Protein 5WB8 (pdb70)

Foldseek 3Di:
DAAAFAADDQAADADDDLVVRVVLLCVGLQLHAEHLAEAEAASAEDADDQVSLCNHAEYQAAYAHEHAQHQDHCVQRPAEQARPYADPPAARYEYEHAHPQQGGPQAHLNQRQFEYNDGEYADYHRQNHAQQVQADCPRHYDPVRVVVYHYDDDHDVPPFDFDDPPAPSSRFSHHDPSRRHDRFAVQDDPCAPGTFDHHDPLGHDDPQAGSGFDHRAQQTHPDGSAAAEPRGHDNDFAAQWDQDPVVRDTDGDPRGFAAESRYTHNAADPCWAAEPRRYTDNFDADQFGWDQDPNGTYTHGQDDQFDGEEEEQCDDPNNPPAAQALVNLVVLALGAEYAEEHEAEVCRQPPDVVVPTHHHDQVSLLSLLNHAYYAAAYAHAEHPLVEAEPNSQLRHAEQNRSDADSRAARYHAAQYQHQFHNNLRYQAYEDHEYEAANNQNHEFPVQAQCVRRYNDPPHYYHHDHHHDNVVCVVVVFADEPQADSNTFRGNDQSGHPPSRD/DPPPPDCQAPACVVHDHDQQFDDPRRDHGDDD/DQQPAFDWDADVVVRDIAGDHDDAFDDRSRPHGHDD/DADAAEFAEDDCAADQDPDLVVSVVLLCVGLARHAEHLAEAEAESNEEPDDQCSLCNYAEYQAAYEAEHAQYAENCNQRHAEQAHPYADPVAARYEHYQQADPVRGGHAAYLPQRQFEYNGGEYYYYNDQRYDLQVQDDCPRYYDPVRPVVYHDDPPHDPFDFQDPPAVSSRFRHDDPSGHHDHFAPQDEPCAPGTFPGHDVQGHDDPQAGRGAPHNAQQRHPDGSAAAEGRGHDPAFAAQWDADPVVRDIDGDPRHFAGERRYTHNDEQLCFEAEPSRYTHLAEDQQWDWDDDPSGTYTDGDPPGDDDAAAEACDDPNNPDQADAQVCLVVLAQHAEYNAEHEAAVCQQPPDVVVPTDHHDLVSLLRLLNYAYYAAAYYHAEHPLVDQEPNSQLRHAEQSNSHADSSAARYEAAQYQHQFYSNLNHQAYADHEEEYANHQRHAFPVQAQCVRHYNDPPYYYHYDHYHDNVRCVPPSAADDPQADSNTFRHRDPSRHNHGDDDD

Nearest PDB structures (foldseek):
  5wb8-assembly1_A  TM=1.002E+00  e=1.231E-99  Homo sapiens
  5wb7-assembly1_A  TM=9.042E-01  e=2.909E-80  Homo sapiens
  3njp-assembly1_A  TM=9.030E-01  e=6.899E-80  Homo sapiens
  6aru-assembly1_A  TM=6.070E-01  e=9.667E-82  Homo sapiens
  1yy9-assembly1_A  TM=6.111E-01  e=1.380E-81  Homo sapiens

Structure (mmCIF, N/CA/C/O backbone):
data_5WB8
#
_entry.id   5WB8
#
_cell.length_a   104.050
_cell.length_b   104.050
_cell.length_c   285.940
_cell.angle_alpha   90.000
_cell.angle_beta   90.000
_cell.angle_gamma   90.000
#
_symmetry.space_group_name_H-M   'P 43 2 2'
#
loop_
_entity.id
_entity.type
_entity.pdbx_description
1 polymer 'Epidermal growth factor receptor'
2 polymer Epigen
3 branched 2-acetamido-2-deoxy-beta-D-glucopyranose-(1-4)-2-acetamido-2-deoxy-beta-D-glucopyranose
4 branched beta-D-mannopyranose-(1-4)-2-acetamido-2-deoxy-beta-D-glucopyranose-(1-4)-2-acetamido-2-deoxy-beta-D-glucopyranose
5 branched alpha-D-mannopyranose-(1-3)-beta-D-mannopyranose-(1-4)-2-acetamido-2-deoxy-beta-D-glucopyranose-(1-4)-2-acetamido-2-deoxy-beta-D-glucopyranose
6 water water
#
loop_
_atom_site.group_PDB
_atom_site.id
_atom_site.type_symbol
_atom_site.label_atom_id
_atom_site.label_alt_id
_atom_site.label_comp_id
_atom_site.label_asym_id
_atom_site.label_entity_id
_atom_site.label_seq_id
_atom_site.pdbx_PDB_ins_code
_atom_site.Cartn_x
_atom_site.Cartn_y
_atom_site.Cartn_z
_atom_site.occupancy
_atom_site.B_iso_or_equiv
_atom_site.auth_seq_id
_atom_site.auth_comp_id
_atom_site.auth_asym_id
_atom_site.auth_atom_id
_atom_site.pdbx_PDB_model_num
ATOM 1 N N . GLU A 1 3 ? -39.732 42.752 13.510 1.00 69.78 3 GLU A N 1
ATOM 2 C CA . GLU A 1 3 ? -38.529 41.950 13.694 1.00 69.30 3 GLU A CA 1
ATOM 3 C C . GLU A 1 3 ? -38.187 41.172 12.427 1.00 63.56 3 GLU A C 1
ATOM 4 O O . GLU A 1 3 ? -39.023 41.016 11.537 1.00 44.70 3 GLU A O 1
ATOM 10 N N . LYS A 1 4 ? -36.952 40.687 12.353 1.00 72.37 4 LYS A N 1
ATOM 11 C CA . LYS A 1 4 ? -36.470 39.962 11.189 1.00 60.91 4 LYS A CA 1
ATOM 12 C C . LYS A 1 4 ? -36.655 38.458 11.374 1.00 65.48 4 LYS A C 1
ATOM 13 O O . LYS A 1 4 ? -36.813 37.957 12.490 1.00 74.96 4 LYS A O 1
ATOM 19 N N . LYS A 1 5 ? -36.635 37.739 10.254 1.00 61.60 5 LYS A N 1
ATOM 20 C CA . LYS A 1 5 ? -36.671 36.283 10.285 1.00 63.28 5 LYS A CA 1
ATOM 21 C C . LYS A 1 5 ? -35.305 35.752 10.697 1.00 57.13 5 LYS A C 1
ATOM 22 O O . LYS A 1 5 ? -34.283 36.121 10.109 1.00 66.38 5 LYS A O 1
ATOM 24 N N . VAL A 1 6 ? -35.284 34.887 11.708 1.00 22.81 6 VAL A N 1
ATOM 25 C CA . VAL A 1 6 ? -34.036 34.435 12.307 1.00 27.96 6 VAL A CA 1
ATOM 26 C C . VAL A 1 6 ? -33.902 32.926 12.157 1.00 42.33 6 VAL A C 1
ATOM 27 O O . VAL A 1 6 ? -34.891 32.193 12.053 1.00 27.66 6 VAL A O 1
ATOM 31 N N . CYS A 1 7 ? -32.651 32.472 12.128 1.00 51.21 7 CYS A N 1
ATOM 32 C CA . CYS A 1 7 ? -32.292 31.064 12.219 1.00 52.67 7 CYS A CA 1
ATOM 33 C C . CYS A 1 7 ? -31.146 30.933 13.216 1.00 57.18 7 CYS A C 1
ATOM 34 O O . CYS A 1 7 ? -30.619 31.930 13.720 1.00 91.00 7 CYS A O 1
ATOM 37 N N . GLN A 1 8 ? -30.756 29.694 13.509 1.00 24.87 8 GLN A N 1
ATOM 38 C CA . GLN A 1 8 ? -29.720 29.460 14.508 1.00 32.91 8 GLN A CA 1
ATOM 39 C C . GLN A 1 8 ? -28.326 29.339 13.911 1.00 33.14 8 GLN A C 1
ATOM 40 O O . GLN A 1 8 ? -27.341 29.619 14.604 1.00 24.72 8 GLN A O 1
ATOM 46 N N . GLY A 1 9 ? -28.215 28.931 12.655 1.00 24.75 9 GLY A N 1
ATOM 47 C CA . GLY A 1 9 ? -26.918 28.675 12.067 1.00 24.76 9 GLY A CA 1
ATOM 48 C C . GLY A 1 9 ? -26.447 27.259 12.342 1.00 29.74 9 GLY A C 1
ATOM 49 O O . GLY A 1 9 ? -27.224 26.365 12.691 1.00 26.85 9 GLY A O 1
ATOM 50 N N . THR A 1 10 ? -25.140 27.059 12.183 1.00 40.76 10 THR A N 1
ATOM 51 C CA . THR A 1 10 ? -24.540 25.744 12.354 1.00 58.03 10 THR A CA 1
ATOM 52 C C . THR A 1 10 ? -23.210 25.873 13.084 1.00 46.32 10 THR A C 1
ATOM 53 O O . THR A 1 10 ? -22.630 26.957 13.181 1.00 54.58 10 THR A O 1
ATOM 57 N N . SER A 1 11 ? -22.735 24.742 13.597 1.00 43.83 11 SER A N 1
ATOM 58 C CA . SER A 1 11 ? -21.427 24.643 14.239 1.00 39.74 11 SER A CA 1
ATOM 59 C C . SER A 1 11 ? -20.749 23.347 13.807 1.00 54.38 11 SER A C 1
ATOM 60 O O . SER A 1 11 ? -20.325 22.531 14.627 1.00 51.19 11 SER A O 1
ATOM 63 N N . ASN A 1 12 ? -20.645 23.148 12.493 1.00 65.13 12 ASN A N 1
ATOM 64 C CA . ASN A 1 12 ? -20.088 21.923 11.936 1.00 62.15 12 ASN A CA 1
ATOM 65 C C . ASN A 1 12 ? -18.662 22.081 11.428 1.00 50.30 12 ASN A C 1
ATOM 66 O O . ASN A 1 12 ? -17.973 21.069 11.252 1.00 50.89 12 ASN A O 1
ATOM 71 N N . LYS A 1 13 ? -18.213 23.311 11.187 1.00 36.53 13 LYS A N 1
ATOM 72 C CA . LYS A 1 13 ? -16.858 23.608 10.697 1.00 51.04 13 LYS A CA 1
ATOM 73 C C . LYS A 1 13 ? -16.696 22.918 9.343 1.00 54.55 13 LYS A C 1
ATOM 74 O O . LYS A 1 13 ? -17.588 23.046 8.488 1.00 54.97 13 LYS A O 1
ATOM 76 N N . LEU A 1 14 ? -15.606 22.189 9.100 1.00 45.85 14 LEU A N 1
ATOM 77 C CA . LEU A 1 14 ? -15.340 21.574 7.805 1.00 35.91 14 LEU A CA 1
ATOM 78 C C . LEU A 1 14 ? -15.771 20.111 7.751 1.00 53.00 14 LEU A C 1
ATOM 79 O O . LEU A 1 14 ? -15.173 19.314 7.020 1.00 38.66 14 LEU A O 1
ATOM 84 N N . THR A 1 15 ? -16.798 19.743 8.511 1.00 50.48 15 THR A N 1
ATOM 85 C CA . THR A 1 15 ? -17.361 18.402 8.457 1.00 51.97 15 THR A CA 1
ATOM 86 C C . THR A 1 15 ? -18.481 18.359 7.425 1.00 50.76 15 THR A C 1
ATOM 87 O O . THR A 1 15 ? -19.265 19.303 7.304 1.00 49.48 15 THR A O 1
ATOM 91 N N . GLN A 1 16 ? -18.541 17.264 6.672 1.00 51.39 16 GLN A N 1
ATOM 92 C CA . GLN A 1 16 ? -19.577 17.064 5.671 1.00 57.05 16 GLN A CA 1
ATOM 93 C C . GLN A 1 16 ? -20.667 16.150 6.217 1.00 56.80 16 GLN A C 1
ATOM 94 O O . GLN A 1 16 ? -20.407 15.264 7.036 1.00 62.48 16 GLN A O 1
ATOM 100 N N . LEU A 1 17 ? -21.894 16.377 5.758 1.00 54.72 17 LEU A N 1
ATOM 101 C CA . LEU A 1 17 ? -23.046 15.568 6.136 1.00 58.06 17 LEU A CA 1
ATOM 102 C C . LEU A 1 17 ? -23.527 14.779 4.925 1.00 79.67 17 LEU A C 1
ATOM 103 O O . LEU A 1 17 ? -23.928 15.369 3.916 1.00 83.34 17 LEU A O 1
ATOM 108 N N . GLY A 1 18 ? -23.489 13.453 5.035 1.00 84.09 18 GLY A N 1
ATOM 109 C CA . GLY A 1 18 ? -24.026 12.602 3.984 1.00 82.02 18 GLY A CA 1
ATOM 110 C C . GLY A 1 18 ? -23.318 12.820 2.663 1.00 65.17 18 GLY A C 1
ATOM 111 O O . GLY A 1 18 ? -22.085 12.791 2.576 1.00 60.89 18 GLY A O 1
ATOM 112 N N . THR A 1 19 ? -24.107 13.039 1.615 1.00 58.44 19 THR A N 1
ATOM 113 C CA . THR A 1 19 ? -23.594 13.313 0.285 1.00 47.17 19 THR A CA 1
ATOM 114 C C . THR A 1 19 ? -23.595 14.818 0.032 1.00 43.35 19 THR A C 1
ATOM 115 O O . THR A 1 19 ? -23.927 15.624 0.904 1.00 54.76 19 THR A O 1
ATOM 119 N N . PHE A 1 20 ? -23.210 15.199 -1.188 1.00 44.20 20 PHE A N 1
ATOM 120 C CA . PHE A 1 20 ? -23.290 16.603 -1.577 1.00 48.79 20 PHE A CA 1
ATOM 121 C C . PHE A 1 20 ? -24.736 17.081 -1.579 1.00 39.65 20 PHE A C 1
ATOM 122 O O . PHE A 1 20 ? -25.038 18.185 -1.107 1.00 37.96 20 PHE A O 1
ATOM 130 N N . GLU A 1 21 ? -25.647 16.250 -2.093 1.00 43.47 21 GLU A N 1
ATOM 131 C CA . GLU A 1 21 ? -27.062 16.603 -2.100 1.00 54.96 21 GLU A CA 1
ATOM 132 C C . GLU A 1 21 ? -27.618 16.696 -0.685 1.00 54.99 21 GLU A C 1
ATOM 133 O O . GLU A 1 21 ? -28.421 17.586 -0.388 1.00 56.02 21 GLU A O 1
ATOM 139 N N . ASP A 1 22 ? -27.205 15.787 0.202 1.00 48.67 22 ASP A N 1
ATOM 140 C CA . ASP A 1 22 ? -27.674 15.833 1.584 1.00 48.04 22 ASP A CA 1
ATOM 141 C C . ASP A 1 22 ? -27.184 17.093 2.287 1.00 44.09 22 ASP A C 1
ATOM 142 O O . ASP A 1 22 ? -27.963 17.796 2.946 1.00 39.25 22 ASP A O 1
ATOM 147 N N . HIS A 1 23 ? -25.889 17.392 2.155 1.00 53.67 23 HIS A N 1
ATOM 148 C CA . HIS A 1 23 ? -25.326 18.602 2.743 1.00 45.57 23 HIS A CA 1
ATOM 149 C C . HIS A 1 23 ? -26.045 19.845 2.231 1.00 44.91 23 HIS A C 1
ATOM 150 O O . HIS A 1 23 ? -26.414 20.733 3.010 1.00 48.14 23 HIS A O 1
ATOM 157 N N . PHE A 1 24 ? -26.260 19.917 0.914 1.00 34.66 24 PHE A N 1
ATOM 158 C CA . PHE A 1 24 ? -26.954 21.065 0.341 1.00 41.08 24 PHE A CA 1
ATOM 159 C C . PHE A 1 24 ? -28.388 21.157 0.849 1.00 45.99 24 PHE A C 1
ATOM 160 O O . PHE A 1 24 ? -28.906 22.258 1.068 1.00 50.99 24 PHE A O 1
ATOM 168 N N . LEU A 1 25 ? -29.047 20.010 1.037 1.00 42.23 25 LEU A N 1
ATOM 169 C CA . LEU A 1 25 ? -30.398 20.017 1.589 1.00 39.84 25 LEU A CA 1
ATOM 170 C C . LEU A 1 25 ? -30.407 20.562 3.011 1.00 33.19 25 LEU A C 1
ATOM 171 O O . LEU A 1 25 ? -31.322 21.301 3.394 1.00 47.00 25 LEU A O 1
ATOM 176 N N . SER A 1 26 ? -29.396 20.209 3.808 1.00 38.97 26 SER A N 1
ATOM 177 C CA . SER A 1 26 ? -29.320 20.728 5.171 1.00 42.77 26 SER A CA 1
ATOM 178 C C . SER A 1 26 ? -29.086 22.235 5.174 1.00 50.02 26 SER A C 1
ATOM 179 O O . SER A 1 26 ? -29.766 22.977 5.895 1.00 35.25 26 SER A O 1
ATOM 182 N N . LEU A 1 27 ? -28.127 22.705 4.371 1.00 57.91 27 LEU A N 1
ATOM 183 C CA . LEU A 1 27 ? -27.851 24.138 4.300 1.00 50.19 27 LEU A CA 1
ATOM 184 C C . LEU A 1 27 ? -29.087 24.915 3.856 1.00 58.25 27 LEU A C 1
ATOM 185 O O . LEU A 1 27 ? -29.495 25.888 4.507 1.00 59.24 27 LEU A O 1
ATOM 190 N N . GLN A 1 28 ? -29.697 24.490 2.746 1.00 56.28 28 GLN A N 1
ATOM 191 C CA . GLN A 1 28 ? -30.881 25.169 2.230 1.00 58.96 28 GLN A CA 1
ATOM 192 C C . GLN A 1 28 ? -32.019 25.151 3.243 1.00 58.40 28 GLN A C 1
ATOM 193 O O . GLN A 1 28 ? -32.695 26.166 3.445 1.00 64.22 28 GLN A O 1
ATOM 199 N N . ARG A 1 29 ? -32.243 24.007 3.891 1.00 46.57 29 ARG A N 1
ATOM 200 C CA . ARG A 1 29 ? -33.307 23.903 4.881 1.00 40.72 29 ARG A CA 1
ATOM 201 C C . ARG A 1 29 ? -33.000 24.665 6.162 1.00 48.38 29 ARG A C 1
ATOM 202 O O . ARG A 1 29 ? -33.916 24.892 6.960 1.00 48.50 29 ARG A O 1
ATOM 204 N N . MET A 1 30 ? -31.746 25.062 6.381 1.00 47.15 30 MET A N 1
ATOM 205 C CA . MET A 1 30 ? -31.402 25.813 7.582 1.00 50.46 30 MET A CA 1
ATOM 206 C C . MET A 1 30 ? -31.453 27.321 7.360 1.00 44.96 30 MET A C 1
ATOM 207 O O . MET A 1 30 ? -31.981 28.049 8.208 1.00 40.01 30 MET A O 1
ATOM 212 N N . PHE A 1 31 ? -30.927 27.812 6.237 1.00 45.61 31 PHE A N 1
ATOM 213 C CA . PHE A 1 31 ? -30.865 29.248 6.000 1.00 41.09 31 PHE A CA 1
ATOM 214 C C . PHE A 1 31 ? -31.941 29.734 5.029 1.00 42.53 31 PHE A C 1
ATOM 215 O O . PHE A 1 31 ? -31.827 30.843 4.495 1.00 46.96 31 PHE A O 1
ATOM 223 N N . ASN A 1 32 ? -32.986 28.928 4.799 1.00 43.69 32 ASN A N 1
ATOM 224 C CA . ASN A 1 32 ? -34.121 29.334 3.972 1.00 47.80 32 ASN A CA 1
ATOM 225 C C . ASN A 1 32 ? -34.765 30.590 4.557 1.00 50.26 32 ASN A C 1
ATOM 226 O O . ASN A 1 32 ? -35.287 30.564 5.676 1.00 57.33 32 ASN A O 1
ATOM 231 N N . ASN A 1 33 ? -34.699 31.696 3.808 1.00 45.20 33 ASN A N 1
ATOM 232 C CA . ASN A 1 33 ? -35.302 32.978 4.198 1.00 36.11 33 ASN A CA 1
ATOM 233 C C . ASN A 1 33 ? -34.767 33.501 5.529 1.00 27.30 33 ASN A C 1
ATOM 234 O O . ASN A 1 33 ? -35.451 34.250 6.232 1.00 22.84 33 ASN A O 1
ATOM 239 N N . CYS A 1 34 ? -33.539 33.134 5.887 1.00 44.30 34 CYS A N 1
ATOM 240 C CA . CYS A 1 34 ? -32.949 33.607 7.133 1.00 56.08 34 CYS A CA 1
ATOM 241 C C . CYS A 1 34 ? -32.307 34.972 6.912 1.00 56.10 34 CYS A C 1
ATOM 242 O O . CYS A 1 34 ? -31.448 35.127 6.037 1.00 21.06 34 CYS A O 1
ATOM 245 N N . GLU A 1 35 ? -32.725 35.959 7.702 1.00 58.33 35 GLU A N 1
ATOM 246 C CA . GLU A 1 35 ? -32.145 37.296 7.647 1.00 40.04 35 GLU A CA 1
ATOM 247 C C . GLU A 1 35 ? -31.182 37.573 8.790 1.00 23.58 35 GLU A C 1
ATOM 248 O O . GLU A 1 35 ? -30.239 38.352 8.617 1.00 54.42 35 GLU A O 1
ATOM 254 N N . VAL A 1 36 ? -31.395 36.954 9.948 1.00 20.05 36 VAL A N 1
ATOM 255 C CA . VAL A 1 36 ? -30.528 37.105 11.109 1.00 19.92 36 VAL A CA 1
ATOM 256 C C . VAL A 1 36 ? -30.063 35.717 11.523 1.00 55.79 36 VAL A C 1
ATOM 257 O O . VAL A 1 36 ? -30.881 34.875 11.914 1.00 25.24 36 VAL A O 1
ATOM 261 N N . VAL A 1 37 ? -28.760 35.476 11.430 1.00 41.26 37 VAL A N 1
ATOM 262 C CA . VAL A 1 37 ? -28.166 34.201 11.814 1.00 32.22 37 VAL A CA 1
ATOM 263 C C . VAL A 1 37 ? -27.672 34.359 13.247 1.00 33.44 37 VAL A C 1
ATOM 264 O O . VAL A 1 37 ? -26.647 35.000 13.498 1.00 45.79 37 VAL A O 1
ATOM 268 N N . LEU A 1 38 ? -28.408 33.774 14.196 1.00 21.91 38 LEU A N 1
ATOM 269 C CA . LEU A 1 38 ? -28.055 33.902 15.605 1.00 22.29 38 LEU A CA 1
ATOM 270 C C . LEU A 1 38 ? -26.714 33.258 15.929 1.00 29.60 38 LEU A C 1
ATOM 271 O O . LEU A 1 38 ? -26.071 33.653 16.908 1.00 26.75 38 LEU A O 1
ATOM 276 N N . GLY A 1 39 ? -26.279 32.282 15.136 1.00 63.33 39 GLY A N 1
ATOM 277 C CA . GLY A 1 39 ? -25.006 31.631 15.369 1.00 73.48 39 GLY A CA 1
ATOM 278 C C . GLY A 1 39 ? -24.008 31.857 14.253 1.00 57.48 39 GLY A C 1
ATOM 279 O O . GLY A 1 39 ? -23.659 33.000 13.945 1.00 31.84 39 GLY A O 1
ATOM 280 N N . ASN A 1 40 ? -23.549 30.774 13.633 1.00 37.33 40 ASN A N 1
ATOM 281 C CA . ASN A 1 40 ? -22.534 30.830 12.592 1.00 45.58 40 ASN A CA 1
ATOM 282 C C . ASN A 1 40 ? -23.146 30.488 11.240 1.00 44.80 40 ASN A C 1
ATOM 283 O O . ASN A 1 40 ? -24.032 29.633 11.147 1.00 33.99 40 ASN A O 1
ATOM 288 N N . LEU A 1 41 ? -22.667 31.160 10.196 1.00 37.59 41 LEU A N 1
ATOM 289 C CA . LEU A 1 41 ? -23.048 30.863 8.819 1.00 40.13 41 LEU A CA 1
ATOM 290 C C . LEU A 1 41 ? -21.921 30.057 8.183 1.00 41.61 41 LEU A C 1
ATOM 291 O O . LEU A 1 41 ? -20.827 30.583 7.948 1.00 24.98 41 LEU A O 1
ATOM 296 N N . GLU A 1 42 ? -22.187 28.782 7.911 1.00 46.56 42 GLU A N 1
ATOM 297 C CA . GLU A 1 42 ? -21.188 27.868 7.374 1.00 45.81 42 GLU A CA 1
ATOM 298 C C . GLU A 1 42 ? -21.647 27.368 6.012 1.00 33.21 42 GLU A C 1
ATOM 299 O O . GLU A 1 42 ? -22.660 26.668 5.911 1.00 27.29 42 GLU A O 1
ATOM 305 N N . ILE A 1 43 ? -20.901 27.732 4.975 1.00 27.58 43 ILE A N 1
ATOM 306 C CA . ILE A 1 43 ? -21.165 27.319 3.603 1.00 28.15 43 ILE A CA 1
ATOM 307 C C . ILE A 1 43 ? -19.985 26.456 3.169 1.00 29.64 43 ILE A C 1
ATOM 308 O O . ILE A 1 43 ? -18.893 26.967 2.875 1.00 30.05 43 ILE A O 1
ATOM 313 N N . THR A 1 44 ? -20.197 25.140 3.146 1.00 50.04 44 THR A N 1
ATOM 314 C CA . THR A 1 44 ? -19.173 24.180 2.764 1.00 46.05 44 THR A CA 1
ATOM 315 C C . THR A 1 44 ? -19.742 23.183 1.764 1.00 50.08 44 THR A C 1
ATOM 316 O O . THR A 1 44 ? -20.925 22.835 1.814 1.00 38.91 44 THR A O 1
ATOM 320 N N . TYR A 1 45 ? -18.885 22.746 0.840 1.00 48.65 45 TYR A N 1
ATOM 321 C CA . TYR A 1 45 ? -19.188 21.657 -0.093 1.00 43.79 45 TYR A CA 1
ATOM 322 C C . TYR A 1 45 ? -20.367 21.964 -1.010 1.00 45.49 45 TYR A C 1
ATOM 323 O O . TYR A 1 45 ? -21.127 21.063 -1.375 1.00 51.02 45 TYR A O 1
ATOM 332 N N . VAL A 1 46 ? -20.531 23.219 -1.410 1.00 34.72 46 VAL A N 1
ATOM 333 C CA . VAL A 1 46 ? -21.500 23.560 -2.445 1.00 34.61 46 VAL A CA 1
ATOM 334 C C . VAL A 1 46 ? -20.831 23.399 -3.800 1.00 48.45 46 VAL A C 1
ATOM 335 O O . VAL A 1 46 ? -19.760 23.966 -4.050 1.00 45.71 46 VAL A O 1
ATOM 339 N N . GLN A 1 47 ? -21.462 22.627 -4.675 1.00 54.56 47 GLN A N 1
ATOM 340 C CA . GLN A 1 47 ? -20.826 22.123 -5.881 1.00 46.05 47 GLN A CA 1
ATOM 341 C C . GLN A 1 47 ? -21.431 22.727 -7.142 1.00 49.43 47 GLN A C 1
ATOM 342 O O . GLN A 1 47 ? -22.541 23.265 -7.134 1.00 40.41 47 GLN A O 1
ATOM 348 N N . ARG A 1 48 ? -20.644 22.644 -8.218 1.00 45.26 48 ARG A N 1
ATOM 349 C CA . ARG A 1 48 ? -21.078 22.723 -9.620 1.00 42.55 48 ARG A CA 1
ATOM 350 C C . ARG A 1 48 ? -22.100 23.848 -9.790 1.00 41.13 48 ARG A C 1
ATOM 351 O O . ARG A 1 48 ? -21.798 24.998 -9.440 1.00 45.32 48 ARG A O 1
ATOM 353 N N . ASN A 1 49 ? -23.294 23.570 -10.317 1.00 41.34 49 ASN A N 1
ATOM 354 C CA . ASN A 1 49 ? -24.301 24.581 -10.613 1.00 55.39 49 ASN A CA 1
ATOM 355 C C . ASN A 1 49 ? -25.397 24.641 -9.554 1.00 52.11 49 ASN A C 1
ATOM 356 O O . ASN A 1 49 ? -26.529 25.037 -9.855 1.00 62.08 49 ASN A O 1
ATOM 358 N N . TYR A 1 50 ? -25.088 24.247 -8.321 1.00 37.69 50 TYR A N 1
ATOM 359 C CA . TYR A 1 50 ? -26.060 24.356 -7.242 1.00 53.38 50 TYR A CA 1
ATOM 360 C C . TYR A 1 50 ? -26.428 25.817 -7.016 1.00 65.05 50 TYR A C 1
ATOM 361 O O . TYR A 1 50 ? -25.567 26.700 -7.008 1.00 48.55 50 TYR A O 1
ATOM 370 N N . ASP A 1 51 ? -27.722 26.068 -6.838 1.00 67.01 51 ASP A N 1
ATOM 371 C CA . ASP A 1 51 ? -28.235 27.424 -6.707 1.00 62.71 51 ASP A CA 1
ATOM 372 C C . ASP A 1 51 ? -28.219 27.827 -5.239 1.00 61.37 51 ASP A C 1
ATOM 373 O O . ASP A 1 51 ? -28.735 27.102 -4.385 1.00 81.42 51 ASP A O 1
ATOM 378 N N . LEU A 1 52 ? -27.629 28.989 -4.954 1.00 45.80 52 LEU A N 1
ATOM 379 C CA . LEU A 1 52 ? -27.523 29.503 -3.593 1.00 59.01 52 LEU A CA 1
ATOM 380 C C . LEU A 1 52 ? -28.203 30.858 -3.436 1.00 76.81 52 LEU A C 1
ATOM 381 O O . LEU A 1 52 ? -27.892 31.597 -2.495 1.00 83.67 52 LEU A O 1
ATOM 386 N N . SER A 1 53 ? -29.126 31.201 -4.337 1.00 60.97 53 SER A N 1
ATOM 387 C CA . SER A 1 53 ? -29.754 32.518 -4.307 1.00 43.92 53 SER A CA 1
ATOM 388 C C . SER A 1 53 ? -30.680 32.711 -3.114 1.00 56.80 53 SER A C 1
ATOM 389 O O . SER A 1 53 ? -31.192 33.821 -2.928 1.00 77.91 53 SER A O 1
ATOM 392 N N . PHE A 1 54 ? -30.916 31.674 -2.310 1.00 52.69 54 PHE A N 1
ATOM 393 C CA . PHE A 1 54 ? -31.652 31.861 -1.067 1.00 38.20 54 PHE A CA 1
ATOM 394 C C . PHE A 1 54 ? -30.823 32.574 -0.008 1.00 38.92 54 PHE A C 1
ATOM 395 O O . PHE A 1 54 ? -31.388 33.041 0.987 1.00 23.68 54 PHE A O 1
ATOM 403 N N . LEU A 1 55 ? -29.505 32.668 -0.200 1.00 24.36 55 LEU A N 1
ATOM 404 C CA . LEU A 1 55 ? -28.620 33.356 0.731 1.00 23.52 55 LEU A CA 1
ATOM 405 C C . LEU A 1 55 ? -28.696 34.872 0.616 1.00 42.71 55 LEU A C 1
ATOM 406 O O . LEU A 1 55 ? -28.101 35.571 1.444 1.00 40.32 55 LEU A O 1
ATOM 411 N N . LYS A 1 56 ? -29.404 35.396 -0.387 1.00 40.93 56 LYS A N 1
ATOM 412 C CA . LYS A 1 56 ? -29.515 36.839 -0.565 1.00 46.17 56 LYS A CA 1
ATOM 413 C C . LYS A 1 56 ? -30.338 37.508 0.528 1.00 44.61 56 LYS A C 1
ATOM 414 O O . LYS A 1 56 ? -30.334 38.741 0.613 1.00 60.97 56 LYS A O 1
ATOM 420 N N . THR A 1 57 ? -31.037 36.735 1.359 1.00 21.77 57 THR A N 1
ATOM 421 C CA . THR A 1 57 ? -31.829 37.292 2.446 1.00 23.03 57 THR A CA 1
ATOM 422 C C . THR A 1 57 ? -31.014 37.550 3.707 1.00 35.19 57 THR A C 1
ATOM 423 O O . THR A 1 57 ? -31.492 38.263 4.596 1.00 28.35 57 THR A O 1
ATOM 427 N N . ILE A 1 58 ? -29.807 36.997 3.803 1.00 20.61 58 ILE A N 1
ATOM 428 C CA . ILE A 1 58 ? -29.014 37.109 5.023 1.00 40.55 58 ILE A CA 1
ATOM 429 C C . ILE A 1 58 ? -28.494 38.535 5.154 1.00 37.50 58 ILE A C 1
ATOM 430 O O . ILE A 1 58 ? -27.802 39.043 4.265 1.00 35.55 58 ILE A O 1
ATOM 435 N N . GLN A 1 59 ? -28.826 39.185 6.268 1.00 52.37 59 GLN A N 1
ATOM 436 C CA . GLN A 1 59 ? -28.400 40.552 6.532 1.00 41.04 59 GLN A CA 1
ATOM 437 C C . GLN A 1 59 ? -27.313 40.663 7.589 1.00 18.68 59 GLN A C 1
ATOM 438 O O . GLN A 1 59 ? -26.491 41.577 7.512 1.00 18.62 59 GLN A O 1
ATOM 444 N N . GLU A 1 60 ? -27.286 39.762 8.568 1.00 23.19 60 GLU A N 1
ATOM 445 C CA . GLU A 1 60 ? -26.299 39.832 9.634 1.00 28.81 60 GLU A CA 1
ATOM 446 C C . GLU A 1 60 ? -26.064 38.444 10.212 1.00 31.96 60 GLU A C 1
ATOM 447 O O . GLU A 1 60 ? -26.985 37.626 10.297 1.00 19.42 60 GLU A O 1
ATOM 453 N N . VAL A 1 61 ? -24.819 38.194 10.608 1.00 38.28 61 VAL A N 1
ATOM 454 C CA . VAL A 1 61 ? -24.421 36.961 11.276 1.00 39.41 61 VAL A CA 1
ATOM 455 C C . VAL A 1 61 ? -23.753 37.333 12.591 1.00 47.05 61 VAL A C 1
ATOM 456 O O . VAL A 1 61 ? -22.850 38.178 12.615 1.00 23.79 61 VAL A O 1
ATOM 460 N N . ALA A 1 62 ? -24.201 36.709 13.681 1.00 47.15 62 ALA A N 1
ATOM 461 C CA . ALA A 1 62 ? -23.643 37.012 14.994 1.00 20.85 62 ALA A CA 1
ATOM 462 C C . ALA A 1 62 ? -22.286 36.347 15.190 1.00 46.79 62 ALA A C 1
ATOM 463 O O . ALA A 1 62 ? -21.327 36.993 15.624 1.00 27.73 62 ALA A O 1
ATOM 465 N N . GLY A 1 63 ? -22.189 35.056 14.881 1.00 37.24 63 GLY A N 1
ATOM 466 C CA . GLY A 1 63 ? -20.934 34.342 15.015 1.00 22.92 63 GLY A CA 1
ATOM 467 C C . GLY A 1 63 ? -19.984 34.606 13.867 1.00 44.19 63 GLY A C 1
ATOM 468 O O . GLY A 1 63 ? -19.752 35.763 13.502 1.00 48.00 63 GLY A O 1
ATOM 469 N N . TYR A 1 64 ? -19.428 33.549 13.286 1.00 39.09 64 TYR A N 1
ATOM 470 C CA . TYR A 1 64 ? -18.504 33.673 12.169 1.00 46.11 64 TYR A CA 1
ATOM 471 C C . TYR A 1 64 ? -19.141 33.138 10.892 1.00 43.94 64 TYR A C 1
ATOM 472 O O . TYR A 1 64 ? -20.210 32.522 10.906 1.00 32.31 64 TYR A O 1
ATOM 481 N N . VAL A 1 65 ? -18.463 33.390 9.775 1.00 42.69 65 VAL A N 1
ATOM 482 C CA . VAL A 1 65 ? -18.907 32.957 8.453 1.00 36.41 65 VAL A CA 1
ATOM 483 C C . VAL A 1 65 ? -17.760 32.181 7.820 1.00 35.73 65 VAL A C 1
ATOM 484 O O . VAL A 1 65 ? -16.715 32.761 7.500 1.00 54.70 65 VAL A O 1
ATOM 488 N N . LEU A 1 66 ? -17.951 30.876 7.639 1.00 33.66 66 LEU A N 1
ATOM 489 C CA . LEU A 1 66 ? -16.929 29.990 7.086 1.00 40.57 66 LEU A CA 1
ATOM 490 C C . LEU A 1 66 ? -17.383 29.510 5.714 1.00 41.12 66 LEU A C 1
ATOM 491 O O . LEU A 1 66 ? -18.276 28.664 5.612 1.00 28.12 66 LEU A O 1
ATOM 496 N N . ILE A 1 67 ? -16.758 30.032 4.666 1.00 44.31 67 ILE A N 1
ATOM 497 C CA . ILE A 1 67 ? -17.088 29.692 3.288 1.00 43.41 67 ILE A CA 1
ATOM 498 C C . ILE A 1 67 ? -15.900 28.924 2.725 1.00 59.18 67 ILE A C 1
ATOM 499 O O . ILE A 1 67 ? -14.892 29.524 2.335 1.00 31.75 67 ILE A O 1
ATOM 504 N N . ALA A 1 68 ? -16.002 27.597 2.666 1.00 70.97 68 ALA A N 1
ATOM 505 C CA . ALA A 1 68 ? -14.835 26.809 2.289 1.00 66.30 68 ALA A CA 1
ATOM 506 C C . ALA A 1 68 ? -15.256 25.519 1.603 1.00 65.13 68 ALA A C 1
ATOM 507 O O . ALA A 1 68 ? -16.396 25.067 1.725 1.00 70.03 68 ALA A O 1
ATOM 509 N N . LEU A 1 69 ? -14.304 24.934 0.873 1.00 55.57 69 LEU A N 1
ATOM 510 C CA . LEU A 1 69 ? -14.450 23.638 0.209 1.00 53.04 69 LEU A CA 1
ATOM 511 C C . LEU A 1 69 ? -15.629 23.597 -0.758 1.00 64.09 69 LEU A C 1
ATOM 512 O O . LEU A 1 69 ? -16.166 22.522 -1.041 1.00 73.02 69 LEU A O 1
ATOM 517 N N . ASN A 1 70 ? -16.038 24.750 -1.276 1.00 56.95 70 ASN A N 1
ATOM 518 C CA . ASN A 1 70 ? -17.084 24.819 -2.284 1.00 46.67 70 ASN A CA 1
ATOM 519 C C . ASN A 1 70 ? -16.475 24.807 -3.681 1.00 60.77 70 ASN A C 1
ATOM 520 O O . ASN A 1 70 ? -15.298 25.117 -3.876 1.00 69.26 70 ASN A O 1
ATOM 525 N N . THR A 1 71 ? -17.297 24.431 -4.663 1.00 38.63 71 THR A N 1
ATOM 526 C CA . THR A 1 71 ? -16.904 24.507 -6.065 1.00 40.30 71 THR A CA 1
ATOM 527 C C . THR A 1 71 ? -17.969 25.200 -6.909 1.00 49.20 71 THR A C 1
ATOM 528 O O . THR A 1 71 ? -17.944 25.094 -8.139 1.00 46.41 71 THR A O 1
ATOM 532 N N . VAL A 1 72 ? -18.901 25.903 -6.272 1.00 51.95 72 VAL A N 1
ATOM 533 C CA . VAL A 1 72 ? -19.911 26.671 -6.991 1.00 65.25 72 VAL A CA 1
ATOM 534 C C . VAL A 1 72 ? -19.311 28.005 -7.410 1.00 57.05 72 VAL A C 1
ATOM 535 O O . VAL A 1 72 ? -18.531 28.615 -6.669 1.00 48.80 72 VAL A O 1
ATOM 539 N N . GLU A 1 73 ? -19.663 28.461 -8.615 1.00 61.77 73 GLU A N 1
ATOM 540 C CA . GLU A 1 73 ? -19.065 29.676 -9.155 1.00 66.17 73 GLU A CA 1
ATOM 541 C C . GLU A 1 73 ? -19.554 30.939 -8.457 1.00 59.08 73 GLU A C 1
ATOM 542 O O . GLU A 1 73 ? -18.855 31.957 -8.491 1.00 55.74 73 GLU A O 1
ATOM 544 N N . ARG A 1 74 ? -20.726 30.902 -7.825 1.00 51.62 74 ARG A N 1
ATOM 545 C CA . ARG A 1 74 ? -21.307 32.090 -7.218 1.00 35.80 74 ARG A CA 1
ATOM 546 C C . ARG A 1 74 ? -21.854 31.764 -5.837 1.00 37.47 74 ARG A C 1
ATOM 547 O O . ARG A 1 74 ? -22.450 30.704 -5.629 1.00 49.06 74 ARG A O 1
ATOM 555 N N . ILE A 1 75 ? -21.642 32.683 -4.900 1.00 42.11 75 ILE A N 1
ATOM 556 C CA . ILE A 1 75 ? -22.248 32.615 -3.573 1.00 28.74 75 ILE A CA 1
ATOM 557 C C . ILE 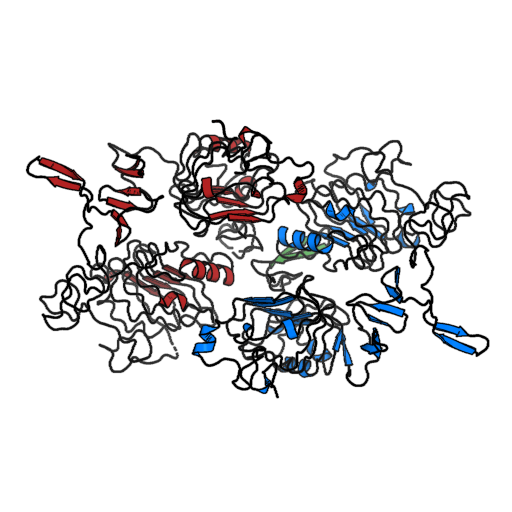A 1 75 ? -22.818 33.996 -3.272 1.00 34.02 75 ILE A C 1
ATOM 558 O O . ILE A 1 75 ? -22.065 34.918 -2.923 1.00 36.07 75 ILE A O 1
ATOM 563 N N . PRO A 1 76 ? -24.131 34.189 -3.403 1.00 46.12 76 PRO A N 1
ATOM 564 C CA . PRO A 1 76 ? -24.717 35.546 -3.383 1.00 38.54 76 PRO A CA 1
ATOM 565 C C . PRO A 1 76 ? -25.096 36.032 -1.987 1.00 29.16 76 PRO A C 1
ATOM 566 O O . PRO A 1 76 ? -26.274 36.171 -1.628 1.00 24.10 76 PRO A O 1
ATOM 570 N N . LEU A 1 77 ? -24.079 36.311 -1.171 1.00 42.25 77 LEU A N 1
ATOM 571 C CA . LEU A 1 77 ? -24.278 36.993 0.107 1.00 71.83 77 LEU A CA 1
ATOM 572 C C . LEU A 1 77 ? -24.303 38.507 -0.123 1.00 71.95 77 LEU A C 1
ATOM 573 O O . LEU A 1 77 ? -23.521 39.275 0.436 1.00 84.57 77 LEU A O 1
ATOM 578 N N . GLU A 1 78 ? -25.242 38.924 -0.974 1.00 64.40 78 GLU A N 1
ATOM 579 C CA . GLU A 1 78 ? -25.257 40.291 -1.481 1.00 46.58 78 GLU A CA 1
ATOM 580 C C . GLU A 1 78 ? -25.705 41.309 -0.441 1.00 52.96 78 GLU A C 1
ATOM 581 O O . GLU A 1 78 ? -25.392 42.495 -0.583 1.00 60.92 78 GLU A O 1
ATOM 587 N N . ASN A 1 79 ? -26.427 40.882 0.597 1.00 40.12 79 ASN A N 1
ATOM 588 C CA . ASN A 1 79 ? -26.987 41.806 1.576 1.00 31.56 79 ASN A CA 1
ATOM 589 C C . ASN A 1 79 ? -26.504 41.516 2.993 1.00 27.46 79 ASN A C 1
ATOM 590 O O . ASN A 1 79 ? -27.122 41.974 3.959 1.00 34.95 79 ASN A O 1
ATOM 595 N N . LEU A 1 80 ? -25.413 40.769 3.138 1.00 25.54 80 LEU A N 1
ATOM 596 C CA . LEU A 1 80 ? -24.834 40.476 4.448 1.00 20.02 80 LEU A CA 1
ATOM 597 C C . LEU A 1 80 ? -24.122 41.731 4.939 1.00 43.21 80 LEU A C 1
ATOM 598 O O . LEU A 1 80 ? -22.992 42.015 4.537 1.00 54.92 80 LEU A O 1
ATOM 603 N N . GLN A 1 81 ? -24.783 42.487 5.818 1.00 62.34 81 GLN A N 1
ATOM 604 C CA . GLN A 1 81 ? -24.284 43.810 6.183 1.00 40.52 81 GLN A CA 1
ATOM 605 C C . GLN A 1 81 ? -23.161 43.747 7.212 1.00 30.33 81 GLN A C 1
ATOM 606 O O . GLN A 1 81 ? -22.160 44.458 7.079 1.00 22.61 81 GLN A O 1
ATOM 612 N N . ILE A 1 82 ? -23.304 42.917 8.242 1.00 19.13 82 ILE A N 1
ATOM 613 C CA . ILE A 1 82 ? -22.382 42.923 9.372 1.00 21.64 82 ILE A CA 1
ATOM 614 C C . ILE A 1 82 ? -22.128 41.493 9.828 1.00 19.57 82 ILE A C 1
ATOM 615 O O . ILE A 1 82 ? -23.024 40.642 9.781 1.00 19.38 82 ILE A O 1
ATOM 620 N N . ILE A 1 83 ? -20.896 41.228 10.254 1.00 25.76 83 ILE A N 1
ATOM 621 C CA . ILE A 1 83 ? -20.507 39.962 10.866 1.00 28.67 83 ILE A CA 1
ATOM 622 C C . ILE A 1 83 ? -20.033 40.302 12.273 1.00 20.73 83 ILE A C 1
ATOM 623 O O . ILE A 1 83 ? -18.918 40.805 12.457 1.00 21.25 83 ILE A O 1
ATOM 628 N N . ARG A 1 84 ? -20.877 40.033 13.272 1.00 39.21 84 ARG A N 1
ATOM 629 C CA . ARG A 1 84 ? -20.583 40.479 14.631 1.00 45.41 84 ARG A CA 1
ATOM 630 C C . ARG A 1 84 ? -19.379 39.757 15.224 1.00 42.51 84 ARG A C 1
ATOM 631 O O . ARG A 1 84 ? -18.694 40.313 16.090 1.00 72.71 84 ARG A O 1
ATOM 639 N N . GLY A 1 85 ? -19.106 38.535 14.779 1.00 24.62 85 GLY A N 1
ATOM 640 C CA . GLY A 1 85 ? -17.925 37.824 15.244 1.00 45.67 85 GLY A CA 1
ATOM 641 C C . GLY A 1 85 ? -17.927 37.508 16.723 1.00 52.27 85 GLY A C 1
ATOM 642 O O . GLY A 1 85 ? -16.871 37.555 17.367 1.00 24.35 85 GLY A O 1
ATOM 643 N N . ASN A 1 86 ? -19.095 37.188 17.284 1.00 58.35 86 ASN A N 1
ATOM 644 C CA . ASN A 1 86 ? -19.169 36.788 18.683 1.00 52.29 86 ASN A CA 1
ATOM 645 C C . ASN A 1 86 ? -18.552 35.418 18.931 1.00 66.90 86 ASN A C 1
ATOM 646 O O . ASN A 1 86 ? -18.399 35.026 20.093 1.00 83.12 86 ASN A O 1
ATOM 651 N N . MET A 1 87 ? -18.199 34.690 17.874 1.00 48.13 87 MET A N 1
ATOM 652 C CA . MET A 1 87 ? -17.524 33.404 17.983 1.00 41.44 87 MET A CA 1
ATOM 653 C C . MET A 1 87 ? -16.564 33.283 16.811 1.00 26.33 87 MET A C 1
ATOM 654 O O . MET A 1 87 ? -16.951 33.537 15.667 1.00 29.76 87 MET A O 1
ATOM 659 N N . TYR A 1 88 ? -15.322 32.907 17.093 1.00 42.03 88 TYR A N 1
ATOM 660 C CA . TYR A 1 88 ? -14.282 32.863 16.077 1.00 51.50 88 TYR A CA 1
ATOM 661 C C . TYR A 1 88 ? -14.116 31.457 15.513 1.00 68.06 88 TYR A C 1
ATOM 662 O O . TYR A 1 88 ? -14.583 30.467 16.083 1.00 67.17 88 TYR A O 1
ATOM 671 N N . TYR A 1 89 ? -13.435 31.390 14.372 1.00 76.69 89 TYR A N 1
ATOM 672 C CA . TYR A 1 89 ? -13.069 30.137 13.725 1.00 67.27 89 TYR A CA 1
ATOM 673 C C . TYR A 1 89 ? -11.563 29.951 13.855 1.00 71.89 89 TYR A C 1
ATOM 674 O O . TYR A 1 89 ? -10.788 30.814 13.425 1.00 77.80 89 TYR A O 1
ATOM 683 N N . GLU A 1 90 ? -11.157 28.830 14.452 1.00 76.07 90 GLU A N 1
ATOM 684 C CA . GLU A 1 90 ? -9.750 28.528 14.718 1.00 77.59 90 GLU A CA 1
ATOM 685 C C . GLU A 1 90 ? -9.093 29.614 15.567 1.00 74.21 90 GLU A C 1
ATOM 686 O O . GLU A 1 90 ? -7.910 29.924 15.394 1.00 75.37 90 GLU A O 1
ATOM 692 N N . ASN A 1 91 ? -9.873 30.204 16.476 1.00 71.62 91 ASN A N 1
ATOM 693 C CA . ASN A 1 91 ? -9.435 31.154 17.497 1.00 62.84 91 ASN A CA 1
ATOM 694 C C . ASN A 1 91 ? -8.975 32.496 16.944 1.00 62.72 91 ASN A C 1
ATOM 695 O O . ASN A 1 91 ? -8.340 33.267 17.674 1.00 72.16 91 ASN A O 1
ATOM 697 N N . SER A 1 92 ? -9.278 32.812 15.687 1.00 58.43 92 SER A N 1
ATOM 698 C CA . SER A 1 92 ? -8.774 34.058 15.123 1.00 68.52 92 SER A CA 1
ATOM 699 C C . SER A 1 92 ? -9.799 34.779 14.254 1.00 70.41 92 SER A C 1
ATOM 700 O O . SER A 1 92 ? -10.085 35.960 14.473 1.00 73.23 92 SER A O 1
ATOM 703 N N . TYR A 1 93 ? -10.355 34.085 13.268 1.00 67.67 93 TYR A N 1
ATOM 704 C CA . TYR A 1 93 ? -11.066 34.738 12.179 1.00 55.21 93 TYR A CA 1
ATOM 705 C C . TYR A 1 93 ? -12.573 34.704 12.394 1.00 36.96 93 TYR A C 1
ATOM 706 O O . TYR A 1 93 ? -13.126 33.694 12.841 1.00 29.07 93 TYR A O 1
ATOM 715 N N . ALA A 1 94 ? -13.230 35.823 12.075 1.00 27.16 94 ALA A N 1
ATOM 716 C CA . ALA A 1 94 ? -14.684 35.886 12.016 1.00 25.81 94 ALA A CA 1
ATOM 717 C C . ALA A 1 94 ? -15.224 35.637 10.615 1.00 50.53 94 ALA A C 1
ATOM 718 O O . ALA A 1 94 ? -16.392 35.265 10.469 1.00 24.74 94 ALA A O 1
ATOM 720 N N . LEU A 1 95 ? -14.410 35.860 9.585 1.00 53.59 95 LEU A N 1
ATOM 721 C CA . LEU A 1 95 ? -14.752 35.509 8.212 1.00 34.27 95 LEU A CA 1
ATOM 722 C C . LEU A 1 95 ? -13.597 34.698 7.650 1.00 27.98 95 LEU A C 1
ATOM 723 O O . LEU A 1 95 ? -12.461 35.180 7.616 1.00 28.96 95 LEU A O 1
ATOM 728 N N . ALA A 1 96 ? -13.880 33.471 7.220 1.00 28.38 96 ALA A N 1
ATOM 729 C CA . ALA A 1 96 ? -12.846 32.550 6.754 1.00 30.03 96 ALA A CA 1
ATOM 730 C C . ALA A 1 96 ? -13.263 31.985 5.401 1.00 35.24 96 ALA A C 1
ATOM 731 O O . ALA A 1 96 ? -14.112 31.091 5.328 1.00 30.08 96 ALA A O 1
ATOM 733 N N . VAL A 1 97 ? -12.670 32.510 4.335 1.00 43.05 97 VAL A N 1
ATOM 734 C CA . VAL A 1 97 ? -12.875 31.991 2.986 1.00 58.62 97 VAL A CA 1
ATOM 735 C C . VAL A 1 97 ? -11.638 31.157 2.671 1.00 70.72 97 VAL A C 1
ATOM 736 O O . VAL A 1 97 ? -10.644 31.648 2.132 1.00 72.80 97 VAL A O 1
ATOM 740 N N . LEU A 1 98 ? -11.697 29.877 3.026 1.00 65.03 98 LEU A N 1
ATOM 741 C CA . LEU A 1 98 ? -10.578 28.967 2.837 1.00 56.00 98 LEU A CA 1
ATOM 742 C C . LEU A 1 98 ? -10.649 28.362 1.434 1.00 62.92 98 LEU A C 1
ATOM 743 O O . LEU A 1 98 ? -11.240 28.950 0.524 1.00 73.02 98 LEU A O 1
ATOM 748 N N . SER A 1 99 ? -10.053 27.183 1.251 1.00 52.00 99 SER A N 1
ATOM 749 C CA . SER A 1 99 ? -9.974 26.551 -0.061 1.00 51.93 99 SER A CA 1
ATOM 750 C C . SER A 1 99 ? -11.356 26.399 -0.682 1.00 53.89 99 SER A C 1
ATOM 751 O O . SER A 1 99 ? -12.307 25.977 -0.019 1.00 63.61 99 SER A O 1
ATOM 754 N N . ASN A 1 100 ? -11.462 26.758 -1.968 1.00 41.31 100 ASN A N 1
ATOM 755 C CA . ASN A 1 100 ? -12.735 26.666 -2.675 1.00 50.45 100 ASN A CA 1
ATOM 756 C C . ASN A 1 100 ? -12.544 26.337 -4.151 1.00 61.32 100 ASN A C 1
ATOM 757 O O . ASN A 1 100 ? -13.341 26.774 -4.989 1.00 69.85 100 ASN A O 1
ATOM 762 N N . TYR A 1 101 ? -11.503 25.584 -4.487 1.00 69.11 101 TYR A N 1
ATOM 763 C CA . TYR A 1 101 ? -11.249 25.159 -5.854 1.00 73.41 101 TYR A CA 1
ATOM 764 C C . TYR A 1 101 ? -11.465 23.657 -5.975 1.00 80.46 101 TYR A C 1
ATOM 765 O O . TYR A 1 101 ? -11.271 22.906 -5.015 1.00 70.46 101 TYR A O 1
ATOM 774 N N . ASP A 1 102 ? -11.871 23.227 -7.164 1.00 87.34 102 ASP A N 1
ATOM 775 C CA . ASP A 1 102 ? -12.128 21.814 -7.412 1.00 73.58 102 ASP A CA 1
ATOM 776 C C . ASP A 1 102 ? -10.819 21.038 -7.518 1.00 69.24 102 ASP A C 1
ATOM 777 O O . ASP A 1 102 ? -9.797 21.581 -7.938 1.00 53.11 102 ASP A O 1
ATOM 782 N N . ASN A 1 104 ? -9.146 21.942 -11.017 1.00 87.48 104 ASN A N 1
ATOM 783 C CA . ASN A 1 104 ? -8.456 22.998 -11.750 1.00 91.52 104 ASN A CA 1
ATOM 784 C C . ASN A 1 104 ? -8.726 24.363 -11.126 1.00 98.14 104 ASN A C 1
ATOM 785 O O . ASN A 1 104 ? -8.656 24.525 -9.908 1.00 98.46 104 ASN A O 1
ATOM 787 N N . LYS A 1 105 ? -9.037 25.345 -11.970 1.00 100.97 105 LYS A N 1
ATOM 788 C CA . LYS A 1 105 ? -9.299 26.719 -11.542 1.00 85.76 105 LYS A CA 1
ATOM 789 C C . LYS A 1 105 ? -10.719 27.087 -11.962 1.00 91.24 105 LYS A C 1
ATOM 790 O O . LYS A 1 105 ? -10.928 27.785 -12.956 1.00 107.30 105 LYS A O 1
ATOM 792 N N . THR A 1 106 ? -11.696 26.611 -11.193 1.00 71.10 106 THR A N 1
ATOM 793 C CA . THR A 1 106 ? -13.102 26.907 -11.460 1.00 80.21 106 THR A CA 1
ATOM 794 C C . THR A 1 106 ? -13.886 26.665 -10.181 1.00 82.42 106 THR A C 1
ATOM 795 O O . THR A 1 106 ? -13.873 25.549 -9.652 1.00 97.74 106 THR A O 1
ATOM 797 N N . GLY A 1 107 ? -14.563 27.698 -9.686 1.00 57.71 107 GLY A N 1
ATOM 798 C CA . GLY A 1 107 ? -15.312 27.582 -8.450 1.00 54.55 107 GLY A CA 1
ATOM 799 C C . GLY A 1 107 ? -15.049 28.726 -7.494 1.00 64.61 107 GLY A C 1
ATOM 800 O O . GLY A 1 107 ? -13.891 29.078 -7.246 1.00 69.24 107 GLY A O 1
ATOM 801 N N . LEU A 1 108 ? -16.115 29.298 -6.941 1.00 68.14 108 LEU A N 1
ATOM 802 C CA . LEU A 1 108 ? -16.055 30.503 -6.113 1.00 60.38 108 LEU A CA 1
ATOM 803 C C . LEU A 1 108 ? -15.312 31.617 -6.857 1.00 56.17 108 LEU A C 1
ATOM 804 O O . LEU A 1 108 ? -14.179 31.983 -6.548 1.00 72.07 108 LEU A O 1
ATOM 809 N N . LYS A 1 109 ? -15.988 32.126 -7.884 1.00 38.68 109 LYS A N 1
ATOM 810 C CA . LYS A 1 109 ? -15.486 33.251 -8.659 1.00 42.06 109 LYS A CA 1
ATOM 811 C C . LYS A 1 109 ? -16.113 34.571 -8.242 1.00 56.53 109 LYS A C 1
ATOM 812 O O . LYS A 1 109 ? -15.415 35.583 -8.144 1.00 63.06 109 LYS A O 1
ATOM 814 N N . GLU A 1 110 ? -17.415 34.578 -7.979 1.00 60.10 110 GLU A N 1
ATOM 815 C CA . GLU A 1 110 ? -18.146 35.785 -7.619 1.00 59.78 110 GLU A CA 1
ATOM 816 C C . GLU A 1 110 ? -18.584 35.670 -6.164 1.00 55.88 110 GLU A C 1
ATOM 817 O O . GLU A 1 110 ? -19.390 34.800 -5.818 1.00 51.13 110 GLU A O 1
ATOM 823 N N . LEU A 1 111 ? -18.047 36.547 -5.315 1.00 45.51 111 LEU A N 1
ATOM 824 C CA . LEU A 1 111 ? -18.445 36.665 -3.914 1.00 30.06 111 LEU A CA 1
ATOM 825 C C . LEU A 1 111 ? -18.950 38.087 -3.691 1.00 45.01 111 LEU A C 1
ATOM 826 O O . LEU A 1 111 ? -18.318 38.882 -2.982 1.00 67.77 111 LEU A O 1
ATOM 831 N N . PRO A 1 112 ? -20.096 38.443 -4.287 1.00 32.71 112 PRO A N 1
ATOM 832 C CA . PRO A 1 112 ? -20.529 39.856 -4.306 1.00 28.15 112 PRO A CA 1
ATOM 833 C C . PRO A 1 112 ? -21.191 40.291 -3.004 1.00 41.72 112 PRO A C 1
ATOM 834 O O . PRO A 1 112 ? -22.386 40.593 -2.930 1.00 30.05 112 PRO A O 1
ATOM 838 N N . MET A 1 113 ? -20.397 40.333 -1.933 1.00 30.47 113 MET A N 1
ATOM 839 C CA . MET A 1 113 ? -20.862 40.852 -0.647 1.00 24.66 113 MET A CA 1
ATOM 840 C C . MET A 1 113 ? -20.811 42.381 -0.693 1.00 39.80 113 MET A C 1
ATOM 841 O O . MET A 1 113 ? -19.944 43.036 -0.110 1.00 59.86 113 MET A O 1
ATOM 846 N N . ARG A 1 114 ? -21.784 42.944 -1.415 1.00 41.67 114 ARG A N 1
ATOM 847 C CA . ARG A 1 114 ? -21.774 44.374 -1.707 1.00 47.04 114 ARG A CA 1
ATOM 848 C C . ARG A 1 114 ? -21.901 45.210 -0.440 1.00 43.46 114 ARG A C 1
ATOM 849 O O . ARG A 1 114 ? -21.305 46.288 -0.338 1.00 24.13 114 ARG A O 1
ATOM 857 N N . ASN A 1 115 ? -22.670 44.730 0.536 1.00 52.32 115 ASN A N 1
ATOM 858 C CA . ASN A 1 115 ? -23.014 45.520 1.710 1.00 52.25 115 ASN A CA 1
ATOM 859 C C . ASN A 1 115 ? -22.265 45.088 2.965 1.00 41.64 115 ASN A C 1
ATOM 860 O O . ASN A 1 115 ? -22.601 45.550 4.060 1.00 46.51 115 ASN A O 1
ATOM 865 N N . LEU A 1 116 ? -21.262 44.221 2.840 1.00 21.98 116 LEU A N 1
ATOM 866 C CA . LEU A 1 116 ? -20.468 43.815 3.997 1.00 41.23 116 LEU A CA 1
ATOM 867 C C . LEU A 1 116 ? -19.545 44.959 4.392 1.00 42.64 116 LEU A C 1
ATOM 868 O O . LEU A 1 116 ? -18.548 45.226 3.712 1.00 32.85 116 LEU A O 1
ATOM 873 N N . GLN A 1 117 ? -19.871 45.639 5.493 1.00 47.22 117 GLN A N 1
ATOM 874 C CA . GLN A 1 117 ? -19.151 46.837 5.892 1.00 43.28 117 GLN A CA 1
ATOM 875 C C . GLN A 1 117 ? -18.679 46.833 7.339 1.00 35.91 117 GLN A C 1
ATOM 876 O O . GLN A 1 117 ? -18.013 47.788 7.752 1.00 38.95 117 GLN A O 1
ATOM 882 N N . GLU A 1 118 ? -18.997 45.803 8.122 1.00 21.34 118 GLU A N 1
ATOM 883 C CA . GLU A 1 118 ? -18.627 45.803 9.531 1.00 33.85 118 GLU A CA 1
ATOM 884 C C . GLU A 1 118 ? -18.289 44.395 9.989 1.00 35.67 118 GLU A C 1
ATOM 885 O O . GLU A 1 118 ? -19.064 43.460 9.767 1.00 20.97 118 GLU A O 1
ATOM 891 N N . ILE A 1 119 ? -17.130 44.256 10.629 1.00 40.76 119 ILE A N 1
ATOM 892 C CA . ILE A 1 119 ? -16.733 43.023 11.308 1.00 41.10 119 ILE A CA 1
ATOM 893 C C . ILE A 1 119 ? -16.379 43.435 12.734 1.00 42.13 119 ILE A C 1
ATOM 894 O O . ILE A 1 119 ? -15.242 43.826 13.020 1.00 43.98 119 ILE A O 1
ATOM 899 N N . LEU A 1 120 ? -17.362 43.357 13.637 1.00 32.61 120 LEU A N 1
ATOM 900 C CA . LEU A 1 120 ? -17.196 43.892 14.987 1.00 35.93 120 LEU A CA 1
ATOM 901 C C . LEU A 1 120 ? -15.992 43.283 15.693 1.00 45.45 120 LEU A C 1
ATOM 902 O O . LEU A 1 120 ? -15.232 43.992 16.362 1.00 27.81 120 LEU A O 1
ATOM 907 N N . HIS A 1 121 ? -15.802 41.974 15.558 1.00 46.02 121 HIS A N 1
ATOM 908 C CA . HIS A 1 121 ? -14.721 41.282 16.240 1.00 49.15 121 HIS A CA 1
ATOM 909 C C . HIS A 1 121 ? -14.088 40.279 15.289 1.00 55.21 121 HIS A C 1
ATOM 910 O O . HIS A 1 121 ? -14.692 39.862 14.298 1.00 71.63 121 HIS A O 1
ATOM 917 N N . GLY A 1 122 ? -12.852 39.897 15.603 1.00 51.55 122 GLY A N 1
ATOM 918 C CA . GLY A 1 122 ? -12.149 38.900 14.825 1.00 27.33 122 GLY A CA 1
ATOM 919 C C . GLY A 1 122 ? -11.500 39.467 13.578 1.00 27.79 122 GLY A C 1
ATOM 920 O O . GLY A 1 122 ? -11.636 40.641 13.228 1.00 39.75 122 GLY A O 1
ATOM 921 N N . ALA A 1 123 ? -10.772 38.593 12.893 1.00 42.70 123 ALA A N 1
ATOM 922 C CA . ALA A 1 123 ? -10.063 38.927 11.671 1.00 54.16 123 ALA A CA 1
ATOM 923 C C . ALA A 1 123 ? -10.674 38.168 10.496 1.00 51.48 123 ALA A C 1
ATOM 924 O O . ALA A 1 123 ? -11.726 37.528 10.616 1.00 41.05 123 ALA A O 1
ATOM 926 N N . VAL A 1 124 ? -10.010 38.247 9.346 1.00 45.05 124 VAL A N 1
ATOM 927 C CA . VAL A 1 124 ? -10.459 37.589 8.127 1.00 43.97 124 VAL A CA 1
ATOM 928 C C . VAL A 1 124 ? -9.317 36.735 7.598 1.00 48.25 124 VAL A C 1
ATOM 929 O O . VAL A 1 124 ? -8.140 37.060 7.783 1.00 44.29 124 VAL A O 1
ATOM 933 N N . ARG A 1 125 ? -9.667 35.630 6.940 1.00 49.68 125 ARG A N 1
ATOM 934 C CA . ARG A 1 125 ? -8.676 34.788 6.276 1.00 51.89 125 ARG A CA 1
ATOM 935 C C . ARG A 1 125 ? -9.196 34.371 4.911 1.00 55.05 125 ARG A C 1
ATOM 936 O O . ARG A 1 125 ? -10.200 33.658 4.815 1.00 50.09 125 ARG A O 1
ATOM 944 N N . PHE A 1 126 ? -8.511 34.816 3.864 1.00 56.58 126 PHE A N 1
ATOM 945 C CA . PHE A 1 126 ? -8.683 34.292 2.516 1.00 55.81 126 PHE A CA 1
ATOM 946 C C . PHE A 1 126 ? -7.447 33.471 2.181 1.00 55.81 126 PHE A C 1
ATOM 947 O O . PHE A 1 126 ? -6.328 33.995 2.201 1.00 64.94 126 PHE A O 1
ATOM 955 N N . SER A 1 127 ? -7.644 32.188 1.886 1.00 57.18 127 SER A N 1
ATOM 956 C CA . SER A 1 127 ? -6.530 31.267 1.675 1.00 60.52 127 SER A CA 1
ATOM 957 C C . SER A 1 127 ? -6.840 30.373 0.483 1.00 57.38 127 SER A C 1
ATOM 958 O O . SER A 1 127 ? -7.769 29.561 0.539 1.00 51.65 127 SER A O 1
ATOM 961 N N . ASN A 1 128 ? -6.062 30.530 -0.589 1.00 63.72 128 ASN A N 1
ATOM 962 C CA . ASN A 1 128 ? -6.097 29.641 -1.745 1.00 60.47 128 ASN A CA 1
ATOM 963 C C . ASN A 1 128 ? -7.476 29.585 -2.392 1.00 51.78 128 ASN A C 1
ATOM 964 O O . ASN A 1 128 ? -8.216 28.613 -2.214 1.00 43.78 128 ASN A O 1
ATOM 969 N N . ASN A 1 129 ? -7.823 30.626 -3.147 1.00 44.13 129 ASN A N 1
ATOM 970 C CA . ASN A 1 129 ? -9.044 30.662 -3.950 1.00 46.47 129 ASN A CA 1
ATOM 971 C C . ASN A 1 129 ? -8.644 31.054 -5.365 1.00 54.77 129 ASN A C 1
ATOM 972 O O . ASN A 1 129 ? -8.665 32.240 -5.723 1.00 60.53 129 ASN A O 1
ATOM 977 N N . PRO A 1 130 ? -8.260 30.080 -6.194 1.00 58.23 130 PRO A N 1
ATOM 978 C CA . PRO A 1 130 ? -7.762 30.411 -7.540 1.00 49.35 130 PRO A CA 1
ATOM 979 C C . PRO A 1 130 ? -8.753 31.178 -8.395 1.00 61.56 130 PRO A C 1
ATOM 980 O O . PRO A 1 130 ? -8.337 32.027 -9.191 1.00 49.89 130 PRO A O 1
ATOM 984 N N . ALA A 1 131 ? -10.050 30.908 -8.261 1.00 66.53 131 ALA A N 1
ATOM 985 C CA . ALA A 1 131 ? -11.048 31.579 -9.082 1.00 60.72 131 ALA A CA 1
ATOM 986 C C . ALA A 1 131 ? -11.612 32.837 -8.437 1.00 49.18 131 ALA A C 1
ATOM 987 O O . ALA A 1 131 ? -12.369 33.558 -9.095 1.00 56.10 131 ALA A O 1
ATOM 989 N N . LEU A 1 132 ? -11.268 33.118 -7.179 1.00 42.58 132 LEU A N 1
ATOM 990 C CA . LEU A 1 132 ? -11.728 34.341 -6.534 1.00 40.74 132 LEU A CA 1
ATOM 991 C C . LEU A 1 132 ? -11.272 35.551 -7.335 1.00 51.41 132 LEU A C 1
ATOM 992 O O . LEU A 1 132 ? -10.102 35.655 -7.715 1.00 61.38 132 LEU A O 1
ATOM 997 N N . CYS A 1 133 ? -12.200 36.469 -7.588 1.00 46.89 133 CYS A N 1
ATOM 998 C CA . CYS A 1 133 ? -12.026 37.464 -8.635 1.00 68.71 133 CYS A CA 1
ATOM 999 C C . CYS A 1 133 ? -11.794 38.872 -8.102 1.00 80.04 133 CYS A C 1
ATOM 1000 O O . CYS A 1 133 ? -10.744 39.463 -8.366 1.00 100.86 133 CYS A O 1
ATOM 1003 N N . ASN A 1 134 ? -12.747 39.435 -7.361 1.00 64.38 134 ASN A N 1
ATOM 1004 C CA . ASN A 1 134 ? -12.700 40.853 -7.024 1.00 64.39 134 ASN A CA 1
ATOM 1005 C C . ASN A 1 134 ? -12.557 41.102 -5.526 1.00 73.08 134 ASN A C 1
ATOM 1006 O O . ASN A 1 134 ? -12.841 42.207 -5.059 1.00 80.98 134 ASN A O 1
ATOM 1011 N N . VAL A 1 135 ? -12.116 40.108 -4.756 1.00 62.65 135 VAL A N 1
ATOM 1012 C CA . VAL A 1 135 ? -11.910 40.331 -3.330 1.00 51.54 135 VAL A CA 1
ATOM 1013 C C . VAL A 1 135 ? -10.502 40.834 -3.022 1.00 55.29 135 VAL A C 1
ATOM 1014 O O . VAL A 1 135 ? -10.295 41.473 -1.980 1.00 52.60 135 VAL A O 1
ATOM 1018 N N . GLU A 1 136 ? -9.534 40.587 -3.906 1.00 55.93 136 GLU A N 1
ATOM 1019 C CA . GLU A 1 136 ? -8.191 41.123 -3.717 1.00 49.61 136 GLU A CA 1
ATOM 1020 C C . GLU A 1 136 ? -8.153 42.644 -3.778 1.00 51.86 136 GLU A C 1
ATOM 1021 O O . GLU A 1 136 ? -7.142 43.239 -3.389 1.00 42.56 136 GLU A O 1
ATOM 1023 N N . SER A 1 137 ? -9.224 43.283 -4.246 1.00 46.15 137 SER A N 1
ATOM 1024 C CA . SER A 1 137 ? -9.274 44.729 -4.399 1.00 56.05 137 SER A CA 1
ATOM 1025 C C . SER A 1 137 ? -9.882 45.445 -3.200 1.00 51.27 137 SER A C 1
ATOM 1026 O O . SER A 1 137 ? -9.843 46.679 -3.153 1.00 44.96 137 SER A O 1
ATOM 1029 N N . ILE A 1 138 ? -10.427 44.714 -2.234 1.00 61.75 138 ILE A N 1
ATOM 1030 C CA . ILE A 1 138 ? -11.189 45.321 -1.147 1.00 71.48 138 ILE A CA 1
ATOM 1031 C C . ILE A 1 138 ? -10.236 45.857 -0.087 1.00 72.64 138 ILE A C 1
ATOM 1032 O O . ILE A 1 138 ? -9.285 45.176 0.316 1.00 88.07 138 ILE A O 1
ATOM 1037 N N . GLN A 1 139 ? -10.490 47.084 0.367 1.00 43.03 139 GLN A N 1
ATOM 1038 C CA . GLN A 1 139 ? -9.768 47.660 1.497 1.00 43.70 139 GLN A CA 1
ATOM 1039 C C . GLN A 1 139 ? -10.431 47.184 2.783 1.00 51.86 139 GLN A C 1
ATOM 1040 O O . GLN A 1 139 ? -11.565 47.571 3.085 1.00 57.16 139 GLN A O 1
ATOM 1046 N N . TRP A 1 140 ? -9.730 46.350 3.545 1.00 39.94 140 TRP A N 1
ATOM 1047 C CA . TRP A 1 140 ? -10.282 45.785 4.769 1.00 39.42 140 TRP A CA 1
ATOM 1048 C C . TRP A 1 140 ? -10.095 46.685 5.983 1.00 43.64 140 TRP A C 1
ATOM 1049 O O . TRP A 1 140 ? -10.589 46.349 7.064 1.00 32.46 140 TRP A O 1
ATOM 1060 N N . ARG A 1 141 ? -9.397 47.815 5.837 1.00 61.80 141 ARG A N 1
ATOM 1061 C CA . ARG A 1 141 ? -9.297 48.763 6.942 1.00 60.44 141 ARG A CA 1
ATOM 1062 C C . ARG A 1 141 ? -10.650 49.379 7.272 1.00 50.30 141 ARG A C 1
ATOM 1063 O O . ARG A 1 141 ? -10.887 49.778 8.418 1.00 45.97 141 ARG A O 1
ATOM 1071 N N . ASP A 1 142 ? -11.545 49.462 6.285 1.00 54.26 142 ASP A N 1
ATOM 1072 C CA . ASP A 1 142 ? -12.861 50.049 6.502 1.00 43.96 142 ASP A CA 1
ATOM 1073 C C . ASP A 1 142 ? -13.824 49.076 7.167 1.00 26.60 142 ASP A C 1
ATOM 1074 O O . ASP A 1 142 ? -14.730 49.505 7.889 1.00 25.51 142 ASP A O 1
ATOM 1079 N N . ILE A 1 143 ? -13.643 47.777 6.949 1.00 32.11 143 ILE A N 1
ATOM 1080 C CA . ILE A 1 143 ? -14.599 46.781 7.423 1.00 25.29 143 ILE A CA 1
ATOM 1081 C C . ILE A 1 143 ? -14.198 46.223 8.782 1.00 26.57 143 ILE A C 1
ATOM 1082 O O . ILE A 1 143 ? -15.030 46.098 9.684 1.00 24.15 143 ILE A O 1
ATOM 1087 N N . VAL A 1 144 ? -12.927 45.883 8.952 1.00 31.56 144 VAL A N 1
ATOM 1088 C CA . VAL A 1 144 ? -12.449 45.213 10.156 1.00 35.22 144 VAL A CA 1
ATOM 1089 C C . VAL A 1 144 ? -11.933 46.250 11.143 1.00 40.18 144 VAL A C 1
ATOM 1090 O O . VAL A 1 144 ? -11.351 47.268 10.751 1.00 39.70 144 VAL A O 1
ATOM 1094 N N . SER A 1 145 ? -12.156 45.993 12.431 1.00 40.52 145 SER A N 1
ATOM 1095 C CA . SER A 1 145 ? -11.624 46.859 13.473 1.00 32.78 145 SER A CA 1
ATOM 1096 C C . SER A 1 145 ? -10.099 46.851 13.441 1.00 47.29 145 SER A C 1
ATOM 1097 O O . SER A 1 145 ? -9.469 45.871 13.034 1.00 54.88 145 SER A O 1
ATOM 1100 N N . SER A 1 146 ? -9.506 47.966 13.877 1.00 52.00 146 SER A N 1
ATOM 1101 C CA . SER A 1 146 ? -8.051 48.091 13.842 1.00 41.32 146 SER A CA 1
ATOM 1102 C C . SER A 1 146 ? -7.383 47.067 14.750 1.00 40.59 146 SER A C 1
ATOM 1103 O O . SER A 1 146 ? -6.315 46.538 14.419 1.00 42.38 146 SER A O 1
ATOM 1106 N N . ASP A 1 147 ? -8.008 46.763 15.892 1.00 39.95 147 ASP A N 1
ATOM 1107 C CA . ASP A 1 147 ? -7.423 45.845 16.865 1.00 48.89 147 ASP A CA 1
ATOM 1108 C C . ASP A 1 147 ? -7.087 44.487 16.264 1.00 40.87 147 ASP A C 1
ATOM 1109 O O . ASP A 1 147 ? -6.234 43.776 16.807 1.00 44.80 147 ASP A O 1
ATOM 1114 N N . PHE A 1 148 ? -7.729 44.113 15.159 1.00 33.80 148 PHE A N 1
ATOM 1115 C CA . PHE A 1 148 ? -7.508 42.822 14.528 1.00 32.86 148 PHE A CA 1
ATOM 1116 C C . PHE A 1 148 ? -6.730 42.921 13.224 1.00 46.97 148 PHE A C 1
ATOM 1117 O O . PHE A 1 148 ? -6.390 41.883 12.643 1.00 50.05 148 PHE A O 1
ATOM 1125 N N . LEU A 1 149 ? -6.420 44.135 12.758 1.00 64.01 149 LEU A N 1
ATOM 1126 C CA . LEU A 1 149 ? -5.711 44.296 11.493 1.00 65.80 149 LEU A CA 1
ATOM 1127 C C . LEU A 1 149 ? -4.334 43.645 11.495 1.00 59.74 149 LEU A C 1
ATOM 1128 O O . LEU A 1 149 ? -3.742 43.486 10.422 1.00 56.00 149 LEU A O 1
ATOM 1133 N N . SER A 1 150 ? -3.813 43.263 12.662 1.00 58.72 150 SER A N 1
ATOM 1134 C CA . SER A 1 150 ? -2.535 42.566 12.715 1.00 61.95 150 SER A CA 1
ATOM 1135 C C . SER A 1 150 ? -2.673 41.089 12.367 1.00 68.96 150 SER A C 1
ATOM 1136 O O . SER A 1 150 ? -1.735 40.497 11.822 1.00 65.63 150 SER A O 1
ATOM 1139 N N . ASN A 1 151 ? -3.822 40.483 12.663 1.00 61.77 151 ASN A N 1
ATOM 1140 C CA . ASN A 1 151 ? -4.030 39.059 12.432 1.00 61.31 151 ASN A CA 1
ATOM 1141 C C . ASN A 1 151 ? -4.585 38.757 11.046 1.00 48.34 151 ASN A C 1
ATOM 1142 O O . ASN A 1 151 ? -4.984 37.616 10.788 1.00 42.36 151 ASN A O 1
ATOM 1147 N N . MET A 1 152 ? -4.612 39.740 10.150 1.00 37.55 152 MET A N 1
ATOM 1148 C CA . MET A 1 152 ? -5.201 39.545 8.832 1.00 46.96 152 MET A CA 1
ATOM 1149 C C . MET A 1 152 ? -4.285 38.686 7.970 1.00 59.55 152 MET A C 1
ATOM 1150 O O . MET A 1 152 ? -3.146 39.070 7.686 1.00 85.50 152 MET A O 1
ATOM 1155 N N . SER A 1 153 ? -4.783 37.526 7.552 1.00 51.52 153 SER A N 1
ATOM 1156 C CA . SER A 1 153 ? -4.053 36.614 6.675 1.00 46.38 153 SER A CA 1
ATOM 1157 C C . SER A 1 153 ? -4.761 36.605 5.323 1.00 47.03 153 SER A C 1
ATOM 1158 O O . SER A 1 153 ? -5.602 35.750 5.038 1.00 54.47 153 SER A O 1
ATOM 1161 N N . MET A 1 154 ? -4.413 37.578 4.486 1.00 40.73 154 MET A N 1
ATOM 1162 C CA . MET A 1 154 ? -4.992 37.728 3.157 1.00 44.19 154 MET A CA 1
ATOM 1163 C C . MET A 1 154 ? -4.069 37.105 2.119 1.00 73.62 154 MET A C 1
ATOM 1164 O O . MET A 1 154 ? -2.886 37.454 2.044 1.00 96.88 154 MET A O 1
ATOM 1169 N N . ASP A 1 155 ? -4.611 36.188 1.322 1.00 56.82 155 ASP A N 1
ATOM 1170 C CA . ASP A 1 155 ? -3.859 35.518 0.269 1.00 65.88 155 ASP A CA 1
ATOM 1171 C C . ASP A 1 155 ? -4.677 35.552 -1.013 1.00 74.75 155 ASP A C 1
ATOM 1172 O O . ASP A 1 155 ? -5.855 35.181 -1.010 1.00 81.09 155 ASP A O 1
ATOM 1177 N N . PHE A 1 156 ? -4.051 36.001 -2.104 1.00 70.72 156 PHE A N 1
ATOM 1178 C CA . PHE A 1 156 ? -4.745 36.151 -3.386 1.00 61.58 156 PHE A CA 1
ATOM 1179 C C . PHE A 1 156 ? -3.727 35.912 -4.503 1.00 56.97 156 PHE A C 1
ATOM 1180 O O . PHE A 1 156 ? -3.111 36.853 -5.008 1.00 51.94 156 PHE A O 1
ATOM 1188 N N . GLN A 1 157 ? -3.564 34.646 -4.882 1.00 63.42 157 GLN A N 1
ATOM 1189 C CA . GLN A 1 157 ? -2.738 34.261 -6.023 1.00 71.55 157 GLN A CA 1
ATOM 1190 C C . GLN A 1 157 ? -3.635 33.522 -7.008 1.00 83.43 157 GLN A C 1
ATOM 1191 O O . GLN A 1 157 ? -3.993 32.361 -6.781 1.00 82.21 157 GLN A O 1
ATOM 1197 N N . ASN A 1 158 ? -3.990 34.195 -8.098 1.00 89.29 158 ASN A N 1
ATOM 1198 C CA . ASN A 1 158 ? -5.065 33.765 -8.984 1.00 80.69 158 ASN A CA 1
ATOM 1199 C C . ASN A 1 158 ? -4.486 32.977 -10.154 1.00 83.22 158 ASN A C 1
ATOM 1200 O O . ASN A 1 158 ? -3.671 33.502 -10.920 1.00 80.18 158 ASN A O 1
ATOM 1205 N N . HIS A 1 159 ? -4.921 31.724 -10.293 1.00 91.65 159 HIS A N 1
ATOM 1206 C CA . HIS A 1 159 ? -4.522 30.894 -11.423 1.00 100.05 159 HIS A CA 1
ATOM 1207 C C . HIS A 1 159 ? -5.497 30.979 -12.589 1.00 91.85 159 HIS A C 1
ATOM 1208 O O . HIS A 1 159 ? -5.074 30.892 -13.748 1.00 90.52 159 HIS A O 1
ATOM 1210 N N . LEU A 1 160 ? -6.792 31.150 -12.308 1.00 82.37 160 LEU A N 1
ATOM 1211 C CA . LEU A 1 160 ? -7.787 31.204 -13.375 1.00 80.06 160 LEU A CA 1
ATOM 1212 C C . LEU A 1 160 ? -7.592 32.439 -14.246 1.00 100.49 160 LEU A C 1
ATOM 1213 O O . LEU A 1 160 ? -7.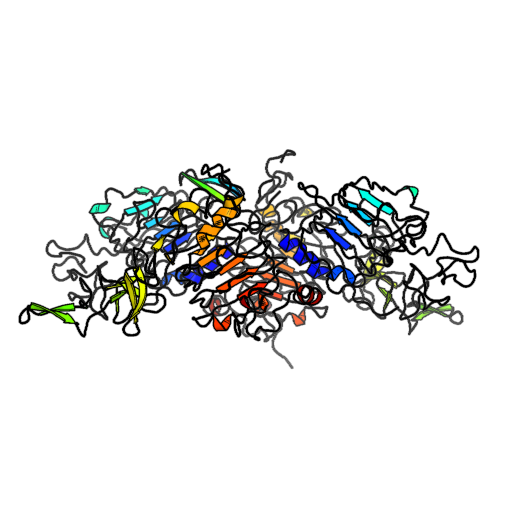593 32.346 -15.479 1.00 117.00 160 LEU A O 1
ATOM 1215 N N . GLY A 1 161 ? -7.432 33.602 -13.621 1.00 95.70 161 GLY A N 1
ATOM 1216 C CA . GLY A 1 161 ? -7.144 34.827 -14.354 1.00 92.72 161 GLY A CA 1
ATOM 1217 C C . GLY A 1 161 ? -8.184 35.206 -15.385 1.00 87.01 161 GLY A C 1
ATOM 1218 O O . GLY A 1 161 ? -7.832 35.672 -16.476 1.00 96.91 161 GLY A O 1
ATOM 1219 N N . SER A 1 162 ? -9.465 35.012 -15.068 1.00 73.15 162 SER A N 1
ATOM 1220 C CA . SER A 1 162 ? -10.558 35.361 -15.969 1.00 79.43 162 SER A CA 1
ATOM 1221 C C . SER A 1 162 ? -11.444 36.453 -15.384 1.00 82.05 162 SER A C 1
ATOM 1222 O O . SER A 1 162 ? -12.575 36.647 -15.843 1.00 86.70 162 SER A O 1
ATOM 1225 N N . CYS A 1 163 ? -10.947 37.177 -14.388 1.00 77.11 163 CYS A N 1
ATOM 1226 C CA . CYS A 1 163 ? -11.773 38.096 -13.624 1.00 67.28 163 CYS A CA 1
ATOM 1227 C C . CYS A 1 163 ? -11.905 39.442 -14.321 1.00 75.17 163 CYS A C 1
ATOM 1228 O O . CYS A 1 163 ? -10.945 39.960 -14.898 1.00 52.99 163 CYS A O 1
ATOM 1231 N N . GLN A 1 164 ? -13.109 40.004 -14.261 1.00 66.26 164 GLN A N 1
ATOM 1232 C CA . GLN A 1 164 ? -13.372 41.296 -14.869 1.00 61.79 164 GLN A CA 1
ATOM 1233 C C . GLN A 1 164 ? -12.762 42.412 -14.024 1.00 74.20 164 GLN A C 1
ATOM 1234 O O . GLN A 1 164 ? -12.342 42.211 -12.880 1.00 79.58 164 GLN A O 1
ATOM 1240 N N . LYS A 1 165 ? -12.717 43.604 -14.605 1.00 67.21 165 LYS A N 1
ATOM 1241 C CA . LYS A 1 165 ? -12.154 44.764 -13.933 1.00 57.83 165 LYS A CA 1
ATOM 1242 C C . LYS A 1 165 ? -13.246 45.543 -13.211 1.00 60.87 165 LYS A C 1
ATOM 1243 O O . LYS A 1 165 ? -14.411 45.547 -13.620 1.00 39.44 165 LYS A O 1
ATOM 1249 N N . CYS A 1 166 ? -12.855 46.201 -12.124 1.00 82.37 166 CYS A N 1
ATOM 1250 C CA . CYS A 1 166 ? -13.799 46.964 -11.323 1.00 85.20 166 CYS A CA 1
ATOM 1251 C C . CYS A 1 166 ? -14.333 48.160 -12.107 1.00 70.83 166 CYS A C 1
ATOM 1252 O O . CYS A 1 166 ? -13.713 48.646 -13.057 1.00 64.46 166 CYS A O 1
ATOM 1255 N N . ASP A 1 167 ? -15.505 48.628 -11.694 1.00 54.25 167 ASP A N 1
ATOM 1256 C CA . ASP A 1 167 ? -16.078 49.823 -12.292 1.00 57.73 167 ASP A CA 1
ATOM 1257 C C . ASP A 1 167 ? -15.210 51.035 -11.957 1.00 72.25 167 ASP A C 1
ATOM 1258 O O . ASP A 1 167 ? -14.689 51.136 -10.842 1.00 75.98 167 ASP A O 1
ATOM 1263 N N . PRO A 1 168 ? -15.024 51.962 -12.901 1.00 72.55 168 PRO A N 1
ATOM 1264 C CA . PRO A 1 168 ? -14.236 53.166 -12.593 1.00 65.91 168 PRO A CA 1
ATOM 1265 C C . PRO A 1 168 ? -14.858 54.037 -11.517 1.00 61.13 168 PRO A C 1
ATOM 1266 O O . PRO A 1 168 ? -14.143 54.831 -10.893 1.00 43.79 168 PRO A O 1
ATOM 1270 N N . SER A 1 169 ? -16.165 53.913 -11.275 1.00 61.28 169 SER A N 1
ATOM 1271 C CA . SER A 1 169 ? -16.820 54.679 -10.223 1.00 52.65 169 SER A CA 1
ATOM 1272 C C . SER A 1 169 ? -16.473 54.182 -8.826 1.00 58.35 169 SER A C 1
ATOM 1273 O O . SER A 1 169 ? -16.766 54.882 -7.851 1.00 49.49 169 SER A O 1
ATOM 1276 N N . CYS A 1 170 ? -15.869 53.007 -8.704 1.00 73.01 170 CYS A N 1
ATOM 1277 C CA . CYS A 1 170 ? -15.493 52.491 -7.393 1.00 71.85 170 CYS A CA 1
ATOM 1278 C C . CYS A 1 170 ? -14.253 53.220 -6.887 1.00 53.63 170 CYS A C 1
ATOM 1279 O O . CYS A 1 170 ? -13.255 53.306 -7.611 1.00 35.57 170 CYS A O 1
ATOM 1282 N N . PRO A 1 171 ? -14.278 53.758 -5.669 1.00 51.69 171 PRO A N 1
ATOM 1283 C CA . PRO A 1 171 ? -13.105 54.478 -5.155 1.00 40.11 171 PRO A CA 1
ATOM 1284 C C . PRO A 1 171 ? -11.907 53.551 -5.002 1.00 54.91 171 PRO A C 1
ATOM 1285 O O . PRO A 1 171 ? -12.010 52.463 -4.430 1.00 48.47 171 PRO A O 1
ATOM 1289 N N . ASN A 1 172 ? -10.762 53.997 -5.528 1.00 67.46 172 ASN A N 1
ATOM 1290 C CA . ASN A 1 172 ? -9.507 53.243 -5.480 1.00 71.39 172 ASN A CA 1
ATOM 1291 C C . ASN A 1 172 ? -9.639 51.877 -6.148 1.00 63.68 172 ASN A C 1
ATOM 1292 O O . ASN A 1 172 ? -8.949 50.923 -5.778 1.00 56.78 172 ASN A O 1
ATOM 1297 N N . GLY A 1 173 ? -10.522 51.774 -7.141 1.00 62.71 173 GLY A N 1
ATOM 1298 C CA . GLY A 1 173 ? -10.733 50.515 -7.830 1.00 56.15 173 GLY A CA 1
ATOM 1299 C C . GLY A 1 173 ? -11.180 49.379 -6.941 1.00 68.59 173 GLY A C 1
ATOM 1300 O O . GLY A 1 173 ? -10.963 48.214 -7.283 1.00 78.40 173 GLY A O 1
ATOM 1301 N N . SER A 1 174 ? -11.797 49.684 -5.802 1.00 66.77 174 SER A N 1
ATOM 1302 C CA . SER A 1 174 ? -12.213 48.671 -4.838 1.00 62.11 174 SER A CA 1
ATOM 1303 C C . SER A 1 174 ? -13.656 48.278 -5.127 1.00 63.08 174 SER A C 1
ATOM 1304 O O . SER A 1 174 ? -14.580 49.071 -4.915 1.00 73.35 174 SER A O 1
ATOM 1307 N N . CYS A 1 175 ? -13.849 47.055 -5.609 1.00 54.89 175 CYS A N 1
ATOM 1308 C CA . CYS A 1 175 ? -15.173 46.539 -5.915 1.00 48.34 175 CYS A CA 1
ATOM 1309 C C . CYS A 1 175 ? -15.263 45.097 -5.442 1.00 44.11 175 CYS A C 1
ATOM 1310 O O . CYS A 1 175 ? -14.282 44.354 -5.493 1.00 36.93 175 CYS A O 1
ATOM 1313 N N . TRP A 1 176 ? -16.449 44.708 -4.972 1.00 46.04 176 TRP A N 1
ATOM 1314 C CA . TRP A 1 176 ? -16.675 43.312 -4.615 1.00 46.75 176 TRP A CA 1
ATOM 1315 C C . TRP A 1 176 ? -16.874 42.445 -5.849 1.00 51.09 176 TRP A C 1
ATOM 1316 O O . TRP A 1 176 ? -16.539 41.255 -5.831 1.00 48.25 176 TRP A O 1
ATOM 1327 N N . GLY A 1 177 ? -17.421 43.022 -6.916 1.00 56.65 177 GLY A N 1
ATOM 1328 C CA . GLY A 1 177 ? -17.545 42.366 -8.199 1.00 57.06 177 GLY A CA 1
ATOM 1329 C C . GLY A 1 177 ? -17.599 43.424 -9.279 1.00 60.90 177 GLY A C 1
ATOM 1330 O O . GLY A 1 177 ? -17.492 44.620 -9.006 1.00 66.35 177 GLY A O 1
ATOM 1331 N N . ALA A 1 178 ? -17.767 42.978 -10.518 1.00 70.22 178 ALA A N 1
ATOM 1332 C CA . ALA A 1 178 ? -17.875 43.924 -11.619 1.00 85.03 178 ALA A CA 1
ATOM 1333 C C . ALA A 1 178 ? -19.217 44.643 -11.570 1.00 73.81 178 ALA A C 1
ATOM 1334 O O . ALA A 1 178 ? -20.242 44.060 -11.203 1.00 69.63 178 ALA A O 1
ATOM 1336 N N . GLY A 1 179 ? -19.205 45.917 -11.928 1.00 74.64 179 GLY A N 1
ATOM 1337 C CA . GLY A 1 179 ? -20.415 46.708 -11.978 1.00 89.57 179 GLY A CA 1
ATOM 1338 C C . GLY A 1 179 ? -20.418 47.815 -10.934 1.00 96.02 179 GLY A C 1
ATOM 1339 O O . GLY A 1 179 ? -19.713 47.767 -9.923 1.00 106.21 179 GLY A O 1
ATOM 1340 N N . GLU A 1 180 ? -21.245 48.831 -11.197 1.00 82.43 180 GLU A N 1
ATOM 1341 C CA . GLU A 1 180 ? -21.339 49.967 -10.284 1.00 75.96 180 GLU A CA 1
ATOM 1342 C C . GLU A 1 180 ? -21.970 49.565 -8.958 1.00 71.65 180 GLU A C 1
ATOM 1343 O O . GLU A 1 180 ? -21.583 50.075 -7.900 1.00 71.23 180 GLU A O 1
ATOM 1345 N N . GLU A 1 181 ? -22.945 48.654 -8.996 1.00 66.24 181 GLU A N 1
ATOM 1346 C CA . GLU A 1 181 ? -23.596 48.211 -7.767 1.00 54.45 181 GLU A CA 1
ATOM 1347 C C . GLU A 1 181 ? -22.625 47.481 -6.853 1.00 37.87 181 GLU A C 1
ATOM 1348 O O . GLU A 1 181 ? -22.825 47.448 -5.633 1.00 27.27 181 GLU A O 1
ATOM 1354 N N . ASN A 1 182 ? -21.570 46.901 -7.417 1.00 40.51 182 ASN A N 1
ATOM 1355 C CA . ASN A 1 182 ? -20.602 46.125 -6.660 1.00 28.89 182 ASN A CA 1
ATOM 1356 C C . ASN A 1 182 ? -19.416 46.952 -6.182 1.00 29.33 182 ASN A C 1
ATOM 1357 O O . ASN A 1 182 ? -18.415 46.376 -5.747 1.00 29.76 182 ASN A O 1
ATOM 1362 N N . CYS A 1 183 ? -19.500 48.279 -6.253 1.00 41.80 183 CYS A N 1
ATOM 1363 C CA . CYS A 1 183 ? -18.444 49.119 -5.704 1.00 54.24 183 CYS A CA 1
ATOM 1364 C C . CYS A 1 183 ? -18.410 48.992 -4.187 1.00 59.09 183 CYS A C 1
ATOM 1365 O O . CYS A 1 183 ? -19.451 48.888 -3.532 1.00 72.70 183 CYS A O 1
ATOM 1368 N N . GLN A 1 184 ? -17.204 48.996 -3.624 1.00 49.56 184 GLN A N 1
ATOM 1369 C CA . GLN A 1 184 ? -17.069 48.977 -2.175 1.00 41.25 184 GLN A CA 1
ATOM 1370 C C . GLN A 1 184 ? -17.520 50.312 -1.598 1.00 29.11 184 GLN A C 1
ATOM 1371 O O . GLN A 1 184 ? -17.087 51.375 -2.052 1.00 35.92 184 GLN A O 1
ATOM 1377 N N . LYS A 1 185 ? -18.395 50.256 -0.599 1.00 28.05 185 LYS A N 1
ATOM 1378 C CA . LYS A 1 185 ? -18.904 51.446 0.071 1.00 50.10 185 LYS A CA 1
ATOM 1379 C C . LYS A 1 185 ? -18.087 51.673 1.339 1.00 41.34 185 LYS A C 1
ATOM 1380 O O . LYS A 1 185 ? -18.177 50.893 2.292 1.00 49.26 185 LYS A O 1
ATOM 1386 N N . LEU A 1 186 ? -17.286 52.736 1.342 1.00 28.47 186 LEU A N 1
ATOM 1387 C CA . LEU A 1 186 ? -16.435 53.076 2.475 1.00 36.25 186 LEU A CA 1
ATOM 1388 C C . LEU A 1 186 ? -17.224 53.949 3.443 1.00 39.36 186 LEU A C 1
ATOM 1389 O O . LEU A 1 186 ? -17.663 55.046 3.081 1.00 46.98 186 LEU A O 1
ATOM 1394 N N . THR A 1 187 ? -17.403 53.461 4.673 1.00 27.79 187 THR A N 1
ATOM 1395 C CA . THR A 1 187 ? -18.185 54.163 5.683 1.00 45.39 187 THR A CA 1
ATOM 1396 C C . THR A 1 187 ? -17.401 54.385 6.973 1.00 48.19 187 THR A C 1
ATOM 1397 O O . THR A 1 187 ? -17.992 54.729 8.001 1.00 39.71 187 THR A O 1
ATOM 1401 N N . LYS A 1 188 ? -16.080 54.211 6.946 1.00 50.54 188 LYS A N 1
ATOM 1402 C CA . LYS A 1 188 ? -15.307 54.338 8.175 1.00 38.84 188 LYS A CA 1
ATOM 1403 C C . LYS A 1 188 ? -14.020 55.127 7.973 1.00 34.42 188 LYS A C 1
ATOM 1404 O O . LYS A 1 188 ? -13.752 56.078 8.713 1.00 44.52 188 LYS A O 1
ATOM 1410 N N . ILE A 1 189 ? -13.206 54.735 6.987 1.00 30.39 189 ILE A N 1
ATOM 1411 C CA . ILE A 1 189 ? -11.921 55.393 6.761 1.00 54.53 189 ILE A CA 1
ATOM 1412 C C . ILE A 1 189 ? -12.035 56.616 5.863 1.00 52.29 189 ILE A C 1
ATOM 1413 O O . ILE A 1 189 ? -11.012 57.238 5.546 1.00 54.32 189 ILE A O 1
ATOM 1418 N N . ILE A 1 190 ? -13.245 56.986 5.447 1.00 45.26 190 ILE A N 1
ATOM 1419 C CA . ILE A 1 190 ? -13.446 58.165 4.612 1.00 36.40 190 ILE A CA 1
ATOM 1420 C C . ILE A 1 190 ? -14.292 59.175 5.374 1.00 39.32 190 ILE A C 1
ATOM 1421 O O . ILE A 1 190 ? -15.042 59.953 4.775 1.00 47.29 190 ILE A O 1
ATOM 1423 N N . CYS A 1 191 ? -14.173 59.171 6.697 1.00 47.23 191 CYS A N 1
ATOM 1424 C CA . CYS A 1 191 ? -14.974 60.014 7.566 1.00 49.93 191 CYS A CA 1
ATOM 1425 C C . CYS A 1 191 ? -14.197 61.283 7.926 1.00 52.49 191 CYS A C 1
ATOM 1426 O O . CYS A 1 191 ? -13.239 61.660 7.241 1.00 74.45 191 CYS A O 1
ATOM 1429 N N . ALA A 1 192 ? -14.610 61.950 8.999 1.00 45.74 192 ALA A N 1
ATOM 1430 C CA . ALA A 1 192 ? -13.936 63.131 9.510 1.00 58.49 192 ALA A CA 1
ATOM 1431 C C . ALA A 1 192 ? -13.437 62.858 10.923 1.00 66.42 192 ALA A C 1
ATOM 1432 O O . ALA A 1 192 ? -13.880 61.918 11.590 1.00 72.68 192 ALA A O 1
ATOM 1434 N N . GLN A 1 193 ? -12.503 63.698 11.375 1.00 66.76 193 GLN A N 1
ATOM 1435 C CA . GLN A 1 193 ? -11.950 63.543 12.716 1.00 68.93 193 GLN A CA 1
ATOM 1436 C C . GLN A 1 193 ? -13.007 63.704 13.799 1.00 73.03 193 GLN A C 1
ATOM 1437 O O . GLN A 1 193 ? -12.816 63.209 14.915 1.00 68.27 193 GLN A O 1
ATOM 1439 N N . GLN A 1 194 ? -14.117 64.380 13.496 1.00 82.25 194 GLN A N 1
ATOM 1440 C CA . GLN A 1 194 ? -15.182 64.551 14.476 1.00 79.60 194 GLN A CA 1
ATOM 1441 C C . GLN A 1 194 ? -16.041 63.299 14.613 1.00 79.34 194 GLN A C 1
ATOM 1442 O O . GLN A 1 194 ? -16.615 63.064 15.682 1.00 88.30 194 GLN A O 1
ATOM 1448 N N . CYS A 1 195 ? -16.139 62.492 13.558 1.00 70.84 195 CYS A N 1
ATOM 1449 C CA . CYS A 1 195 ? -16.957 61.285 13.603 1.00 69.86 195 CYS A CA 1
ATOM 1450 C C . CYS A 1 195 ? -16.356 60.282 14.581 1.00 65.03 195 CYS A C 1
ATOM 1451 O O . CYS A 1 195 ? -15.231 59.809 14.386 1.00 59.73 195 CYS A O 1
ATOM 1454 N N . SER A 1 196 ? -17.105 59.957 15.635 1.00 60.82 196 SER A N 1
ATOM 1455 C CA . SER A 1 196 ? -16.671 58.953 16.596 1.00 56.91 196 SER A CA 1
ATOM 1456 C C . SER A 1 196 ? -16.885 57.530 16.099 1.00 52.52 196 SER A C 1
ATOM 1457 O O . SER A 1 196 ? -16.448 56.586 16.767 1.00 45.26 196 SER A O 1
ATOM 1460 N N . GLY A 1 197 ? -17.540 57.353 14.954 1.00 51.46 197 GLY A N 1
ATOM 1461 C CA . GLY A 1 197 ? -17.774 56.035 14.401 1.00 55.74 197 GLY A CA 1
ATOM 1462 C C . GLY A 1 197 ? -17.858 56.040 12.888 1.00 65.97 197 GLY A C 1
ATOM 1463 O O . GLY A 1 197 ? -16.940 56.509 12.210 1.00 75.43 197 GLY A O 1
ATOM 1464 N N . ARG A 1 198 ? -18.959 55.521 12.348 1.00 66.41 198 ARG A N 1
ATOM 1465 C CA . ARG A 1 198 ? -19.151 55.463 10.909 1.00 55.77 198 ARG A CA 1
ATOM 1466 C C . ARG A 1 198 ? -19.675 56.803 10.390 1.00 62.38 198 ARG A C 1
ATOM 1467 O O . ARG A 1 198 ? -19.957 57.729 11.155 1.00 80.51 198 ARG A O 1
ATOM 1475 N N . CYS A 1 199 ? -19.805 56.910 9.070 1.00 46.34 199 CYS A N 1
ATOM 1476 C CA . CYS A 1 199 ? -20.246 58.152 8.452 1.00 44.22 199 CYS A CA 1
ATOM 1477 C C . CYS A 1 199 ? -20.923 57.848 7.123 1.00 47.18 199 CYS A C 1
ATOM 1478 O O . CYS A 1 199 ? -20.812 56.747 6.577 1.00 57.63 199 CYS A O 1
ATOM 1481 N N . ARG A 1 200 ? -21.632 58.853 6.606 1.00 46.13 200 ARG A N 1
ATOM 1482 C CA . ARG A 1 200 ? -22.247 58.786 5.288 1.00 41.53 200 ARG A CA 1
ATOM 1483 C C . ARG A 1 200 ? -21.411 59.456 4.208 1.00 50.02 200 ARG A C 1
ATOM 1484 O O . ARG A 1 200 ? -21.543 59.102 3.031 1.00 48.64 200 ARG A O 1
ATOM 1492 N N . GLY A 1 201 ? -20.561 60.409 4.582 1.00 47.41 201 GLY A N 1
ATOM 1493 C CA . GLY A 1 201 ? -19.749 61.145 3.635 1.00 50.46 201 GLY A CA 1
ATOM 1494 C C . GLY A 1 201 ? -18.573 61.781 4.342 1.00 53.47 201 GLY A C 1
ATOM 1495 O O . GLY A 1 201 ? -18.391 61.633 5.553 1.00 66.86 201 GLY A O 1
ATOM 1496 N N . LYS A 1 202 ? -17.772 62.511 3.563 1.00 48.87 202 LYS A N 1
ATOM 1497 C CA . LYS A 1 202 ? -16.528 63.068 4.081 1.00 46.25 202 LYS A CA 1
ATOM 1498 C C . LYS A 1 202 ? -16.749 64.244 5.025 1.00 66.57 202 LYS A C 1
ATOM 1499 O O . LYS A 1 202 ? -15.862 64.546 5.830 1.00 66.60 202 LYS A O 1
ATOM 1501 N N . SER A 1 203 ? -17.898 64.911 4.950 1.00 69.61 203 SER A N 1
ATOM 1502 C CA . SER A 1 203 ? -18.116 66.090 5.772 1.00 66.44 203 SER A CA 1
ATOM 1503 C C . SER A 1 203 ? -18.509 65.698 7.197 1.00 51.31 203 SER A C 1
ATOM 1504 O O . SER A 1 203 ? -19.112 64.644 7.416 1.00 42.97 203 SER A O 1
ATOM 1507 N N . PRO A 1 204 ? -18.170 66.533 8.186 1.00 47.89 204 PRO A N 1
ATOM 1508 C CA . PRO A 1 204 ? -18.551 66.225 9.576 1.00 45.44 204 PRO A CA 1
ATOM 1509 C C . PRO A 1 204 ? -20.052 66.201 9.812 1.00 59.27 204 PRO A C 1
ATOM 1510 O O . PRO A 1 204 ? -20.484 65.699 10.858 1.00 70.56 204 PRO A O 1
ATOM 1514 N N . SER A 1 205 ? -20.856 66.731 8.890 1.00 56.72 205 SER A N 1
ATOM 1515 C CA . SER A 1 205 ? -22.304 66.640 9.012 1.00 51.64 205 SER A CA 1
ATOM 1516 C C . SER A 1 205 ? -22.831 65.248 8.698 1.00 52.98 205 SER A C 1
ATOM 1517 O O . SER A 1 205 ? -24.016 64.985 8.929 1.00 70.38 205 SER A O 1
ATOM 1520 N N . ASP A 1 206 ? -21.984 64.357 8.186 1.00 41.62 206 ASP A N 1
ATOM 1521 C CA . ASP A 1 206 ? -22.397 63.026 7.769 1.00 45.41 206 ASP A CA 1
ATOM 1522 C C . ASP A 1 206 ? -22.004 61.944 8.767 1.00 42.47 206 ASP A C 1
ATOM 1523 O O . ASP A 1 206 ? -22.072 60.758 8.431 1.00 52.67 206 ASP A O 1
ATOM 1528 N N . CYS A 1 207 ? -21.592 62.319 9.977 1.00 30.84 207 CYS A N 1
ATOM 1529 C CA . CYS A 1 207 ? -21.241 61.325 10.981 1.00 39.51 207 CYS A CA 1
ATOM 1530 C C . CYS A 1 207 ? -22.468 60.507 11.368 1.00 47.35 207 CYS A C 1
ATOM 1531 O O . CYS A 1 207 ? -23.587 61.024 11.425 1.00 58.78 207 CYS A O 1
ATOM 1534 N N . CYS A 1 208 ? -22.253 59.223 11.630 1.00 36.09 208 CYS A N 1
ATOM 1535 C CA . CYS A 1 208 ? -23.322 58.344 12.073 1.00 44.51 208 CYS A CA 1
ATOM 1536 C C . CYS A 1 208 ? -23.375 58.294 13.597 1.00 49.26 208 CYS A C 1
ATOM 1537 O O . CYS A 1 208 ? -22.421 58.655 14.290 1.00 52.96 208 CYS A O 1
ATOM 1540 N N . HIS A 1 209 ? -24.517 57.842 14.110 1.00 39.52 209 HIS A N 1
ATOM 1541 C CA . HIS A 1 209 ? -24.683 57.689 15.548 1.00 40.49 209 HIS A CA 1
ATOM 1542 C C . HIS A 1 209 ? -23.679 56.678 16.090 1.00 41.26 209 HIS A C 1
ATOM 1543 O O . HIS A 1 209 ? -23.210 55.789 15.374 1.00 26.96 209 HIS A O 1
ATOM 1550 N N . ASN A 1 210 ? -23.339 56.828 17.373 1.00 54.43 210 ASN A N 1
ATOM 1551 C CA . ASN A 1 210 ? -22.364 55.930 17.983 1.00 54.39 210 ASN A CA 1
ATOM 1552 C C . ASN A 1 210 ? -22.864 54.492 18.007 1.00 62.56 210 ASN A C 1
ATOM 1553 O O . ASN A 1 210 ? -22.063 53.554 17.920 1.00 67.04 210 ASN A O 1
ATOM 1558 N N . GLN A 1 211 ? -24.176 54.297 18.118 1.00 64.47 211 GLN A N 1
ATOM 1559 C CA . GLN A 1 211 ? -24.769 52.967 18.104 1.00 54.91 211 GLN A CA 1
ATOM 1560 C C . GLN A 1 211 ? -25.010 52.440 16.695 1.00 36.24 211 GLN A C 1
ATOM 1561 O O . GLN A 1 211 ? -25.660 51.401 16.542 1.00 23.00 211 GLN A O 1
ATOM 1567 N N . CYS A 1 212 ? -24.510 53.127 15.670 1.00 32.00 212 CYS A N 1
ATOM 1568 C CA . CYS A 1 212 ? -24.636 52.666 14.294 1.00 28.30 212 CYS A CA 1
ATOM 1569 C C . CYS A 1 212 ? -23.436 51.811 13.913 1.00 23.74 212 CYS A C 1
ATOM 1570 O O . CYS A 1 212 ? -22.290 52.157 14.213 1.00 24.26 212 CYS A O 1
ATOM 1573 N N . ALA A 1 213 ? -23.708 50.694 13.247 1.00 44.27 213 ALA A N 1
ATOM 1574 C CA . ALA A 1 213 ? -22.673 49.829 12.703 1.00 54.27 213 ALA A CA 1
ATOM 1575 C C . ALA A 1 213 ? -22.847 49.729 11.195 1.00 58.22 213 ALA A C 1
ATOM 1576 O O . ALA A 1 213 ? -23.973 49.627 10.697 1.00 76.68 213 ALA A O 1
ATOM 1578 N N . ALA A 1 214 ? -21.725 49.781 10.475 1.00 45.23 214 ALA A N 1
ATOM 1579 C CA . ALA A 1 214 ? -21.702 49.624 9.018 1.00 35.89 214 ALA A CA 1
ATOM 1580 C C . ALA A 1 214 ? -22.504 50.716 8.313 1.00 39.74 214 ALA A C 1
ATOM 1581 O O . ALA A 1 214 ? -23.167 50.469 7.305 1.00 58.04 214 ALA A O 1
ATOM 1583 N N . GLY A 1 215 ? -22.445 51.934 8.842 1.00 27.36 215 GLY A N 1
ATOM 1584 C CA . GLY A 1 215 ? -23.041 53.083 8.186 1.00 41.80 215 GLY A CA 1
ATOM 1585 C C . GLY A 1 215 ? -24.430 53.404 8.706 1.00 47.38 215 GLY A C 1
ATOM 1586 O O . GLY A 1 215 ? -24.948 52.790 9.644 1.00 63.75 215 GLY A O 1
ATOM 1587 N N . CYS A 1 216 ? -25.037 54.397 8.060 1.00 23.71 216 CYS A N 1
ATOM 1588 C CA . CYS A 1 216 ? -26.345 54.897 8.459 1.00 42.72 216 CYS A CA 1
ATOM 1589 C C . CYS A 1 216 ? -26.941 55.687 7.301 1.00 47.09 216 CYS A C 1
ATOM 1590 O O . CYS A 1 216 ? -26.291 55.919 6.280 1.00 64.66 216 CYS A O 1
ATOM 1593 N N . THR A 1 217 ? -28.200 56.095 7.477 1.00 42.96 217 THR A N 1
ATOM 1594 C CA . THR A 1 217 ? -28.880 56.959 6.523 1.00 30.66 217 THR A CA 1
ATOM 1595 C C . THR A 1 217 ? -29.186 58.343 7.074 1.00 38.63 217 THR A C 1
ATOM 1596 O O . THR A 1 217 ? -29.479 59.252 6.291 1.00 50.34 217 THR A O 1
ATOM 1600 N N . GLY A 1 218 ? -29.126 58.521 8.391 1.00 46.64 218 GLY A N 1
ATOM 1601 C CA . GLY A 1 218 ? -29.324 59.807 9.014 1.00 47.33 218 GLY A CA 1
ATOM 1602 C C . GLY A 1 218 ? -28.464 59.945 10.254 1.00 54.19 218 GLY A C 1
ATOM 1603 O O . GLY A 1 218 ? -27.703 59.040 10.609 1.00 55.19 218 GLY A O 1
ATOM 1604 N N . PRO A 1 219 ? -28.569 61.084 10.945 1.00 51.73 219 PRO A N 1
ATOM 1605 C CA . PRO A 1 219 ? -27.722 61.323 12.118 1.00 52.02 219 PRO A CA 1
ATOM 1606 C C . PRO A 1 219 ? -28.258 60.775 13.432 1.00 45.99 219 PRO A C 1
ATOM 1607 O O . PRO A 1 219 ? -27.502 60.740 14.413 1.00 30.54 219 PRO A O 1
ATOM 1611 N N . ARG A 1 220 ? -29.515 60.348 13.486 1.00 37.85 220 ARG A N 1
ATOM 1612 C CA . ARG A 1 220 ? -30.119 59.898 14.730 1.00 46.62 220 ARG A CA 1
ATOM 1613 C C . ARG A 1 220 ? -29.897 58.400 14.933 1.00 47.88 220 ARG A C 1
ATOM 1614 O O . ARG A 1 220 ? -29.485 57.673 14.026 1.00 55.13 220 ARG A O 1
ATOM 1622 N N . GLU A 1 221 ? -30.183 57.939 16.151 1.00 45.88 221 GLU A N 1
ATOM 1623 C CA . GLU A 1 221 ? -29.985 56.541 16.516 1.00 43.10 221 GLU A CA 1
ATOM 1624 C C . GLU A 1 221 ? -31.055 55.615 15.954 1.00 36.98 221 GLU A C 1
ATOM 1625 O O . GLU A 1 221 ? -30.989 54.404 16.194 1.00 39.59 221 GLU A O 1
ATOM 1631 N N . SER A 1 222 ? -32.038 56.144 15.224 1.00 22.46 222 SER A N 1
ATOM 1632 C CA . SER A 1 222 ? -33.026 55.329 14.529 1.00 27.32 222 SER A CA 1
ATOM 1633 C C . SER A 1 222 ? -32.780 55.300 13.025 1.00 30.34 222 SER A C 1
ATOM 1634 O O . SER A 1 222 ? -33.697 54.999 12.254 1.00 21.45 222 SER A O 1
ATOM 1637 N N . ASP A 1 223 ? -31.557 55.610 12.595 1.00 30.18 223 ASP A N 1
ATOM 1638 C CA . ASP A 1 223 ? -31.204 55.641 11.182 1.00 40.15 223 ASP A CA 1
ATOM 1639 C C . ASP A 1 223 ? -30.078 54.673 10.841 1.00 39.17 223 ASP A C 1
ATOM 1640 O O . ASP A 1 223 ? -29.589 54.686 9.704 1.00 29.86 223 ASP A O 1
ATOM 1645 N N . CYS A 1 224 ? -29.651 53.843 11.788 1.00 38.96 224 CYS A N 1
ATOM 1646 C CA . CYS A 1 224 ? -28.543 52.932 11.542 1.00 47.39 224 CYS A CA 1
ATOM 1647 C C . CYS A 1 224 ? -28.948 51.841 10.557 1.00 39.38 224 CYS A C 1
ATOM 1648 O O . CYS A 1 224 ? -30.108 51.424 10.498 1.00 26.26 224 CYS A O 1
ATOM 1651 N N . LEU A 1 225 ? -27.972 51.381 9.772 1.00 40.44 225 LEU A N 1
ATOM 1652 C CA . LEU A 1 225 ? -28.193 50.200 8.945 1.00 42.91 225 LEU A CA 1
ATOM 1653 C C . LEU A 1 225 ? -28.332 48.957 9.814 1.00 45.34 225 LEU A C 1
ATOM 1654 O O . LEU A 1 225 ? -29.236 48.138 9.610 1.00 43.57 225 LEU A O 1
ATOM 1659 N N . VAL A 1 226 ? -27.443 48.805 10.791 1.00 52.39 226 VAL A N 1
ATOM 1660 C CA . VAL A 1 226 ? -27.525 47.733 11.776 1.00 51.58 226 VAL A CA 1
ATOM 1661 C C . VAL A 1 226 ? -26.909 48.243 13.070 1.00 31.40 226 VAL A C 1
ATOM 1662 O O . VAL A 1 226 ? -25.892 48.943 13.055 1.00 34.65 226 VAL A O 1
ATOM 1666 N N . CYS A 1 227 ? -27.540 47.907 14.192 1.00 22.01 227 CYS A N 1
ATOM 1667 C CA . CYS A 1 227 ? -27.086 48.402 15.482 1.00 22.20 227 CYS A CA 1
ATOM 1668 C C . CYS A 1 227 ? -25.762 47.759 15.879 1.00 22.54 227 CYS A C 1
ATOM 1669 O O . CYS A 1 227 ? -25.492 46.594 15.574 1.00 45.71 227 CYS A O 1
ATOM 1672 N N . ARG A 1 228 ? -24.930 48.539 16.573 1.00 22.89 228 ARG A N 1
ATOM 1673 C CA . ARG A 1 228 ? -23.645 48.024 17.031 1.00 27.18 228 ARG A CA 1
ATOM 1674 C C . ARG A 1 228 ? -23.819 47.077 18.212 1.00 35.51 228 ARG A C 1
ATOM 1675 O O . ARG A 1 228 ? -23.110 46.069 18.316 1.00 28.75 228 ARG A O 1
ATOM 1683 N N . LYS A 1 229 ? -24.756 47.379 19.109 1.00 28.48 229 LYS A N 1
ATOM 1684 C CA . LYS A 1 229 ? -24.975 46.534 20.275 1.00 27.48 229 LYS A CA 1
ATOM 1685 C C . LYS A 1 229 ? -26.377 45.936 20.269 1.00 36.66 229 LYS A C 1
ATOM 1686 O O . LYS A 1 229 ? -26.568 44.800 19.824 1.00 46.41 229 LYS A O 1
ATOM 1692 N N . PHE A 1 230 ? -27.362 46.687 20.754 1.00 40.47 230 PHE A N 1
ATOM 1693 C CA . PHE A 1 230 ? -28.724 46.192 20.887 1.00 36.04 230 PHE A CA 1
ATOM 1694 C C . PHE A 1 230 ? -29.681 47.032 20.056 1.00 37.92 230 PHE A C 1
ATOM 1695 O O . PHE A 1 230 ? -29.509 48.247 19.925 1.00 22.04 230 PHE A O 1
ATOM 1703 N N . ARG A 1 231 ? -30.692 46.370 19.500 1.00 42.90 231 ARG A N 1
ATOM 1704 C CA . ARG A 1 231 ? -31.724 47.013 18.699 1.00 38.72 231 ARG A CA 1
ATOM 1705 C C . ARG A 1 231 ? -33.043 46.955 19.454 1.00 44.25 231 ARG A C 1
ATOM 1706 O O . ARG A 1 231 ? -33.520 45.867 19.794 1.00 36.70 231 ARG A O 1
ATOM 1714 N N . ASP A 1 232 ? -33.633 48.122 19.710 1.00 55.42 232 ASP A N 1
ATOM 1715 C CA . ASP A 1 232 ? -35.003 48.172 20.202 1.00 57.11 232 ASP A CA 1
ATOM 1716 C C . ASP A 1 232 ? -35.947 47.883 19.042 1.00 61.19 232 ASP A C 1
ATOM 1717 O O . ASP A 1 232 ? -35.560 47.215 18.077 1.00 81.89 232 ASP A O 1
ATOM 1722 N N . GLU A 1 233 ? -37.183 48.377 19.113 1.00 42.90 233 GLU A N 1
ATOM 1723 C CA . GLU A 1 233 ? -38.092 48.215 17.983 1.00 53.93 233 GLU A CA 1
ATOM 1724 C C . GLU A 1 233 ? -37.553 48.926 16.748 1.00 56.20 233 GLU A C 1
ATOM 1725 O O . GLU A 1 233 ? -37.441 48.330 15.671 1.00 71.83 233 GLU A O 1
ATOM 1731 N N . ALA A 1 234 ? -37.196 50.203 16.892 1.00 37.12 234 ALA A N 1
ATOM 1732 C CA . ALA A 1 234 ? -36.610 50.968 15.802 1.00 20.91 234 ALA A CA 1
ATOM 1733 C C . ALA A 1 234 ? -35.331 51.699 16.181 1.00 37.18 234 ALA A C 1
ATOM 1734 O O . ALA A 1 234 ? -34.665 52.233 15.287 1.00 33.88 234 ALA A O 1
ATOM 1736 N N . THR A 1 235 ? -34.961 51.731 17.457 1.00 39.92 235 THR A N 1
ATOM 1737 C CA . THR A 1 235 ? -33.843 52.529 17.943 1.00 45.83 235 THR A CA 1
ATOM 1738 C C . THR A 1 235 ? -32.696 51.622 18.368 1.00 35.74 235 THR A C 1
ATOM 1739 O O . THR A 1 235 ? -32.911 50.625 19.066 1.00 39.79 235 THR A O 1
ATOM 1743 N N . CYS A 1 236 ? -31.482 51.965 17.941 1.00 31.22 236 CYS A N 1
ATOM 1744 C CA . CYS A 1 236 ? -30.287 51.285 18.417 1.00 39.68 236 CYS A CA 1
ATOM 1745 C C . CYS A 1 236 ? -29.902 51.810 19.793 1.00 48.63 236 CYS A C 1
ATOM 1746 O O . CYS A 1 236 ? -29.955 53.017 20.049 1.00 81.54 236 CYS A O 1
ATOM 1749 N N . LYS A 1 237 ? -29.515 50.898 20.683 1.00 34.63 237 LYS A N 1
ATOM 1750 C CA . LYS A 1 237 ? -29.186 51.260 22.053 1.00 22.80 237 LYS A CA 1
ATOM 1751 C C . LYS A 1 237 ? -27.928 50.529 22.497 1.00 23.03 237 LYS A C 1
ATOM 1752 O O . LYS A 1 237 ? -27.563 49.483 21.952 1.00 31.87 237 LYS A O 1
ATOM 1758 N N . ASP A 1 238 ? -27.263 51.102 23.503 1.00 32.36 238 ASP A N 1
ATOM 1759 C CA . ASP A 1 238 ? -26.108 50.453 24.111 1.00 39.01 238 ASP A CA 1
ATOM 1760 C C . ASP A 1 238 ? -26.513 49.290 25.006 1.00 45.33 238 ASP A C 1
ATOM 1761 O O . ASP A 1 238 ? -25.691 48.407 25.268 1.00 39.31 238 ASP A O 1
ATOM 1766 N N . THR A 1 239 ? -27.758 49.273 25.475 1.00 57.20 239 THR A N 1
ATOM 1767 C CA . THR A 1 239 ? -28.256 48.199 26.321 1.00 45.15 239 THR A CA 1
ATOM 1768 C C . THR A 1 239 ? -29.775 48.206 26.262 1.00 37.91 239 THR A C 1
ATOM 1769 O O . THR A 1 239 ? -30.400 49.231 25.979 1.00 56.34 239 THR A O 1
ATOM 1773 N N . CYS A 1 240 ? -30.359 47.042 26.527 1.00 23.10 240 CYS A N 1
ATOM 1774 C CA . CYS A 1 240 ? -31.805 46.940 26.581 1.00 34.84 240 CYS A CA 1
ATOM 1775 C C . CYS A 1 240 ? -32.333 47.650 27.826 1.00 31.11 240 CYS A C 1
ATOM 1776 O O . CYS A 1 240 ? -31.611 47.800 28.815 1.00 33.10 240 CYS A O 1
ATOM 1779 N N . PRO A 1 241 ? -33.580 48.116 27.794 1.00 48.33 241 PRO A N 1
ATOM 1780 C CA . PRO A 1 241 ? -34.177 48.719 28.990 1.00 53.45 241 PRO A CA 1
ATOM 1781 C C . PRO A 1 241 ? -34.137 47.747 30.154 1.00 55.67 241 PRO A C 1
ATOM 1782 O O . PRO A 1 241 ? -34.703 46.646 30.074 1.00 72.26 241 PRO A O 1
ATOM 1786 N N . PRO A 1 242 ? -33.464 48.113 31.245 1.00 35.47 242 PRO A N 1
ATOM 1787 C CA . PRO A 1 242 ? -33.235 47.152 32.329 1.00 34.28 242 PRO A CA 1
ATOM 1788 C C . PRO A 1 242 ? -34.539 46.675 32.946 1.00 34.47 242 PRO A C 1
ATOM 1789 O O . PRO A 1 242 ? -35.529 47.405 33.010 1.00 25.10 242 PRO A O 1
ATOM 1793 N N . LEU A 1 243 ? -34.528 45.419 33.397 1.00 28.56 243 LEU A N 1
ATOM 1794 C CA . LEU A 1 243 ? -35.696 44.849 34.055 1.00 29.15 243 LEU A CA 1
ATOM 1795 C C . LEU A 1 243 ? -35.926 45.449 35.435 1.00 40.01 243 LEU A C 1
ATOM 1796 O O . LEU A 1 243 ? -37.055 45.413 35.934 1.00 26.33 243 LEU A O 1
ATOM 1801 N N . MET A 1 244 ? -34.883 45.994 36.057 1.00 38.58 244 MET A N 1
ATOM 1802 C CA . MET A 1 244 ? -34.976 46.626 37.363 1.00 32.34 244 MET A CA 1
ATOM 1803 C C . MET A 1 244 ? -34.302 47.988 37.302 1.00 33.57 244 MET A C 1
ATOM 1804 O O . MET A 1 244 ? -33.275 48.152 36.636 1.00 40.85 244 MET A O 1
ATOM 1809 N N . LEU A 1 245 ? -34.883 48.965 37.995 1.00 29.10 245 LEU A N 1
ATOM 1810 C CA . LEU A 1 245 ? -34.353 50.321 38.034 1.00 35.48 245 LEU A CA 1
ATOM 1811 C C . LEU A 1 245 ? -34.121 50.742 39.477 1.00 33.97 245 LEU A C 1
ATOM 1812 O O . LEU A 1 245 ? -34.925 50.431 40.359 1.00 33.70 245 LEU A O 1
ATOM 1817 N N . TYR A 1 246 ? -33.023 51.455 39.714 1.00 42.92 246 TYR A N 1
ATOM 1818 C CA . TYR A 1 246 ? -32.712 51.913 41.062 1.00 42.77 246 TYR A CA 1
ATOM 1819 C C . TYR A 1 246 ? -33.631 53.063 41.452 1.00 43.39 246 TYR A C 1
ATOM 1820 O O . TYR A 1 246 ? -33.671 54.096 40.775 1.00 45.76 246 TYR A O 1
ATOM 1829 N N . ASN A 1 247 ? -34.374 52.880 42.543 1.00 30.85 247 ASN A N 1
ATOM 1830 C CA . ASN A 1 247 ? -35.170 53.954 43.116 1.00 31.55 247 ASN A CA 1
ATOM 1831 C C . ASN A 1 247 ? -34.311 54.682 44.139 1.00 40.97 247 ASN A C 1
ATOM 1832 O O . ASN A 1 247 ? -33.971 54.092 45.180 1.00 44.18 247 ASN A O 1
ATOM 1837 N N . PRO A 1 248 ? -33.924 55.938 43.889 1.00 44.77 248 PRO A N 1
ATOM 1838 C CA . PRO A 1 248 ? -33.065 56.659 44.837 1.00 48.98 248 PRO A CA 1
ATOM 1839 C C . PRO A 1 248 ? -33.807 57.243 46.025 1.00 49.69 248 PRO A C 1
ATOM 1840 O O . PRO A 1 248 ? -33.154 57.684 46.983 1.00 59.13 248 PRO A O 1
ATOM 1844 N N . THR A 1 249 ? -35.140 57.276 45.992 1.00 45.86 249 THR A N 1
ATOM 1845 C CA . THR A 1 249 ? -35.895 57.766 47.139 1.00 56.17 249 THR A CA 1
ATOM 1846 C C . THR A 1 249 ? -36.105 56.664 48.169 1.00 58.01 249 THR A C 1
ATOM 1847 O O . THR A 1 249 ? -35.929 56.891 49.371 1.00 56.34 249 THR A O 1
ATOM 1851 N N . THR A 1 250 ? -36.479 55.471 47.717 1.00 60.58 250 THR A N 1
ATOM 1852 C CA . THR A 1 250 ? -36.607 54.313 48.590 1.00 43.80 250 THR A CA 1
ATOM 1853 C C . THR A 1 250 ? -35.327 53.494 48.665 1.00 35.80 250 THR A C 1
ATOM 1854 O O . THR A 1 250 ? -35.288 52.503 49.401 1.00 35.58 250 THR A O 1
ATOM 1858 N N . TYR A 1 251 ? -34.290 53.885 47.918 1.00 38.18 251 TYR A N 1
ATOM 1859 C CA . TYR A 1 251 ? -33.000 53.195 47.925 1.00 49.20 251 TYR A CA 1
ATOM 1860 C C . TYR A 1 251 ? -33.160 51.724 47.555 1.00 49.77 251 TYR A C 1
ATOM 1861 O O . TYR A 1 251 ? -32.559 50.843 48.173 1.00 49.62 251 TYR A O 1
ATOM 1870 N N . GLN A 1 252 ? -33.978 51.448 46.542 1.00 54.46 252 GLN A N 1
ATOM 1871 C CA . GLN A 1 252 ? -34.402 50.072 46.321 1.00 32.50 252 GLN A CA 1
ATOM 1872 C C . GLN A 1 252 ? -34.628 49.803 44.841 1.00 31.52 252 GLN A C 1
ATOM 1873 O O . GLN A 1 252 ? -35.208 50.629 44.133 1.00 46.74 252 GLN A O 1
ATOM 1879 N N . MET A 1 253 ? -34.177 48.634 44.389 1.00 30.96 253 MET A N 1
ATOM 1880 C CA . MET A 1 253 ? -34.393 48.214 43.010 1.00 45.80 253 MET A CA 1
ATOM 1881 C C . MET A 1 253 ? -35.863 47.872 42.796 1.00 64.89 253 MET A C 1
ATOM 1882 O O . MET A 1 253 ? -36.392 46.948 43.423 1.00 74.05 253 MET A O 1
ATOM 1887 N N . ASP A 1 254 ? -36.521 48.616 41.915 1.00 58.91 254 ASP A N 1
ATOM 1888 C CA . ASP A 1 254 ? -37.921 48.408 41.582 1.00 47.86 254 ASP A CA 1
ATOM 1889 C C . ASP A 1 254 ? -38.053 47.716 40.230 1.00 45.45 254 ASP A C 1
ATOM 1890 O O . ASP A 1 254 ? -37.156 47.769 39.384 1.00 34.19 254 ASP A O 1
ATOM 1895 N N . VAL A 1 255 ? -39.200 47.064 40.038 1.00 44.60 255 VAL A N 1
ATOM 1896 C CA . VAL A 1 255 ? -39.479 46.387 38.778 1.00 30.63 255 VAL A CA 1
ATOM 1897 C C . VAL A 1 255 ? -39.770 47.424 37.702 1.00 41.64 255 VAL A C 1
ATOM 1898 O O . VAL A 1 255 ? -40.577 48.341 37.900 1.00 55.78 255 VAL A O 1
ATOM 1902 N N . ASN A 1 256 ? -39.109 47.283 36.556 1.00 34.49 256 ASN A N 1
ATOM 1903 C CA . ASN A 1 256 ? -39.275 48.223 35.456 1.00 35.93 256 ASN A CA 1
ATOM 1904 C C . ASN A 1 256 ? -40.406 47.749 34.554 1.00 46.85 256 ASN A C 1
ATOM 1905 O O . ASN A 1 256 ? -40.319 46.645 34.002 1.00 54.79 256 ASN A O 1
ATOM 1910 N N . PRO A 1 257 ? -41.475 48.533 34.380 1.00 50.73 257 PRO A N 1
ATOM 1911 C CA . PRO A 1 257 ? -42.584 48.079 33.527 1.00 45.53 257 PRO A CA 1
ATOM 1912 C C . PRO A 1 257 ? -42.233 48.008 32.051 1.00 48.85 257 PRO A C 1
ATOM 1913 O O . PRO A 1 257 ? -42.922 47.301 31.305 1.00 54.14 257 PRO A O 1
ATOM 1917 N N . GLU A 1 258 ? -41.192 48.711 31.603 1.00 39.65 258 GLU A N 1
ATOM 1918 C CA . GLU A 1 258 ? -40.791 48.712 30.202 1.00 45.63 258 GLU A CA 1
ATOM 1919 C C . GLU A 1 258 ? -39.467 47.980 29.991 1.00 42.89 258 GLU A C 1
ATOM 1920 O O . GLU A 1 258 ? -38.724 48.280 29.055 1.00 49.25 258 GLU A O 1
ATOM 1926 N N . GLY A 1 259 ? -39.160 47.017 30.859 1.00 51.26 259 GLY A N 1
ATOM 1927 C CA . GLY A 1 259 ? -37.941 46.248 30.706 1.00 49.66 259 GLY A CA 1
ATOM 1928 C C . GLY A 1 259 ? -38.059 45.196 29.618 1.00 38.37 259 GLY A C 1
ATOM 1929 O O . GLY A 1 259 ? -39.140 44.694 29.315 1.00 29.04 259 GLY A O 1
ATOM 1930 N N . LYS A 1 260 ? -36.916 44.861 29.021 1.00 23.59 260 LYS A N 1
ATOM 1931 C CA . LYS A 1 260 ? -36.871 43.896 27.933 1.00 23.24 260 LYS A CA 1
ATOM 1932 C C . LYS A 1 260 ? -35.630 43.025 28.057 1.00 23.22 260 LYS A C 1
ATOM 1933 O O . LYS A 1 260 ? -34.561 43.500 28.451 1.00 27.04 260 LYS A O 1
ATOM 1939 N N . TYR A 1 261 ? -35.786 41.749 27.715 1.00 23.18 261 TYR A N 1
ATOM 1940 C CA . TYR A 1 261 ? -34.692 40.795 27.712 1.00 31.94 261 TYR A CA 1
ATOM 1941 C C . TYR A 1 261 ? -33.890 40.904 26.417 1.00 37.47 261 TYR A C 1
ATOM 1942 O O . TYR A 1 261 ? -34.328 41.496 25.423 1.00 40.88 261 TYR A O 1
ATOM 1951 N N . SER A 1 262 ? -32.700 40.305 26.436 1.00 34.10 262 SER A N 1
ATOM 1952 C CA . SER A 1 262 ? -31.770 40.343 25.312 1.00 36.48 262 SER A CA 1
ATOM 1953 C C . SER A 1 262 ? -31.924 39.062 24.500 1.00 51.05 262 SER A C 1
ATOM 1954 O O . SER A 1 262 ? -31.510 37.985 24.941 1.00 51.48 262 SER A O 1
ATOM 1957 N N . PHE A 1 263 ? -32.518 39.182 23.317 1.00 53.31 263 PHE A N 1
ATOM 1958 C CA . PHE A 1 263 ? -32.649 38.079 22.368 1.00 34.30 263 PHE A CA 1
ATOM 1959 C C . PHE A 1 263 ? -31.666 38.345 21.232 1.00 31.11 263 PHE A C 1
ATOM 1960 O O . PHE A 1 263 ? -31.947 39.139 20.328 1.00 37.76 263 PHE A O 1
ATOM 1968 N N . GLY A 1 264 ? -30.513 37.683 21.286 1.00 22.42 264 GLY A N 1
ATOM 1969 C CA . GLY A 1 264 ? -29.458 37.923 20.322 1.00 22.40 264 GLY A CA 1
ATOM 1970 C C . GLY A 1 264 ? -28.946 39.346 20.386 1.00 53.20 264 GLY A C 1
ATOM 1971 O O . GLY A 1 264 ? -28.228 39.716 21.321 1.00 71.55 264 GLY A O 1
ATOM 1972 N N . ALA A 1 265 ? -29.316 40.159 19.397 1.00 51.23 265 ALA A N 1
ATOM 1973 C CA . ALA A 1 265 ? -28.958 41.573 19.368 1.00 27.39 265 ALA A CA 1
ATOM 1974 C C . ALA A 1 265 ? -30.188 42.472 19.405 1.00 39.60 265 ALA A C 1
ATOM 1975 O O . ALA A 1 265 ? -30.106 43.647 19.031 1.00 32.55 265 ALA A O 1
ATOM 1977 N N . THR A 1 266 ? -31.329 41.944 19.843 1.00 46.66 266 THR A N 1
ATOM 1978 C CA . THR A 1 266 ? -32.571 42.699 19.913 1.00 48.51 266 THR A CA 1
ATOM 1979 C C . THR A 1 266 ? -33.102 42.702 21.340 1.00 36.38 266 THR A C 1
ATOM 1980 O O . THR A 1 266 ? -32.804 41.806 22.134 1.00 49.20 266 THR A O 1
ATOM 1984 N N . CYS A 1 267 ? -33.892 43.724 21.657 1.00 21.72 267 CYS A N 1
ATOM 1985 C CA . CYS A 1 267 ? -34.523 43.860 22.963 1.00 34.80 267 CYS A CA 1
ATOM 1986 C C . CYS A 1 267 ? -35.988 43.464 22.839 1.00 36.43 267 CYS A C 1
ATOM 1987 O O . CYS A 1 267 ? -36.754 44.128 22.132 1.00 40.50 267 CYS A O 1
ATOM 1990 N N . VAL A 1 268 ? -36.375 42.386 23.519 1.00 39.21 268 VAL A N 1
ATOM 1991 C CA . VAL A 1 268 ? -37.694 41.789 23.342 1.00 42.81 268 VAL A CA 1
ATOM 1992 C C . VAL A 1 268 ? -38.399 41.708 24.688 1.00 40.57 268 VAL A C 1
ATOM 1993 O O . VAL A 1 268 ? -37.789 41.344 25.699 1.00 38.70 268 VAL A O 1
ATOM 1997 N N . LYS A 1 269 ? -39.695 42.034 24.695 1.00 41.45 269 LYS A N 1
ATOM 1998 C CA . LYS A 1 269 ? -40.478 42.022 25.927 1.00 32.59 269 LYS A CA 1
ATOM 1999 C C . LYS A 1 269 ? -40.624 40.624 26.517 1.00 23.50 269 LYS A C 1
ATOM 2000 O O . LYS A 1 269 ? -40.892 40.497 27.717 1.00 23.91 269 LYS A O 1
ATOM 2006 N N . LYS A 1 270 ? -40.456 39.578 25.710 1.00 23.38 270 LYS A N 1
ATOM 2007 C CA . LYS A 1 270 ? -40.595 38.205 26.180 1.00 37.10 270 LYS A CA 1
ATOM 2008 C C . LYS A 1 270 ? -39.714 37.304 25.330 1.00 33.14 270 LYS A C 1
ATOM 2009 O O . LYS A 1 270 ? -39.716 37.422 24.102 1.00 38.96 270 LYS A O 1
ATOM 2015 N N . CYS A 1 271 ? -38.974 36.410 25.977 1.00 29.63 271 CYS A N 1
ATOM 2016 C CA . CYS A 1 271 ? -38.130 35.483 25.239 1.00 34.00 271 CYS A CA 1
ATOM 2017 C C . CYS A 1 271 ? -38.999 34.570 24.379 1.00 40.40 271 CYS A C 1
ATOM 2018 O O . CYS A 1 271 ? -40.015 34.052 24.865 1.00 52.79 271 CYS A O 1
ATOM 2021 N N . PRO A 1 272 ? -38.650 34.357 23.109 1.00 40.45 272 PRO A N 1
ATOM 2022 C CA . PRO A 1 272 ? -39.460 33.478 22.254 1.00 37.97 272 PRO A CA 1
ATOM 2023 C C . PRO A 1 272 ? -39.446 32.030 22.718 1.00 43.37 272 PRO A C 1
ATOM 2024 O O . PRO A 1 272 ? -38.761 31.686 23.687 1.00 44.14 272 PRO A O 1
ATOM 2028 N N . ARG A 1 273 ? -40.199 31.176 22.029 1.00 52.04 273 ARG A N 1
ATOM 2029 C CA . ARG A 1 273 ? -40.239 29.763 22.375 1.00 45.49 273 ARG A CA 1
ATOM 2030 C C . ARG A 1 273 ? -38.861 29.131 22.206 1.00 45.39 273 ARG A C 1
ATOM 2031 O O . ARG A 1 273 ? -38.006 29.624 21.465 1.00 59.19 273 ARG A O 1
ATOM 2039 N N . ASN A 1 274 ? -38.653 28.024 22.918 1.00 41.98 274 ASN A N 1
ATOM 2040 C CA . ASN A 1 274 ? -37.389 27.295 22.971 1.00 46.33 274 ASN A CA 1
ATOM 2041 C C . ASN A 1 274 ? -36.251 28.132 23.546 1.00 54.76 274 ASN A C 1
ATOM 2042 O O . ASN A 1 274 ? -35.082 27.745 23.429 1.00 58.36 274 ASN A O 1
ATOM 2047 N N . TYR A 1 275 ? -36.562 29.272 24.161 1.00 53.33 275 TYR A N 1
ATOM 2048 C CA . TYR A 1 275 ? -35.583 30.092 24.856 1.00 46.30 275 TYR A CA 1
ATOM 2049 C C . TYR A 1 275 ? -36.091 30.380 26.262 1.00 62.79 275 TYR A C 1
ATOM 2050 O O . TYR A 1 275 ? -37.278 30.222 26.561 1.00 77.20 275 TYR A O 1
ATOM 2059 N N . VAL A 1 276 ? -35.178 30.812 27.128 1.00 62.02 276 VAL A N 1
ATOM 2060 C CA . VAL A 1 276 ? -35.478 30.980 28.546 1.00 47.01 276 VAL A CA 1
ATOM 2061 C C . VAL A 1 276 ? -34.637 32.127 29.091 1.00 44.90 276 VAL A C 1
ATOM 2062 O O . VAL A 1 276 ? -33.453 32.253 28.766 1.00 39.65 276 VAL A O 1
ATOM 2066 N N . VAL A 1 277 ? -35.260 32.975 29.920 1.00 44.37 277 VAL A N 1
ATOM 2067 C CA . VAL A 1 277 ? -34.535 34.109 30.490 1.00 44.52 277 VAL A CA 1
ATOM 2068 C C . VAL A 1 277 ? -33.480 33.605 31.469 1.00 48.60 277 VAL A C 1
ATOM 2069 O O . VAL A 1 277 ? -33.515 32.465 31.947 1.00 25.47 277 VAL A O 1
ATOM 2073 N N . THR A 1 278 ? -32.526 34.476 31.774 1.00 24.98 278 THR A N 1
ATOM 2074 C CA . THR A 1 278 ? -31.479 34.198 32.746 1.00 29.62 278 THR A CA 1
ATOM 2075 C C . THR A 1 278 ? -31.595 35.181 33.909 1.00 38.14 278 THR A C 1
ATOM 2076 O O . THR A 1 278 ? -32.559 35.946 34.014 1.00 47.40 278 THR A O 1
ATOM 2080 N N . ASP A 1 279 ? -30.599 35.153 34.793 1.00 42.67 279 ASP A N 1
ATOM 2081 C CA . ASP A 1 279 ? -30.520 36.120 35.878 1.00 51.74 279 ASP A CA 1
ATOM 2082 C C . ASP A 1 279 ? -29.879 37.432 35.448 1.00 60.46 279 ASP A C 1
ATOM 2083 O O . ASP A 1 279 ? -29.871 38.386 36.233 1.00 63.14 279 ASP A O 1
ATOM 2088 N N . HIS A 1 280 ? -29.346 37.501 34.228 1.00 60.67 280 HIS A N 1
ATOM 2089 C CA . HIS A 1 280 ? -28.781 38.726 33.678 1.00 49.89 280 HIS A CA 1
ATOM 2090 C C . HIS A 1 280 ? -29.619 39.278 32.529 1.00 56.51 280 HIS A C 1
ATOM 2091 O O . HIS A 1 280 ? -29.118 40.067 31.721 1.00 53.67 280 HIS A O 1
ATOM 2098 N N . GLY A 1 281 ? -30.881 38.870 32.437 1.00 51.35 281 GLY A N 1
ATOM 2099 C CA . GLY A 1 281 ? -31.796 39.453 31.466 1.00 48.89 281 GLY A CA 1
ATOM 2100 C C . GLY A 1 281 ? -31.459 39.156 30.022 1.00 51.15 281 GLY A C 1
ATOM 2101 O O . GLY A 1 281 ? -31.516 40.057 29.176 1.00 49.55 281 GLY A O 1
ATOM 2102 N N . SER A 1 282 ? -31.115 37.907 29.714 1.00 53.11 282 SER A N 1
ATOM 2103 C CA . SER A 1 282 ? -30.753 37.524 28.356 1.00 51.68 282 SER A CA 1
ATOM 2104 C C . SER A 1 282 ? -31.379 36.181 28.016 1.00 42.65 282 SER A C 1
ATOM 2105 O O . SER A 1 282 ? -31.331 35.250 28.825 1.00 35.25 282 SER A O 1
ATOM 2108 N N . CYS A 1 283 ? -31.958 36.085 26.821 1.00 46.31 283 CYS A N 1
ATOM 2109 C CA . CYS A 1 283 ? -32.527 34.826 26.356 1.00 44.10 283 CYS A CA 1
ATOM 2110 C C . CYS A 1 283 ? -31.409 33.877 25.942 1.00 23.70 283 CYS A C 1
ATOM 2111 O O . CYS A 1 283 ? -30.578 34.218 25.093 1.00 23.52 283 CYS A O 1
ATOM 2114 N N . VAL A 1 284 ? -31.386 32.690 26.539 1.00 33.20 284 VAL A N 1
ATOM 2115 C CA . VAL A 1 284 ? -30.475 31.634 26.126 1.00 32.87 284 VAL A CA 1
ATOM 2116 C C . VAL A 1 284 ? -31.301 30.497 25.541 1.00 38.41 284 VAL A C 1
ATOM 2117 O O . VAL A 1 284 ? -32.504 30.376 25.788 1.00 33.78 284 VAL A O 1
ATOM 2121 N N . ARG A 1 285 ? -30.639 29.652 24.749 1.00 47.59 285 ARG A N 1
ATOM 2122 C CA . ARG A 1 285 ? -31.322 28.484 24.208 1.00 51.17 285 ARG A CA 1
ATOM 2123 C C . ARG A 1 285 ? -31.678 27.492 25.309 1.00 40.67 285 ARG A C 1
ATOM 2124 O O . ARG A 1 285 ? -32.725 26.838 25.240 1.00 34.29 285 ARG A O 1
ATOM 2132 N N . ALA A 1 286 ? -30.827 27.372 26.327 1.00 51.92 286 ALA A N 1
ATOM 2133 C CA . ALA A 1 286 ? -31.079 26.485 27.454 1.00 60.70 286 ALA A CA 1
ATOM 2134 C C . ALA A 1 286 ? -30.147 26.863 28.596 1.00 49.02 286 ALA A C 1
ATOM 2135 O O . ALA A 1 286 ? -28.989 27.217 28.362 1.00 25.92 286 ALA A O 1
ATOM 2137 N N . CYS A 1 287 ? -30.659 26.788 29.825 1.00 55.12 287 CYS A N 1
ATOM 2138 C CA . CYS A 1 287 ? -29.819 27.015 30.995 1.00 51.52 287 CYS A CA 1
ATOM 2139 C C . CYS A 1 287 ? -28.739 25.940 31.065 1.00 46.76 287 CYS A C 1
ATOM 2140 O O . CYS A 1 287 ? -29.003 24.761 30.817 1.00 44.62 287 CYS A O 1
ATOM 2143 N N . GLY A 1 288 ? -27.512 26.343 31.400 1.00 61.96 288 GLY A N 1
ATOM 2144 C CA . GLY A 1 288 ? -26.413 25.399 31.302 1.00 78.39 288 GLY A CA 1
ATOM 2145 C C . GLY A 1 288 ? -25.229 25.543 32.239 1.00 80.36 288 GLY A C 1
ATOM 2146 O O . GLY A 1 288 ? -24.283 24.756 32.151 1.00 89.22 288 GLY A O 1
ATOM 2147 N N . ALA A 1 289 ? -25.253 26.525 33.140 1.00 64.57 289 ALA A N 1
ATOM 2148 C CA . ALA A 1 289 ? -24.108 26.746 34.025 1.00 59.52 289 ALA A CA 1
ATOM 2149 C C . ALA A 1 289 ? -24.297 26.022 35.353 1.00 62.13 289 ALA A C 1
ATOM 2150 O O . ALA A 1 289 ? -23.727 24.950 35.573 1.00 61.78 289 ALA A O 1
ATOM 2152 N N . ASP A 1 290 ? -25.091 26.614 36.245 1.00 63.01 290 ASP A N 1
ATOM 2153 C CA . ASP A 1 290 ? -25.468 26.001 37.512 1.00 73.23 290 ASP A CA 1
ATOM 2154 C C . ASP A 1 290 ? -26.967 26.136 37.738 1.00 71.69 290 ASP A C 1
ATOM 2155 O O . ASP A 1 290 ? -27.432 26.167 38.882 1.00 72.30 290 ASP A O 1
ATOM 2157 N N . SER A 1 291 ? -27.731 26.214 36.653 1.00 68.16 291 SER A N 1
ATOM 2158 C CA . SER A 1 291 ? -29.149 26.529 36.689 1.00 72.02 291 SER A CA 1
ATOM 2159 C C . SER A 1 291 ? -29.919 25.509 35.858 1.00 68.78 291 SER A C 1
ATOM 2160 O O . SER A 1 291 ? -29.344 24.598 35.255 1.00 85.16 291 SER A O 1
ATOM 2163 N N . TYR A 1 292 ? -31.239 25.674 35.834 1.00 56.59 292 TYR A N 1
ATOM 2164 C CA . TYR A 1 292 ? -32.122 24.838 35.036 1.00 60.62 292 TYR A CA 1
ATOM 2165 C C . TYR A 1 292 ? -33.381 25.640 34.730 1.00 69.68 292 TYR A C 1
ATOM 2166 O O . TYR A 1 292 ? -33.561 26.762 35.215 1.00 70.98 292 TYR A O 1
ATOM 2175 N N . GLU A 1 293 ? -34.257 25.054 33.919 1.00 80.90 293 GLU A N 1
ATOM 2176 C CA . GLU A 1 293 ? -35.461 25.744 33.481 1.00 67.03 293 GLU A CA 1
ATOM 2177 C C . GLU A 1 293 ? -36.567 25.629 34.522 1.00 53.59 293 GLU A C 1
ATOM 2178 O O . GLU A 1 293 ? -36.775 24.570 35.120 1.00 41.63 293 GLU A O 1
ATOM 2184 N N . MET A 1 294 ? -37.283 26.733 34.724 1.00 53.05 294 MET A N 1
ATOM 2185 C CA . MET A 1 294 ? -38.371 26.815 35.684 1.00 42.52 294 MET A CA 1
ATOM 2186 C C . MET A 1 294 ? -39.509 27.615 35.067 1.00 36.73 294 MET A C 1
ATOM 2187 O O . MET A 1 294 ? -39.291 28.460 34.195 1.00 28.24 294 MET A O 1
ATOM 2192 N N . GLU A 1 295 ? -40.727 27.334 35.517 1.00 51.89 295 GLU A N 1
ATOM 2193 C CA . GLU A 1 295 ? -41.916 28.082 35.116 1.00 55.52 295 GLU A CA 1
ATOM 2194 C C . GLU A 1 295 ? -42.310 28.980 36.287 1.00 57.79 295 GLU A C 1
ATOM 2195 O O . GLU A 1 295 ? -43.051 28.570 37.181 1.00 52.38 295 GLU A O 1
ATOM 2201 N N . GLU A 1 296 ? -41.802 30.210 36.278 1.00 72.91 296 GLU A N 1
ATOM 2202 C CA . GLU A 1 296 ? -42.119 31.199 37.298 1.00 69.47 296 GLU A CA 1
ATOM 2203 C C . GLU A 1 296 ? -42.753 32.414 36.638 1.00 59.61 296 GLU A C 1
ATOM 2204 O O . GLU A 1 296 ? -42.302 32.860 35.578 1.00 55.83 296 GLU A O 1
ATOM 2210 N N . ASP A 1 297 ? -43.804 32.942 37.271 1.00 61.70 297 ASP A N 1
ATOM 2211 C CA . ASP A 1 297 ? -44.609 34.029 36.710 1.00 73.95 297 ASP A CA 1
ATOM 2212 C C . ASP A 1 297 ? -45.205 33.640 35.360 1.00 79.71 297 ASP A C 1
ATOM 2213 O O . ASP A 1 297 ? -45.455 34.496 34.508 1.00 72.69 297 ASP A O 1
ATOM 2218 N N . GLY A 1 298 ? -45.438 32.344 35.157 1.00 80.87 298 GLY A N 1
ATOM 2219 C CA . GLY A 1 298 ? -45.894 31.851 33.874 1.00 82.66 298 GLY A CA 1
ATOM 2220 C C . GLY A 1 298 ? -44.884 31.957 32.756 1.00 80.58 298 GLY A C 1
ATOM 2221 O O . GLY A 1 298 ? -45.253 31.794 31.589 1.00 83.51 298 GLY A O 1
ATOM 2222 N N . VAL A 1 299 ? -43.618 32.231 33.074 1.00 58.95 299 VAL A N 1
ATOM 2223 C CA . VAL A 1 299 ? -42.569 32.418 32.081 1.00 48.89 299 VAL A CA 1
ATOM 2224 C C . VAL A 1 299 ? -41.388 31.528 32.447 1.00 67.59 299 VAL A C 1
ATOM 2225 O O . VAL A 1 299 ? -41.156 31.223 33.621 1.00 73.79 299 VAL A O 1
ATOM 2229 N N . ARG A 1 300 ? -40.645 31.103 31.427 1.00 72.64 300 ARG A N 1
ATOM 2230 C CA . ARG A 1 300 ? -39.456 30.291 31.646 1.00 55.29 300 ARG A CA 1
ATOM 2231 C C . ARG A 1 300 ? -38.322 31.147 32.199 1.00 51.47 300 ARG A C 1
ATOM 2232 O O . ARG A 1 300 ? -38.042 32.233 31.683 1.00 61.48 300 ARG A O 1
ATOM 2240 N N . LYS A 1 301 ? -37.667 30.651 33.248 1.00 50.69 301 LYS A N 1
ATOM 2241 C CA . LYS A 1 301 ? -36.535 31.332 33.858 1.00 39.77 301 LYS A CA 1
ATOM 2242 C C . LYS A 1 301 ? -35.454 30.311 34.183 1.00 49.70 301 LYS A C 1
ATOM 2243 O O . LYS A 1 301 ? -35.727 29.120 34.339 1.00 48.74 301 LYS A O 1
ATOM 2245 N N . CYS A 1 302 ? -34.214 30.788 34.269 1.00 51.41 302 CYS A N 1
ATOM 2246 C CA . CYS A 1 302 ? -33.079 29.957 34.657 1.00 63.04 302 CYS A CA 1
ATOM 2247 C C . CYS A 1 302 ? -32.861 30.121 36.157 1.00 65.16 302 CYS A C 1
ATOM 2248 O O . CYS A 1 302 ? -32.360 31.156 36.608 1.00 50.59 302 CYS A O 1
ATOM 2251 N N . LYS A 1 303 ? -33.239 29.104 36.926 1.00 75.40 303 LYS A N 1
ATOM 2252 C CA . LYS A 1 303 ? -33.136 29.140 38.377 1.00 59.62 303 LYS A CA 1
ATOM 2253 C C . LYS A 1 303 ? -31.996 28.247 38.849 1.00 51.06 303 LYS A C 1
ATOM 2254 O O . LYS A 1 303 ? -31.676 27.235 38.219 1.00 38.07 303 LYS A O 1
ATOM 2256 N N . LYS A 1 304 ? -31.391 28.630 39.972 1.00 64.71 304 LYS A N 1
ATOM 2257 C CA . LYS A 1 304 ? -30.263 27.884 40.511 1.00 56.09 304 LYS A CA 1
ATOM 2258 C C . LYS A 1 304 ? -30.671 26.453 40.849 1.00 59.22 304 LYS A C 1
ATOM 2259 O O . LYS A 1 304 ? -31.823 26.174 41.191 1.00 64.97 304 LYS A O 1
ATOM 2261 N N . CYS A 1 305 ? -29.705 25.544 40.751 1.00 57.65 305 CYS A N 1
ATOM 2262 C CA . CYS A 1 305 ? -29.946 24.115 40.936 1.00 65.99 305 CYS A CA 1
ATOM 2263 C C . CYS A 1 305 ? -30.250 23.833 42.402 1.00 72.09 305 CYS A C 1
ATOM 2264 O O . CYS A 1 305 ? -29.342 23.700 43.226 1.00 76.32 305 CYS A O 1
ATOM 2267 N N . GLU A 1 306 ? -31.537 23.735 42.731 1.00 68.38 306 GLU A N 1
ATOM 2268 C CA . GLU A 1 306 ? -31.988 23.430 44.081 1.00 59.58 306 GLU A CA 1
ATOM 2269 C C . GLU A 1 306 ? -33.294 22.655 43.999 1.00 68.14 306 GLU A C 1
ATOM 2270 O O . GLU A 1 306 ? -34.125 22.925 43.128 1.00 74.59 306 GLU A O 1
ATOM 2276 N N . GLY A 1 307 ? -33.471 21.699 44.909 1.00 68.47 307 GLY A N 1
ATOM 2277 C CA . GLY A 1 307 ? -34.697 20.941 44.992 1.00 76.12 307 GLY A CA 1
ATOM 2278 C C . GLY A 1 307 ? -34.745 19.786 44.013 1.00 83.72 307 GLY A C 1
ATOM 2279 O O . GLY A 1 307 ? -34.057 18.773 44.178 1.00 84.63 307 GLY A O 1
ATOM 2280 N N . PRO A 1 308 ? -35.580 19.910 42.976 1.00 81.20 308 PRO A N 1
ATOM 2281 C CA . PRO A 1 308 ? -35.602 18.866 41.937 1.00 75.15 308 PRO A CA 1
ATOM 2282 C C . PRO A 1 308 ? -34.262 18.694 41.247 1.00 85.11 308 PRO A C 1
ATOM 2283 O O . PRO A 1 308 ? -33.847 17.562 40.971 1.00 81.26 308 PRO A O 1
ATOM 2287 N N . CYS A 1 309 ? -33.569 19.793 40.965 1.00 87.61 309 CYS A N 1
ATOM 2288 C CA . CYS A 1 309 ? -32.219 19.725 40.428 1.00 83.73 309 CYS A CA 1
ATOM 2289 C C . CYS A 1 309 ? -31.235 19.412 41.546 1.00 70.82 309 CYS A C 1
ATOM 2290 O O . CYS A 1 309 ? -31.303 20.003 42.629 1.00 82.58 309 CYS A O 1
ATOM 2293 N N . ARG A 1 310 ? -30.321 18.484 41.283 1.00 47.04 310 ARG A N 1
ATOM 2294 C CA . ARG A 1 310 ? -29.236 18.169 42.204 1.00 39.49 310 ARG A CA 1
ATOM 2295 C C . ARG A 1 310 ? -27.865 18.507 41.644 1.00 42.95 310 ARG A C 1
ATOM 2296 O O . ARG A 1 310 ? -26.984 18.928 42.396 1.00 55.36 310 ARG A O 1
ATOM 2298 N N . LYS A 1 311 ? -27.667 18.342 40.337 1.00 39.53 311 LYS A N 1
ATOM 2299 C CA . LYS A 1 311 ? -26.400 18.679 39.701 1.00 51.11 311 LYS A CA 1
ATOM 2300 C C . LYS A 1 311 ? -26.619 18.795 38.201 1.00 45.32 311 LYS A C 1
ATOM 2301 O O . LYS A 1 311 ? -27.253 17.925 37.597 1.00 46.48 311 LYS A O 1
ATOM 2307 N N . VAL A 1 312 ? -26.098 19.867 37.608 1.00 47.89 312 VAL A N 1
ATOM 2308 C CA . VAL A 1 312 ? -26.132 20.071 36.165 1.00 39.63 312 VAL A CA 1
ATOM 2309 C C . VAL A 1 312 ? -24.774 19.692 35.596 1.00 41.06 312 VAL A C 1
ATOM 2310 O O . VAL A 1 312 ? -23.732 19.993 36.192 1.00 30.96 312 VAL A O 1
ATOM 2314 N N . CYS A 1 313 ? -24.780 19.027 34.443 1.00 42.40 313 CYS A N 1
ATOM 2315 C CA . CYS A 1 313 ? -23.551 18.569 33.815 1.00 50.21 313 CYS A CA 1
ATOM 2316 C C . CYS A 1 313 ? -23.618 18.827 32.318 1.00 38.62 313 CYS A C 1
ATOM 2317 O O . CYS A 1 313 ? -24.686 18.752 31.705 1.00 26.77 313 CYS A O 1
ATOM 2320 N N . ASN A 1 314 ? -22.462 19.139 31.738 1.00 48.41 314 ASN A N 1
ATOM 2321 C CA . ASN A 1 314 ? -22.388 19.414 30.312 1.00 50.13 314 ASN A CA 1
ATOM 2322 C C . ASN A 1 314 ? -22.625 18.144 29.504 1.00 63.41 314 ASN A C 1
ATOM 2323 O O . ASN A 1 314 ? -22.368 17.028 29.963 1.00 80.72 314 ASN A O 1
ATOM 2328 N N . GLY A 1 315 ? -23.127 18.326 28.285 1.00 51.85 315 GLY A N 1
ATOM 2329 C CA . GLY A 1 315 ? -23.272 17.222 27.364 1.00 42.50 315 GLY A CA 1
ATOM 2330 C C . GLY A 1 315 ? -22.038 17.031 26.503 1.00 40.95 315 GLY A C 1
ATOM 2331 O O . GLY A 1 315 ? -21.100 17.827 26.529 1.00 47.20 315 GLY A O 1
ATOM 2332 N N . ILE A 1 316 ? -22.048 15.945 25.730 1.00 31.62 316 ILE A N 1
ATOM 2333 C CA . ILE A 1 316 ? -20.935 15.658 24.835 1.00 38.68 316 ILE A CA 1
ATOM 2334 C C . ILE A 1 316 ? -20.899 16.699 23.726 1.00 40.49 316 ILE A C 1
ATOM 2335 O O . ILE A 1 316 ? -21.906 16.948 23.051 1.00 50.44 316 ILE A O 1
ATOM 2340 N N . GLY A 1 317 ? -19.734 17.323 23.539 1.00 41.41 317 GLY A N 1
ATOM 2341 C CA . GLY A 1 317 ? -19.531 18.343 22.524 1.00 53.34 317 GLY A CA 1
ATOM 2342 C C . GLY A 1 317 ? -19.146 19.697 23.090 1.00 69.00 317 GLY A C 1
ATOM 2343 O O . GLY A 1 317 ? -18.462 20.472 22.414 1.00 66.88 317 GLY A O 1
ATOM 2344 N N . ILE A 1 318 ? -19.571 19.995 24.318 1.00 80.53 318 ILE A N 1
ATOM 2345 C CA . ILE A 1 318 ? -19.277 21.265 24.968 1.00 76.24 318 ILE A CA 1
ATOM 2346 C C . ILE A 1 318 ? -18.694 20.991 26.349 1.00 53.23 318 ILE A C 1
ATOM 2347 O O . ILE A 1 318 ? -18.706 19.862 26.844 1.00 44.01 318 ILE A O 1
ATOM 2352 N N . GLY A 1 319 ? -18.178 22.053 26.970 1.00 53.46 319 GLY A N 1
ATOM 2353 C CA . GLY A 1 319 ? -17.615 21.940 28.302 1.00 55.01 319 GLY A CA 1
ATOM 2354 C C . GLY A 1 319 ? -16.366 21.075 28.328 1.00 53.15 319 GLY A C 1
ATOM 2355 O O . GLY A 1 319 ? -15.571 21.045 27.384 1.00 65.76 319 GLY A O 1
ATOM 2356 N N . GLU A 1 320 ? -16.187 20.361 29.442 1.00 51.80 320 GLU A N 1
ATOM 2357 C CA . GLU A 1 320 ? -15.086 19.412 29.548 1.00 62.73 320 GLU A CA 1
ATOM 2358 C C . GLU A 1 320 ? -15.256 18.235 28.599 1.00 59.97 320 GLU A C 1
ATOM 2359 O O . GLU A 1 320 ? -14.282 17.520 28.335 1.00 40.31 320 GLU A O 1
ATOM 2365 N N . PHE A 1 321 ? -16.464 18.017 28.085 1.00 60.96 321 PHE A N 1
ATOM 2366 C CA . PHE A 1 321 ? -16.721 17.001 27.076 1.00 52.92 321 PHE A CA 1
ATOM 2367 C C . PHE A 1 321 ? -16.607 17.545 25.658 1.00 67.75 321 PHE A C 1
ATOM 2368 O O . PHE A 1 321 ? -16.994 16.854 24.710 1.00 71.18 321 PHE A O 1
ATOM 2376 N N . LYS A 1 322 ? -16.096 18.762 25.493 1.00 81.43 322 LYS A N 1
ATOM 2377 C CA . LYS A 1 322 ? -15.889 19.311 24.161 1.00 89.92 322 LYS A CA 1
ATOM 2378 C C . LYS A 1 322 ? -14.798 18.535 23.434 1.00 86.59 322 LYS A C 1
ATOM 2379 O O . LYS A 1 322 ? -13.868 18.004 24.047 1.00 88.40 322 LYS A O 1
ATOM 2381 N N . ASP A 1 323 ? -14.930 18.464 22.111 1.00 71.71 323 ASP A N 1
ATOM 2382 C CA . ASP A 1 323 ? -14.055 17.695 21.230 1.00 68.95 323 ASP A CA 1
ATOM 2383 C C . ASP A 1 323 ? -14.070 16.202 21.542 1.00 65.61 323 ASP A C 1
ATOM 2384 O O . ASP A 1 323 ? -13.206 15.462 21.054 1.00 68.68 323 ASP A O 1
ATOM 2386 N N . SER A 1 324 ? -15.024 15.740 22.345 1.00 49.19 324 SER A N 1
ATOM 2387 C CA . SER A 1 324 ? -15.222 14.323 22.606 1.00 47.55 324 SER A CA 1
ATOM 2388 C C . SER A 1 324 ? -16.373 13.807 21.752 1.00 43.54 324 SER A C 1
ATOM 2389 O O . SER A 1 324 ? -17.308 14.543 21.429 1.00 46.27 324 SER A O 1
ATOM 2392 N N . LEU A 1 325 ? -16.297 12.529 21.388 1.00 32.32 325 LEU A N 1
ATOM 2393 C CA . LEU A 1 325 ? -17.241 11.974 20.426 1.00 23.21 325 LEU A CA 1
ATOM 2394 C C . LEU A 1 325 ? -18.440 11.298 21.078 1.00 46.48 325 LEU A C 1
ATOM 2395 O O . LEU A 1 325 ? -19.533 11.314 20.501 1.00 54.37 325 LEU A O 1
ATOM 2400 N N . SER A 1 326 ? -18.272 10.710 22.260 1.00 50.72 326 SER A N 1
ATOM 2401 C CA . SER A 1 326 ? -19.364 10.010 22.928 1.00 55.74 326 SER A CA 1
ATOM 2402 C C . SER A 1 326 ? -19.009 9.837 24.402 1.00 58.73 326 SER A C 1
ATOM 2403 O O . SER A 1 326 ? -18.059 10.446 24.907 1.00 71.43 326 SER A O 1
ATOM 2406 N N . ILE A 1 327 ? -19.785 9.006 25.095 1.00 45.69 327 ILE A N 1
ATOM 2407 C CA . ILE A 1 327 ? -19.527 8.675 26.492 1.00 35.43 327 ILE A CA 1
ATOM 2408 C C . ILE A 1 327 ? -18.501 7.553 26.551 1.00 34.96 327 ILE A C 1
ATOM 2409 O O . ILE A 1 327 ? -18.587 6.577 25.799 1.00 31.85 327 ILE A O 1
ATOM 2414 N N . ASN A 1 328 ? -17.525 7.679 27.448 1.00 44.51 328 ASN A N 1
ATOM 2415 C CA . ASN A 1 328 ? -16.321 6.861 27.397 1.00 52.26 328 ASN A CA 1
ATOM 2416 C C . ASN A 1 328 ? -16.030 6.268 28.770 1.00 53.22 328 ASN A C 1
ATOM 2417 O O . ASN A 1 328 ? -16.719 6.548 29.753 1.00 61.07 328 ASN A O 1
ATOM 2422 N N . ALA A 1 329 ? -14.991 5.428 28.826 1.00 53.30 329 ALA A N 1
ATOM 2423 C CA . ALA A 1 329 ? -14.531 4.910 30.109 1.00 59.29 329 ALA A CA 1
ATOM 2424 C C . ALA A 1 329 ? -13.985 6.025 30.989 1.00 56.13 329 ALA A C 1
ATOM 2425 O O . ALA A 1 329 ? -13.975 5.900 32.219 1.00 60.32 329 ALA A O 1
ATOM 2427 N N . THR A 1 330 ? -13.532 7.119 30.379 1.00 50.26 330 THR A N 1
ATOM 2428 C CA . THR A 1 330 ? -13.104 8.303 31.111 1.00 56.26 330 THR A CA 1
ATOM 2429 C C . THR A 1 330 ? -14.168 9.390 31.158 1.00 56.40 330 THR A C 1
ATOM 2430 O O . THR A 1 330 ? -14.152 10.214 32.076 1.00 61.08 330 THR A O 1
ATOM 2434 N N . ASN A 1 331 ? -15.090 9.412 30.189 1.00 46.95 331 ASN A N 1
ATOM 2435 C CA . ASN A 1 331 ? -16.218 10.339 30.252 1.00 43.42 331 ASN A CA 1
ATOM 2436 C C . ASN A 1 331 ? -17.209 9.945 31.338 1.00 47.02 331 ASN A C 1
ATOM 2437 O O . ASN A 1 331 ? -17.711 10.809 32.067 1.00 52.63 331 ASN A O 1
ATOM 2442 N N . ILE A 1 332 ? -17.501 8.645 31.458 1.00 46.28 332 ILE A N 1
ATOM 2443 C CA . ILE A 1 332 ? -18.644 8.187 32.249 1.00 52.15 332 ILE A CA 1
ATOM 2444 C C . ILE A 1 332 ? -18.543 8.667 33.694 1.00 64.52 332 ILE A C 1
ATOM 2445 O O . ILE A 1 332 ? -19.545 9.076 34.297 1.00 74.84 332 ILE A O 1
ATOM 2450 N N . LYS A 1 333 ? -17.329 8.680 34.251 1.00 60.28 333 LYS A N 1
ATOM 2451 C CA . LYS A 1 333 ? -17.166 8.966 35.673 1.00 48.14 333 LYS A CA 1
ATOM 2452 C C . LYS A 1 333 ? -17.662 10.362 36.023 1.00 52.04 333 LYS A C 1
ATOM 2453 O O . LYS A 1 333 ? -18.271 10.565 37.080 1.00 65.14 333 LYS A O 1
ATOM 2455 N N . HIS A 1 334 ? -17.422 11.335 35.145 1.00 46.75 334 HIS A N 1
ATOM 2456 C CA . HIS A 1 334 ? -17.837 12.703 35.427 1.00 46.11 334 HIS A CA 1
ATOM 2457 C C . HIS A 1 334 ? -19.343 12.898 35.334 1.00 42.92 334 HIS A C 1
ATOM 2458 O O . HIS A 1 334 ? -19.836 13.954 35.748 1.00 31.08 334 HIS A O 1
ATOM 2465 N N . PHE A 1 335 ? -20.087 11.922 34.810 1.00 45.91 335 PHE A N 1
ATOM 2466 C CA . PHE A 1 335 ? -21.541 12.015 34.787 1.00 45.15 335 PHE A CA 1
ATOM 2467 C C . PHE A 1 335 ? -22.182 11.533 36.082 1.00 49.95 335 PHE A C 1
ATOM 2468 O O . PHE A 1 335 ? -23.391 11.274 36.103 1.00 62.67 335 PHE A O 1
ATOM 2476 N N . LYS A 1 336 ? -21.404 11.420 37.156 1.00 43.96 336 LYS A N 1
ATOM 2477 C CA . LYS A 1 336 ? -21.901 10.855 38.404 1.00 49.97 336 LYS A CA 1
ATOM 2478 C C . LYS A 1 336 ? -22.909 11.797 39.053 1.00 55.52 336 LYS A C 1
ATOM 2479 O O . LYS A 1 336 ? -22.595 12.958 39.335 1.00 46.20 336 LYS A O 1
ATOM 2485 N N . ASN A 1 337 ? -24.123 11.291 39.275 1.00 61.26 337 ASN A N 1
ATOM 2486 C CA . ASN A 1 337 ? -25.180 11.962 40.028 1.00 67.27 337 ASN A CA 1
ATOM 2487 C C . ASN A 1 337 ? -25.680 13.239 39.361 1.00 70.74 337 ASN A C 1
ATOM 2488 O O . ASN A 1 337 ? -26.297 14.080 40.023 1.00 77.75 337 ASN A O 1
ATOM 2493 N N . CYS A 1 338 ? -25.436 13.411 38.064 1.00 65.75 338 CYS A N 1
ATOM 2494 C CA . CYS A 1 338 ? -26.048 14.518 37.343 1.00 49.70 338 CYS A CA 1
ATOM 2495 C C . CYS A 1 338 ? -27.529 14.239 37.127 1.00 31.18 338 CYS A C 1
ATOM 2496 O O . CYS A 1 338 ? -27.930 13.106 36.845 1.00 27.64 338 CYS A O 1
ATOM 2499 N N . THR A 1 339 ? -28.349 15.279 37.267 1.00 21.41 339 THR A N 1
ATOM 2500 C CA . THR A 1 339 ? -29.785 15.164 37.047 1.00 33.03 339 THR A CA 1
ATOM 2501 C C . THR A 1 339 ? -30.264 15.861 35.786 1.00 29.15 339 THR A C 1
ATOM 2502 O O . THR A 1 339 ? -31.296 15.470 35.236 1.00 22.53 339 THR A O 1
ATOM 2506 N N . SER A 1 340 ? -29.545 16.876 35.314 1.00 45.17 340 SER A N 1
ATOM 2507 C CA . SER A 1 340 ? -29.895 17.588 34.093 1.00 44.35 340 SER A CA 1
ATOM 2508 C C . SER A 1 340 ? -28.651 17.734 33.231 1.00 49.11 340 SER A C 1
ATOM 2509 O O . SER A 1 340 ? -27.585 18.104 33.732 1.00 19.51 340 SER A O 1
ATOM 2512 N N . ILE A 1 341 ? -28.791 17.442 31.942 1.00 39.09 341 ILE A N 1
ATOM 2513 C CA . ILE A 1 341 ? -27.699 17.554 30.984 1.00 27.02 341 ILE A CA 1
ATOM 2514 C C . ILE A 1 341 ? -27.883 18.844 30.199 1.00 33.31 341 ILE A C 1
ATOM 2515 O O . ILE A 1 341 ? -28.903 19.033 29.525 1.00 44.87 341 ILE A O 1
ATOM 2520 N N . SER A 1 342 ? -26.894 19.734 30.285 1.00 36.82 342 SER A N 1
ATOM 2521 C CA . SER A 1 342 ? -26.919 20.995 29.547 1.00 41.58 342 SER A CA 1
ATOM 2522 C C . SER A 1 342 ? -26.322 20.751 28.166 1.00 43.54 342 SER A C 1
ATOM 2523 O O . SER A 1 342 ? -25.165 21.067 27.882 1.00 43.97 342 SER A O 1
ATOM 2526 N N . GLY A 1 343 ? -27.134 20.164 27.293 1.00 39.41 343 GLY A N 1
ATOM 2527 C CA . GLY A 1 343 ? -26.692 19.895 25.941 1.00 48.67 343 GLY A CA 1
ATOM 2528 C C . GLY A 1 343 ? -27.078 18.527 25.422 1.00 38.07 343 GLY A C 1
ATOM 2529 O O . GLY A 1 343 ? -28.096 17.959 25.828 1.00 33.81 343 GLY A O 1
ATOM 2530 N N . ASP A 1 344 ? -26.256 17.983 24.533 1.00 38.34 344 ASP A N 1
ATOM 2531 C CA . ASP A 1 344 ? -26.571 16.771 23.795 1.00 40.09 344 ASP A CA 1
ATOM 2532 C C . ASP A 1 344 ? -25.912 15.553 24.432 1.00 55.19 344 ASP A C 1
ATOM 2533 O O . ASP A 1 344 ? -24.958 15.662 25.204 1.00 49.15 344 ASP A O 1
ATOM 2538 N N . LEU A 1 345 ? -26.438 14.379 24.089 1.00 54.22 345 LEU A N 1
ATOM 2539 C CA . LEU A 1 345 ? -25.937 13.109 24.599 1.00 36.91 345 LEU A CA 1
ATOM 2540 C C . LEU A 1 345 ? -25.672 12.181 23.423 1.00 40.38 345 LEU A C 1
ATOM 2541 O O . LEU A 1 345 ? -26.564 11.950 22.601 1.00 39.99 345 LEU A O 1
ATOM 2546 N N . HIS A 1 346 ? -24.451 11.656 23.342 1.00 29.93 346 HIS A N 1
ATOM 2547 C CA . HIS A 1 346 ? -24.042 10.775 22.256 1.00 28.74 346 HIS A CA 1
ATOM 2548 C C . HIS A 1 346 ? -23.540 9.454 22.821 1.00 43.24 346 HIS A C 1
ATOM 2549 O O . HIS A 1 346 ? -22.728 9.440 23.752 1.00 56.99 346 HIS A O 1
ATOM 2556 N N . ILE A 1 347 ? -24.028 8.352 22.256 1.00 33.18 347 ILE A N 1
ATOM 2557 C CA . ILE A 1 347 ? -23.534 7.011 22.549 1.00 28.31 347 ILE A CA 1
ATOM 2558 C C . ILE A 1 347 ? -23.226 6.345 21.216 1.00 32.95 347 ILE A C 1
ATOM 2559 O O . ILE A 1 347 ? -24.129 6.153 20.392 1.00 26.03 347 ILE A O 1
ATOM 2564 N N . LEU A 1 348 ? -21.965 5.997 21.003 1.00 39.66 348 LEU A N 1
ATOM 2565 C CA . LEU A 1 348 ? -21.466 5.546 19.715 1.00 27.71 348 LEU A CA 1
ATOM 2566 C C . LEU A 1 348 ? -20.783 4.195 19.855 1.00 26.85 348 LEU A C 1
ATOM 2567 O O . LEU A 1 348 ? -20.364 3.813 20.953 1.00 22.89 348 LEU A O 1
ATOM 2572 N N . PRO A 1 349 ? -20.672 3.436 18.759 1.00 23.36 349 PRO A N 1
ATOM 2573 C CA . PRO A 1 349 ? -19.972 2.141 18.839 1.00 44.92 349 PRO A CA 1
ATOM 2574 C C . PRO A 1 349 ? -18.502 2.270 19.186 1.00 48.91 349 PRO A C 1
ATOM 2575 O O . PRO A 1 349 ? -17.920 1.324 19.734 1.00 56.37 349 PRO A O 1
ATOM 2579 N N . VAL A 1 350 ? -17.881 3.413 18.885 1.00 30.06 350 VAL A N 1
ATOM 2580 C CA . VAL A 1 350 ? -16.493 3.633 19.272 1.00 35.68 350 VAL A CA 1
ATOM 2581 C C . VAL A 1 350 ? -16.344 3.687 20.788 1.00 30.56 350 VAL A C 1
ATOM 2582 O O . VAL A 1 350 ? -15.232 3.532 21.307 1.00 37.83 350 VAL A O 1
ATOM 2586 N N . ALA A 1 351 ? -17.443 3.895 21.516 1.00 25.63 351 ALA A N 1
ATOM 2587 C CA . ALA A 1 351 ? -17.383 3.865 22.972 1.00 25.90 351 ALA A CA 1
ATOM 2588 C C . ALA A 1 351 ? -17.162 2.449 23.487 1.00 38.44 351 ALA A C 1
ATOM 2589 O O . ALA A 1 351 ? -16.393 2.239 24.432 1.00 40.25 351 ALA A O 1
ATOM 2591 N N . PHE A 1 352 ? -17.826 1.467 22.878 1.00 52.38 352 PHE A N 1
ATOM 2592 C CA . PHE A 1 352 ? -17.712 0.082 23.311 1.00 50.50 352 PHE A CA 1
ATOM 2593 C C . PHE A 1 352 ? -16.592 -0.672 22.610 1.00 48.83 352 PHE A C 1
ATOM 2594 O O . PHE A 1 352 ? -16.158 -1.715 23.112 1.00 66.56 352 PHE A O 1
ATOM 2602 N N . ARG A 1 353 ? -16.119 -0.177 21.467 1.00 39.50 353 ARG A N 1
ATOM 2603 C CA . ARG A 1 353 ? -14.962 -0.761 20.802 1.00 53.45 353 ARG A CA 1
ATOM 2604 C C . ARG A 1 353 ? -13.653 -0.092 21.194 1.00 53.98 353 ARG A C 1
ATOM 2605 O O . ARG A 1 353 ? -12.584 -0.628 20.882 1.00 60.49 353 ARG A O 1
ATOM 2613 N N . GLY A 1 354 ? -13.707 1.054 21.867 1.00 59.08 354 GLY A N 1
ATOM 2614 C CA . GLY A 1 354 ? -12.516 1.810 22.184 1.00 65.02 354 GLY A CA 1
ATOM 2615 C C . GLY A 1 354 ? -11.984 2.563 20.979 1.00 69.49 354 GLY A C 1
ATOM 2616 O O . GLY A 1 354 ? -12.377 2.339 19.833 1.00 75.05 354 GLY A O 1
ATOM 2617 N N . ASP A 1 355 ? -11.065 3.485 21.252 1.00 59.20 355 ASP A N 1
ATOM 2618 C CA . ASP A 1 355 ? -10.453 4.295 20.204 1.00 50.90 355 ASP A CA 1
ATOM 2619 C C . ASP A 1 355 ? -8.977 4.465 20.520 1.00 54.89 355 ASP A C 1
ATOM 2620 O O . ASP A 1 355 ? -8.624 5.008 21.571 1.00 50.34 355 ASP A O 1
ATOM 2625 N N . SER A 1 356 ? -8.119 4.003 19.608 1.00 51.43 356 SER A N 1
ATOM 2626 C CA . SER A 1 356 ? -6.681 4.145 19.806 1.00 40.66 356 SER A CA 1
ATOM 2627 C C . SER A 1 356 ? -6.240 5.595 19.650 1.00 46.93 356 SER A C 1
ATOM 2628 O O . SER A 1 356 ? -5.326 6.049 20.348 1.00 54.29 356 SER A O 1
ATOM 2631 N N . PHE A 1 357 ? -6.880 6.336 18.741 1.00 51.43 357 PHE A N 1
ATOM 2632 C CA . PHE A 1 357 ? -6.452 7.703 18.460 1.00 59.96 357 PHE A CA 1
ATOM 2633 C C . PHE A 1 357 ? -6.600 8.608 19.676 1.00 65.89 357 PHE A C 1
ATOM 2634 O O . PHE A 1 357 ? -5.851 9.581 19.819 1.00 64.45 357 PHE A O 1
ATOM 2642 N N . THR A 1 358 ? -7.550 8.309 20.560 1.00 64.00 358 THR A N 1
ATOM 2643 C CA . THR A 1 358 ? -7.763 9.092 21.771 1.00 64.71 358 THR A CA 1
ATOM 2644 C C . THR A 1 358 ? -7.331 8.351 23.030 1.00 70.69 358 THR A C 1
ATOM 2645 O O . THR A 1 358 ? -7.595 8.831 24.138 1.00 56.27 358 THR A O 1
ATOM 2649 N N . HIS A 1 359 ? -6.671 7.200 22.884 1.00 76.75 359 HIS A N 1
ATOM 2650 C CA . HIS A 1 359 ? -6.224 6.389 24.020 1.00 66.86 359 HIS A CA 1
ATOM 2651 C C . HIS A 1 359 ? -7.386 6.064 24.955 1.00 58.91 359 HIS A C 1
ATOM 2652 O O . HIS A 1 359 ? -7.261 6.111 26.181 1.00 69.74 359 HIS A O 1
ATOM 2659 N N . THR A 1 360 ? -8.531 5.729 24.367 1.00 37.69 360 THR A N 1
ATOM 2660 C CA . THR A 1 360 ? -9.736 5.435 25.133 1.00 45.04 360 THR A CA 1
ATOM 2661 C C . THR A 1 360 ? -9.988 3.935 25.145 1.00 48.32 360 THR A C 1
ATOM 2662 O O . THR A 1 360 ? -10.313 3.360 24.095 1.00 44.28 360 THR A O 1
ATOM 2666 N N . PRO A 1 361 ? -9.850 3.263 26.284 1.00 51.47 361 PRO A N 1
ATOM 2667 C CA . PRO A 1 361 ? -10.177 1.836 26.350 1.00 46.07 361 PRO A CA 1
ATOM 2668 C C . PRO A 1 361 ? -11.674 1.621 26.226 1.00 38.62 361 PRO A C 1
ATOM 2669 O O . PRO A 1 361 ? -12.457 2.570 26.385 1.00 34.08 361 PRO A O 1
ATOM 2673 N N . PRO A 1 362 ? -12.106 0.398 25.914 1.00 43.31 362 PRO A N 1
ATOM 2674 C CA . PRO A 1 362 ? -13.545 0.119 25.828 1.00 37.04 362 PRO A CA 1
ATOM 2675 C C . PRO A 1 362 ? -14.281 0.536 27.095 1.00 52.56 362 PRO A C 1
ATOM 2676 O O . PRO A 1 362 ? -13.724 0.532 28.195 1.00 70.45 362 PRO A O 1
ATOM 2680 N N . LEU A 1 363 ? -15.550 0.896 26.925 1.00 52.79 363 LEU A N 1
ATOM 2681 C CA . LEU A 1 363 ? -16.396 1.318 28.034 1.00 44.44 363 LEU A CA 1
ATOM 2682 C C . LEU A 1 363 ? -17.019 0.092 28.691 1.00 49.41 363 LEU A C 1
ATOM 2683 O O . LEU A 1 363 ? -17.674 -0.714 28.019 1.00 48.13 363 LEU A O 1
ATOM 2688 N N . ASP A 1 364 ? -16.813 -0.048 29.993 1.00 56.01 364 ASP A 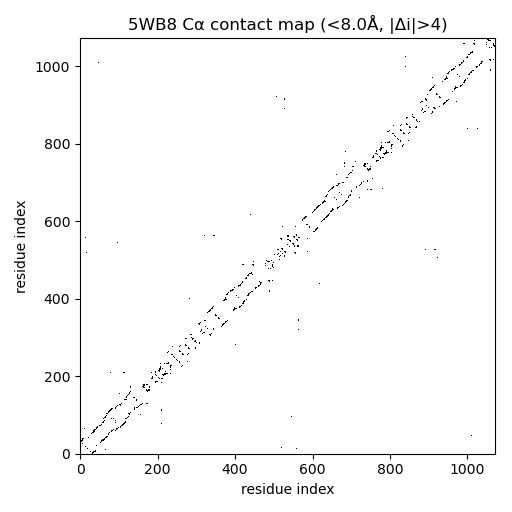N 1
ATOM 2689 C CA . ASP A 1 364 ? -17.441 -1.130 30.741 1.00 55.98 364 ASP A CA 1
ATOM 2690 C C . ASP A 1 364 ? -18.948 -0.910 30.754 1.00 51.29 364 ASP A C 1
ATOM 2691 O O . ASP A 1 364 ? -19.404 0.148 31.205 1.00 62.20 364 ASP A O 1
ATOM 2696 N N . PRO A 1 365 ? -19.751 -1.860 30.261 1.00 46.02 365 PRO A N 1
ATOM 2697 C CA . PRO A 1 365 ? -21.198 -1.602 30.137 1.00 45.47 365 PRO A CA 1
ATOM 2698 C C . PRO A 1 365 ? -21.877 -1.243 31.448 1.00 46.49 365 PRO A C 1
ATOM 2699 O O . PRO A 1 365 ? -22.758 -0.372 31.464 1.00 58.94 365 PRO A O 1
ATOM 2703 N N . GLN A 1 366 ? -21.484 -1.885 32.552 1.00 40.49 366 GLN A N 1
ATOM 2704 C CA . GLN A 1 366 ? -22.124 -1.623 33.838 1.00 37.88 366 GLN A CA 1
ATOM 2705 C C . GLN A 1 366 ? -22.057 -0.148 34.216 1.00 47.21 366 GLN A C 1
ATOM 2706 O O . GLN A 1 366 ? -22.983 0.373 34.848 1.00 55.20 366 GLN A O 1
ATOM 2708 N N . GLU A 1 367 ? -20.985 0.543 33.819 1.00 29.68 367 GLU A N 1
ATOM 2709 C CA . GLU A 1 367 ? -20.828 1.950 34.167 1.00 29.07 367 GLU A CA 1
ATOM 2710 C C . GLU A 1 367 ? -21.934 2.823 33.586 1.00 34.66 367 GLU A C 1
ATOM 2711 O O . GLU A 1 367 ? -22.145 3.939 34.077 1.00 26.44 367 GLU A O 1
ATOM 2717 N N . LEU A 1 368 ? -22.654 2.339 32.566 1.00 45.85 368 LEU A N 1
ATOM 2718 C CA . LEU A 1 368 ? -23.797 3.090 32.055 1.00 52.91 368 LEU A CA 1
ATOM 2719 C C . LEU A 1 368 ? -24.822 3.364 33.148 1.00 23.96 368 LEU A C 1
ATOM 2720 O O . LEU A 1 368 ? -25.576 4.342 33.059 1.00 22.83 368 LEU A O 1
ATOM 2725 N N . ASP A 1 369 ? -24.854 2.527 34.191 1.00 36.18 369 ASP A N 1
ATOM 2726 C CA . ASP A 1 369 ? -25.761 2.749 35.311 1.00 39.78 369 ASP A CA 1
ATOM 2727 C C . ASP A 1 369 ? -25.571 4.120 35.949 1.00 36.94 369 ASP A C 1
ATOM 2728 O O . ASP A 1 369 ? -26.484 4.604 36.629 1.00 47.38 369 ASP A O 1
ATOM 2733 N N . ILE A 1 370 ? -24.411 4.754 35.742 1.00 34.12 370 ILE A N 1
ATOM 2734 C CA . ILE A 1 370 ? -24.187 6.103 36.258 1.00 38.00 370 ILE A CA 1
ATOM 2735 C C . ILE A 1 370 ? -25.282 7.049 35.780 1.00 30.26 370 ILE A C 1
ATOM 2736 O O . ILE A 1 370 ? -25.739 7.926 36.524 1.00 23.68 370 ILE A O 1
ATOM 2741 N N . LEU A 1 371 ? -25.744 6.867 34.542 1.00 22.52 371 LEU A N 1
ATOM 2742 C CA . LEU A 1 371 ? -26.783 7.743 34.003 1.00 33.87 371 LEU A CA 1
ATOM 2743 C C . LEU A 1 371 ? -28.166 7.492 34.611 1.00 41.82 371 LEU A C 1
ATOM 2744 O O . LEU A 1 371 ? -29.138 8.065 34.100 1.00 33.11 371 LEU A O 1
ATOM 2749 N N . LYS A 1 372 ? -28.298 6.681 35.666 1.00 54.25 372 LYS A N 1
ATOM 2750 C CA . LYS A 1 372 ? -29.611 6.418 36.244 1.00 48.54 372 LYS A CA 1
ATOM 2751 C C . LYS A 1 372 ? -30.200 7.637 36.942 1.00 41.33 372 LYS A C 1
ATOM 2752 O O . LYS A 1 372 ? -31.412 7.669 37.184 1.00 45.01 372 LYS A O 1
ATOM 2754 N N . THR A 1 373 ? -29.381 8.634 37.271 1.00 26.65 373 THR A N 1
ATOM 2755 C CA . THR A 1 373 ? -29.858 9.837 37.939 1.00 39.85 373 THR A CA 1
ATOM 2756 C C . THR A 1 373 ? -30.298 10.926 36.969 1.00 42.89 373 THR A C 1
ATOM 2757 O O . THR A 1 373 ? -30.886 11.921 37.407 1.00 25.54 373 THR A O 1
ATOM 2761 N N . VAL A 1 374 ? -30.032 10.765 35.675 1.00 44.34 374 VAL A N 1
ATOM 2762 C CA . VAL A 1 374 ? -30.382 11.789 34.696 1.00 33.84 374 VAL A CA 1
ATOM 2763 C C . VAL A 1 374 ? -31.893 11.797 34.502 1.00 38.25 374 VAL A C 1
ATOM 2764 O O . VAL A 1 374 ? -32.492 10.780 34.133 1.00 53.79 374 VAL A O 1
ATOM 2768 N N . LYS A 1 375 ? -32.515 12.950 34.751 1.00 28.55 375 LYS A N 1
ATOM 2769 C CA . LYS A 1 375 ? -33.947 13.117 34.561 1.00 29.24 375 LYS A CA 1
ATOM 2770 C C . LYS A 1 375 ? -34.307 14.185 33.540 1.00 46.91 375 LYS A C 1
ATOM 2771 O O . LYS A 1 375 ? -35.493 14.335 33.224 1.00 46.55 375 LYS A O 1
ATOM 2777 N N . GLU A 1 376 ? -33.332 14.923 33.013 1.00 56.29 376 GLU A N 1
ATOM 2778 C CA . GLU A 1 376 ? -33.607 16.005 32.077 1.00 59.42 376 GLU A CA 1
ATOM 2779 C C . GLU A 1 376 ? -32.423 16.172 31.137 1.00 51.42 376 GLU A C 1
ATOM 2780 O O . GLU A 1 376 ? -31.271 16.161 31.579 1.00 17.10 376 GLU A O 1
ATOM 2786 N N . ILE A 1 377 ? -32.712 16.316 29.846 1.00 36.62 377 ILE A N 1
ATOM 2787 C CA . ILE A 1 377 ? -31.703 16.584 28.827 1.00 21.97 377 ILE A CA 1
ATOM 2788 C C . ILE A 1 377 ? -32.178 17.772 28.005 1.00 29.82 377 ILE A C 1
ATOM 2789 O O . ILE A 1 377 ? -33.236 17.706 27.368 1.00 42.55 377 ILE A O 1
ATOM 2794 N N . THR A 1 378 ? -31.401 18.857 28.020 1.00 27.89 378 THR A N 1
ATOM 2795 C CA . THR A 1 378 ? -31.789 20.049 27.272 1.00 35.96 378 THR A CA 1
ATOM 2796 C C . THR A 1 378 ? -31.680 19.821 25.769 1.00 50.36 378 THR A C 1
ATOM 2797 O O . THR A 1 378 ? -32.512 20.316 24.999 1.00 61.16 378 THR A O 1
ATOM 2801 N N . GLY A 1 379 ? -30.667 19.076 25.334 1.00 61.66 379 GLY A N 1
ATOM 2802 C CA . GLY A 1 379 ? -30.477 18.808 23.923 1.00 60.62 379 GLY A CA 1
ATOM 2803 C C . GLY A 1 379 ? -31.163 17.542 23.457 1.00 53.56 379 GLY A C 1
ATOM 2804 O O . GLY A 1 379 ? -32.334 17.313 23.776 1.00 61.01 379 GLY A O 1
ATOM 2805 N N . PHE A 1 380 ? -30.451 16.709 22.704 1.00 33.06 380 PHE A N 1
ATOM 2806 C CA . PHE A 1 380 ? -31.007 15.472 22.180 1.00 26.64 380 PHE A CA 1
ATOM 2807 C C . PHE A 1 380 ? -30.328 14.264 22.811 1.00 37.30 380 PHE A C 1
ATOM 2808 O O . PHE A 1 380 ? -29.254 14.364 23.410 1.00 70.02 380 PHE A O 1
ATOM 2816 N N . LEU A 1 381 ? -30.978 13.112 22.665 1.00 15.63 381 LEU A N 1
ATOM 2817 C CA . LEU A 1 381 ? -30.446 11.835 23.123 1.00 22.88 381 LEU A CA 1
ATOM 2818 C C . LEU A 1 381 ? -30.214 10.949 21.908 1.00 40.54 381 LEU A C 1
ATOM 2819 O O . LEU A 1 381 ? -31.168 10.574 21.217 1.00 15.98 381 LEU A O 1
ATOM 2824 N N . LEU A 1 382 ? -28.951 10.621 21.651 1.00 45.27 382 LEU A N 1
ATOM 2825 C CA . LEU A 1 382 ? -28.553 9.815 20.501 1.00 47.49 382 LEU A CA 1
ATOM 2826 C C . LEU A 1 382 ? -27.909 8.533 21.010 1.00 50.78 382 LEU A C 1
ATOM 2827 O O . LEU A 1 382 ? -26.845 8.573 21.637 1.00 58.39 382 LEU A O 1
ATOM 2832 N N . ILE A 1 383 ? -28.556 7.403 20.746 1.00 34.58 383 ILE A N 1
ATOM 2833 C CA . ILE A 1 383 ? -28.052 6.086 21.118 1.00 46.50 383 ILE A CA 1
ATOM 2834 C C . ILE A 1 383 ? -27.888 5.294 19.826 1.00 64.94 383 ILE A C 1
ATOM 2835 O O . ILE A 1 383 ? -28.866 4.781 19.263 1.00 73.19 383 ILE A O 1
ATOM 2840 N N . GLN A 1 384 ? -26.649 5.207 19.345 1.00 60.01 384 GLN A N 1
ATOM 2841 C CA . GLN A 1 384 ? -26.300 4.402 18.182 1.00 39.11 384 GLN A CA 1
ATOM 2842 C C . GLN A 1 384 ? -25.486 3.173 18.562 1.00 28.82 384 GLN A C 1
ATOM 2843 O O . GLN A 1 384 ? -24.928 2.510 17.681 1.00 36.66 384 GLN A O 1
ATOM 2849 N N . ALA A 1 385 ? -25.399 2.863 19.852 1.00 20.16 385 ALA A N 1
ATOM 2850 C CA . ALA A 1 385 ? -24.711 1.674 20.330 1.00 30.52 385 ALA A CA 1
ATOM 2851 C C . ALA A 1 385 ? -25.224 1.352 21.723 1.00 21.56 385 ALA A C 1
ATOM 2852 O O . ALA A 1 385 ? -25.562 2.250 22.498 1.00 20.30 385 ALA A O 1
ATOM 2854 N N . TRP A 1 386 ? -25.277 0.059 22.029 1.00 21.84 386 TRP A N 1
ATOM 2855 C CA . TRP A 1 386 ? -25.810 -0.410 23.299 1.00 24.56 386 TRP A CA 1
ATOM 2856 C C . TRP A 1 386 ? -25.309 -1.825 23.523 1.00 23.36 386 TRP A C 1
ATOM 2857 O O . TRP A 1 386 ? -25.128 -2.570 22.553 1.00 29.95 386 TRP A O 1
ATOM 2868 N N . PRO A 1 387 ? -25.058 -2.220 24.770 1.00 24.04 387 PRO A N 1
ATOM 2869 C CA . PRO A 1 387 ? -24.657 -3.609 25.033 1.00 25.56 387 PRO A CA 1
ATOM 2870 C C . PRO A 1 387 ? -25.725 -4.578 24.553 1.00 45.27 387 PRO A C 1
ATOM 2871 O O . PRO A 1 387 ? -26.858 -4.573 25.040 1.00 46.87 387 PRO A O 1
ATOM 2875 N N . GLU A 1 388 ? -25.357 -5.405 23.568 1.00 45.63 388 GLU A N 1
ATOM 2876 C CA . GLU A 1 388 ? -26.257 -6.456 23.102 1.00 66.34 388 GLU A CA 1
ATOM 2877 C C . GLU A 1 388 ? -26.711 -7.342 24.253 1.00 83.22 388 GLU A C 1
ATOM 2878 O O . GLU A 1 388 ? -27.801 -7.923 24.202 1.00 82.25 388 GLU A O 1
ATOM 2884 N N . ASN A 1 389 ? -25.883 -7.455 25.295 1.00 87.45 389 ASN A N 1
ATOM 2885 C CA . ASN A 1 389 ? -26.262 -8.203 26.486 1.00 73.29 389 ASN A CA 1
ATOM 2886 C C . ASN A 1 389 ? -27.519 -7.626 27.128 1.00 54.20 389 ASN A C 1
ATOM 2887 O O . ASN A 1 389 ? -28.399 -8.375 27.571 1.00 40.81 389 ASN A O 1
ATOM 2892 N N . ARG A 1 390 ? -27.624 -6.301 27.185 1.00 46.38 390 ARG A N 1
ATOM 2893 C CA . ARG A 1 390 ? -28.795 -5.664 27.764 1.00 26.28 390 ARG A CA 1
ATOM 2894 C C . ARG A 1 390 ? -29.992 -5.777 26.823 1.00 25.67 390 ARG A C 1
ATOM 2895 O O . ARG A 1 390 ? -29.851 -5.948 25.608 1.00 30.30 390 ARG A O 1
ATOM 2897 N N . THR A 1 391 ? -31.189 -5.674 27.404 1.00 29.56 391 THR A N 1
ATOM 2898 C CA . THR A 1 391 ? -32.429 -5.820 26.655 1.00 32.62 391 THR A CA 1
ATOM 2899 C C . THR A 1 391 ? -33.227 -4.529 26.533 1.00 40.36 391 THR A C 1
ATOM 2900 O O . THR A 1 391 ? -34.154 -4.473 25.717 1.00 50.16 391 THR A O 1
ATOM 2904 N N . ASP A 1 392 ? -32.905 -3.501 27.313 1.00 35.93 392 ASP A N 1
ATOM 2905 C CA . ASP A 1 392 ? -33.620 -2.235 27.246 1.00 29.45 392 ASP A CA 1
ATOM 2906 C C . ASP A 1 392 ? -32.666 -1.109 27.623 1.00 41.60 392 ASP A C 1
ATOM 2907 O O . ASP A 1 392 ? -31.501 -1.339 27.960 1.00 43.20 392 ASP A O 1
ATOM 2912 N N . LEU A 1 393 ? -33.173 0.120 27.560 1.00 52.35 393 LEU A N 1
ATOM 2913 C CA . LEU A 1 393 ? -32.404 1.298 27.960 1.00 54.48 393 LEU A CA 1
ATOM 2914 C C . LEU A 1 393 ? -32.593 1.564 29.455 1.00 63.02 393 LEU A C 1
ATOM 2915 O O . LEU A 1 393 ? -33.141 2.581 29.880 1.00 47.13 393 LEU A O 1
ATOM 2920 N N . HIS A 1 394 ? -32.121 0.606 30.257 1.00 72.72 394 HIS A N 1
ATOM 2921 C CA . HIS A 1 394 ? -32.280 0.687 31.704 1.00 65.81 394 HIS A CA 1
ATOM 2922 C C . HIS A 1 394 ? -31.486 1.833 32.317 1.00 54.49 394 HIS A C 1
ATOM 2923 O O . HIS A 1 394 ? -31.798 2.254 33.436 1.00 48.55 394 HIS A O 1
ATOM 2925 N N . ALA A 1 395 ? -30.470 2.343 31.616 1.00 47.00 395 ALA A N 1
ATOM 2926 C CA . ALA A 1 395 ? -29.701 3.464 32.143 1.00 35.24 395 ALA A CA 1
ATOM 2927 C C . ALA A 1 395 ? -30.560 4.716 32.258 1.00 41.97 395 ALA A C 1
ATOM 2928 O O . ALA A 1 395 ? -30.396 5.509 33.192 1.00 55.41 395 ALA A O 1
ATOM 2930 N N . PHE A 1 396 ? -31.484 4.910 31.319 1.00 36.04 396 PHE A N 1
ATOM 2931 C CA . PHE A 1 396 ? -32.401 6.048 31.327 1.00 32.61 396 PHE A CA 1
ATOM 2932 C C . PHE A 1 396 ? -33.763 5.667 31.889 1.00 42.22 396 PHE A C 1
ATOM 2933 O O . PHE A 1 396 ? -34.804 6.087 31.374 1.00 46.28 396 PHE A O 1
ATOM 2941 N N . GLU A 1 397 ? -33.774 4.861 32.953 1.00 40.15 397 GLU A N 1
ATOM 2942 C CA . GLU A 1 397 ? -35.029 4.434 33.562 1.00 37.69 397 GLU A CA 1
ATOM 2943 C C . GLU A 1 397 ? -35.780 5.604 34.186 1.00 44.37 397 GLU A C 1
ATOM 2944 O O . GLU A 1 397 ? -37.017 5.615 34.188 1.00 52.04 397 GLU A O 1
ATOM 2950 N N . ASN A 1 398 ? -35.059 6.601 34.698 1.00 47.09 398 ASN A N 1
ATOM 2951 C CA . ASN A 1 398 ? -35.668 7.736 35.380 1.00 47.96 398 ASN A CA 1
ATOM 2952 C C . ASN A 1 398 ? -35.627 9.017 34.556 1.00 32.40 398 ASN A C 1
ATOM 2953 O O . ASN A 1 398 ? -35.972 10.084 35.075 1.00 29.29 398 ASN A O 1
ATOM 2958 N N . LEU A 1 399 ? -35.213 8.943 33.292 1.00 18.34 399 LEU A N 1
ATOM 2959 C CA . LEU A 1 399 ? -35.234 10.121 32.432 1.00 22.81 399 LEU A CA 1
ATOM 2960 C C . LEU A 1 399 ? -36.670 10.577 32.215 1.00 29.55 399 LEU A C 1
ATOM 2961 O O . LEU A 1 399 ? -37.527 9.790 31.806 1.00 26.56 399 LEU A O 1
ATOM 2966 N N . GLU A 1 400 ? -36.932 11.853 32.490 1.00 30.30 400 GLU A N 1
ATOM 2967 C CA . GLU A 1 400 ? -38.288 12.391 32.489 1.00 29.40 400 GLU A CA 1
ATOM 2968 C C . GLU A 1 400 ? -38.619 13.249 31.278 1.00 33.20 400 GLU A C 1
ATOM 2969 O O . GLU A 1 400 ? -39.729 13.153 30.751 1.00 34.87 400 GLU A O 1
ATOM 2975 N N . ILE A 1 401 ? -37.695 14.087 30.815 1.00 39.99 401 ILE A N 1
ATOM 2976 C CA . ILE A 1 401 ? -38.005 15.056 29.767 1.00 37.57 401 ILE A CA 1
ATOM 2977 C C . ILE A 1 401 ? -36.782 15.240 28.879 1.00 37.66 401 ILE A C 1
ATOM 2978 O O . ILE A 1 401 ? -35.643 15.234 29.355 1.00 40.18 401 ILE A O 1
ATOM 2983 N N . ILE A 1 402 ? -37.028 15.391 27.581 1.00 49.23 402 ILE A N 1
ATOM 2984 C CA . ILE A 1 402 ? -36.014 15.786 26.610 1.00 47.28 402 ILE A CA 1
ATOM 2985 C C . ILE A 1 402 ? -36.503 17.062 25.939 1.00 51.43 402 ILE A C 1
ATOM 2986 O O . ILE A 1 402 ? -37.526 17.050 25.243 1.00 56.76 402 ILE A O 1
ATOM 2991 N N . ARG A 1 403 ? -35.778 18.162 26.153 1.00 47.30 403 ARG A N 1
ATOM 2992 C CA . ARG A 1 403 ? -36.230 19.454 25.647 1.00 54.30 403 ARG A CA 1
ATOM 2993 C C . ARG A 1 403 ? -35.968 19.602 24.153 1.00 43.90 403 ARG A C 1
ATOM 2994 O O . ARG A 1 403 ? -36.785 20.188 23.434 1.00 35.04 403 ARG A O 1
ATOM 3002 N N . GLY A 1 404 ? -34.843 19.084 23.670 1.00 31.68 404 GLY A N 1
ATOM 3003 C CA . GLY A 1 404 ? -34.521 19.208 22.262 1.00 28.09 404 GLY A CA 1
ATOM 3004 C C . GLY A 1 404 ? -34.195 20.616 21.819 1.00 32.11 404 GLY A C 1
ATOM 3005 O O . GLY A 1 404 ? -34.444 20.965 20.661 1.00 27.05 404 GLY A O 1
ATOM 3006 N N . ARG A 1 405 ? -33.654 21.443 22.718 1.00 40.03 405 ARG A N 1
ATOM 3007 C CA . ARG A 1 405 ? -33.235 22.786 22.329 1.00 29.76 405 ARG A CA 1
ATOM 3008 C C . ARG A 1 405 ? -32.177 22.728 21.235 1.00 40.60 405 ARG A C 1
ATOM 3009 O O . ARG A 1 405 ? -32.220 23.505 20.274 1.00 50.12 405 ARG A O 1
ATOM 3017 N N . THR A 1 406 ? -31.220 21.815 21.367 1.00 36.52 406 THR A N 1
ATOM 3018 C CA . THR A 1 406 ? -30.295 21.470 20.297 1.00 33.59 406 THR A CA 1
ATOM 3019 C C . THR A 1 406 ? -30.679 20.099 19.760 1.00 23.97 406 THR A C 1
ATOM 3020 O O . THR A 1 406 ? -30.899 19.164 20.537 1.00 23.35 406 THR A O 1
ATOM 3024 N N . LYS A 1 407 ? -30.771 19.985 18.439 1.00 18.11 407 LYS A N 1
ATOM 3025 C CA . LYS A 1 407 ? -31.259 18.776 17.793 1.00 31.36 407 LYS A CA 1
ATOM 3026 C C . LYS A 1 407 ? -30.178 18.175 16.904 1.00 32.75 407 LYS A C 1
ATOM 3027 O O . LYS A 1 407 ? -29.305 18.882 16.392 1.00 32.84 407 LYS A O 1
ATOM 3033 N N . GLN A 1 408 ? -30.247 16.857 16.730 1.00 39.54 408 GLN A N 1
ATOM 3034 C CA . GLN A 1 408 ? -29.272 16.149 15.910 1.00 47.23 408 GLN A CA 1
ATOM 3035 C C . GLN A 1 408 ? -29.512 16.465 14.441 1.00 58.66 408 GLN A C 1
ATOM 3036 O O . GLN A 1 408 ? -30.572 16.140 13.894 1.00 54.71 408 GLN A O 1
ATOM 3042 N N . HIS A 1 409 ? -28.525 17.102 13.806 1.00 54.56 409 HIS A N 1
ATOM 3043 C CA . HIS A 1 409 ? -28.640 17.577 12.427 1.00 32.89 409 HIS A CA 1
ATOM 3044 C C . HIS A 1 409 ? -29.848 18.494 12.254 1.00 30.73 409 HIS A C 1
ATOM 3045 O O . HIS A 1 409 ? -30.468 18.533 11.188 1.00 50.95 409 HIS A O 1
ATOM 3052 N N . GLY A 1 410 ? -30.186 19.236 13.307 1.00 36.02 410 GLY A N 1
ATOM 3053 C CA . GLY A 1 410 ? -31.297 20.165 13.263 1.00 47.81 410 GLY A CA 1
ATOM 3054 C C . GLY A 1 410 ? -32.663 19.530 13.169 1.00 54.58 410 GLY A C 1
ATOM 3055 O O . GLY A 1 410 ? -33.615 20.195 12.753 1.00 64.02 410 GLY A O 1
ATOM 3056 N N . GLN A 1 411 ? -32.798 18.262 13.558 1.00 49.43 411 GLN A N 1
ATOM 3057 C CA . GLN A 1 411 ? -34.061 17.561 13.368 1.00 34.53 411 GLN A CA 1
ATOM 3058 C C . GLN A 1 411 ? -34.433 16.700 14.569 1.00 33.78 411 GLN A C 1
ATOM 3059 O O . GLN A 1 411 ? -35.441 16.958 15.235 1.00 39.19 411 GLN A O 1
ATOM 3065 N N . PHE A 1 412 ? -33.631 15.678 14.854 1.00 30.62 412 PHE A N 1
ATOM 3066 C CA . PHE A 1 412 ? -34.001 14.655 15.823 1.00 35.17 412 PHE A CA 1
ATOM 3067 C C . PHE A 1 412 ? -33.566 15.045 17.230 1.00 38.28 412 PHE A C 1
ATOM 3068 O O . PHE A 1 412 ? -32.409 15.412 17.454 1.00 38.41 412 PHE A O 1
ATOM 3076 N N . SER A 1 413 ? -34.504 14.959 18.175 1.00 31.93 413 SER A N 1
ATOM 3077 C CA . SER A 1 413 ? -34.205 15.090 19.594 1.00 25.79 413 SER A CA 1
ATOM 3078 C C . SER A 1 413 ? -34.041 13.743 20.285 1.00 16.36 413 SER A C 1
ATOM 3079 O O . SER A 1 413 ? -33.531 13.696 21.410 1.00 21.01 413 SER A O 1
ATOM 3082 N N . LEU A 1 414 ? -34.459 12.656 19.639 1.00 16.61 414 LEU A N 1
ATOM 3083 C CA . LEU A 1 414 ? -34.287 11.302 20.147 1.00 16.43 414 LEU A CA 1
ATOM 3084 C C . LEU A 1 414 ? -33.947 10.400 18.972 1.00 25.63 414 LEU A C 1
ATOM 3085 O O . LEU A 1 414 ? -34.599 10.476 17.926 1.00 25.73 414 LEU A O 1
ATOM 3090 N N . ALA A 1 415 ? -32.929 9.552 19.137 1.00 32.32 415 ALA A N 1
ATOM 3091 C CA . ALA A 1 415 ? -32.457 8.731 18.018 1.00 43.67 415 ALA A CA 1
ATOM 3092 C C . ALA A 1 415 ? -31.948 7.398 18.572 1.00 41.71 415 ALA A C 1
ATOM 3093 O O . ALA A 1 415 ? -30.788 7.279 18.965 1.00 39.71 415 ALA A O 1
ATOM 3095 N N . VAL A 1 416 ? -32.824 6.400 18.578 1.00 33.96 416 VAL A N 1
ATOM 3096 C CA . VAL A 1 416 ? -32.472 5.035 18.956 1.00 33.08 416 VAL A CA 1
ATOM 3097 C C . VAL A 1 416 ? -32.232 4.262 17.666 1.00 36.15 416 VAL A C 1
ATOM 3098 O O . VAL A 1 416 ? -33.178 3.969 16.927 1.00 19.15 416 VAL A O 1
ATOM 3102 N N . VAL A 1 417 ? -30.974 3.925 17.380 1.00 52.01 417 VAL A N 1
ATOM 3103 C CA . VAL A 1 417 ? -30.609 3.381 16.075 1.00 45.80 417 VAL A CA 1
ATOM 3104 C C . VAL A 1 417 ? -29.731 2.149 16.246 1.00 20.25 417 VAL A C 1
ATOM 3105 O O . VAL A 1 417 ? -28.719 2.193 16.955 1.00 20.12 417 VAL A O 1
ATOM 3109 N N . SER A 1 418 ? -30.126 1.054 15.589 1.00 23.89 418 SER A N 1
ATOM 3110 C CA . SER A 1 418 ? -29.290 -0.137 15.422 1.00 25.78 418 SER A CA 1
ATOM 3111 C C . SER A 1 418 ? -28.845 -0.719 16.761 1.00 29.66 418 SER A C 1
ATOM 3112 O O . SER A 1 418 ? -27.716 -1.193 16.908 1.00 36.16 418 SER A O 1
ATOM 3115 N N . LEU A 1 419 ? -29.735 -0.688 17.745 1.00 36.96 419 LEU A N 1
ATOM 3116 C CA . LEU A 1 419 ? -29.466 -1.336 19.016 1.00 39.66 419 LEU A CA 1
ATOM 3117 C C . LEU A 1 419 ? -29.971 -2.775 18.983 1.00 43.65 419 LEU A C 1
ATOM 3118 O O . LEU A 1 419 ? -30.632 -3.212 18.039 1.00 56.93 419 LEU A O 1
ATOM 3123 N N . ASN A 1 420 ? -29.648 -3.518 20.038 1.00 41.58 420 ASN A N 1
ATOM 3124 C CA . ASN A 1 420 ? -30.094 -4.895 20.180 1.00 35.51 420 ASN A CA 1
ATOM 3125 C C . ASN A 1 420 ? -31.201 -5.040 21.219 1.00 48.91 420 ASN A C 1
ATOM 3126 O O . ASN A 1 420 ? -31.520 -6.160 21.629 1.00 41.40 420 ASN A O 1
ATOM 3131 N N . ILE A 1 421 ? -31.811 -3.930 21.639 1.00 47.12 421 ILE A N 1
ATOM 3132 C CA . ILE A 1 421 ? -32.792 -3.985 22.714 1.00 38.69 421 ILE A CA 1
ATOM 3133 C C . ILE A 1 421 ? -34.087 -4.629 22.226 1.00 54.22 421 ILE A C 1
ATOM 3134 O O . ILE A 1 421 ? -34.403 -4.652 21.030 1.00 73.61 421 ILE A O 1
ATOM 3139 N N . THR A 1 422 ? -34.846 -5.167 23.180 1.00 53.29 422 THR A N 1
ATOM 3140 C CA . THR A 1 422 ? -36.182 -5.688 22.919 1.00 52.25 422 THR A CA 1
ATOM 3141 C C . THR A 1 422 ? -37.281 -4.700 23.281 1.00 50.24 422 THR A C 1
ATOM 3142 O O . THR A 1 422 ? -38.342 -4.710 22.648 1.00 58.64 422 THR A O 1
ATOM 3146 N N . SER A 1 423 ? -37.051 -3.854 24.285 1.00 37.11 423 SER A N 1
ATOM 3147 C CA . SER A 1 423 ? -37.967 -2.783 24.645 1.00 24.83 423 SER A CA 1
ATOM 3148 C C . SER A 1 423 ? -37.154 -1.523 24.907 1.00 23.65 423 SER A C 1
ATOM 3149 O O . SER A 1 423 ? -35.927 -1.564 25.033 1.00 21.33 423 SER A O 1
ATOM 3152 N N . LEU A 1 424 ? -37.849 -0.387 24.983 1.00 32.16 424 LEU A N 1
ATOM 3153 C CA . LEU A 1 424 ? -37.156 0.872 25.228 1.00 46.68 424 LEU A CA 1
ATOM 3154 C C . LEU A 1 424 ? -36.946 1.118 26.718 1.00 51.93 424 LEU A C 1
ATOM 3155 O O . LEU A 1 424 ? -35.874 1.582 27.127 1.00 28.63 424 LEU A O 1
ATOM 3160 N N . GLY A 1 425 ? -37.947 0.813 27.539 1.00 61.50 425 GLY A N 1
ATOM 3161 C CA . GLY A 1 425 ? -37.810 0.960 28.975 1.00 50.82 425 GLY A CA 1
ATOM 3162 C C . GLY A 1 425 ? -37.674 2.388 29.456 1.00 21.55 425 GLY A C 1
ATOM 3163 O O . GLY A 1 425 ? -37.064 2.625 30.503 1.00 44.88 425 GLY A O 1
ATOM 3164 N N . LEU A 1 426 ? -38.224 3.351 28.718 1.00 19.38 426 LEU A N 1
ATOM 3165 C CA . LEU A 1 426 ? -38.203 4.754 29.135 1.00 41.65 426 LEU A CA 1
ATOM 3166 C C . LEU A 1 426 ? -39.451 5.042 29.969 1.00 30.37 426 LEU A C 1
ATOM 3167 O O . LEU A 1 426 ? -40.344 5.805 29.595 1.00 20.41 426 LEU A O 1
ATOM 3172 N N . ARG A 1 427 ? -39.491 4.394 31.137 1.00 20.03 427 ARG A N 1
ATOM 3173 C CA . ARG A 1 427 ? -40.697 4.398 31.960 1.00 40.34 427 ARG A CA 1
ATOM 3174 C C . ARG A 1 427 ? -41.039 5.791 32.471 1.00 40.34 427 ARG A C 1
ATOM 3175 O O . ARG A 1 427 ? -42.220 6.126 32.606 1.00 41.49 427 ARG A O 1
ATOM 3183 N N . SER A 1 428 ? -40.031 6.612 32.760 1.00 34.27 428 SER A N 1
ATOM 3184 C CA . SER A 1 428 ? -40.265 7.927 33.342 1.00 42.63 428 SER A CA 1
ATOM 3185 C C . SER A 1 428 ? -40.372 9.038 32.307 1.00 45.70 428 SER A C 1
ATOM 3186 O O . SER A 1 428 ? -40.724 10.165 32.670 1.00 49.83 428 SER A O 1
ATOM 3189 N N . LEU A 1 429 ? -40.079 8.756 31.039 1.00 47.86 429 LEU A N 1
ATOM 3190 C CA . LEU A 1 429 ? -40.150 9.781 30.006 1.00 37.87 429 LEU A CA 1
ATOM 3191 C C . LEU A 1 429 ? -41.590 10.235 29.813 1.00 39.27 429 LEU A C 1
ATOM 3192 O O . LEU A 1 429 ? -42.488 9.417 29.591 1.00 44.46 429 LEU A O 1
ATOM 3197 N N . LYS A 1 430 ? -41.811 11.548 29.902 1.00 30.12 430 LYS A N 1
ATOM 3198 C CA . LYS A 1 430 ? -43.149 12.109 29.802 1.00 30.15 430 LYS A CA 1
ATOM 3199 C C . LYS A 1 430 ? -43.264 13.290 28.852 1.00 47.24 430 LYS A C 1
ATOM 3200 O O . LYS A 1 430 ? -44.389 13.649 28.488 1.00 51.83 430 LYS A O 1
ATOM 3202 N N . GLU A 1 431 ? -42.157 13.904 28.437 1.00 48.68 431 GLU A N 1
ATOM 3203 C CA . GLU A 1 431 ? -42.223 15.066 27.560 1.00 63.54 431 GLU A CA 1
ATOM 3204 C C . GLU A 1 431 ? -41.054 15.060 26.589 1.00 68.73 431 GLU A C 1
ATOM 3205 O O . GLU A 1 431 ? -39.902 14.883 26.996 1.00 64.44 431 GLU A O 1
ATOM 3211 N N . ILE A 1 432 ? -41.361 15.251 25.309 1.00 70.55 432 ILE A N 1
ATOM 3212 C CA . ILE A 1 432 ? -40.371 15.547 24.279 1.00 51.77 432 ILE A CA 1
ATOM 3213 C C . ILE A 1 432 ? -40.778 16.893 23.694 1.00 55.73 432 ILE A C 1
ATOM 3214 O O . ILE A 1 432 ? -41.669 16.965 22.839 1.00 71.13 432 ILE A O 1
ATOM 3219 N N . SER A 1 433 ? -40.128 17.964 24.157 1.00 43.56 433 SER A N 1
ATOM 3220 C CA . SER A 1 433 ? -40.622 19.314 23.896 1.00 47.54 433 SER A CA 1
ATOM 3221 C C . SER A 1 433 ? -40.604 19.643 22.408 1.00 57.06 433 SER A C 1
ATOM 3222 O O . SER A 1 433 ? -41.612 20.090 21.848 1.00 64.47 433 SER A O 1
ATOM 3225 N N . ASP A 1 434 ? -39.467 19.436 21.751 1.00 51.82 434 ASP A N 1
ATOM 3226 C CA . ASP A 1 434 ? -39.318 19.837 20.360 1.00 50.59 434 ASP A CA 1
ATOM 3227 C C . ASP A 1 434 ? -38.267 18.964 19.692 1.00 41.21 434 ASP A C 1
ATOM 3228 O O . ASP A 1 434 ? -37.233 18.660 20.290 1.00 49.05 434 ASP A O 1
ATOM 3233 N N . GLY A 1 435 ? -38.540 18.569 18.451 1.00 34.58 435 GLY A N 1
ATOM 3234 C CA . GLY A 1 435 ? -37.622 17.729 17.707 1.00 19.50 435 GLY A CA 1
ATOM 3235 C C . GLY A 1 435 ? -38.217 16.389 17.330 1.00 19.65 435 GLY A C 1
ATOM 3236 O O . GLY A 1 435 ? -38.975 15.798 18.104 1.00 40.66 435 GLY A O 1
ATOM 3237 N N . ASP A 1 436 ? -37.877 15.898 16.142 1.00 20.05 436 ASP A N 1
ATOM 3238 C CA . ASP A 1 436 ? -38.411 14.628 15.679 1.00 24.22 436 ASP A CA 1
ATOM 3239 C C . ASP A 1 436 ? -37.790 13.467 16.451 1.00 25.08 436 ASP A C 1
ATOM 3240 O O . ASP A 1 436 ? -36.732 13.588 17.074 1.00 29.34 436 ASP A O 1
ATOM 3245 N N . VAL A 1 437 ? -38.475 12.329 16.408 1.00 31.88 437 VAL A N 1
ATOM 3246 C CA . VAL A 1 437 ? -38.015 11.096 17.035 1.00 32.05 437 VAL A CA 1
ATOM 3247 C C . VAL A 1 437 ? -37.832 10.055 15.942 1.00 41.27 437 VAL A C 1
ATOM 3248 O O . VAL A 1 437 ? -38.748 9.820 15.147 1.00 53.20 437 VAL A O 1
ATOM 3252 N N . ILE A 1 438 ? -36.652 9.444 15.894 1.00 41.13 438 ILE A N 1
ATOM 3253 C CA . ILE A 1 438 ? -36.351 8.387 14.937 1.00 38.27 438 ILE A CA 1
ATOM 3254 C C . ILE A 1 438 ? -35.946 7.140 15.710 1.00 39.97 438 ILE A C 1
ATOM 3255 O O . ILE A 1 438 ? -35.081 7.198 16.592 1.00 34.61 438 ILE A O 1
ATOM 3260 N N . ILE A 1 439 ? -36.590 6.019 15.394 1.00 41.12 439 ILE A N 1
ATOM 3261 C CA . ILE A 1 439 ? -36.274 4.727 15.993 1.00 26.54 439 ILE A CA 1
ATOM 3262 C C . ILE A 1 439 ? -36.260 3.706 14.864 1.00 38.32 439 ILE A C 1
ATOM 3263 O O . ILE A 1 439 ? -37.317 3.356 14.324 1.00 47.93 439 ILE A O 1
ATOM 3268 N N . SER A 1 440 ? -35.069 3.236 14.498 1.00 56.90 440 SER A N 1
ATOM 3269 C CA . SER A 1 440 ? -34.920 2.375 13.336 1.00 59.52 440 SER A CA 1
ATOM 3270 C C . SER A 1 440 ? -33.762 1.412 13.548 1.00 39.75 440 SER A C 1
ATOM 3271 O O . SER A 1 440 ? -32.855 1.662 14.347 1.00 33.66 440 SER A O 1
ATOM 3274 N N . GLY A 1 441 ? -33.808 0.300 12.816 1.00 28.40 441 GLY A N 1
ATOM 3275 C CA . GLY A 1 441 ? -32.740 -0.677 12.817 1.00 29.09 441 GLY A CA 1
ATOM 3276 C C . GLY A 1 441 ? -32.662 -1.566 14.038 1.00 40.09 441 GLY A C 1
ATOM 3277 O O . GLY A 1 441 ? -31.793 -2.446 14.085 1.00 54.34 441 GLY A O 1
ATOM 3278 N N . ASN A 1 442 ? -33.534 -1.371 15.028 1.00 38.43 442 ASN A N 1
ATOM 3279 C CA . ASN A 1 442 ? -33.508 -2.166 16.256 1.00 35.99 442 ASN A CA 1
ATOM 3280 C C . ASN A 1 442 ? -34.351 -3.418 16.031 1.00 44.27 442 ASN A C 1
ATOM 3281 O O . ASN A 1 442 ? -35.523 -3.501 16.403 1.00 44.77 442 ASN A O 1
ATOM 3286 N N . LYS A 1 443 ? -33.716 -4.422 15.422 1.00 37.87 443 LYS A N 1
ATOM 3287 C CA . LYS A 1 443 ? -34.417 -5.579 14.874 1.00 32.76 443 LYS A CA 1
ATOM 3288 C C . LYS A 1 443 ? -35.094 -6.445 15.930 1.00 46.68 443 LYS A C 1
ATOM 3289 O O . LYS A 1 443 ? -35.890 -7.317 15.564 1.00 67.60 443 LYS A O 1
ATOM 3295 N N . ASN A 1 444 ? -34.807 -6.239 17.215 1.00 45.01 444 ASN A N 1
ATOM 3296 C CA . ASN A 1 444 ? -35.488 -6.966 18.278 1.00 42.36 444 ASN A CA 1
ATOM 3297 C C . ASN A 1 444 ? -36.446 -6.098 19.081 1.00 50.33 444 ASN A C 1
ATOM 3298 O O . ASN A 1 444 ? -37.166 -6.627 19.935 1.00 56.71 444 ASN A O 1
ATOM 3303 N N . LEU A 1 445 ? -36.479 -4.792 18.827 1.00 55.90 445 LEU A N 1
ATOM 3304 C CA . LEU A 1 445 ? -37.380 -3.898 19.541 1.00 43.56 445 LEU A CA 1
ATOM 3305 C C . LEU A 1 445 ? -38.816 -4.089 19.067 1.00 42.35 445 LEU A C 1
ATOM 3306 O O . LEU A 1 445 ? -39.080 -4.209 17.867 1.00 57.74 445 LEU A O 1
ATOM 3311 N N . CYS A 1 446 ? -39.750 -4.098 20.018 1.00 38.56 446 CYS A N 1
ATOM 3312 C CA . CYS A 1 446 ? -41.142 -4.439 19.741 1.00 57.28 446 CYS A CA 1
ATOM 3313 C C . CYS A 1 446 ? -42.075 -3.254 19.958 1.00 66.50 446 CYS A C 1
ATOM 3314 O O . CYS A 1 446 ? -42.617 -2.711 18.992 1.00 90.97 446 CYS A O 1
ATOM 3317 N N . TYR A 1 447 ? -42.274 -2.831 21.206 1.00 46.55 447 TYR A N 1
ATOM 3318 C CA . TYR A 1 447 ? -43.396 -1.987 21.608 1.00 40.73 447 TYR A CA 1
ATOM 3319 C C . TYR A 1 447 ? -43.301 -0.553 21.114 1.00 40.20 447 TYR A C 1
ATOM 3320 O O . TYR A 1 447 ? -44.171 0.255 21.474 1.00 31.75 447 TYR A O 1
ATOM 3329 N N . ALA A 1 448 ? -42.308 -0.220 20.294 1.00 41.12 448 ALA A N 1
ATOM 3330 C CA . ALA A 1 448 ? -42.062 1.179 19.933 1.00 33.18 448 ALA A CA 1
ATOM 3331 C C . ALA A 1 448 ? -43.287 1.817 19.288 1.00 54.09 448 ALA A C 1
ATOM 3332 O O . ALA A 1 448 ? -43.655 2.947 19.624 1.00 48.28 448 ALA A O 1
ATOM 3334 N N . ASN A 1 449 ? -43.944 1.103 18.369 1.00 64.50 449 ASN A N 1
ATOM 3335 C CA . ASN A 1 449 ? -45.085 1.674 17.662 1.00 54.57 449 ASN A CA 1
ATOM 3336 C C . ASN A 1 449 ? -46.343 1.753 18.516 1.00 56.93 449 ASN A C 1
ATOM 3337 O O . ASN A 1 449 ? -47.330 2.351 18.073 1.00 64.08 449 ASN A O 1
ATOM 3342 N N . THR A 1 450 ? -46.342 1.173 19.717 1.00 48.40 450 THR A N 1
ATOM 3343 C CA . THR A 1 450 ? -47.531 1.252 20.557 1.00 45.53 450 THR A CA 1
ATOM 3344 C C . THR A 1 450 ? -47.685 2.624 21.199 1.00 51.49 450 THR A C 1
ATOM 3345 O O . THR A 1 450 ? -48.810 3.040 21.499 1.00 54.28 450 THR A O 1
ATOM 3349 N N . ILE A 1 451 ? -46.578 3.344 21.389 1.00 45.90 451 ILE A N 1
ATOM 3350 C CA . ILE A 1 451 ? -46.592 4.588 22.149 1.00 41.75 451 ILE A CA 1
ATOM 3351 C C . ILE A 1 451 ? -47.391 5.654 21.410 1.00 43.66 451 ILE A C 1
ATOM 3352 O O . ILE A 1 451 ? -47.286 5.803 20.185 1.00 58.37 451 ILE A O 1
ATOM 3357 N N . ASN A 1 452 ? -48.207 6.397 22.159 1.00 31.77 452 ASN A N 1
ATOM 3358 C CA . ASN A 1 452 ? -48.904 7.573 21.639 1.00 30.78 452 ASN A CA 1
ATOM 3359 C C . ASN A 1 452 ? -47.957 8.758 21.780 1.00 28.77 452 ASN A C 1
ATOM 3360 O O . ASN A 1 452 ? -47.980 9.489 22.771 1.00 24.91 452 ASN A O 1
ATOM 3365 N N . TRP A 1 453 ? -47.108 8.948 20.767 1.00 48.71 453 TRP A N 1
ATOM 3366 C CA . TRP A 1 453 ? -46.062 9.963 20.839 1.00 49.85 453 TRP A CA 1
ATOM 3367 C C . TRP A 1 453 ? -46.616 11.381 20.844 1.00 52.88 453 TRP A C 1
ATOM 3368 O O . TRP A 1 453 ? -45.909 12.304 21.262 1.00 53.26 453 TRP A O 1
ATOM 3379 N N . LYS A 1 454 ? -47.856 11.576 20.390 1.00 41.43 454 LYS A N 1
ATOM 3380 C CA . LYS A 1 454 ? -48.446 12.910 20.421 1.00 37.81 454 LYS A CA 1
ATOM 3381 C C . LYS A 1 454 ? -48.663 13.390 21.850 1.00 39.68 454 LYS A C 1
ATOM 3382 O O . LYS A 1 454 ? -48.666 14.600 22.103 1.00 30.95 454 LYS A O 1
ATOM 3388 N N . LYS A 1 455 ? -48.840 12.462 22.795 1.00 32.81 455 LYS A N 1
ATOM 3389 C CA . LYS A 1 455 ? -48.991 12.837 24.195 1.00 38.61 455 LYS A CA 1
ATOM 3390 C C . LYS A 1 455 ? -47.688 13.337 24.803 1.00 40.51 455 LYS A C 1
ATOM 3391 O O . LYS A 1 455 ? -47.722 14.035 25.821 1.00 54.77 455 LYS A O 1
ATOM 3393 N N . LEU A 1 456 ? -46.546 12.996 24.206 1.00 37.26 456 LEU A N 1
ATOM 3394 C CA . LEU A 1 456 ? -45.256 13.461 24.697 1.00 26.85 456 LEU A CA 1
ATOM 3395 C C . LEU A 1 456 ? -44.790 14.732 24.004 1.00 35.88 456 LEU A C 1
ATOM 3396 O O . LEU A 1 456 ? -44.076 15.536 24.615 1.00 35.08 456 LEU A O 1
ATOM 3401 N N . PHE A 1 457 ? -45.179 14.931 22.747 1.00 27.82 457 PHE A N 1
ATOM 3402 C CA . PHE A 1 457 ? -44.730 16.092 21.994 1.00 39.85 457 PHE A CA 1
ATOM 3403 C C . PHE A 1 457 ? -45.334 17.372 22.558 1.00 49.24 457 PHE A C 1
ATOM 3404 O O . PHE A 1 457 ? -46.488 17.396 22.994 1.00 65.86 457 PHE A O 1
ATOM 3412 N N . GLY A 1 458 ? -44.542 18.440 22.548 1.00 45.73 458 GLY A N 1
ATOM 3413 C CA . GLY A 1 458 ? -45.009 19.735 22.999 1.00 62.16 458 GLY A CA 1
ATOM 3414 C C . GLY A 1 458 ? -45.157 20.722 21.860 1.00 54.99 458 GLY A C 1
ATOM 3415 O O . GLY A 1 458 ? -45.979 21.641 21.924 1.00 42.23 458 GLY A O 1
ATOM 3416 N N . THR A 1 459 ? -44.364 20.537 20.809 1.00 56.78 459 THR A N 1
ATOM 3417 C CA . THR A 1 459 ? -44.391 21.402 19.639 1.00 55.82 459 THR A CA 1
ATOM 3418 C C . THR A 1 459 ? -45.163 20.730 18.512 1.00 69.38 459 THR A C 1
ATOM 3419 O O . THR A 1 459 ? -44.996 19.533 18.257 1.00 74.12 459 THR A O 1
ATOM 3423 N N . SER A 1 460 ? -46.012 21.505 17.843 1.00 61.81 460 SER A N 1
ATOM 3424 C CA . SER A 1 460 ? -46.754 20.987 16.703 1.00 65.91 460 SER A CA 1
ATOM 3425 C C . SER A 1 460 ? -45.820 20.768 15.520 1.00 70.29 460 SER A C 1
ATOM 3426 O O . SER A 1 460 ? -44.956 21.599 15.225 1.00 69.43 460 SER A O 1
ATOM 3429 N N . GLY A 1 461 ? -45.993 19.636 14.842 1.00 70.88 461 GLY A N 1
ATOM 3430 C CA . GLY A 1 461 ? -45.193 19.303 13.683 1.00 66.98 461 GLY A CA 1
ATOM 3431 C C . GLY A 1 461 ? -44.076 18.313 13.927 1.00 60.06 461 GLY A C 1
ATOM 3432 O O . GLY A 1 461 ? -43.319 18.022 12.993 1.00 61.17 461 GLY A O 1
ATOM 3433 N N . GLN A 1 462 ? -43.944 17.789 15.143 1.00 53.52 462 GLN A N 1
ATOM 3434 C CA . GLN A 1 462 ? -42.912 16.799 15.421 1.00 55.54 462 GLN A CA 1
ATOM 3435 C C . GLN A 1 462 ? -43.275 15.471 14.768 1.00 55.77 462 GLN A C 1
ATOM 3436 O O . GLN A 1 462 ? -44.418 15.012 14.861 1.00 44.79 462 GLN A O 1
ATOM 3442 N N . LYS A 1 463 ? -42.301 14.855 14.106 1.00 45.21 463 LYS A N 1
ATOM 3443 C CA . LYS A 1 463 ? -42.513 13.636 13.343 1.00 25.03 463 LYS A CA 1
ATOM 3444 C C . LYS A 1 463 ? -41.871 12.443 14.039 1.00 25.24 463 LYS A C 1
ATOM 3445 O O . LYS A 1 463 ? -41.008 12.587 14.910 1.00 25.99 463 LYS A O 1
ATOM 3451 N N . THR A 1 464 ? -42.307 11.252 13.634 1.00 37.24 464 THR A N 1
ATOM 3452 C CA . THR A 1 464 ? -41.739 9.997 14.102 1.00 37.30 464 THR A CA 1
ATOM 3453 C C . THR A 1 464 ? -41.344 9.147 12.903 1.00 34.08 464 THR A C 1
ATOM 3454 O O . THR A 1 464 ? -42.098 9.038 11.932 1.00 34.96 464 THR A O 1
ATOM 3458 N N . LYS A 1 465 ? -40.153 8.550 12.978 1.00 30.37 465 LYS A N 1
ATOM 3459 C CA . LYS A 1 465 ? -39.628 7.653 11.946 1.00 39.33 465 LYS A CA 1
ATOM 3460 C C . LYS A 1 465 ? -39.247 6.350 12.645 1.00 36.46 465 LYS A C 1
ATOM 3461 O O . LYS A 1 465 ? -38.070 6.080 12.899 1.00 24.70 465 LYS A O 1
ATOM 3464 N N . ILE A 1 466 ? -40.256 5.546 12.962 1.00 26.10 466 ILE A N 1
ATOM 3465 C CA . ILE A 1 466 ? -40.088 4.300 13.700 1.00 43.49 466 ILE A CA 1
ATOM 3466 C C . ILE A 1 466 ? -40.284 3.170 12.698 1.00 54.49 466 ILE A C 1
ATOM 3467 O O . ILE A 1 466 ? -41.418 2.772 12.407 1.00 61.33 466 ILE A O 1
ATOM 3472 N N . ILE A 1 467 ? -39.180 2.642 12.166 1.00 56.45 467 ILE A N 1
ATOM 3473 C CA . ILE A 1 467 ? -39.229 1.713 11.045 1.00 50.87 467 ILE A CA 1
ATOM 3474 C C . ILE A 1 467 ? -38.118 0.681 11.197 1.00 50.56 467 ILE A C 1
ATOM 3475 O O . ILE A 1 467 ? -37.131 0.898 11.899 1.00 24.80 467 ILE A O 1
ATOM 3480 N N . SER A 1 468 ? -38.310 -0.468 10.546 1.00 52.71 468 SER A N 1
ATOM 3481 C CA . SER A 1 468 ? -37.275 -1.495 10.411 1.00 39.78 468 SER A CA 1
ATOM 3482 C C . SER A 1 468 ? -36.830 -2.052 11.761 1.00 39.76 468 SER A C 1
ATOM 3483 O O . SER A 1 468 ? -35.674 -2.448 11.929 1.00 37.18 468 SER A O 1
ATOM 3486 N N . ASN A 1 469 ? -37.736 -2.085 12.735 1.00 31.05 469 ASN A N 1
ATOM 3487 C CA . ASN A 1 469 ? -37.450 -2.753 13.998 1.00 34.04 469 ASN A CA 1
ATOM 3488 C C . ASN A 1 469 ? -37.863 -4.216 13.901 1.00 41.03 469 ASN A C 1
ATOM 3489 O O . ASN A 1 469 ? -37.415 -4.931 12.999 1.00 59.05 469 ASN A O 1
ATOM 3494 N N . ARG A 1 470 ? -38.709 -4.673 14.817 1.00 27.32 470 ARG A N 1
ATOM 3495 C CA . ARG A 1 470 ? -39.297 -6.002 14.739 1.00 28.81 470 ARG A CA 1
ATOM 3496 C C . ARG A 1 470 ? -40.763 -5.875 14.350 1.00 29.81 470 ARG A C 1
ATOM 3497 O O . ARG A 1 470 ? -41.442 -4.926 14.756 1.00 35.92 470 ARG A O 1
ATOM 3505 N N . GLY A 1 471 ? -41.241 -6.830 13.555 1.00 39.03 471 GLY A N 1
ATOM 3506 C CA . GLY A 1 471 ? -42.597 -6.747 13.048 1.00 48.77 471 GLY A CA 1
ATOM 3507 C C . GLY A 1 471 ? -43.628 -6.781 14.160 1.00 54.77 471 GLY A C 1
ATOM 3508 O O . GLY A 1 471 ? -43.453 -7.442 15.186 1.00 74.65 471 GLY A O 1
ATOM 3509 N N . GLU A 1 472 ? -44.720 -6.043 13.945 1.00 48.81 472 GLU A N 1
ATOM 3510 C CA . GLU A 1 472 ? -45.800 -6.012 14.925 1.00 48.55 472 GLU A CA 1
ATOM 3511 C C . GLU A 1 472 ? -46.432 -7.389 15.088 1.00 55.85 472 GLU A C 1
ATOM 3512 O O . GLU A 1 472 ? -46.696 -7.832 16.213 1.00 52.43 472 GLU A O 1
ATOM 3518 N N . ASN A 1 473 ? -46.677 -8.083 13.974 1.00 52.47 473 ASN A N 1
ATOM 3519 C CA . ASN A 1 473 ? -47.210 -9.438 14.048 1.00 62.76 473 ASN A CA 1
ATOM 3520 C C . ASN A 1 473 ? -46.203 -10.403 14.660 1.00 73.80 473 ASN A C 1
ATOM 3521 O O . ASN A 1 473 ? -46.597 -11.382 15.304 1.00 73.48 473 ASN A O 1
ATOM 3526 N N . SER A 1 474 ? -44.906 -10.147 14.470 1.00 76.95 474 SER A N 1
ATOM 3527 C CA . SER A 1 474 ? -43.887 -11.006 15.065 1.00 77.43 474 SER A CA 1
ATOM 3528 C C . SER A 1 474 ? -43.903 -10.906 16.585 1.00 76.68 474 SER A C 1
ATOM 3529 O O . SER A 1 474 ? -43.727 -11.913 17.281 1.00 67.03 474 SER A O 1
ATOM 3532 N N . CYS A 1 475 ? -44.112 -9.701 17.118 1.00 69.65 475 CYS A N 1
ATOM 3533 C CA . CYS A 1 475 ? -44.228 -9.539 18.562 1.00 64.15 475 CYS A CA 1
ATOM 3534 C C . CYS A 1 475 ? -45.580 -10.015 19.077 1.00 64.96 475 CYS A C 1
ATOM 3535 O O . CYS A 1 475 ? -45.675 -10.480 20.218 1.00 69.60 475 CYS A O 1
ATOM 3538 N N . LYS A 1 476 ? -46.630 -9.908 18.257 1.00 60.61 476 LYS A N 1
ATOM 3539 C CA . LYS A 1 476 ? -47.936 -10.422 18.659 1.00 60.98 476 LYS A CA 1
ATOM 3540 C C . LYS A 1 476 ? -47.919 -11.940 18.784 1.00 66.29 476 LYS A C 1
ATOM 3541 O O . LYS A 1 476 ? -48.474 -12.496 19.739 1.00 69.36 476 LYS A O 1
ATOM 3547 N N . ALA A 1 477 ? -47.286 -12.628 17.833 1.00 66.08 477 ALA A N 1
ATOM 3548 C CA . ALA A 1 477 ? -47.185 -14.088 17.852 1.00 72.18 477 ALA A CA 1
ATOM 3549 C C . ALA A 1 477 ? -46.214 -14.605 18.902 1.00 73.40 477 ALA A C 1
ATOM 3550 O O . ALA A 1 477 ? -45.968 -15.817 18.955 1.00 85.55 477 ALA A O 1
ATOM 3552 N N . THR A 1 478 ? -45.660 -13.722 19.731 1.00 62.18 478 THR A N 1
ATOM 3553 C CA . THR A 1 478 ? -44.730 -14.105 20.781 1.00 51.97 478 THR A CA 1
ATOM 3554 C C . THR A 1 478 ? -45.214 -13.663 22.156 1.00 65.49 478 THR A C 1
ATOM 3555 O O . THR A 1 478 ? -44.594 -14.014 23.167 1.00 69.04 478 THR A O 1
ATOM 3559 N N . GLY A 1 479 ? -46.324 -12.928 22.229 1.00 72.18 479 GLY A N 1
ATOM 3560 C CA . GLY A 1 479 ? -46.805 -12.389 23.481 1.00 70.96 479 GLY A CA 1
ATOM 3561 C C . GLY A 1 479 ? -46.127 -11.114 23.922 1.00 60.76 479 GLY A C 1
ATOM 3562 O O . GLY A 1 479 ? -46.600 -10.477 24.872 1.00 75.46 479 GLY A O 1
ATOM 3563 N N . GLN A 1 480 ? -45.037 -10.717 23.266 1.00 52.62 480 GLN A N 1
ATOM 3564 C CA . GLN A 1 480 ? -44.343 -9.480 23.597 1.00 56.60 480 GLN A CA 1
ATOM 3565 C C . GLN A 1 480 ? -45.175 -8.281 23.162 1.00 53.56 480 GLN A C 1
ATOM 3566 O O . GLN A 1 480 ? -44.817 -7.573 22.215 1.00 35.81 480 GLN A O 1
ATOM 3572 N N . VAL A 1 481 ? -46.290 -8.053 23.854 1.00 39.98 481 VAL A N 1
ATOM 3573 C CA . VAL A 1 481 ? -47.205 -6.960 23.565 1.00 46.89 481 VAL A CA 1
ATOM 3574 C C . VAL A 1 481 ? -47.404 -6.171 24.855 1.00 55.22 481 VAL A C 1
ATOM 3575 O O . VAL A 1 481 ? -46.975 -6.586 25.932 1.00 50.13 481 VAL A O 1
ATOM 3579 N N . CYS A 1 482 ? -48.050 -5.012 24.732 1.00 59.63 482 CYS A N 1
ATOM 3580 C CA . CYS A 1 482 ? -48.340 -4.198 25.904 1.00 53.62 482 CYS A CA 1
ATOM 3581 C C . CYS A 1 482 ? -49.182 -4.979 26.903 1.00 62.56 482 CYS A C 1
ATOM 3582 O O . CYS A 1 482 ? -50.050 -5.772 26.526 1.00 40.06 482 CYS A O 1
ATO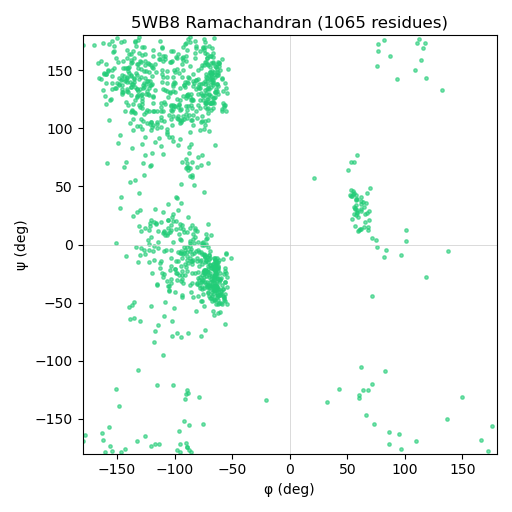M 3585 N N . HIS A 1 483 ? -48.912 -4.754 28.187 1.00 70.66 483 HIS A N 1
ATOM 3586 C CA . HIS A 1 483 ? -49.602 -5.476 29.244 1.00 61.06 483 HIS A CA 1
ATOM 3587 C C . HIS A 1 483 ? -51.101 -5.199 29.195 1.00 52.99 483 HIS A C 1
ATOM 3588 O O . HIS A 1 483 ? -51.561 -4.183 28.668 1.00 44.98 483 HIS A O 1
ATOM 3595 N N . ALA A 1 484 ? -51.871 -6.136 29.752 1.00 50.08 484 ALA A N 1
ATOM 3596 C CA . ALA A 1 484 ? -53.318 -5.970 29.794 1.00 48.54 484 ALA A CA 1
ATOM 3597 C C . ALA A 1 484 ? -53.718 -4.784 30.663 1.00 58.62 484 ALA A C 1
ATOM 3598 O O . ALA A 1 484 ? -54.763 -4.166 30.427 1.00 73.22 484 ALA A O 1
ATOM 3600 N N . LEU A 1 485 ? -52.901 -4.448 31.664 1.00 51.03 485 LEU A N 1
ATOM 3601 C CA . LEU A 1 485 ? -53.136 -3.269 32.489 1.00 53.02 485 LEU A CA 1
ATOM 3602 C C . LEU A 1 485 ? -52.819 -1.966 31.768 1.00 50.91 485 LEU A C 1
ATOM 3603 O O . LEU A 1 485 ? -53.154 -0.897 32.289 1.00 58.80 485 LEU A O 1
ATOM 3608 N N . CYS A 1 486 ? -52.186 -2.023 30.599 1.00 47.57 486 CYS A N 1
ATOM 3609 C CA . CYS A 1 486 ? -51.809 -0.809 29.894 1.00 45.90 486 CYS A CA 1
ATOM 3610 C C . CYS A 1 486 ? -53.034 -0.137 29.278 1.00 48.22 486 CYS A C 1
ATOM 3611 O O . CYS A 1 486 ? -54.139 -0.687 29.239 1.00 50.76 486 CYS A O 1
ATOM 3614 N N . SER A 1 487 ? -52.818 1.075 28.793 1.00 50.81 487 SER A N 1
ATOM 3615 C CA . SER A 1 487 ? -53.804 1.882 28.101 1.00 60.29 487 SER A CA 1
ATOM 3616 C C . SER A 1 487 ? -53.463 1.950 26.618 1.00 59.80 487 SER A C 1
ATOM 3617 O O . SER A 1 487 ? -52.318 1.693 26.231 1.00 67.67 487 SER A O 1
ATOM 3620 N N . PRO A 1 488 ? -54.430 2.275 25.753 1.00 52.04 488 PRO A N 1
ATOM 3621 C CA . PRO A 1 488 ? -54.114 2.435 24.325 1.00 62.29 488 PRO A CA 1
ATOM 3622 C C . PRO A 1 488 ? -52.997 3.433 24.023 1.00 69.59 488 PRO A C 1
ATOM 3623 O O . PRO A 1 488 ? -52.571 3.513 22.866 1.00 77.60 488 PRO A O 1
ATOM 3627 N N . GLU A 1 489 ? -52.506 4.184 25.017 1.00 56.26 489 GLU A N 1
ATOM 3628 C CA . GLU A 1 489 ? -51.397 5.104 24.795 1.00 41.64 489 GLU A CA 1
ATOM 3629 C C . GLU A 1 489 ? -50.072 4.394 24.551 1.00 52.41 489 GLU A C 1
ATOM 3630 O O . GLU A 1 489 ? -49.110 5.046 24.133 1.00 56.18 489 GLU A O 1
ATOM 3636 N N . GLY A 1 490 ? -49.995 3.096 24.805 1.00 50.73 490 GLY A N 1
ATOM 3637 C CA . GLY A 1 490 ? -48.815 2.311 24.509 1.00 55.84 490 GLY A CA 1
ATOM 3638 C C . GLY A 1 490 ? -48.078 1.883 25.765 1.00 58.25 490 GLY A C 1
ATOM 3639 O O . GLY A 1 490 ? -48.562 2.019 26.892 1.00 64.45 490 GLY A O 1
ATOM 3640 N N . CYS A 1 491 ? -46.875 1.358 25.546 1.00 43.04 491 CYS A N 1
ATOM 3641 C CA . CYS A 1 491 ? -46.054 0.843 26.631 1.00 36.25 491 CYS A CA 1
ATOM 3642 C C . CYS A 1 491 ? -44.589 0.897 26.226 1.00 35.03 491 CYS A C 1
ATOM 3643 O O . CYS A 1 491 ? -44.250 0.789 25.045 1.00 43.98 491 CYS A O 1
ATOM 3646 N N . TRP A 1 492 ? -43.724 1.068 27.223 1.00 45.55 492 TRP A N 1
ATOM 3647 C CA . TRP A 1 492 ? -42.282 1.018 27.028 1.00 48.04 492 TRP A CA 1
ATOM 3648 C C . TRP A 1 492 ? -41.723 -0.389 27.185 1.00 41.58 492 TRP A C 1
ATOM 3649 O O . TRP A 1 492 ? -40.516 -0.588 27.008 1.00 36.05 492 TRP A O 1
ATOM 3660 N N . GLY A 1 493 ? -42.571 -1.361 27.509 1.00 40.85 493 GLY A N 1
ATOM 3661 C CA . GLY A 1 493 ? -42.155 -2.726 27.715 1.00 35.04 493 GLY A CA 1
ATOM 3662 C C . GLY A 1 493 ? -43.338 -3.609 28.057 1.00 37.55 493 GLY A C 1
ATOM 3663 O O . GLY A 1 493 ? -44.498 -3.202 27.936 1.00 41.32 493 GLY A O 1
ATOM 3664 N N . PRO A 1 494 ? -43.070 -4.842 28.495 1.00 45.68 494 PRO A N 1
ATOM 3665 C CA . PRO A 1 494 ? -44.158 -5.777 28.801 1.00 51.35 494 PRO A CA 1
ATOM 3666 C C . PRO A 1 494 ? -44.725 -5.677 30.209 1.00 47.60 494 PRO A C 1
ATOM 3667 O O . PRO A 1 494 ? -45.715 -6.363 30.501 1.00 53.19 494 PRO A O 1
ATOM 3671 N N . GLU A 1 495 ? -44.145 -4.856 31.079 1.00 46.55 495 GLU A N 1
ATOM 3672 C CA . GLU A 1 495 ? -44.558 -4.802 32.472 1.00 61.37 495 GLU A CA 1
ATOM 3673 C C . GLU A 1 495 ? -45.595 -3.710 32.696 1.00 62.26 495 GLU A C 1
ATOM 3674 O O . GLU A 1 495 ? -45.675 -2.743 31.930 1.00 59.56 495 GLU A O 1
ATOM 3676 N N . PRO A 1 496 ? -46.421 -3.844 33.739 1.00 62.03 496 PRO A N 1
ATOM 3677 C CA . PRO A 1 496 ? -47.367 -2.762 34.062 1.00 57.91 496 PRO A CA 1
ATOM 3678 C C . PRO A 1 496 ? -46.685 -1.447 34.392 1.00 61.00 496 PRO A C 1
ATOM 3679 O O . PRO A 1 496 ? -47.261 -0.381 34.142 1.00 66.18 496 PRO A O 1
ATOM 3683 N N . ARG A 1 497 ? -45.474 -1.489 34.950 1.00 57.26 497 ARG A N 1
ATOM 3684 C CA . ARG A 1 497 ? -44.709 -0.273 35.190 1.00 53.80 497 ARG A CA 1
ATOM 3685 C C . ARG A 1 497 ? -44.218 0.368 33.897 1.00 60.59 497 ARG A C 1
ATOM 3686 O O . ARG A 1 497 ? -43.707 1.492 33.935 1.00 62.61 497 ARG A O 1
ATOM 3694 N N . ASP A 1 498 ? -44.371 -0.311 32.761 1.00 54.48 498 ASP A N 1
ATOM 3695 C CA . ASP A 1 498 ? -43.959 0.219 31.471 1.00 55.11 498 ASP A CA 1
ATOM 3696 C C . ASP A 1 498 ? -45.099 0.861 30.692 1.00 52.63 498 ASP A C 1
ATOM 3697 O O . ASP A 1 498 ? -44.848 1.443 29.631 1.00 40.18 498 ASP A O 1
ATOM 3702 N N . CYS A 1 499 ? -46.333 0.765 31.180 1.00 45.19 499 CYS A N 1
ATOM 3703 C CA . CYS A 1 499 ? -47.450 1.415 30.512 1.00 46.14 499 CYS A CA 1
ATOM 3704 C C . CYS A 1 499 ? -47.289 2.930 30.564 1.00 49.62 499 CYS A C 1
ATOM 3705 O O . CYS A 1 499 ? -46.723 3.485 31.509 1.00 64.20 499 CYS A O 1
ATOM 3708 N N . VAL A 1 500 ? -47.784 3.603 29.525 1.00 55.27 500 VAL A N 1
ATOM 3709 C CA . VAL A 1 500 ? -47.754 5.062 29.531 1.00 50.23 500 VAL A CA 1
ATOM 3710 C C . VAL A 1 500 ? -48.885 5.619 30.387 1.00 53.09 500 VAL A C 1
ATOM 3711 O O . VAL A 1 500 ? -48.722 6.655 31.042 1.00 51.51 500 VAL A O 1
ATOM 3715 N N . SER A 1 501 ? -50.036 4.951 30.403 1.00 59.17 501 SER A N 1
ATOM 3716 C CA . SER A 1 501 ? -51.151 5.316 31.260 1.00 62.58 501 SER A CA 1
ATOM 3717 C C . SER A 1 501 ? -51.631 4.074 31.997 1.00 76.61 501 SER A C 1
ATOM 3718 O O . SER A 1 501 ? -51.402 2.943 31.558 1.00 67.97 501 SER A O 1
ATOM 3721 N N . HIS A 1 502 ? -52.307 4.299 33.128 1.00 82.32 502 HIS A N 1
ATOM 3722 C CA . HIS A 1 502 ? -52.643 3.227 34.068 1.00 76.87 502 HIS A CA 1
ATOM 3723 C C . HIS A 1 502 ? -51.385 2.470 34.488 1.00 78.72 502 HIS A C 1
ATOM 3724 O O . HIS A 1 502 ? -51.364 1.239 34.546 1.00 73.54 502 HIS A O 1
ATOM 3731 N N . HIS A 1 503 ? -50.324 3.217 34.780 1.00 85.24 503 HIS A N 1
ATOM 3732 C CA . HIS A 1 503 ? -49.006 2.648 35.007 1.00 83.18 503 HIS A CA 1
ATOM 3733 C C . HIS A 1 503 ? -48.764 2.437 36.501 1.00 103.16 503 HIS A C 1
ATOM 3734 O O . HIS A 1 503 ? -49.664 2.584 37.332 1.00 110.83 503 HIS A O 1
ATOM 3736 N N . HIS A 1 504 ? -47.531 2.089 36.851 1.00 107.03 504 HIS A N 1
ATOM 3737 C CA . HIS A 1 504 ? -47.147 1.884 38.242 1.00 106.42 504 HIS A CA 1
ATOM 3738 C C . HIS A 1 504 ? -46.217 2.997 38.714 1.00 101.36 504 HIS A C 1
ATOM 3739 O O . HIS A 1 504 ? -46.271 3.414 39.871 1.00 98.34 504 HIS A O 1
ATOM 3741 N N . CYS B 2 13 ? -7.232 -4.494 -3.923 1.00 92.68 38 CYS B N 1
ATOM 3742 C CA . CYS B 2 13 ? -6.253 -4.253 -2.869 1.00 105.68 38 CYS B CA 1
ATOM 3743 C C . CYS B 2 13 ? -4.848 -4.668 -3.285 1.00 110.27 38 CYS B C 1
ATOM 3744 O O . CYS B 2 13 ? -3.913 -3.870 -3.222 1.00 99.31 38 CYS B O 1
ATOM 3747 N N . LEU B 2 14 ? -4.701 -5.922 -3.707 1.00 106.45 39 LEU B N 1
ATOM 3748 C CA . LEU B 2 14 ? -3.402 -6.480 -4.050 1.00 116.18 39 LEU B CA 1
ATOM 3749 C C . LEU B 2 14 ? -3.268 -6.839 -5.524 1.00 117.19 39 LEU B C 1
ATOM 3750 O O . LEU B 2 14 ? -2.220 -7.356 -5.926 1.00 124.86 39 LEU B O 1
ATOM 3755 N N . GLU B 2 15 ? -4.288 -6.581 -6.339 1.00 122.14 40 GLU B N 1
ATOM 3756 C CA . GLU B 2 15 ? -4.286 -6.952 -7.752 1.00 130.24 40 GLU B CA 1
ATOM 3757 C C . GLU B 2 15 ? -4.445 -5.692 -8.592 1.00 130.67 40 GLU B C 1
ATOM 3758 O O . GLU B 2 15 ? -5.547 -5.139 -8.683 1.00 137.98 40 GLU B O 1
ATOM 3760 N N . ASP B 2 16 ? -3.350 -5.253 -9.213 1.00 127.87 41 ASP B N 1
ATOM 3761 C CA . ASP B 2 16 ? -3.325 -4.046 -10.040 1.00 116.46 41 ASP B CA 1
ATOM 3762 C C . ASP B 2 16 ? -3.943 -2.869 -9.285 1.00 116.55 41 ASP B C 1
ATOM 3763 O O . ASP B 2 16 ? -4.977 -2.314 -9.662 1.00 125.15 41 ASP B O 1
ATOM 3768 N N . HIS B 2 17 ? -3.273 -2.498 -8.195 1.00 114.43 42 HIS B N 1
ATOM 3769 C CA . HIS B 2 17 ? -3.847 -1.626 -7.170 1.00 108.82 42 HIS B CA 1
ATOM 3770 C C . HIS B 2 17 ? -3.482 -0.165 -7.439 1.00 104.92 42 HIS B C 1
ATOM 3771 O O . HIS B 2 17 ? -2.697 0.464 -6.729 1.00 107.83 42 HIS B O 1
ATOM 3778 N N . ASN B 2 18 ? -4.092 0.378 -8.488 1.00 98.55 43 ASN B N 1
ATOM 3779 C CA . ASN B 2 18 ? -3.924 1.785 -8.830 1.00 98.00 43 ASN B CA 1
ATOM 3780 C C . ASN B 2 18 ? -5.241 2.543 -8.827 1.00 105.41 43 ASN B C 1
ATOM 3781 O O . ASN B 2 18 ? -5.355 3.577 -8.158 1.00 109.02 43 ASN B O 1
ATOM 3783 N N . SER B 2 19 ? -6.249 2.049 -9.549 1.00 98.38 44 SER B N 1
ATOM 3784 C CA . SER B 2 19 ? -7.522 2.750 -9.664 1.00 98.06 44 SER B CA 1
ATOM 3785 C C . SER B 2 19 ? -8.666 1.750 -9.779 1.00 102.95 44 SER B C 1
ATOM 3786 O O . SER B 2 19 ? -9.602 1.942 -10.563 1.00 101.01 44 SER B O 1
ATOM 3789 N N . TYR B 2 20 ? -8.608 0.672 -8.994 1.00 103.75 45 TYR B N 1
ATOM 3790 C CA . TYR B 2 20 ? -9.608 -0.385 -9.112 1.00 108.19 45 TYR B CA 1
ATOM 3791 C C . TYR B 2 20 ? -10.986 0.110 -8.684 1.00 107.09 45 TYR B C 1
ATOM 3792 O O . TYR B 2 20 ? -11.950 0.040 -9.454 1.00 119.32 45 TYR B O 1
ATOM 3801 N N . CYS B 2 21 ? -11.103 0.605 -7.457 1.00 101.99 46 CYS B N 1
ATOM 3802 C CA . CYS B 2 21 ? -12.360 1.139 -6.950 1.00 102.72 46 CYS B CA 1
ATOM 3803 C C . CYS B 2 21 ? -12.288 2.660 -6.967 1.00 94.44 46 CYS B C 1
ATOM 3804 O O . CYS B 2 21 ? -11.429 3.256 -6.309 1.00 97.39 46 CYS B O 1
ATOM 3807 N N . ILE B 2 22 ? -13.198 3.281 -7.718 1.00 82.26 47 ILE B N 1
ATOM 3808 C CA . ILE B 2 22 ? -13.064 4.692 -8.060 1.00 90.25 47 ILE B CA 1
ATOM 3809 C C . ILE B 2 22 ? -13.437 5.582 -6.882 1.00 92.35 47 ILE B C 1
ATOM 3810 O O . ILE B 2 22 ? -12.709 6.520 -6.540 1.00 99.38 47 ILE B O 1
ATOM 3815 N N . ASN B 2 23 ? -14.575 5.314 -6.252 1.00 81.27 48 ASN B N 1
ATOM 3816 C CA . ASN B 2 23 ? -15.096 6.145 -5.169 1.00 71.40 48 ASN B CA 1
ATOM 3817 C C . ASN B 2 23 ? -15.252 5.284 -3.918 1.00 76.07 48 ASN B C 1
ATOM 3818 O O . ASN B 2 23 ? -16.368 5.027 -3.458 1.00 86.94 48 ASN B O 1
ATOM 3823 N N . GLY B 2 24 ? -14.128 4.848 -3.366 1.00 70.23 49 GLY B N 1
ATOM 3824 C CA . GLY B 2 24 ? -14.153 4.033 -2.170 1.00 65.08 49 GLY B CA 1
ATOM 3825 C C . GLY B 2 24 ? -12.771 3.507 -1.851 1.00 81.45 49 GLY B C 1
ATOM 3826 O O . GLY B 2 24 ? -11.786 3.814 -2.530 1.00 91.39 49 GLY B O 1
ATOM 3827 N N . ALA B 2 25 ? -12.719 2.701 -0.793 1.00 86.55 50 ALA B N 1
ATOM 3828 C CA . ALA B 2 25 ? -11.486 2.083 -0.327 1.00 81.95 50 ALA B CA 1
ATOM 3829 C C . ALA B 2 25 ? -11.614 0.571 -0.433 1.00 79.87 50 ALA B C 1
ATOM 3830 O O . ALA B 2 25 ? -12.623 0.000 -0.006 1.00 73.24 50 ALA B O 1
ATOM 3832 N N . CYS B 2 26 ? -10.594 -0.071 -0.996 1.00 90.98 51 CYS B N 1
ATOM 3833 C CA . CYS B 2 26 ? -10.614 -1.517 -1.188 1.00 98.59 51 CYS B CA 1
ATOM 3834 C C . CYS B 2 26 ? -10.568 -2.245 0.151 1.00 101.55 51 CYS B C 1
ATOM 3835 O O . CYS B 2 26 ? -10.092 -1.701 1.146 1.00 109.14 51 CYS B O 1
ATOM 3838 N N . CYS B 2 37 ? -14.649 -3.755 -2.230 1.00 117.14 62 CYS B N 1
ATOM 3839 C CA . CYS B 2 37 ? -14.324 -2.465 -1.633 1.00 118.91 62 CYS B CA 1
ATOM 3840 C C . CYS B 2 37 ? -15.547 -1.784 -1.033 1.00 101.82 62 CYS B C 1
ATOM 3841 O O . CYS B 2 37 ? -16.659 -1.909 -1.543 1.00 91.39 62 CYS B O 1
ATOM 3844 N N . ARG B 2 38 ? -15.326 -1.061 0.064 1.00 88.68 63 ARG B N 1
ATOM 3845 C CA . ARG B 2 38 ? -16.377 -0.262 0.676 1.00 79.54 63 ARG B CA 1
ATOM 3846 C C . ARG B 2 38 ? -16.451 1.084 -0.034 1.00 77.31 63 ARG B C 1
ATOM 3847 O O . ARG B 2 38 ? -15.449 1.800 -0.128 1.00 84.09 63 ARG B O 1
ATOM 3849 N N . CYS B 2 39 ? -17.631 1.423 -0.543 1.00 58.23 64 CYS B N 1
ATOM 3850 C CA . CYS B 2 39 ? -17.815 2.662 -1.279 1.00 67.40 64 CYS B CA 1
ATOM 3851 C C . CYS B 2 39 ? -18.213 3.797 -0.344 1.00 59.52 64 CYS B C 1
ATOM 3852 O O . CYS B 2 39 ? -18.728 3.583 0.756 1.00 67.15 64 CYS B O 1
ATOM 3855 N N . PHE B 2 40 ? -17.957 5.020 -0.798 1.00 54.83 65 PHE B N 1
ATOM 3856 C CA . PHE B 2 40 ? -18.334 6.200 -0.042 1.00 63.89 65 PHE B CA 1
ATOM 3857 C C . PHE B 2 40 ? -19.844 6.418 -0.123 1.00 67.65 65 PHE B C 1
ATOM 3858 O O . PHE B 2 40 ? -20.567 5.718 -0.837 1.00 70.21 65 PHE B O 1
ATOM 3866 N N . THR B 2 41 ? -20.321 7.408 0.628 1.00 76.40 66 THR B N 1
ATOM 3867 C CA . THR B 2 41 ? -21.745 7.719 0.642 1.00 73.41 66 THR B CA 1
ATOM 3868 C C . THR B 2 41 ? -22.160 8.284 -0.711 1.00 72.24 66 THR B C 1
ATOM 3869 O O . THR B 2 41 ? -21.610 9.293 -1.166 1.00 66.66 66 THR B O 1
ATOM 3873 N N . GLY B 2 42 ? -23.122 7.632 -1.354 1.00 66.04 67 GLY B N 1
ATOM 3874 C CA . GLY B 2 42 ? -23.579 8.033 -2.667 1.00 62.63 67 GLY B CA 1
ATOM 3875 C C . GLY B 2 42 ? -23.031 7.226 -3.822 1.00 62.08 67 GLY B C 1
ATOM 3876 O O . GLY B 2 42 ? -23.191 7.644 -4.974 1.00 66.84 67 GLY B O 1
ATOM 3877 N N . TYR B 2 43 ? -22.394 6.087 -3.556 1.00 65.21 68 TYR B N 1
ATOM 3878 C CA . TYR B 2 43 ? -21.812 5.256 -4.599 1.00 58.67 68 TYR B CA 1
ATOM 3879 C C . TYR B 2 43 ? -22.057 3.790 -4.272 1.00 57.30 68 TYR B C 1
ATOM 3880 O O . TYR B 2 43 ? -22.177 3.412 -3.104 1.00 60.81 68 TYR B O 1
ATOM 3889 N N . THR B 2 44 ? -22.129 2.966 -5.317 1.00 50.02 69 THR B N 1
ATOM 3890 C CA . THR B 2 44 ? -22.416 1.548 -5.154 1.00 58.79 69 THR B CA 1
ATOM 3891 C C . THR B 2 44 ? -21.790 0.768 -6.303 1.00 64.67 69 THR B C 1
ATOM 3892 O O . THR B 2 44 ? -21.303 1.341 -7.281 1.00 73.32 69 THR B O 1
ATOM 3896 N N . GLY B 2 45 ? -21.812 -0.551 -6.172 1.00 54.56 70 GLY B N 1
ATOM 3897 C CA . GLY B 2 45 ? -21.297 -1.453 -7.182 1.00 43.04 70 GLY B CA 1
ATOM 3898 C C . GLY B 2 45 ? -20.106 -2.253 -6.681 1.00 64.33 70 GLY B C 1
ATOM 3899 O O . GLY B 2 45 ? -19.546 -2.001 -5.615 1.00 60.28 70 GLY B O 1
ATOM 3900 N N . GLU B 2 46 ? -19.740 -3.252 -7.488 1.00 66.71 71 GLU B N 1
ATOM 3901 C CA . GLU B 2 46 ? -18.532 -4.035 -7.243 1.00 76.29 71 GLU B CA 1
ATOM 3902 C C . GLU B 2 46 ? -17.344 -3.088 -7.169 1.00 97.45 71 GLU B C 1
ATOM 3903 O O . GLU B 2 46 ? -16.743 -2.912 -6.104 1.00 109.22 71 GLU B O 1
ATOM 3905 N N . ARG B 2 47 ? -16.999 -2.480 -8.298 1.00 98.61 72 ARG B N 1
ATOM 3906 C CA . ARG B 2 47 ? -16.251 -1.235 -8.276 1.00 93.59 72 ARG B CA 1
ATOM 3907 C C . ARG B 2 47 ? -17.226 -0.105 -7.983 1.00 91.98 72 ARG B C 1
ATOM 3908 O O . ARG B 2 47 ? -18.371 -0.128 -8.441 1.00 89.32 72 ARG B O 1
ATOM 3916 N N . CYS B 2 48 ? -16.785 0.873 -7.195 1.00 100.02 73 CYS B N 1
ATOM 3917 C CA . CYS B 2 48 ? -17.659 1.994 -6.872 1.00 108.99 73 CYS B CA 1
ATOM 3918 C C . CYS B 2 48 ? -17.972 2.784 -8.136 1.00 102.31 73 CYS B C 1
ATOM 3919 O O . CYS B 2 48 ? -17.305 3.778 -8.444 1.00 108.65 73 CYS B O 1
ATOM 3922 N N . GLU B 2 49 ? -18.994 2.343 -8.870 1.00 86.55 74 GLU B N 1
ATOM 3923 C CA . GLU B 2 49 ? -19.292 2.826 -10.212 1.00 66.63 74 GLU B CA 1
ATOM 3924 C C . GLU B 2 49 ? -20.541 3.692 -10.280 1.00 40.92 74 GLU B C 1
ATOM 3925 O O . GLU B 2 49 ? -20.507 4.781 -10.861 1.00 40.61 74 GLU B O 1
ATOM 3931 N N . HIS B 2 50 ? -21.648 3.237 -9.702 1.00 39.04 75 HIS B N 1
ATOM 3932 C CA . HIS B 2 50 ? -22.928 3.908 -9.850 1.00 48.36 75 HIS B CA 1
ATOM 3933 C C . HIS B 2 50 ? -23.163 4.895 -8.710 1.00 58.06 75 HIS B C 1
ATOM 3934 O O . HIS B 2 50 ? -22.431 4.936 -7.720 1.00 68.14 75 HIS B O 1
ATOM 3941 N N . LEU B 2 51 ? -24.208 5.701 -8.867 1.00 40.11 76 LEU B N 1
ATOM 3942 C CA . LEU B 2 51 ? -24.626 6.656 -7.853 1.00 45.04 76 LEU B CA 1
ATOM 3943 C C . LEU B 2 51 ? -25.829 6.103 -7.102 1.00 65.79 76 LEU B C 1
ATOM 3944 O O . LEU B 2 51 ? -26.676 5.420 -7.686 1.00 57.47 76 LEU B O 1
ATOM 3949 N N . THR B 2 52 ? -25.891 6.392 -5.803 1.00 67.52 77 THR B N 1
ATOM 3950 C CA . THR B 2 52 ? -26.990 5.913 -4.974 1.00 65.02 77 THR B CA 1
ATOM 3951 C C . THR B 2 52 ? -28.318 6.409 -5.531 1.00 61.88 77 THR B C 1
ATOM 3952 O O . THR B 2 52 ? -28.533 7.616 -5.674 1.00 85.18 77 THR B O 1
ATOM 3956 N N . LEU B 2 53 ? -29.205 5.468 -5.848 1.00 47.02 78 LEU B N 1
ATOM 3957 C CA . LEU B 2 53 ? -30.423 5.741 -6.609 1.00 60.65 78 LEU B CA 1
ATOM 3958 C C . LEU B 2 53 ? -31.584 5.919 -5.635 1.00 70.16 78 LEU B C 1
ATOM 3959 O O . LEU B 2 53 ? -32.328 4.984 -5.343 1.00 67.50 78 LEU B O 1
ATOM 3964 N N . THR B 2 54 ? -31.741 7.145 -5.136 1.00 74.64 79 THR B N 1
ATOM 3965 C CA . THR B 2 54 ? -32.831 7.472 -4.223 1.00 72.37 79 THR B CA 1
ATOM 3966 C C . THR B 2 54 ? -33.314 8.900 -4.442 1.00 72.58 79 THR B C 1
ATOM 3967 O O . THR B 2 54 ? -33.029 9.510 -5.471 1.00 65.92 79 THR B O 1
ATOM 3969 N N . SER C 2 19 ? -6.096 5.017 11.751 1.00 73.17 44 SER C N 1
ATOM 3970 C CA . SER C 2 19 ? -6.989 4.797 12.883 1.00 74.07 44 SER C CA 1
ATOM 3971 C C . SER C 2 19 ? -7.838 6.034 13.157 1.00 66.92 44 SER C C 1
ATOM 3972 O O . SER C 2 19 ? -8.778 5.987 13.952 1.00 60.99 44 SER C O 1
ATOM 3975 N N . TYR C 2 20 ? -7.497 7.141 12.495 1.00 56.80 45 TYR C N 1
ATOM 3976 C CA . TYR C 2 20 ? -8.254 8.376 12.671 1.00 53.75 45 TYR C CA 1
ATOM 3977 C C . TYR C 2 20 ? -9.677 8.223 12.149 1.00 59.78 45 TYR C C 1
ATOM 3978 O O . TYR C 2 20 ? -10.649 8.356 12.902 1.00 61.33 45 TYR C O 1
ATOM 3987 N N . CYS C 2 21 ? -9.820 7.939 10.857 1.00 61.79 46 CYS C N 1
ATOM 3988 C CA . CYS C 2 21 ? -11.132 7.741 10.253 1.00 59.35 46 CYS C CA 1
ATOM 3989 C C . CYS C 2 21 ? -11.647 6.363 10.646 1.00 54.81 46 CYS C C 1
ATOM 3990 O O . CYS C 2 21 ? -11.121 5.341 10.193 1.00 74.70 46 CYS C O 1
ATOM 3993 N N . ILE C 2 22 ? -12.678 6.335 11.492 1.00 42.36 47 ILE C N 1
ATOM 3994 C CA . ILE C 2 22 ? -13.169 5.069 12.026 1.00 48.98 47 ILE C CA 1
ATOM 3995 C C . ILE C 2 22 ? -13.857 4.254 10.938 1.00 47.15 47 ILE C C 1
ATOM 3996 O O . ILE C 2 22 ? -13.638 3.042 10.819 1.00 45.44 47 ILE C O 1
ATOM 4001 N N . ASN C 2 23 ? -14.693 4.897 10.128 1.00 53.72 48 ASN C N 1
ATOM 4002 C CA . ASN C 2 23 ? -15.420 4.237 9.048 1.00 59.54 48 ASN C CA 1
ATOM 4003 C C . ASN C 2 23 ? -15.342 5.066 7.772 1.00 68.17 48 ASN C C 1
ATOM 4004 O O . ASN C 2 23 ? -16.354 5.427 7.168 1.00 72.00 48 ASN C O 1
ATOM 4009 N N . GLY C 2 24 ? -14.123 5.374 7.343 1.00 61.39 49 GLY C N 1
ATOM 4010 C CA . GLY C 2 24 ? -13.939 6.148 6.129 1.00 53.46 49 GLY C CA 1
ATOM 4011 C C . GLY C 2 24 ? -12.484 6.168 5.723 1.00 50.92 49 GLY C C 1
ATOM 4012 O O . GLY C 2 24 ? -11.603 5.704 6.452 1.00 63.35 49 GLY C O 1
ATOM 4013 N N . ALA C 2 25 ? -12.246 6.712 4.533 1.00 47.28 50 ALA C N 1
ATOM 4014 C CA . ALA C 2 25 ? -10.898 6.865 4.008 1.00 34.37 50 ALA C CA 1
ATOM 4015 C C . ALA C 2 25 ? -10.343 8.230 4.389 1.00 58.22 50 ALA C C 1
ATOM 4016 O O . ALA C 2 25 ? -11.046 9.242 4.319 1.00 66.27 50 ALA C O 1
ATOM 4018 N N . CYS C 2 26 ? -9.076 8.252 4.794 1.00 66.68 51 CYS C N 1
ATOM 4019 C CA . CYS C 2 26 ? -8.431 9.477 5.241 1.00 67.95 51 CYS C CA 1
ATOM 4020 C C . CYS C 2 26 ? -7.737 10.172 4.079 1.00 60.28 51 CYS C C 1
ATOM 4021 O O . CYS C 2 26 ? -7.085 9.527 3.253 1.00 71.03 51 CYS C O 1
ATOM 4024 N N . ALA C 2 27 ? -7.884 11.495 4.020 1.00 30.01 52 ALA C N 1
ATOM 4025 C CA . ALA C 2 27 ? -7.192 12.298 3.020 1.00 32.68 52 ALA C CA 1
ATOM 4026 C C . ALA C 2 27 ? -6.734 13.594 3.667 1.00 61.51 52 ALA C C 1
ATOM 4027 O O . ALA C 2 27 ? -7.517 14.253 4.354 1.00 60.37 52 ALA C O 1
ATOM 4029 N N . PHE C 2 28 ? -5.475 13.959 3.448 1.00 74.93 53 PHE C N 1
ATOM 4030 C CA . PHE C 2 28 ? -4.881 15.130 4.079 1.00 62.59 53 PHE C CA 1
ATOM 4031 C C . PHE C 2 28 ? -4.987 16.332 3.149 1.00 69.77 53 PHE C C 1
ATOM 4032 O O . PHE C 2 28 ? -4.522 16.280 2.005 1.00 74.18 53 PHE C O 1
ATOM 4040 N N . HIS C 2 29 ? -5.597 17.408 3.640 1.00 75.41 54 HIS C N 1
ATOM 4041 C CA . HIS C 2 29 ? -5.527 18.705 2.977 1.00 74.91 54 HIS C CA 1
ATOM 4042 C C . HIS C 2 29 ? -4.343 19.459 3.570 1.00 71.31 54 HIS C C 1
ATOM 4043 O O . HIS C 2 29 ? -4.381 19.880 4.734 1.00 64.94 54 HIS C O 1
ATOM 4050 N N . HIS C 2 30 ? -3.280 19.598 2.772 1.00 77.08 55 HIS C N 1
ATOM 4051 C CA . HIS C 2 30 ? -2.060 20.251 3.225 1.00 82.40 55 HIS C CA 1
ATOM 4052 C C . HIS C 2 30 ? -2.214 21.762 3.318 1.00 95.13 55 HIS C C 1
ATOM 4053 O O . HIS C 2 30 ? -1.462 22.404 4.059 1.00 105.41 55 HIS C O 1
ATOM 4056 N N . GLU C 2 31 ? -3.162 22.342 2.580 1.00 92.12 56 GLU C N 1
ATOM 4057 C CA . GLU C 2 31 ? -3.408 23.774 2.689 1.00 77.92 56 GLU C CA 1
ATOM 4058 C C . GLU C 2 31 ? -4.177 24.103 3.962 1.00 62.14 56 GLU C C 1
ATOM 4059 O O . GLU C 2 31 ? -3.913 25.125 4.605 1.00 59.03 56 GLU C O 1
ATOM 4065 N N . LEU C 2 32 ? -5.129 23.249 4.338 1.00 60.32 57 LEU C N 1
ATOM 4066 C CA . LEU C 2 32 ? -5.799 23.366 5.624 1.00 58.05 57 LEU C CA 1
ATOM 4067 C C . LEU C 2 32 ? -5.016 22.711 6.751 1.00 61.19 57 LEU C C 1
ATOM 4068 O O . LEU C 2 32 ? -5.333 22.952 7.922 1.00 57.75 57 LEU C O 1
ATOM 4073 N N . GLU C 2 33 ? -4.003 21.904 6.423 1.00 74.53 58 GLU C N 1
ATOM 4074 C CA . GLU C 2 33 ? -3.277 21.096 7.403 1.00 79.13 58 GLU C CA 1
ATOM 4075 C C . GLU C 2 33 ? -4.239 20.255 8.236 1.00 72.04 58 GLU C C 1
ATOM 4076 O O . GLU C 2 33 ? -4.103 20.145 9.456 1.00 73.69 58 GLU C O 1
ATOM 4082 N N . LYS C 2 34 ? -5.228 19.658 7.574 1.00 71.47 59 LYS C N 1
ATOM 4083 C CA . LYS C 2 34 ? -6.248 18.909 8.295 1.00 74.78 59 LYS C CA 1
ATOM 4084 C C . LYS C 2 34 ? -6.535 17.585 7.607 1.00 72.84 59 LYS C C 1
ATOM 4085 O O . LYS C 2 34 ? -6.543 17.499 6.376 1.00 83.92 59 LYS C O 1
ATOM 4091 N N . ALA C 2 35 ? -6.775 16.560 8.420 1.00 61.92 60 ALA C N 1
ATOM 4092 C CA . ALA C 2 35 ? -7.156 15.243 7.930 1.00 45.79 60 ALA C CA 1
ATOM 4093 C C . ALA C 2 35 ? -8.673 15.182 7.803 1.00 59.54 60 ALA C C 1
ATOM 4094 O O . ALA C 2 35 ? -9.392 15.288 8.803 1.00 63.04 60 ALA C O 1
ATOM 4096 N N . ILE C 2 36 ? -9.154 15.021 6.575 1.00 58.17 61 ILE C N 1
ATOM 4097 C CA . ILE C 2 36 ? -10.577 14.918 6.283 1.00 48.41 61 ILE C CA 1
ATOM 4098 C C . ILE C 2 36 ? -10.919 13.452 6.060 1.00 42.43 61 ILE C C 1
ATOM 4099 O O . ILE C 2 36 ? -10.219 12.745 5.320 1.00 42.75 61 ILE C O 1
ATOM 4104 N N . CYS C 2 37 ? -11.985 12.995 6.712 1.00 45.61 62 CYS C N 1
ATOM 4105 C CA . CYS C 2 37 ? -12.458 11.622 6.603 1.00 44.96 62 CYS C CA 1
ATOM 4106 C C . CYS C 2 37 ? -13.629 11.571 5.632 1.00 49.03 62 CYS C C 1
ATOM 4107 O O . CYS C 2 37 ? -14.657 12.219 5.859 1.00 44.57 62 CYS C O 1
ATOM 4110 N N . ARG C 2 38 ? -13.471 10.807 4.556 1.00 61.21 63 ARG C N 1
ATOM 4111 C CA . ARG C 2 38 ? -14.545 10.565 3.600 1.00 60.72 63 ARG C CA 1
ATOM 4112 C C . ARG C 2 38 ? -15.218 9.254 3.992 1.00 53.45 63 ARG C C 1
ATOM 4113 O O . ARG C 2 38 ? -14.646 8.175 3.806 1.00 43.32 63 ARG C O 1
ATOM 4121 N N . CYS C 2 39 ? -16.425 9.352 4.542 1.00 50.11 64 CYS C N 1
ATOM 4122 C CA . CYS C 2 39 ? -17.073 8.215 5.175 1.00 43.63 64 CYS C CA 1
ATOM 4123 C C . CYS C 2 39 ? -17.614 7.234 4.139 1.00 45.94 64 CYS C C 1
ATOM 4124 O O . CYS C 2 39 ? -17.677 7.518 2.939 1.00 48.24 64 CYS C O 1
ATOM 4127 N N . PHE C 2 40 ? -18.011 6.059 4.627 1.00 50.12 65 PHE C N 1
ATOM 4128 C CA . PHE C 2 40 ? -18.424 4.963 3.760 1.00 54.81 65 PHE C CA 1
ATOM 4129 C C . PHE C 2 40 ? -19.927 4.986 3.503 1.00 73.33 65 PHE C C 1
ATOM 4130 O O . PHE C 2 40 ? -20.562 6.045 3.538 1.00 96.02 65 PHE C O 1
ATOM 4138 N N . THR C 2 41 ? -20.501 3.803 3.258 1.00 74.75 66 THR C N 1
ATOM 4139 C CA . THR C 2 41 ? -21.866 3.730 2.749 1.00 72.71 66 THR C CA 1
ATOM 4140 C C . THR C 2 41 ? -22.876 4.306 3.733 1.00 74.39 66 THR C C 1
ATOM 4141 O O . THR C 2 41 ? -23.772 5.061 3.340 1.00 81.67 66 THR C O 1
ATOM 4145 N N . GLY C 2 42 ? -22.757 3.959 5.012 1.00 63.09 67 GLY C N 1
ATOM 4146 C CA . GLY C 2 42 ? -23.740 4.399 5.984 1.00 61.49 67 GLY C CA 1
ATOM 4147 C C . GLY C 2 42 ? -23.165 5.012 7.245 1.00 59.34 67 GLY C C 1
ATOM 4148 O O . GLY C 2 42 ? -23.623 4.711 8.353 1.00 45.76 67 GLY C O 1
ATOM 4149 N N . TYR C 2 43 ? -22.164 5.874 7.093 1.00 65.42 68 TYR C N 1
ATOM 4150 C CA . TYR C 2 43 ? -21.547 6.547 8.225 1.00 56.72 68 TYR C CA 1
ATOM 4151 C C . TYR C 2 43 ? -21.352 8.019 7.895 1.00 39.82 68 TYR C C 1
ATOM 4152 O O . TYR C 2 43 ? -21.359 8.424 6.729 1.00 35.32 68 TYR C O 1
ATOM 4161 N N . THR C 2 44 ? -21.181 8.819 8.944 1.00 28.67 69 THR C N 1
ATOM 4162 C CA . THR C 2 44 ? -20.935 10.247 8.798 1.00 47.19 69 THR C CA 1
ATOM 4163 C C . THR C 2 44 ? -20.236 10.746 10.054 1.00 51.70 69 THR C C 1
ATOM 4164 O O . THR C 2 44 ? -20.094 10.020 11.041 1.00 52.89 69 THR C O 1
ATOM 4168 N N . GLY C 2 45 ? -19.800 11.996 10.004 1.00 45.44 70 GLY C N 1
ATOM 4169 C CA . GLY C 2 45 ? -19.103 12.625 11.107 1.00 48.40 70 GLY C CA 1
ATOM 4170 C C . GLY C 2 45 ? -17.687 13.027 10.731 1.00 43.83 70 GLY C C 1
ATOM 4171 O O . GLY C 2 45 ? -17.183 12.728 9.650 1.00 46.36 70 GLY C O 1
ATOM 4172 N N . GLU C 2 46 ? -17.051 13.729 11.672 1.00 42.48 71 GLU C N 1
ATOM 4173 C CA . GLU C 2 46 ? -15.681 14.187 11.459 1.00 39.25 71 GLU C CA 1
ATOM 4174 C C . GLU C 2 46 ? -14.730 13.008 11.293 1.00 36.49 71 GLU C C 1
ATOM 4175 O O . GLU C 2 46 ? -13.905 12.984 10.372 1.00 34.42 71 GLU C O 1
ATOM 4181 N N . ARG C 2 47 ? -14.829 12.020 12.182 1.00 32.82 72 ARG C N 1
ATOM 4182 C CA . ARG C 2 47 ? -14.038 10.800 12.095 1.00 46.14 72 ARG C CA 1
ATOM 4183 C C . ARG C 2 47 ? -14.871 9.612 11.627 1.00 50.08 72 ARG C C 1
ATOM 4184 O O . ARG C 2 47 ? -14.489 8.461 11.859 1.00 49.41 72 ARG C O 1
ATOM 4192 N N . CYS C 2 48 ? -16.004 9.877 10.968 1.00 51.21 73 CYS C N 1
ATOM 4193 C CA . CYS C 2 48 ? -16.923 8.836 10.504 1.00 59.31 73 CYS C CA 1
ATOM 4194 C C . CYS C 2 48 ? -17.354 7.934 11.660 1.00 51.23 73 CYS C C 1
ATOM 4195 O O . CYS C 2 48 ? -17.362 6.706 11.559 1.00 62.54 73 CYS C O 1
ATOM 4198 N N . GLU C 2 49 ? -17.720 8.568 12.771 1.00 32.21 74 GLU C N 1
ATOM 4199 C CA . GLU C 2 49 ? -18.091 7.876 13.995 1.00 33.58 74 GLU C CA 1
ATOM 4200 C C . GLU C 2 49 ? -19.595 7.843 14.229 1.00 29.69 74 GLU C C 1
ATOM 4201 O O . GLU C 2 49 ? -20.044 7.214 15.192 1.00 28.65 74 GLU C O 1
ATOM 4207 N N . HIS C 2 50 ? -20.380 8.498 13.379 1.00 23.70 75 HIS C N 1
ATOM 4208 C CA . HIS C 2 50 ? -21.826 8.561 13.530 1.00 36.42 75 HIS C CA 1
ATOM 4209 C C . HIS C 2 50 ? -22.509 7.771 12.423 1.00 44.51 75 HIS C C 1
ATOM 4210 O O . HIS C 2 50 ? -22.090 7.815 11.263 1.00 59.46 75 HIS C O 1
ATOM 4217 N N . LEU C 2 51 ? -23.563 7.048 12.792 1.00 24.48 76 LEU C N 1
ATOM 4218 C CA . LEU C 2 51 ? -24.388 6.353 11.814 1.00 21.69 76 LEU C CA 1
ATOM 4219 C C . LEU C 2 51 ? -25.336 7.350 11.159 1.00 39.42 76 LEU C C 1
ATOM 4220 O O . LEU C 2 51 ? -25.951 8.174 11.843 1.00 39.63 76 LEU C O 1
ATOM 4225 N N . THR C 2 52 ? -25.445 7.279 9.834 1.00 44.07 77 THR C N 1
ATOM 4226 C CA . THR C 2 52 ? -26.280 8.222 9.101 1.00 44.41 77 THR C CA 1
ATOM 4227 C C . THR C 2 52 ? -27.740 8.081 9.512 1.00 47.37 77 THR C C 1
ATOM 4228 O O . THR C 2 52 ? -28.277 6.971 9.578 1.00 57.49 77 THR C O 1
ATOM 4232 N N . LEU C 2 53 ? -28.379 9.214 9.792 1.00 38.76 78 LEU C N 1
ATOM 4233 C CA . LEU C 2 53 ? -29.772 9.249 10.219 1.00 55.56 78 LEU C CA 1
ATOM 4234 C C . LEU C 2 53 ? -30.645 9.657 9.039 1.00 68.28 78 LEU C C 1
ATOM 4235 O 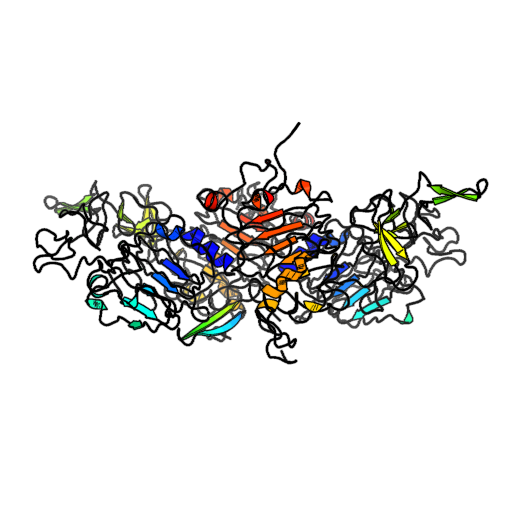O . LEU C 2 53 ? -30.521 10.775 8.527 1.00 73.38 78 LEU C O 1
ATOM 4240 N N . THR C 2 54 ? -31.522 8.754 8.613 1.00 75.90 79 THR C N 1
ATOM 4241 C CA . THR C 2 54 ? -32.429 9.031 7.506 1.00 73.96 79 THR C CA 1
ATOM 4242 C C . THR C 2 54 ? -33.617 9.866 7.971 1.00 61.62 79 THR C C 1
ATOM 4243 O O . THR C 2 54 ? -33.873 10.948 7.444 1.00 27.94 79 THR C O 1
ATOM 4247 N N . LEU D 1 1 ? -53.109 -26.438 -7.543 1.00 32.55 1 LEU D N 1
ATOM 4248 C CA . LEU D 1 1 ? -52.925 -25.919 -8.893 1.00 40.38 1 LEU D CA 1
ATOM 4249 C C . LEU D 1 1 ? -53.842 -24.725 -9.138 1.00 62.96 1 LEU D C 1
ATOM 4250 O O . LEU D 1 1 ? -54.984 -24.885 -9.568 1.00 75.49 1 LEU D O 1
ATOM 4255 N N . GLU D 1 2 ? -53.332 -23.527 -8.862 1.00 71.34 2 GLU D N 1
ATOM 4256 C CA . GLU D 1 2 ? -54.125 -22.313 -8.971 1.00 66.40 2 GLU D CA 1
ATOM 4257 C C . GLU D 1 2 ? -53.224 -21.169 -9.412 1.00 56.65 2 GLU D C 1
ATOM 4258 O O . GLU D 1 2 ? -52.004 -21.315 -9.521 1.00 63.46 2 GLU D O 1
ATOM 4264 N N . GLU D 1 3 ? -53.845 -20.020 -9.668 1.00 41.73 3 GLU D N 1
ATOM 4265 C CA . GLU D 1 3 ? -53.092 -18.823 -10.017 1.00 43.55 3 GLU D CA 1
ATOM 4266 C C . GLU D 1 3 ? -52.269 -18.362 -8.821 1.00 60.60 3 GLU D C 1
ATOM 4267 O O . GLU D 1 3 ? -52.802 -18.170 -7.723 1.00 73.52 3 GLU D O 1
ATOM 4269 N N . LYS D 1 4 ? -50.968 -18.189 -9.033 1.00 50.23 4 LYS D N 1
ATOM 4270 C CA . LYS D 1 4 ? -50.041 -17.844 -7.968 1.00 34.01 4 LYS D CA 1
ATOM 4271 C C . LYS D 1 4 ? -49.416 -16.482 -8.234 1.00 33.04 4 LYS D C 1
ATOM 4272 O O . LYS D 1 4 ? -49.329 -16.024 -9.378 1.00 30.22 4 LYS D O 1
ATOM 4278 N N . LYS D 1 5 ? -48.980 -15.834 -7.157 1.00 27.20 5 LYS D N 1
ATOM 4279 C CA . LYS D 1 5 ? -48.279 -14.561 -7.260 1.00 39.43 5 LYS D CA 1
ATOM 4280 C C . LYS D 1 5 ? -46.839 -14.818 -7.685 1.00 41.03 5 LYS D C 1
ATOM 4281 O O . LYS D 1 5 ? -46.079 -15.472 -6.963 1.00 29.99 5 LYS D O 1
ATOM 4283 N N . VAL D 1 6 ? -46.466 -14.307 -8.853 1.00 42.33 6 VAL D N 1
ATOM 4284 C CA . VAL D 1 6 ? -45.158 -14.565 -9.426 1.00 30.07 6 VAL D CA 1
ATOM 4285 C C . VAL D 1 6 ? -44.266 -13.347 -9.228 1.00 47.31 6 VAL D C 1
ATOM 4286 O O . VAL D 1 6 ? -44.729 -12.219 -9.040 1.00 42.03 6 VAL D O 1
ATOM 4290 N N . CYS D 1 7 ? -42.957 -13.586 -9.264 1.00 31.11 7 CYS D N 1
ATOM 4291 C CA . CYS D 1 7 ? -41.964 -12.523 -9.219 1.00 32.68 7 CYS D CA 1
ATOM 4292 C C . CYS D 1 7 ? -40.785 -12.933 -10.088 1.00 51.46 7 CYS D C 1
ATOM 4293 O O . CYS D 1 7 ? -40.514 -14.123 -10.269 1.00 55.02 7 CYS D O 1
ATOM 4296 N N . GLN D 1 8 ? -40.088 -11.932 -10.628 1.00 52.80 8 GLN D N 1
ATOM 4297 C CA . GLN D 1 8 ? -39.051 -12.200 -11.619 1.00 60.11 8 GLN D CA 1
ATOM 4298 C C . GLN D 1 8 ? -37.784 -12.777 -11.000 1.00 59.81 8 GLN D C 1
ATOM 4299 O O . GLN D 1 8 ? -37.052 -13.510 -11.673 1.00 57.97 8 GLN D O 1
ATOM 4305 N N . GLY D 1 9 ? -37.508 -12.471 -9.740 1.00 60.12 9 GLY D N 1
ATOM 4306 C CA . GLY D 1 9 ? -36.291 -12.941 -9.112 1.00 56.07 9 GLY D CA 1
ATOM 4307 C C . GLY D 1 9 ? -35.120 -12.013 -9.362 1.00 64.44 9 GLY D C 1
ATOM 4308 O O . GLY D 1 9 ? -35.254 -10.906 -9.892 1.00 86.37 9 GLY D O 1
ATOM 4309 N N . THR D 1 10 ? -33.940 -12.484 -8.966 1.00 65.16 10 THR D N 1
ATOM 4310 C CA . THR D 1 10 ? -32.716 -11.709 -9.096 1.00 67.66 10 THR D CA 1
ATOM 4311 C C . THR D 1 10 ? -31.624 -12.551 -9.742 1.00 64.51 10 THR D C 1
ATOM 4312 O O . THR D 1 10 ? -31.716 -13.778 -9.834 1.00 41.95 10 THR D O 1
ATOM 4316 N N . SER D 1 11 ? -30.577 -11.856 -10.204 1.00 70.93 11 SER D N 1
ATOM 4317 C CA . SER D 1 11 ? -29.378 -12.499 -10.725 1.00 69.87 11 SER D CA 1
ATOM 4318 C C . SER D 1 11 ? -28.110 -11.812 -10.214 1.00 76.56 11 SER D C 1
ATOM 4319 O O . SER D 1 11 ? -27.065 -11.898 -10.871 1.00 80.01 11 SER D O 1
ATOM 4322 N N . ASN D 1 12 ? -28.179 -11.136 -9.059 1.00 78.39 12 ASN D N 1
ATOM 4323 C CA . ASN D 1 12 ? -27.053 -10.357 -8.550 1.00 74.76 12 ASN D CA 1
ATOM 4324 C C . ASN D 1 12 ? -25.936 -11.253 -8.052 1.00 62.33 12 ASN D C 1
ATOM 4325 O O . ASN D 1 12 ? -24.759 -10.897 -8.145 1.00 60.62 12 ASN D O 1
ATOM 4330 N N . LYS D 1 13 ? -26.298 -12.416 -7.520 1.00 63.14 13 LYS D N 1
ATOM 4331 C CA . LYS D 1 13 ? -25.366 -13.485 -7.137 1.00 64.95 13 LYS D CA 1
ATOM 4332 C C . LYS D 1 13 ? -24.562 -12.967 -5.944 1.00 66.10 13 LYS D C 1
ATOM 4333 O O . LYS D 1 13 ? -25.184 -12.495 -4.984 1.00 55.30 13 LYS D O 1
ATOM 4335 N N . LEU D 1 14 ? -23.223 -12.953 -5.976 1.00 70.27 14 LEU D N 1
ATOM 4336 C CA . LEU D 1 14 ? -22.394 -12.670 -4.786 1.00 61.32 14 LEU D CA 1
ATOM 4337 C C . LEU D 1 14 ? -22.192 -11.180 -4.468 1.00 76.47 14 LEU D C 1
ATOM 4338 O O . LEU D 1 14 ? -21.439 -10.838 -3.534 1.00 84.48 14 LEU D O 1
ATOM 4343 N N . THR D 1 15 ? -22.792 -10.295 -5.248 1.00 80.62 15 THR D N 1
ATOM 4344 C CA . THR D 1 15 ? -22.623 -8.861 -5.092 1.00 83.19 15 THR D CA 1
ATOM 4345 C C . THR D 1 15 ? -23.620 -8.346 -4.069 1.00 67.30 15 THR D C 1
ATOM 4346 O O . THR D 1 15 ? -24.812 -8.657 -4.142 1.00 73.04 15 THR D O 1
ATOM 4350 N N . GLN D 1 16 ? -23.118 -7.584 -3.104 1.00 58.65 16 GLN D N 1
ATOM 4351 C CA . GLN D 1 16 ? -23.942 -6.960 -2.078 1.00 64.33 16 GLN D CA 1
ATOM 4352 C C . GLN D 1 16 ? -24.391 -5.597 -2.589 1.00 65.51 16 GLN D C 1
ATOM 4353 O O . GLN D 1 16 ? -23.583 -4.668 -2.690 1.00 54.94 16 GLN D O 1
ATOM 4359 N N . LEU D 1 17 ? -25.675 -5.479 -2.915 1.00 69.33 17 LEU D N 1
ATOM 4360 C CA . LEU D 1 17 ? -26.229 -4.225 -3.416 1.00 78.80 17 LEU D CA 1
ATOM 4361 C C . LEU D 1 17 ? -26.415 -3.261 -2.251 1.00 87.23 17 LEU D C 1
ATOM 4362 O O . LEU D 1 17 ? -27.332 -3.425 -1.440 1.00 103.67 17 LEU D O 1
ATOM 4367 N N . GLY D 1 18 ? -25.551 -2.251 -2.169 1.00 71.83 18 GLY D N 1
ATOM 4368 C CA . GLY D 1 18 ? -25.660 -1.278 -1.101 1.00 67.86 18 GLY D CA 1
ATOM 4369 C C . GLY D 1 18 ? -25.217 -1.847 0.237 1.00 72.94 18 GLY D C 1
ATOM 4370 O O . GLY D 1 18 ? -24.414 -2.780 0.318 1.00 89.42 18 GLY D O 1
ATOM 4371 N N . THR D 1 19 ? -25.758 -1.270 1.308 1.00 62.59 19 THR D N 1
ATOM 4372 C CA . THR D 1 19 ? -25.436 -1.713 2.655 1.00 67.08 19 THR D CA 1
ATOM 4373 C C . THR D 1 19 ? -26.136 -3.037 2.953 1.00 80.38 19 THR D C 1
ATOM 4374 O O . THR D 1 19 ? -26.901 -3.566 2.142 1.00 83.80 19 THR D O 1
ATOM 4378 N N . PHE D 1 20 ? -25.862 -3.584 4.140 1.00 83.60 20 PHE D N 1
ATOM 4379 C CA . PHE D 1 20 ? -26.643 -4.717 4.627 1.00 70.68 20 PHE D CA 1
ATOM 4380 C C . PHE D 1 20 ? -28.122 -4.358 4.682 1.00 76.40 20 PHE D C 1
ATOM 4381 O O . PHE D 1 20 ? -28.984 -5.133 4.245 1.00 77.05 20 PHE D O 1
ATOM 4389 N N . GLU D 1 21 ? -28.430 -3.170 5.208 1.00 85.03 21 GLU D N 1
ATOM 4390 C CA . GLU D 1 21 ? -29.812 -2.709 5.267 1.00 84.16 21 GLU D CA 1
ATOM 4391 C C . GLU D 1 21 ? -30.405 -2.572 3.872 1.00 71.01 21 GLU D C 1
ATOM 4392 O O . GLU D 1 21 ? -31.489 -3.091 3.596 1.00 68.99 21 GLU D O 1
ATOM 4398 N N . ASP D 1 22 ? -29.701 -1.879 2.972 1.00 60.65 22 ASP D N 1
ATOM 4399 C CA . ASP D 1 22 ? -30.231 -1.660 1.629 1.00 62.24 22 ASP D CA 1
ATOM 4400 C C . ASP D 1 22 ? -30.351 -2.969 0.856 1.00 75.30 22 ASP D C 1
ATOM 4401 O O . ASP D 1 22 ? -31.323 -3.173 0.118 1.00 82.89 22 ASP D O 1
ATOM 4403 N N . HIS D 1 23 ? -29.373 -3.865 1.009 1.00 69.93 23 HIS D N 1
ATOM 4404 C CA . HIS D 1 23 ? -29.444 -5.161 0.341 1.00 64.10 23 HIS D CA 1
ATOM 4405 C C . HIS D 1 23 ? -30.634 -5.968 0.845 1.00 55.04 23 HIS D C 1
ATOM 4406 O O . HIS D 1 23 ? -31.343 -6.607 0.056 1.00 54.31 23 HIS D O 1
ATOM 4413 N N . PHE D 1 24 ? -30.878 -5.938 2.158 1.00 52.19 24 PHE D N 1
ATOM 4414 C CA . PHE D 1 24 ? -32.007 -6.680 2.709 1.00 58.38 24 PHE D CA 1
ATOM 4415 C C . PHE D 1 24 ? -33.336 -6.052 2.306 1.00 53.92 24 PHE D C 1
ATOM 4416 O O . PHE D 1 24 ? -34.322 -6.765 2.094 1.00 38.06 24 PHE D O 1
ATOM 4424 N N . LEU D 1 25 ? -33.391 -4.721 2.214 1.00 44.67 25 LEU D N 1
ATOM 4425 C CA . LEU D 1 25 ? -34.626 -4.061 1.802 1.00 43.08 25 LEU D CA 1
ATOM 4426 C C . LEU D 1 25 ? -34.925 -4.325 0.333 1.00 56.82 25 LEU D C 1
ATOM 4427 O O . LEU D 1 25 ? -36.093 -4.442 -0.056 1.00 63.70 25 LEU D O 1
ATOM 4432 N N . SER D 1 26 ? -33.886 -4.413 -0.499 1.00 43.44 26 SER D N 1
ATOM 4433 C CA . SER D 1 26 ? -34.093 -4.797 -1.891 1.00 48.24 26 SER D CA 1
ATOM 4434 C C . SER D 1 26 ? -34.557 -6.245 -1.993 1.00 48.05 26 SER D C 1
ATOM 4435 O O . SER D 1 26 ? -35.487 -6.556 -2.750 1.00 60.80 26 SER D O 1
ATOM 4438 N N . LEU D 1 27 ? -33.923 -7.141 -1.230 1.00 38.43 27 LEU D N 1
ATOM 4439 C CA . LEU D 1 27 ? -34.348 -8.537 -1.197 1.00 50.77 27 LEU D CA 1
ATOM 4440 C C . LEU D 1 27 ? -35.811 -8.658 -0.788 1.00 50.11 27 LEU D C 1
ATOM 4441 O O . LEU D 1 27 ? -36.592 -9.372 -1.427 1.00 45.53 27 LEU D O 1
ATOM 4446 N N . GLN D 1 28 ? -36.198 -7.962 0.283 1.00 47.64 28 GLN D N 1
ATOM 4447 C CA . GLN D 1 28 ? -37.575 -8.023 0.759 1.00 51.35 28 GLN D CA 1
ATOM 4448 C C . GLN D 1 28 ? -38.535 -7.400 -0.245 1.00 68.31 28 GLN D C 1
ATOM 4449 O O . GLN D 1 28 ? -39.656 -7.887 -0.424 1.00 74.65 28 GLN D O 1
ATOM 4455 N N . ARG D 1 29 ? -38.112 -6.326 -0.914 1.00 71.10 29 ARG D N 1
ATOM 4456 C CA . ARG D 1 29 ? -38.978 -5.681 -1.894 1.00 69.49 29 ARG D CA 1
ATOM 4457 C C . ARG D 1 29 ? -39.169 -6.546 -3.133 1.00 66.84 29 ARG D C 1
ATOM 4458 O O . ARG D 1 29 ? -40.190 -6.424 -3.820 1.00 75.99 29 ARG D O 1
ATOM 4460 N N . MET D 1 30 ? -38.209 -7.421 -3.436 1.00 59.97 30 MET D N 1
ATOM 4461 C CA . MET D 1 30 ? -38.319 -8.253 -4.630 1.00 36.32 30 MET D CA 1
ATOM 4462 C C . MET D 1 30 ? -39.200 -9.475 -4.387 1.00 59.80 30 MET D C 1
ATOM 4463 O O . MET D 1 30 ? -40.193 -9.687 -5.091 1.00 47.11 30 MET D O 1
ATOM 4468 N N . PHE D 1 31 ? -38.852 -10.290 -3.394 1.00 51.09 31 PHE D N 1
ATOM 4469 C CA . PHE D 1 31 ? -39.499 -11.578 -3.182 1.00 43.08 31 PHE D CA 1
ATOM 4470 C C . PHE D 1 31 ? -40.662 -11.515 -2.198 1.00 32.85 31 PHE D C 1
ATOM 4471 O O . PHE D 1 31 ? -41.100 -12.562 -1.709 1.00 27.20 31 PHE D O 1
ATOM 4479 N N . ASN D 1 32 ? -41.176 -10.325 -1.908 1.00 32.20 32 ASN D N 1
ATOM 4480 C CA . ASN D 1 32 ? -42.337 -10.209 -1.039 1.00 37.42 32 ASN D CA 1
ATOM 4481 C C . ASN D 1 32 ? -43.574 -10.776 -1.715 1.00 47.00 32 ASN D C 1
ATOM 4482 O O . ASN D 1 32 ? -43.798 -10.559 -2.909 1.00 69.77 32 ASN D O 1
ATOM 4487 N N . ASN D 1 33 ? -44.394 -11.484 -0.935 1.00 41.62 33 ASN D N 1
ATOM 4488 C CA . ASN D 1 33 ? -45.670 -12.032 -1.401 1.00 44.08 33 ASN D CA 1
ATOM 4489 C C . ASN D 1 33 ? -45.511 -12.890 -2.654 1.00 59.58 33 ASN D C 1
ATOM 4490 O O . ASN D 1 33 ? -46.472 -13.094 -3.400 1.00 61.08 33 ASN D O 1
ATOM 4495 N N . CYS D 1 34 ? -44.308 -13.399 -2.902 1.00 57.13 34 CYS D N 1
ATOM 4496 C CA . CYS D 1 34 ? -44.048 -14.200 -4.087 1.00 52.80 34 CYS D CA 1
ATOM 4497 C C . CYS D 1 34 ? -44.312 -15.671 -3.799 1.00 26.34 34 CYS D C 1
ATOM 4498 O O . CYS D 1 34 ? -43.989 -16.177 -2.720 1.00 32.34 34 CYS D O 1
ATOM 4501 N N . GLU D 1 35 ? -44.915 -16.354 -4.774 1.00 29.31 35 GLU D N 1
ATOM 4502 C CA . GLU D 1 35 ? -45.151 -17.786 -4.690 1.00 43.76 35 GLU D CA 1
ATOM 4503 C C . GLU D 1 35 ? -44.472 -18.580 -5.795 1.00 58.39 35 GLU D C 1
ATOM 4504 O O . GLU D 1 35 ? -44.204 -19.770 -5.596 1.00 38.02 35 GLU D O 1
ATOM 4510 N N . VAL D 1 36 ? -44.192 -17.967 -6.943 1.00 55.41 36 VAL D N 1
ATOM 4511 C CA . VAL D 1 36 ? -43.452 -18.598 -8.030 1.00 44.50 36 VAL D CA 1
ATOM 4512 C C . VAL D 1 36 ? -42.355 -17.637 -8.464 1.00 31.97 36 VAL D C 1
ATOM 4513 O O . VAL D 1 36 ? -42.642 -16.510 -8.884 1.00 36.15 36 VAL D O 1
ATOM 4517 N N . VAL D 1 37 ? -41.104 -18.075 -8.359 1.00 27.08 37 VAL D N 1
ATOM 4518 C CA . VAL D 1 37 ? -39.962 -17.271 -8.777 1.00 40.44 37 VAL D CA 1
ATOM 4519 C C . VAL D 1 37 ? -39.623 -17.656 -10.213 1.00 44.14 37 VAL D C 1
ATOM 4520 O O . VAL D 1 37 ? -39.098 -18.743 -10.467 1.00 45.69 37 VAL D O 1
ATOM 4524 N N . LEU D 1 38 ? -39.931 -16.762 -11.156 1.00 49.76 38 LEU D N 1
ATOM 4525 C CA . LEU D 1 38 ? -39.669 -17.048 -12.562 1.00 43.90 38 LEU D CA 1
ATOM 4526 C C . LEU D 1 38 ? -38.177 -17.101 -12.859 1.00 48.72 38 LEU D C 1
ATOM 4527 O O . LEU D 1 38 ? -37.749 -17.849 -13.745 1.00 44.98 38 LEU D O 1
ATOM 4532 N N . GLY D 1 39 ? -37.375 -16.322 -12.139 1.00 48.65 39 GLY D N 1
ATOM 4533 C CA . GLY D 1 39 ? -35.940 -16.338 -12.328 1.00 55.17 39 GLY D CA 1
ATOM 4534 C C . GLY D 1 39 ? -35.224 -17.145 -11.268 1.00 51.76 39 GLY D C 1
ATOM 4535 O O . GLY D 1 39 ? -35.488 -18.340 -11.106 1.00 51.61 39 GLY D O 1
ATOM 4536 N N . ASN D 1 40 ? -34.324 -16.503 -10.529 1.00 31.07 40 ASN D N 1
ATOM 4537 C CA . ASN D 1 40 ? -33.509 -17.171 -9.527 1.00 34.53 40 ASN D CA 1
ATOM 4538 C C . ASN D 1 40 ? -33.733 -16.533 -8.164 1.00 56.30 40 ASN D C 1
ATOM 4539 O O . ASN D 1 40 ? -33.867 -15.310 -8.053 1.00 65.72 40 ASN D O 1
ATOM 4544 N N . LEU D 1 41 ? -33.777 -17.370 -7.130 1.00 54.63 41 LEU D N 1
ATOM 4545 C CA . LEU D 1 41 ? -33.927 -16.924 -5.751 1.00 50.68 41 LEU D CA 1
ATOM 4546 C C . LEU D 1 41 ? -32.543 -16.814 -5.122 1.00 47.66 41 LEU D C 1
ATOM 4547 O O . LEU D 1 41 ? -31.841 -17.821 -4.981 1.00 42.15 41 LEU D O 1
ATOM 4552 N N . GLU D 1 42 ? -32.154 -15.598 -4.747 1.00 49.70 42 GLU D N 1
ATOM 4553 C CA . GLU D 1 42 ? -30.814 -15.323 -4.232 1.00 52.42 42 GLU D CA 1
ATOM 4554 C C . GLU D 1 42 ? -30.928 -14.681 -2.853 1.00 48.68 42 GLU D C 1
ATOM 4555 O O . GLU D 1 42 ? -31.254 -13.496 -2.736 1.00 58.14 42 GLU D O 1
ATOM 4561 N N . ILE D 1 43 ? -30.648 -15.463 -1.815 1.00 42.26 43 ILE D N 1
ATOM 4562 C CA . ILE D 1 43 ? -30.627 -14.987 -0.437 1.00 29.89 43 ILE D CA 1
ATOM 4563 C C . ILE D 1 43 ? -29.166 -14.834 -0.030 1.00 31.06 43 ILE D C 1
ATOM 4564 O O . ILE D 1 43 ? -28.457 -15.829 0.173 1.00 30.43 43 ILE D O 1
ATOM 4569 N N . THR D 1 44 ? -28.708 -13.587 0.086 1.00 43.99 44 THR D N 1
ATOM 4570 C CA . THR D 1 44 ? -27.313 -13.305 0.394 1.00 39.36 44 THR D CA 1
ATOM 4571 C C . THR D 1 44 ? -27.209 -12.125 1.350 1.00 36.99 44 THR D C 1
ATOM 4572 O O . THR D 1 44 ? -28.072 -11.243 1.374 1.00 36.17 44 THR D O 1
ATOM 4576 N N . TYR D 1 45 ? -26.136 -12.131 2.145 1.00 45.09 45 TYR D N 1
ATOM 4577 C CA . TYR D 1 45 ? -25.766 -11.018 3.023 1.00 40.51 45 TYR D CA 1
ATOM 4578 C C . TYR D 1 45 ? -26.880 -10.648 3.998 1.00 38.55 45 TYR D C 1
ATOM 4579 O O . TYR D 1 45 ? -27.020 -9.484 4.382 1.00 40.12 45 TYR D O 1
ATOM 4588 N N . VAL D 1 46 ? -27.675 -11.628 4.412 1.00 42.31 46 VAL D N 1
ATOM 4589 C CA . VAL D 1 46 ? -28.691 -11.399 5.434 1.00 46.17 46 VAL D CA 1
ATOM 4590 C C . VAL D 1 46 ? -28.033 -11.534 6.801 1.00 57.08 46 VAL D C 1
ATOM 4591 O O . VAL D 1 46 ? -27.536 -12.607 7.159 1.00 56.87 46 VAL D O 1
ATOM 4595 N N . GLN D 1 47 ? -28.025 -10.445 7.565 1.00 63.99 47 GLN D N 1
ATOM 4596 C CA . GLN D 1 47 ? -27.385 -10.438 8.868 1.00 67.36 47 GLN D CA 1
ATOM 4597 C C . GLN D 1 47 ? -28.354 -10.947 9.934 1.00 85.29 47 GLN D C 1
ATOM 4598 O O . GLN D 1 47 ? -29.495 -11.319 9.649 1.00 90.78 47 GLN D O 1
ATOM 4604 N N . ARG D 1 48 ? -27.893 -10.966 11.182 1.00 84.15 48 ARG D N 1
ATOM 4605 C CA . ARG D 1 48 ? -28.661 -11.575 12.257 1.00 79.19 48 ARG D CA 1
ATOM 4606 C C . ARG D 1 48 ? -29.881 -10.734 12.616 1.00 72.68 48 ARG D C 1
ATOM 4607 O O . ARG D 1 48 ? -29.918 -9.520 12.393 1.00 69.03 48 ARG D O 1
ATOM 4615 N N . ASN D 1 49 ? -30.889 -11.407 13.174 1.00 60.13 49 ASN D N 1
ATOM 4616 C CA . ASN D 1 49 ? -32.120 -10.795 13.673 1.00 59.66 49 ASN D CA 1
ATOM 4617 C C . ASN D 1 49 ? -32.949 -10.144 12.570 1.00 50.27 49 ASN D C 1
ATOM 4618 O O . ASN D 1 49 ? -33.861 -9.362 12.857 1.00 48.06 49 ASN D O 1
ATOM 4623 N N . TYR D 1 50 ? -32.661 -10.453 11.309 1.00 47.44 50 TYR D N 1
ATOM 4624 C CA . TYR D 1 50 ? -33.465 -9.970 10.195 1.00 54.78 50 TYR D CA 1
ATOM 4625 C C . TYR D 1 50 ? -34.591 -10.957 9.916 1.00 49.89 50 TYR D C 1
ATOM 4626 O O . TYR D 1 50 ? -34.350 -12.159 9.769 1.00 39.80 50 TYR D O 1
ATOM 4635 N N . ASP D 1 51 ? -35.818 -10.446 9.846 1.00 57.27 51 ASP D N 1
ATOM 4636 C CA . ASP D 1 51 ? -36.997 -11.290 9.687 1.00 58.20 51 ASP D CA 1
ATOM 4637 C C . ASP D 1 51 ? -37.102 -11.741 8.235 1.00 47.29 51 ASP D C 1
ATOM 4638 O O . ASP D 1 51 ? -37.478 -10.957 7.358 1.00 31.08 51 ASP D O 1
ATOM 4643 N N . LEU D 1 52 ? -36.771 -13.007 7.980 1.00 48.90 52 LEU D N 1
ATOM 4644 C CA . LEU D 1 52 ? -36.886 -13.603 6.656 1.00 49.03 52 LEU D CA 1
ATOM 4645 C C . LEU D 1 52 ? -38.155 -14.433 6.502 1.00 51.61 52 LEU D C 1
ATOM 4646 O O . LEU D 1 52 ? -38.228 -15.283 5.607 1.00 43.42 52 LEU D O 1
ATOM 4651 N N . SER D 1 53 ? -39.157 -14.205 7.355 1.00 57.11 53 SER D N 1
ATOM 4652 C CA . SER D 1 53 ? -40.383 -14.992 7.299 1.00 44.81 53 SER D CA 1
ATOM 4653 C C . SER D 1 53 ? -41.164 -14.768 6.011 1.00 49.33 53 SER D C 1
ATOM 4654 O O . SER D 1 53 ? -41.986 -15.615 5.646 1.00 44.60 53 SER D O 1
ATOM 4657 N N . PHE D 1 54 ? -40.926 -13.655 5.312 1.00 59.90 54 PHE D N 1
ATOM 4658 C CA . PHE D 1 54 ? -41.595 -13.422 4.038 1.00 55.65 54 PHE D CA 1
ATOM 4659 C C . PHE D 1 54 ? -41.200 -14.440 2.977 1.00 45.12 54 PHE D C 1
ATOM 4660 O O . PHE D 1 54 ? -41.864 -14.517 1.938 1.00 56.67 54 PHE D O 1
ATOM 4668 N N . LEU D 1 55 ? -40.144 -15.218 3.211 1.00 23.76 55 LEU D N 1
ATOM 4669 C CA . LEU D 1 55 ? -39.768 -16.310 2.323 1.00 32.98 55 LEU D CA 1
ATOM 4670 C C . LEU D 1 55 ? -40.612 -17.560 2.538 1.00 49.62 55 LEU D C 1
ATOM 4671 O O . LEU D 1 55 ? -40.456 -18.528 1.786 1.00 66.02 55 LEU D O 1
ATOM 4676 N N . LYS D 1 56 ? -41.498 -17.564 3.538 1.00 34.97 56 LYS D N 1
ATOM 4677 C CA . LYS D 1 56 ? -42.356 -18.720 3.775 1.00 22.22 56 LYS D CA 1
ATOM 4678 C C . LYS D 1 56 ? -43.398 -18.906 2.680 1.00 24.01 56 LYS D C 1
ATOM 4679 O O . LYS D 1 56 ? -43.972 -19.994 2.568 1.00 42.24 56 LYS D O 1
ATOM 4685 N N . THR D 1 57 ? -43.658 -17.876 1.877 1.00 25.11 57 THR D N 1
ATOM 4686 C CA . THR D 1 57 ? -44.668 -17.945 0.829 1.00 35.14 57 THR D CA 1
ATOM 4687 C C . THR D 1 57 ? -44.143 -18.536 -0.473 1.00 39.67 57 THR D C 1
ATOM 4688 O O . THR D 1 57 ? -44.948 -18.899 -1.338 1.00 40.39 57 THR D O 1
ATOM 4692 N N . ILE D 1 58 ? -42.825 -18.643 -0.633 1.00 34.49 58 ILE D N 1
ATOM 4693 C CA . ILE D 1 58 ? -42.256 -19.126 -1.885 1.00 40.37 58 ILE D CA 1
ATOM 4694 C C . ILE D 1 58 ? -42.471 -20.628 -1.997 1.00 25.81 58 ILE D C 1
ATOM 4695 O O . ILE D 1 58 ? -42.150 -21.390 -1.076 1.00 47.16 58 ILE D O 1
ATOM 4700 N N . GLN D 1 59 ? -43.019 -21.061 -3.131 1.00 24.52 59 GLN D N 1
ATOM 4701 C CA . GLN D 1 59 ? -43.262 -22.472 -3.397 1.00 20.95 59 GLN D CA 1
ATOM 4702 C C . GLN D 1 59 ? -42.451 -23.026 -4.557 1.00 33.33 59 GLN D C 1
ATOM 4703 O O . GLN D 1 59 ? -42.066 -24.197 -4.515 1.00 47.32 59 GLN D O 1
ATOM 4709 N N . GLU D 1 60 ? -42.185 -22.226 -5.588 1.00 19.23 60 GLU D N 1
ATOM 4710 C CA . GLU D 1 60 ? -41.463 -22.678 -6.767 1.00 25.50 60 GLU D CA 1
ATOM 4711 C C . GLU D 1 60 ? -40.384 -21.669 -7.134 1.00 24.79 60 GLU D C 1
ATOM 4712 O O . GLU D 1 60 ? -40.541 -20.463 -6.927 1.00 29.32 60 GLU D O 1
ATOM 4718 N N . VAL D 1 61 ? -39.283 -22.181 -7.682 1.00 29.85 61 VAL D N 1
ATOM 4719 C CA . VAL D 1 61 ? -38.193 -21.362 -8.202 1.00 33.46 61 VAL D CA 1
ATOM 4720 C C . VAL D 1 61 ? -37.760 -21.986 -9.523 1.00 31.06 61 VAL D C 1
ATOM 4721 O O . VAL D 1 61 ? -37.257 -23.116 -9.541 1.00 33.25 61 VAL D O 1
ATOM 4725 N N . ALA D 1 62 ? -37.955 -21.259 -10.625 1.00 24.79 62 ALA D N 1
ATOM 4726 C CA . ALA D 1 62 ? -37.646 -21.817 -11.938 1.00 32.35 62 ALA D CA 1
ATOM 4727 C C . ALA D 1 62 ? -36.142 -21.928 -12.160 1.00 38.59 62 ALA D C 1
ATOM 4728 O O . ALA D 1 62 ? -35.672 -22.881 -12.793 1.00 53.69 62 ALA D O 1
ATOM 4730 N N . GLY D 1 63 ? -35.373 -20.969 -11.651 1.00 39.07 63 GLY D N 1
ATOM 4731 C CA . GLY D 1 63 ? -33.932 -20.997 -11.810 1.00 29.33 63 GLY D CA 1
ATOM 4732 C C . GLY D 1 63 ? -33.226 -21.721 -10.682 1.00 34.02 63 GLY D C 1
ATOM 4733 O O . GLY D 1 63 ? -33.580 -22.856 -10.350 1.00 36.58 63 GLY D O 1
ATOM 4734 N N . TYR D 1 64 ? -32.228 -21.079 -10.086 1.00 35.35 64 TYR D N 1
ATOM 4735 C CA . TYR D 1 64 ? -31.476 -21.653 -8.980 1.00 26.74 64 TYR D CA 1
ATOM 4736 C C . TYR D 1 64 ? -31.769 -20.898 -7.689 1.00 26.05 64 TYR D C 1
ATOM 4737 O O . TYR D 1 64 ? -32.383 -19.828 -7.685 1.00 44.77 64 TYR D O 1
ATOM 4746 N N . VAL D 1 65 ? -31.314 -21.481 -6.583 1.00 25.30 65 VAL D N 1
ATOM 4747 C CA . VAL D 1 65 ? -31.483 -20.921 -5.248 1.00 28.84 65 VAL D CA 1
ATOM 4748 C C . VAL D 1 65 ? -30.096 -20.820 -4.628 1.00 36.36 65 VAL D C 1
ATOM 4749 O O . VAL D 1 65 ? -29.449 -21.844 -4.369 1.00 50.89 65 VAL D O 1
ATOM 4753 N N . LEU D 1 66 ? -29.638 -19.594 -4.397 1.00 27.63 66 LEU D N 1
ATOM 4754 C CA . LEU D 1 66 ? -28.294 -19.320 -3.893 1.00 33.44 66 LEU D CA 1
ATOM 4755 C C . LEU D 1 66 ? -28.419 -18.686 -2.512 1.00 37.34 66 LEU D C 1
ATOM 4756 O O . LEU D 1 66 ? -28.688 -17.487 -2.392 1.00 29.01 66 LEU D O 1
ATOM 4761 N N . ILE D 1 67 ? -28.221 -19.490 -1.475 1.00 34.24 67 ILE D N 1
ATOM 4762 C CA . ILE D 1 67 ? -28.222 -19.028 -0.093 1.00 32.33 67 ILE D CA 1
ATOM 4763 C C . ILE D 1 67 ? -26.762 -18.938 0.335 1.00 29.78 67 ILE D C 1
ATOM 4764 O O . ILE D 1 67 ? -26.128 -19.953 0.637 1.00 44.50 67 ILE D O 1
ATOM 4769 N N . ALA D 1 68 ? -26.216 -17.723 0.369 1.00 32.32 68 ALA D N 1
ATOM 4770 C CA . ALA D 1 68 ? -24.787 -17.564 0.587 1.00 37.31 68 ALA D CA 1
ATOM 4771 C C . ALA D 1 68 ? -24.492 -16.325 1.420 1.00 39.44 68 ALA D C 1
ATOM 4772 O O . ALA D 1 68 ? -25.180 -15.308 1.313 1.00 35.19 68 ALA D O 1
ATOM 4774 N N . LEU D 1 69 ? -23.454 -16.430 2.254 1.00 36.08 69 LEU D N 1
ATOM 4775 C CA . LEU D 1 69 ? -22.887 -15.288 2.976 1.00 48.28 69 LEU D CA 1
ATOM 4776 C C . LEU D 1 69 ? -23.900 -14.650 3.925 1.00 51.43 69 LEU D C 1
ATOM 4777 O O . LEU D 1 69 ? -23.970 -13.427 4.054 1.00 38.77 69 LEU D O 1
ATOM 4782 N N . ASN D 1 70 ? -24.681 -15.483 4.607 1.00 54.48 70 ASN D N 1
ATOM 4783 C CA . ASN D 1 70 ? -25.676 -15.023 5.563 1.00 51.44 70 ASN D CA 1
ATOM 4784 C C . ASN D 1 70 ? -25.259 -15.387 6.982 1.00 52.35 70 ASN D C 1
ATOM 4785 O O . ASN D 1 70 ? -24.627 -16.420 7.218 1.00 64.49 70 ASN D O 1
ATOM 4790 N N . THR D 1 71 ? -25.623 -14.524 7.929 1.00 50.54 71 THR D N 1
ATOM 4791 C CA . THR D 1 71 ? -25.396 -14.781 9.343 1.00 50.34 71 THR D CA 1
ATOM 4792 C C . THR D 1 71 ? -26.694 -14.945 10.122 1.00 48.43 71 THR D C 1
ATOM 4793 O O . THR D 1 71 ? -26.647 -15.227 11.324 1.00 53.64 71 THR D O 1
ATOM 4797 N N . VAL D 1 72 ? -27.847 -14.778 9.470 1.00 45.96 72 VAL D N 1
ATOM 4798 C CA . VAL D 1 72 ? -29.123 -14.942 10.151 1.00 44.94 72 VAL D CA 1
ATOM 4799 C C . VAL D 1 72 ? -29.273 -16.391 10.614 1.00 44.50 72 VAL D C 1
ATOM 4800 O O . VAL D 1 72 ? -28.702 -17.321 10.029 1.00 47.29 72 VAL D O 1
ATOM 4804 N N . GLU D 1 73 ? -30.041 -16.582 11.689 1.00 43.62 73 GLU D N 1
ATOM 4805 C CA . GLU D 1 73 ? -30.188 -17.910 12.271 1.00 51.46 73 GLU D CA 1
ATOM 4806 C C . GLU D 1 73 ? -31.193 -18.770 11.516 1.00 48.35 73 GLU D C 1
ATOM 4807 O O . GLU D 1 73 ? -31.012 -19.990 11.430 1.00 36.42 73 GLU D O 1
ATOM 4813 N N . ARG D 1 74 ? -32.247 -18.170 10.966 1.00 42.03 74 ARG D N 1
ATOM 4814 C CA . ARG D 1 74 ? -33.328 -18.921 10.343 1.00 35.47 74 ARG D CA 1
ATOM 4815 C C . ARG D 1 74 ? -33.674 -18.319 8.990 1.00 45.61 74 ARG D C 1
ATOM 4816 O O . ARG D 1 74 ? -33.934 -17.116 8.888 1.00 76.85 74 ARG D O 1
ATOM 4824 N N . ILE D 1 75 ? -33.678 -19.159 7.959 1.00 38.60 75 ILE D N 1
ATOM 4825 C CA . ILE D 1 75 ? -34.148 -18.775 6.630 1.00 38.23 75 ILE D CA 1
ATOM 4826 C C . ILE D 1 75 ? -35.357 -19.644 6.306 1.00 23.64 75 ILE D C 1
ATOM 4827 O O . ILE D 1 75 ? -35.209 -20.725 5.718 1.00 22.85 75 ILE D O 1
ATOM 4832 N N . PRO D 1 76 ? -36.564 -19.219 6.676 1.00 23.41 76 PRO D N 1
ATOM 4833 C CA . PRO D 1 76 ? -37.759 -20.089 6.596 1.00 36.97 76 PRO D CA 1
ATOM 4834 C C . PRO D 1 76 ? -38.320 -20.278 5.188 1.00 22.09 76 PRO D C 1
ATOM 4835 O O . PRO D 1 76 ? -39.332 -19.704 4.786 1.00 33.75 76 PRO D O 1
ATOM 4839 N N . LEU D 1 77 ? -37.646 -21.121 4.406 1.00 20.67 77 LEU D N 1
ATOM 4840 C CA . LEU D 1 77 ? -38.194 -21.606 3.139 1.00 19.72 77 LEU D CA 1
ATOM 4841 C C . LEU D 1 77 ? -39.080 -22.826 3.405 1.00 31.54 77 LEU D C 1
ATOM 4842 O O . LEU D 1 77 ? -38.855 -23.929 2.907 1.00 44.84 77 LEU D O 1
ATOM 4847 N N . GLU D 1 78 ? -40.112 -22.596 4.220 1.00 29.47 78 GLU D N 1
ATOM 4848 C CA . GLU D 1 78 ? -40.922 -23.695 4.734 1.00 46.92 78 GLU D CA 1
ATOM 4849 C C . GLU D 1 78 ? -41.817 -24.302 3.662 1.00 48.45 78 GLU D C 1
ATOM 4850 O O . GLU D 1 78 ? -42.163 -25.486 3.748 1.00 57.78 78 GLU D O 1
ATOM 4856 N N . ASN D 1 79 ? -42.203 -23.523 2.652 1.00 25.40 79 ASN D N 1
ATOM 4857 C CA . ASN D 1 79 ? -43.154 -23.981 1.648 1.00 34.01 79 ASN D CA 1
ATOM 4858 C C . ASN D 1 79 ? -42.544 -24.110 0.257 1.00 43.10 79 ASN D C 1
ATOM 4859 O O . ASN D 1 79 ? -43.285 -24.283 -0.715 1.00 66.92 79 ASN D O 1
ATOM 4864 N N . LEU D 1 80 ? -41.221 -24.031 0.133 1.00 31.90 80 LEU D N 1
ATOM 4865 C CA . LEU D 1 80 ? -40.581 -24.249 -1.158 1.00 23.55 80 LEU D CA 1
ATOM 4866 C C . LEU D 1 80 ? -40.707 -25.717 -1.545 1.00 20.98 80 LEU D C 1
ATOM 4867 O O . LEU D 1 80 ? -40.256 -26.601 -0.808 1.00 38.55 80 LEU D O 1
ATOM 4872 N N . GLN D 1 81 ? -41.318 -25.978 -2.699 1.00 16.86 81 GLN D N 1
ATOM 4873 C CA . GLN D 1 81 ? -41.599 -27.342 -3.130 1.00 31.72 81 GLN D CA 1
ATOM 4874 C C . GLN D 1 81 ? -40.676 -27.830 -4.236 1.00 34.78 81 GLN D C 1
ATOM 4875 O O . GLN D 1 81 ? -40.266 -28.995 -4.218 1.00 37.85 81 GLN D O 1
ATOM 4881 N N . ILE D 1 82 ? -40.334 -26.979 -5.200 1.00 17.58 82 ILE D N 1
ATOM 4882 C CA . ILE D 1 82 ? -39.545 -27.400 -6.352 1.00 18.23 82 ILE D CA 1
ATOM 4883 C C . ILE D 1 82 ? -38.573 -26.294 -6.739 1.00 18.96 82 ILE D C 1
ATOM 4884 O O . ILE D 1 82 ? -38.896 -25.103 -6.657 1.00 19.16 82 ILE D O 1
ATOM 4889 N N . ILE D 1 83 ? -37.371 -26.696 -7.139 1.00 44.84 83 ILE D N 1
ATOM 4890 C CA . ILE D 1 83 ? -36.409 -25.829 -7.806 1.00 23.87 83 ILE D CA 1
ATOM 4891 C C . ILE D 1 83 ? -36.235 -26.386 -9.212 1.00 41.62 83 ILE D C 1
ATOM 4892 O O . ILE D 1 83 ? -35.585 -27.422 -9.401 1.00 62.12 83 ILE D O 1
ATOM 4897 N N . ARG D 1 84 ? -36.825 -25.710 -10.200 1.00 42.80 84 ARG D N 1
ATOM 4898 C CA . ARG D 1 84 ? -36.860 -26.261 -11.552 1.00 48.26 84 ARG D CA 1
ATOM 4899 C C . ARG D 1 84 ? -35.470 -26.355 -12.167 1.00 41.53 84 ARG D C 1
ATOM 4900 O O . ARG D 1 84 ? -35.216 -27.249 -12.982 1.00 38.73 84 ARG D O 1
ATOM 4908 N N . GLY D 1 85 ? -34.565 -25.457 -11.795 1.00 25.09 85 GLY D N 1
ATOM 4909 C CA . GLY D 1 85 ? -33.204 -25.522 -12.296 1.00 36.28 85 GLY D CA 1
ATOM 4910 C C . GLY D 1 85 ? -33.066 -25.270 -13.783 1.00 39.51 85 GLY D C 1
ATOM 4911 O O . GLY D 1 85 ? -32.217 -25.892 -14.435 1.00 29.50 85 GLY D O 1
ATOM 4912 N N . ASN D 1 86 ? -33.884 -24.376 -14.339 1.00 40.85 86 ASN D N 1
ATOM 4913 C CA . ASN D 1 86 ? -33.739 -23.991 -15.737 1.00 45.06 86 ASN D CA 1
ATOM 4914 C C . ASN D 1 86 ? -32.545 -23.073 -15.970 1.00 55.98 86 ASN D C 1
ATOM 4915 O O . ASN D 1 86 ? -32.309 -22.669 -17.113 1.00 78.37 86 ASN D O 1
ATOM 4920 N N . MET D 1 87 ? -31.803 -22.741 -14.918 1.00 46.07 87 MET D N 1
ATOM 4921 C CA . MET D 1 87 ? -30.581 -21.952 -15.021 1.00 47.46 87 MET D CA 1
ATOM 4922 C C . MET D 1 87 ? -29.710 -22.284 -13.821 1.00 47.30 87 MET D C 1
ATOM 4923 O O . MET D 1 87 ? -30.160 -22.169 -12.678 1.00 49.70 87 MET D O 1
ATOM 4928 N N . TYR D 1 88 ? -28.474 -22.699 -14.082 1.00 46.83 88 TYR D N 1
ATOM 4929 C CA . TYR D 1 88 ? -27.587 -23.150 -13.023 1.00 39.39 88 TYR D CA 1
ATOM 4930 C C . TYR D 1 88 ? -26.834 -21.970 -12.413 1.00 44.93 88 TYR D C 1
ATOM 4931 O O . TYR D 1 88 ? -26.975 -20.819 -12.832 1.00 46.23 88 TYR D O 1
ATOM 4940 N N . TYR D 1 89 ? -26.019 -22.269 -11.403 1.00 52.68 89 TYR D N 1
ATOM 4941 C CA . TYR D 1 89 ? -25.278 -21.251 -10.668 1.00 62.69 89 TYR D CA 1
ATOM 4942 C C . TYR D 1 89 ? -23.822 -21.226 -11.116 1.00 60.11 89 TYR D C 1
ATOM 4943 O O . TYR D 1 89 ? -23.427 -20.352 -11.897 1.00 50.19 89 TYR D O 1
ATOM 4952 N N . GLU D 1 90 ? -23.012 -22.165 -10.633 1.00 64.99 90 GLU D N 1
ATOM 4953 C CA . GLU D 1 90 ? -21.635 -22.317 -11.099 1.00 82.79 90 GLU D CA 1
ATOM 4954 C C . GLU D 1 90 ? -21.533 -23.416 -12.148 1.00 74.65 90 GLU D C 1
ATOM 4955 O O . GLU D 1 90 ? -20.589 -24.212 -12.146 1.00 77.01 90 GLU D O 1
ATOM 4961 N N . ASN D 1 91 ? -22.524 -23.468 -13.038 1.00 70.49 91 ASN D N 1
ATOM 4962 C CA . ASN D 1 91 ? -22.662 -24.360 -14.184 1.00 72.77 91 ASN D CA 1
ATOM 4963 C C . ASN D 1 91 ? -23.050 -25.777 -13.773 1.00 71.07 91 ASN D C 1
ATOM 4964 O O . ASN D 1 91 ? -23.140 -26.646 -14.649 1.00 64.05 91 ASN D O 1
ATOM 4969 N N . SER D 1 92 ? -23.293 -26.045 -12.490 1.00 68.04 92 SER D N 1
ATOM 4970 C CA . SER D 1 92 ? -23.652 -27.394 -12.070 1.00 79.56 92 SER D CA 1
ATOM 4971 C C . SER D 1 92 ? -24.702 -27.472 -10.972 1.00 79.09 92 SER D C 1
ATOM 4972 O O . SER D 1 92 ? -25.189 -28.574 -10.707 1.00 77.50 92 SER D O 1
ATOM 4974 N N . TYR D 1 93 ? -25.079 -26.370 -10.331 1.00 73.76 93 TYR D N 1
ATOM 4975 C CA . TYR D 1 93 ? -25.906 -26.427 -9.135 1.00 58.53 93 TYR D CA 1
ATOM 4976 C C . TYR D 1 93 ? -27.181 -25.619 -9.315 1.00 39.40 93 TYR D C 1
ATOM 4977 O O . TYR D 1 93 ? -27.135 -24.455 -9.725 1.00 29.94 93 TYR D O 1
ATOM 4986 N N . ALA D 1 94 ? -28.316 -26.248 -9.003 1.00 36.14 94 ALA D N 1
ATOM 4987 C CA . ALA D 1 94 ? -29.589 -25.554 -8.888 1.00 26.38 94 ALA D CA 1
ATOM 4988 C C . ALA D 1 94 ? -29.856 -25.060 -7.474 1.00 25.38 94 ALA D C 1
ATOM 4989 O O . ALA D 1 94 ? -30.731 -24.208 -7.283 1.00 29.11 94 ALA D O 1
ATOM 4991 N N . LEU D 1 95 ? -29.135 -25.583 -6.483 1.00 37.08 95 LEU D N 1
ATOM 4992 C CA . LEU D 1 95 ? -29.211 -25.110 -5.107 1.00 32.01 95 LEU D CA 1
ATOM 4993 C C . LEU D 1 95 ? -27.802 -25.056 -4.542 1.00 29.93 95 LEU D C 1
ATOM 4994 O O . LEU D 1 95 ? -27.062 -26.041 -4.628 1.00 26.83 95 LEU D O 1
ATOM 4999 N N . ALA D 1 96 ? -27.431 -23.915 -3.966 1.00 26.78 96 ALA D N 1
ATOM 5000 C CA . ALA D 1 96 ? -26.090 -23.730 -3.422 1.00 28.27 96 ALA D CA 1
ATOM 5001 C C . ALA D 1 96 ? -26.172 -22.896 -2.154 1.00 38.47 96 ALA D C 1
ATOM 5002 O O . ALA D 1 96 ? -26.550 -21.723 -2.207 1.00 36.99 96 ALA D O 1
ATOM 5004 N N . VAL D 1 97 ? -25.813 -23.498 -1.024 1.00 31.72 97 VAL D N 1
ATOM 5005 C CA . VAL D 1 97 ? -25.749 -22.816 0.264 1.00 34.78 97 VAL D CA 1
ATOM 5006 C C . VAL D 1 97 ? -24.279 -22.754 0.659 1.00 31.21 97 VAL D C 1
ATOM 5007 O O . VAL D 1 97 ? -23.672 -23.783 0.984 1.00 31.53 97 VAL D O 1
ATOM 5011 N N . LEU D 1 98 ? -23.700 -21.553 0.635 1.00 32.14 98 LEU D N 1
ATOM 5012 C CA . LEU D 1 98 ? -22.253 -21.404 0.713 1.00 50.99 98 LEU D CA 1
ATOM 5013 C C . LEU D 1 98 ? -21.856 -20.308 1.690 1.00 57.74 98 LEU D C 1
ATOM 5014 O O . LEU D 1 98 ? -22.437 -19.220 1.685 1.00 54.64 98 LEU D O 1
ATOM 5019 N N . SER D 1 99 ? -20.854 -20.608 2.519 1.00 57.21 99 SER D N 1
ATOM 5020 C CA . SER D 1 99 ? -20.152 -19.606 3.326 1.00 49.73 99 SER D CA 1
ATOM 5021 C C . SER D 1 99 ? -21.112 -18.768 4.168 1.00 53.14 99 SER D C 1
ATOM 5022 O O . SER D 1 99 ? -20.960 -17.552 4.296 1.00 56.83 99 SER D O 1
ATOM 5025 N N . ASN D 1 100 ? -22.109 -19.426 4.758 1.00 48.85 100 ASN D N 1
ATOM 5026 C CA . ASN D 1 100 ? -23.078 -18.741 5.615 1.00 36.79 100 ASN D CA 1
ATOM 5027 C C . ASN D 1 100 ? -22.566 -18.725 7.056 1.00 49.08 100 ASN D C 1
ATOM 5028 O O . ASN D 1 100 ? -23.125 -19.338 7.967 1.00 57.98 100 ASN D O 1
ATOM 5033 N N . TYR D 1 101 ? -21.469 -17.993 7.248 1.00 56.38 101 TYR D N 1
ATOM 5034 C CA . TYR D 1 101 ? -20.872 -17.844 8.567 1.00 56.09 101 TYR D CA 1
ATOM 5035 C C . TYR D 1 101 ? -20.126 -16.520 8.630 1.00 52.55 101 TYR D C 1
ATOM 5036 O O . TYR D 1 101 ? -19.644 -16.011 7.615 1.00 49.66 101 TYR D O 1
ATOM 5045 N N . ASP D 1 102 ? -20.035 -15.973 9.836 1.00 63.30 102 ASP D N 1
ATOM 5046 C CA . ASP D 1 102 ? -19.311 -14.740 10.102 1.00 72.52 102 ASP D CA 1
ATOM 5047 C C . ASP D 1 102 ? -18.088 -15.041 10.963 1.00 76.63 102 ASP D C 1
ATOM 5048 O O . ASP D 1 102 ? -17.871 -16.175 11.401 1.00 72.89 102 ASP D O 1
ATOM 5050 N N . ALA D 1 103 ? -17.281 -14.004 11.203 1.00 83.13 103 ALA D N 1
ATOM 5051 C CA . ALA D 1 103 ? -16.065 -14.167 11.994 1.00 79.87 103 ALA D CA 1
ATOM 5052 C C . ALA D 1 103 ? -16.356 -14.574 13.433 1.00 87.41 103 ALA D C 1
ATOM 5053 O O . ALA D 1 103 ? -15.447 -15.037 14.132 1.00 72.72 103 ALA D O 1
ATOM 5055 N N . ASN D 1 104 ? -17.593 -14.409 13.893 1.00 101.78 104 ASN D N 1
ATOM 5056 C CA . ASN D 1 104 ? -17.998 -14.840 15.222 1.00 102.45 104 ASN D CA 1
ATOM 5057 C C . ASN D 1 104 ? -18.440 -16.297 15.256 1.00 90.09 104 ASN D C 1
ATOM 5058 O O . ASN D 1 104 ? -19.062 -16.720 16.237 1.00 82.44 104 ASN D O 1
ATOM 5060 N N . LYS D 1 105 ? -18.141 -17.066 14.209 1.00 88.19 105 LYS D N 1
ATOM 5061 C CA . LYS D 1 105 ? -18.515 -18.471 14.067 1.00 70.48 105 LYS D CA 1
ATOM 5062 C C . LYS D 1 105 ? -20.023 -18.692 14.114 1.00 65.72 105 LYS D C 1
ATOM 5063 O O . LYS D 1 105 ? -20.473 -19.840 14.214 1.00 60.92 105 LYS D O 1
ATOM 5065 N N . THR D 1 106 ? -20.815 -17.627 14.039 1.00 69.26 106 THR D N 1
ATOM 5066 C CA . THR D 1 106 ? -22.267 -17.717 14.077 1.00 59.92 106 THR D CA 1
ATOM 5067 C C . THR D 1 106 ? -22.820 -17.524 12.672 1.00 55.26 106 THR D C 1
ATOM 5068 O O . THR D 1 106 ? -22.447 -16.571 11.979 1.00 44.15 106 THR D O 1
ATOM 5072 N N . GLY D 1 107 ? -23.699 -18.421 12.258 1.00 76.87 107 GLY D N 1
ATOM 5073 C CA . GLY D 1 107 ? -24.264 -18.348 10.932 1.00 85.60 107 GLY D CA 1
ATOM 5074 C C . GLY D 1 107 ? -25.587 -19.069 10.832 1.00 73.82 107 GLY D C 1
ATOM 5075 O O . GLY D 1 107 ? -26.280 -19.276 11.829 1.00 72.22 107 GLY D O 1
ATOM 5076 N N . LEU D 1 108 ? -25.927 -19.448 9.601 1.00 62.34 108 LEU D N 1
ATOM 5077 C CA . LEU D 1 108 ? -27.191 -20.120 9.324 1.00 52.10 108 LEU D CA 1
ATOM 5078 C C . LEU D 1 108 ? -27.314 -21.394 10.149 1.00 54.33 108 LEU D C 1
ATOM 5079 O O . LEU D 1 108 ? -26.503 -22.315 10.013 1.00 47.81 108 LEU D O 1
ATOM 5084 N N . LYS D 1 109 ? -28.331 -21.442 11.008 1.00 62.88 109 LYS D N 1
ATOM 5085 C CA . LYS D 1 109 ? -28.566 -22.588 11.876 1.00 64.34 109 LYS D CA 1
ATOM 5086 C C . LYS D 1 109 ? -29.732 -23.455 11.428 1.00 50.15 109 LYS D C 1
ATOM 5087 O O . LYS D 1 109 ? -29.671 -24.680 11.578 1.00 54.35 109 LYS D O 1
ATOM 5093 N N . GLU D 1 110 ? -30.787 -22.857 10.877 1.00 40.81 110 GLU D N 1
ATOM 5094 C CA . GLU D 1 110 ? -32.006 -23.577 10.531 1.00 49.90 110 GLU D CA 1
ATOM 5095 C C . GLU D 1 110 ? -32.371 -23.286 9.084 1.00 47.61 110 GLU D C 1
ATOM 5096 O O . GLU D 1 110 ? -32.542 -22.123 8.706 1.00 51.54 110 GLU D O 1
ATOM 5102 N N . LEU D 1 111 ? -32.495 -24.341 8.282 1.00 48.01 111 LEU D N 1
ATOM 5103 C CA . LEU D 1 111 ? -32.951 -24.248 6.894 1.00 28.23 111 LEU D CA 1
ATOM 5104 C C . LEU D 1 111 ? -34.100 -25.230 6.705 1.00 23.24 111 LEU D C 1
ATOM 5105 O O . LEU D 1 111 ? -33.962 -26.249 6.017 1.00 33.02 111 LEU D O 1
ATOM 5110 N N . PRO D 1 112 ? -35.262 -24.949 7.306 1.00 22.92 112 PRO D N 1
ATOM 5111 C CA . PRO D 1 112 ? -36.365 -25.934 7.331 1.00 22.27 112 PRO D CA 1
ATOM 5112 C C . PRO D 1 112 ? -37.115 -26.020 6.007 1.00 37.34 112 PRO D C 1
ATOM 5113 O O . PRO D 1 112 ? -38.285 -25.642 5.875 1.00 32.35 112 PRO D O 1
ATOM 5117 N N . MET D 1 113 ? -36.434 -26.539 4.989 1.00 36.55 113 MET D N 1
ATOM 5118 C CA . MET D 1 113 ? -37.056 -26.778 3.686 1.00 41.22 113 MET D CA 1
ATOM 5119 C C . MET D 1 113 ? -37.728 -28.153 3.671 1.00 36.58 113 MET D C 1
ATOM 5120 O O . MET D 1 113 ? -37.423 -29.032 2.866 1.00 26.02 113 MET D O 1
ATOM 5125 N N . ARG D 1 114 ? -38.675 -28.316 4.598 1.00 22.70 114 ARG D N 1
ATOM 5126 C CA . ARG D 1 114 ? -39.367 -29.582 4.815 1.00 24.83 114 ARG D CA 1
ATOM 5127 C C . ARG D 1 114 ? -40.332 -29.943 3.695 1.00 31.35 114 ARG D C 1
ATOM 5128 O O . ARG D 1 114 ? -40.950 -31.012 3.762 1.00 37.75 114 ARG D O 1
ATOM 5136 N N . ASN D 1 115 ? -40.484 -29.094 2.680 1.00 36.45 115 ASN D N 1
ATOM 5137 C CA . ASN D 1 115 ? -41.318 -29.408 1.529 1.00 33.48 115 ASN D CA 1
ATOM 5138 C C . ASN D 1 115 ? -40.537 -29.462 0.225 1.00 35.45 115 ASN D C 1
ATOM 5139 O O . ASN D 1 115 ? -41.133 -29.736 -0.824 1.00 45.07 115 ASN D O 1
ATOM 5144 N N . LEU D 1 116 ? -39.231 -29.205 0.252 1.00 30.56 116 LEU D N 1
ATOM 5145 C CA . LEU D 1 116 ? -38.403 -29.343 -0.942 1.00 17.66 116 LEU D CA 1
ATOM 5146 C C . LEU D 1 116 ? -38.252 -30.822 -1.271 1.00 30.64 116 LEU D C 1
ATOM 5147 O O . LEU D 1 116 ? -37.538 -31.552 -0.576 1.00 23.61 116 LEU D O 1
ATOM 5152 N N . GLN D 1 117 ? -38.926 -31.268 -2.330 1.00 41.53 117 GLN D N 1
ATOM 5153 C CA . GLN D 1 117 ? -38.966 -32.678 -2.681 1.00 52.87 117 GLN D CA 1
ATOM 5154 C C . GLN D 1 117 ? -38.463 -32.983 -4.083 1.00 54.73 117 GLN D C 1
ATOM 5155 O O . GLN D 1 117 ? -38.194 -34.153 -4.378 1.00 66.86 117 GLN D O 1
ATOM 5161 N N . GLU D 1 118 ? -38.327 -31.983 -4.951 1.00 39.76 118 GLU D N 1
ATOM 5162 C CA . GLU D 1 118 ? -37.989 -32.237 -6.344 1.00 39.28 118 GLU D CA 1
ATOM 5163 C C . GLU D 1 118 ? -37.117 -31.115 -6.884 1.00 28.73 118 GLU D C 1
ATOM 5164 O O . GLU D 1 118 ? -37.407 -29.935 -6.664 1.00 19.12 118 GLU D O 1
ATOM 5170 N N . ILE D 1 119 ? -36.049 -31.492 -7.584 1.00 34.95 119 ILE D N 1
ATOM 5171 C CA . ILE D 1 119 ? -35.226 -30.572 -8.359 1.00 43.10 119 ILE D CA 1
ATOM 5172 C C . ILE D 1 119 ? -35.090 -31.181 -9.747 1.00 65.48 119 ILE D C 1
ATOM 5173 O O . ILE D 1 119 ? -34.389 -32.186 -9.921 1.00 77.16 119 ILE D O 1
ATOM 5178 N N . LEU D 1 120 ? -35.768 -30.584 -10.731 1.00 54.92 120 LEU D N 1
ATOM 5179 C CA . LEU D 1 120 ? -35.823 -31.165 -12.069 1.00 43.41 120 LEU D CA 1
ATOM 5180 C C . LEU D 1 120 ? -34.431 -31.291 -12.677 1.00 49.04 120 LEU D C 1
ATOM 5181 O O . LEU D 1 120 ? -33.990 -32.388 -13.038 1.00 48.75 120 LEU D O 1
ATOM 5186 N N . HIS D 1 121 ? -33.721 -30.172 -12.798 1.00 59.58 121 HIS D N 1
ATOM 5187 C CA . HIS D 1 121 ? -32.388 -30.150 -13.380 1.00 51.62 121 HIS D CA 1
ATOM 5188 C C . HIS D 1 121 ? -31.437 -29.417 -12.447 1.00 44.31 121 HIS D C 1
ATOM 5189 O O . HIS D 1 121 ? -31.824 -28.448 -11.787 1.00 48.47 121 HIS D O 1
ATOM 5196 N N . GLY D 1 122 ? -30.199 -29.886 -12.394 1.00 34.39 122 GLY D N 1
ATOM 5197 C CA . GLY D 1 122 ? -29.179 -29.306 -11.546 1.00 28.24 122 GLY D CA 1
ATOM 5198 C C . GLY D 1 122 ? -28.809 -30.222 -10.392 1.00 41.39 122 GLY D C 1
ATOM 5199 O O . GLY D 1 122 ? -29.417 -31.267 -10.157 1.00 27.68 122 GLY D O 1
ATOM 5200 N N . ALA D 1 123 ? -27.781 -29.800 -9.665 1.00 49.40 123 ALA D N 1
ATOM 5201 C CA . ALA D 1 123 ? -27.277 -30.527 -8.509 1.00 50.97 123 ALA D CA 1
ATOM 5202 C C . ALA D 1 123 ? -27.369 -29.639 -7.268 1.00 49.25 123 ALA D C 1
ATOM 5203 O O . ALA D 1 123 ? -27.934 -28.542 -7.300 1.00 58.79 123 ALA D O 1
ATOM 5205 N N . VAL D 1 124 ? -26.807 -30.128 -6.164 1.00 40.15 124 VAL D N 1
ATOM 5206 C CA . VAL D 1 124 ? -26.833 -29.426 -4.888 1.00 36.29 124 VAL D CA 1
ATOM 5207 C C . VAL D 1 124 ? -25.399 -29.203 -4.426 1.00 44.09 124 VAL D C 1
ATOM 5208 O O . VAL D 1 124 ? -24.502 -30.004 -4.709 1.00 40.50 124 VAL D O 1
ATOM 5212 N N . ARG D 1 125 ? -25.188 -28.100 -3.709 1.00 53.19 125 ARG D N 1
ATOM 5213 C CA . ARG D 1 125 ? -23.858 -27.696 -3.265 1.00 53.30 125 ARG D CA 1
ATOM 5214 C C . ARG D 1 125 ? -23.958 -27.114 -1.865 1.00 55.08 125 ARG D C 1
ATOM 5215 O O . ARG D 1 125 ? -24.694 -26.148 -1.645 1.00 49.47 125 ARG D O 1
ATOM 5223 N N . PHE D 1 126 ? -23.219 -27.698 -0.924 1.00 49.31 126 PHE D N 1
ATOM 5224 C CA . PHE D 1 126 ? -23.153 -27.208 0.446 1.00 48.38 126 PHE D CA 1
ATOM 5225 C C . PHE D 1 126 ? -21.696 -27.126 0.869 1.00 48.78 126 PHE D C 1
ATOM 5226 O O . PHE D 1 126 ? -20.936 -28.079 0.667 1.00 59.63 126 PHE D O 1
ATOM 5234 N N . SER D 1 127 ? -21.310 -25.994 1.454 1.00 49.28 127 SER D N 1
ATOM 5235 C CA . SER D 1 127 ? -19.939 -25.795 1.903 1.00 53.42 127 SER D CA 1
ATOM 5236 C C . SER D 1 127 ? -19.886 -24.592 2.832 1.00 54.74 127 SER D C 1
ATOM 5237 O O . SER D 1 127 ? -20.601 -23.609 2.620 1.00 36.71 127 SER D O 1
ATOM 5240 N N . ASN D 1 128 ? -19.035 -24.684 3.856 1.00 56.71 128 ASN D N 1
ATOM 5241 C CA . ASN D 1 128 ? -18.777 -23.599 4.803 1.00 44.60 128 ASN D CA 1
ATOM 5242 C C . ASN D 1 128 ? -20.075 -23.123 5.464 1.00 40.10 128 ASN D C 1
ATOM 5243 O O . ASN D 1 128 ? -20.589 -22.034 5.205 1.00 44.79 128 ASN D O 1
ATOM 5248 N N . ASN D 1 129 ? -20.592 -23.983 6.336 1.00 43.20 129 ASN D N 1
ATOM 5249 C CA . ASN D 1 129 ? -21.769 -23.674 7.150 1.00 54.83 129 ASN D CA 1
ATOM 5250 C C . ASN D 1 129 ? -21.572 -24.279 8.534 1.00 56.29 129 ASN D C 1
ATOM 5251 O O . ASN D 1 129 ? -22.232 -25.255 8.906 1.00 65.72 129 ASN D O 1
ATOM 5256 N N . PRO D 1 130 ? -20.661 -23.711 9.331 1.00 53.01 130 PRO D N 1
ATOM 5257 C CA . PRO D 1 130 ? -20.324 -24.326 10.628 1.00 55.36 130 PRO D CA 1
ATOM 5258 C C . PRO D 1 130 ? -21.471 -24.353 11.625 1.00 43.13 130 PRO D C 1
ATOM 5259 O O . PRO D 1 130 ? -21.376 -25.081 12.622 1.00 51.68 130 PRO D O 1
ATOM 5263 N N . ALA D 1 131 ? -22.539 -23.588 11.403 1.00 41.14 131 ALA D N 1
ATOM 5264 C CA . ALA D 1 131 ? -23.696 -23.604 12.287 1.00 52.05 131 ALA D CA 1
ATOM 5265 C C . ALA D 1 131 ? -24.871 -24.388 11.718 1.00 41.12 131 ALA D C 1
ATOM 5266 O O . ALA D 1 131 ? -25.826 -24.662 12.451 1.00 43.29 131 ALA D O 1
ATOM 5268 N N . LEU D 1 132 ? -24.819 -24.756 10.441 1.00 44.47 132 LEU D N 1
ATOM 5269 C CA . LEU D 1 132 ? -25.924 -25.450 9.797 1.00 55.98 132 LEU D CA 1
ATOM 5270 C C . LEU D 1 132 ? -25.898 -26.928 10.161 1.00 53.68 132 LEU D C 1
ATOM 5271 O O . LEU D 1 132 ? -24.864 -27.591 10.034 1.00 55.57 132 LEU D O 1
ATOM 5276 N N . CYS D 1 133 ? -27.038 -27.444 10.615 1.00 50.25 133 CYS D N 1
ATOM 5277 C CA . CYS D 1 133 ? -27.162 -28.846 10.985 1.00 70.95 133 CYS D CA 1
ATOM 5278 C C . CYS D 1 133 ? -28.548 -29.339 10.595 1.00 58.73 133 CYS D C 1
ATOM 5279 O O . CYS D 1 133 ? -29.396 -28.573 10.126 1.00 43.53 133 CYS D O 1
ATOM 5282 N N . ASN D 1 134 ? -28.767 -30.639 10.787 1.00 57.98 134 ASN D N 1
ATOM 5283 C CA . ASN D 1 134 ? -29.964 -31.358 10.356 1.00 46.89 134 ASN D CA 1
ATOM 5284 C C . ASN D 1 134 ? -30.179 -31.295 8.848 1.00 54.40 134 ASN D C 1
ATOM 5285 O O . ASN D 1 134 ? -31.257 -31.646 8.368 1.00 70.91 134 ASN D O 1
ATOM 5290 N N . VAL D 1 135 ? -29.184 -30.851 8.085 1.00 49.14 135 VAL D N 1
ATOM 5291 C CA . VAL D 1 135 ? -29.263 -30.912 6.631 1.00 51.15 135 VAL D CA 1
ATOM 5292 C C . VAL D 1 135 ? -28.403 -32.042 6.074 1.00 30.07 135 VAL D C 1
ATOM 5293 O O . VAL D 1 135 ? -28.662 -32.510 4.954 1.00 29.11 135 VAL D O 1
ATOM 5297 N N . GLU D 1 136 ? -27.403 -32.505 6.827 1.00 32.27 136 GLU D N 1
ATOM 5298 C CA . GLU D 1 136 ? -26.629 -33.674 6.432 1.00 54.66 136 GLU D CA 1
ATOM 5299 C C . GLU D 1 136 ? -27.468 -34.942 6.401 1.00 51.90 136 GLU D C 1
ATOM 5300 O O . GLU D 1 136 ? -27.092 -35.906 5.726 1.00 50.30 136 GLU D O 1
ATOM 5306 N N . SER D 1 137 ? -28.593 -34.965 7.117 1.00 44.92 137 SER D N 1
ATOM 5307 C CA . SER D 1 137 ? -29.409 -36.168 7.213 1.00 43.11 137 SER D CA 1
ATOM 5308 C C . SER D 1 137 ? -30.287 -36.391 5.990 1.00 37.63 137 SER D C 1
ATOM 5309 O O . SER D 1 137 ? -30.753 -37.516 5.779 1.00 43.53 137 SER D O 1
ATOM 5312 N N . ILE D 1 138 ? -30.519 -35.357 5.182 1.00 47.55 138 ILE D N 1
ATOM 5313 C CA . ILE D 1 138 ? -31.438 -35.476 4.056 1.00 59.07 138 ILE D CA 1
ATOM 5314 C C . ILE D 1 138 ? -30.827 -36.368 2.985 1.00 65.69 138 ILE D C 1
ATOM 5315 O O . ILE D 1 138 ? -29.685 -36.164 2.556 1.00 69.03 138 ILE D O 1
ATOM 5320 N N . GLN D 1 139 ? -31.590 -37.370 2.553 1.00 53.62 139 GLN D N 1
ATOM 5321 C CA . GLN D 1 139 ? -31.200 -38.217 1.429 1.00 49.74 139 GLN D CA 1
ATOM 5322 C C . GLN D 1 139 ? -31.618 -37.510 0.146 1.00 50.44 139 GLN D C 1
ATOM 5323 O O . GLN D 1 139 ? -32.795 -37.506 -0.221 1.00 48.24 139 GLN D O 1
ATOM 5329 N N . TRP D 1 140 ? -30.651 -36.907 -0.542 1.00 53.66 140 TRP D N 1
ATOM 5330 C CA . TRP D 1 140 ? -30.933 -36.158 -1.759 1.00 56.83 140 TRP D CA 1
ATOM 5331 C C . TRP D 1 140 ? -31.222 -37.054 -2.957 1.00 53.65 140 TRP D C 1
ATOM 5332 O O . TRP D 1 140 ? -31.438 -36.535 -4.057 1.00 59.74 140 TRP D O 1
ATOM 5343 N N . ARG D 1 141 ? -31.230 -38.377 -2.776 1.00 39.44 141 ARG D N 1
ATOM 5344 C CA . ARG D 1 141 ? -31.610 -39.266 -3.867 1.00 47.10 141 ARG D CA 1
ATOM 5345 C C . ARG D 1 141 ? -33.089 -39.132 -4.204 1.00 58.61 141 ARG D C 1
ATOM 5346 O O . ARG D 1 141 ? -33.481 -39.335 -5.358 1.00 53.99 141 ARG D O 1
ATOM 5348 N N . ASP D 1 142 ? -33.919 -38.793 -3.217 1.00 25.44 142 ASP D N 1
ATOM 5349 C CA . ASP D 1 142 ? -35.340 -38.564 -3.439 1.00 44.23 142 ASP D CA 1
ATOM 5350 C C . ASP D 1 142 ? -35.630 -37.174 -3.991 1.00 36.88 142 ASP D C 1
ATOM 5351 O O . ASP D 1 142 ? -36.737 -36.940 -4.489 1.00 27.08 142 ASP D O 1
ATOM 5356 N N . ILE D 1 143 ? -34.665 -36.263 -3.936 1.00 33.08 143 ILE D N 1
ATOM 5357 C CA . ILE D 1 143 ? -34.855 -34.883 -4.368 1.00 32.37 143 ILE D CA 1
ATOM 5358 C C . ILE D 1 143 ? -34.283 -34.647 -5.760 1.00 35.44 143 ILE D C 1
ATOM 5359 O O . ILE D 1 143 ? -34.984 -34.179 -6.657 1.00 48.17 143 ILE D O 1
ATOM 5364 N N . VAL D 1 144 ? -33.005 -34.967 -5.956 1.00 40.84 144 VAL D N 1
ATOM 5365 C CA . VAL D 1 144 ? -32.330 -34.660 -7.210 1.00 36.90 144 VAL D CA 1
ATOM 5366 C C . VAL D 1 144 ? -32.646 -35.734 -8.248 1.00 37.90 144 VAL D C 1
ATOM 5367 O O . VAL D 1 144 ? -33.066 -36.849 -7.927 1.00 48.80 144 VAL D O 1
ATOM 5371 N N . SER D 1 145 ? -32.448 -35.382 -9.515 1.00 41.53 145 SER D N 1
ATOM 5372 C CA . SER D 1 145 ? -32.531 -36.352 -10.595 1.00 55.66 145 SER D CA 1
ATOM 5373 C C . SER D 1 145 ? -31.272 -37.211 -10.625 1.00 59.36 145 SER D C 1
ATOM 5374 O O . SER D 1 145 ? -30.199 -36.794 -10.178 1.00 48.74 145 SER D O 1
ATOM 5377 N N . SER D 1 146 ? -31.413 -38.425 -11.162 1.00 59.84 146 SER D N 1
ATOM 5378 C CA . SER D 1 146 ? -30.286 -39.350 -11.218 1.00 44.71 146 SER D CA 1
ATOM 5379 C C . SER D 1 146 ? -29.184 -38.873 -12.155 1.00 49.36 146 SER D C 1
ATOM 5380 O O . SER D 1 146 ? -28.056 -39.368 -12.066 1.00 49.88 146 SER D O 1
ATOM 5383 N N . ASP D 1 147 ? -29.482 -37.923 -13.044 1.00 46.25 147 ASP D N 1
ATOM 5384 C CA . ASP D 1 147 ? -28.484 -37.440 -13.990 1.00 56.38 147 ASP D CA 1
ATOM 5385 C C . ASP D 1 147 ? -27.397 -36.607 -13.324 1.00 58.93 147 ASP D C 1
ATOM 5386 O O . ASP D 1 147 ? -26.326 -36.427 -13.912 1.00 56.42 147 ASP D O 1
ATOM 5391 N N . PHE D 1 148 ? -27.642 -36.100 -12.115 1.00 60.38 148 PHE D N 1
ATOM 5392 C CA . PHE D 1 148 ? -26.734 -35.160 -11.474 1.00 58.48 148 PHE D CA 1
ATOM 5393 C C . PHE D 1 148 ? -26.216 -35.633 -10.123 1.00 52.87 148 PHE D C 1
ATOM 5394 O O . PHE D 1 148 ? -25.446 -34.903 -9.487 1.00 38.56 148 PHE D O 1
ATOM 5402 N N . LEU D 1 149 ? -26.607 -36.827 -9.667 1.00 65.93 149 LEU D N 1
ATOM 5403 C CA . LEU D 1 149 ? -26.212 -37.289 -8.339 1.00 64.21 149 LEU D CA 1
ATOM 5404 C C . LEU D 1 149 ? -24.702 -37.434 -8.195 1.00 60.51 149 LEU D C 1
ATOM 5405 O O . LEU D 1 149 ? -24.200 -37.469 -7.066 1.00 46.45 149 LEU D O 1
ATOM 5407 N N . SER D 1 150 ? -23.968 -37.524 -9.305 1.00 64.75 150 SER D N 1
ATOM 5408 C CA . SER D 1 150 ? -22.513 -37.576 -9.231 1.00 58.07 150 SER D CA 1
ATOM 5409 C C . SER D 1 150 ? -21.898 -36.184 -9.152 1.00 58.79 150 SER D C 1
ATOM 5410 O O . SER D 1 150 ? -20.865 -36.005 -8.497 1.00 58.27 150 SER D O 1
ATOM 5413 N N . ASN D 1 151 ? -22.513 -35.196 -9.802 1.00 60.42 151 ASN D N 1
ATOM 5414 C CA . ASN D 1 151 ? -22.020 -33.825 -9.772 1.00 60.33 151 ASN D CA 1
ATOM 5415 C C . ASN D 1 151 ? -22.328 -33.108 -8.464 1.00 56.23 151 ASN D C 1
ATOM 5416 O O . ASN D 1 151 ? -21.993 -31.925 -8.333 1.00 50.12 151 ASN D O 1
ATOM 5421 N N . MET D 1 152 ? -22.958 -33.784 -7.505 1.00 55.48 152 MET D N 1
ATOM 5422 C CA . MET D 1 152 ? -23.217 -33.185 -6.206 1.00 50.03 152 MET D CA 1
ATOM 5423 C C . MET D 1 152 ? -21.904 -32.853 -5.501 1.00 61.63 152 MET D C 1
ATOM 5424 O O . MET D 1 152 ? -20.854 -33.445 -5.767 1.00 53.91 152 MET D O 1
ATOM 5429 N N . SER D 1 153 ? -21.973 -31.879 -4.583 1.00 61.55 153 SER D N 1
ATOM 5430 C CA . SER D 1 153 ? -20.809 -31.418 -3.834 1.00 46.93 153 SER D CA 1
ATOM 5431 C C . SER D 1 153 ? -21.251 -31.073 -2.409 1.00 42.26 153 SER D C 1
ATOM 5432 O O . SER D 1 153 ? -21.233 -29.922 -1.977 1.00 35.90 153 SER D O 1
ATOM 5435 N N . MET D 1 154 ? -21.652 -32.096 -1.662 1.00 49.34 154 MET D N 1
ATOM 5436 C CA . MET D 1 154 ? -22.080 -31.904 -0.287 1.00 51.22 154 MET D CA 1
ATOM 5437 C C . MET D 1 154 ? -20.877 -31.895 0.647 1.00 48.53 154 MET D C 1
ATOM 5438 O O . MET D 1 154 ? -19.877 -32.582 0.416 1.00 65.16 154 MET D O 1
ATOM 5443 N N . ASP D 1 155 ? -20.980 -31.101 1.713 1.00 50.16 155 ASP D N 1
ATOM 5444 C CA . ASP D 1 155 ? -19.888 -30.973 2.668 1.00 69.66 155 ASP D CA 1
ATOM 5445 C C . ASP D 1 155 ? -20.417 -30.459 4.002 1.00 81.09 155 ASP D C 1
ATOM 5446 O O . ASP D 1 155 ? -20.145 -29.316 4.384 1.00 97.20 155 ASP D O 1
ATOM 5451 N N . PHE D 1 156 ? -21.175 -31.292 4.716 1.00 74.74 156 PHE D N 1
ATOM 5452 C CA . PHE D 1 156 ? -21.753 -30.902 6.004 1.00 78.06 156 PHE D CA 1
ATOM 5453 C C . PHE D 1 156 ? -20.775 -31.223 7.135 1.00 87.29 156 PHE D C 1
ATOM 5454 O O . PHE D 1 156 ? -21.011 -32.084 7.984 1.00 89.47 156 PHE D O 1
ATOM 5462 N N . GLN D 1 157 ? -19.656 -30.504 7.141 1.00 88.46 157 GLN D N 1
ATOM 5463 C CA . GLN D 1 157 ? -18.714 -30.576 8.258 1.00 84.72 157 GLN D CA 1
ATOM 5464 C C . GLN D 1 157 ? -18.927 -29.331 9.117 1.00 86.41 157 GLN D C 1
ATOM 5465 O O . GLN D 1 157 ? -18.346 -28.271 8.882 1.00 90.19 157 GLN D O 1
ATOM 5471 N N . ASN D 1 158 ? -19.790 -29.470 10.117 1.00 85.97 158 ASN D N 1
ATOM 5472 C CA . ASN D 1 158 ? -20.089 -28.383 11.039 1.00 79.94 158 ASN D CA 1
ATOM 5473 C C . ASN D 1 158 ? -19.851 -28.892 12.458 1.00 86.90 158 ASN D C 1
ATOM 5474 O O . ASN D 1 158 ? -19.230 -29.939 12.681 1.00 87.31 158 ASN D O 1
ATOM 5476 N N . HIS D 1 159 ? -20.361 -28.158 13.442 1.00 96.89 159 HIS D N 1
ATOM 5477 C CA . HIS D 1 159 ? -20.183 -28.538 14.838 1.00 116.25 159 HIS D CA 1
ATOM 5478 C C . HIS D 1 159 ? -21.376 -28.110 15.685 1.00 119.98 159 HIS D C 1
ATOM 5479 O O . HIS D 1 159 ? -21.699 -28.747 16.689 1.00 123.88 159 HIS D O 1
ATOM 5486 N N . SER D 1 162 ? -24.390 -26.587 18.858 1.00 51.45 162 SER D N 1
ATOM 5487 C CA . SER D 1 162 ? -25.440 -27.251 19.621 1.00 66.65 162 SER D CA 1
ATOM 5488 C C . SER D 1 162 ? -26.700 -27.409 18.778 1.00 64.24 162 SER D C 1
ATOM 5489 O O . SER D 1 162 ? -27.398 -26.433 18.499 1.00 49.17 162 SER D O 1
ATOM 5492 N N . CYS D 1 163 ? -26.991 -28.644 18.378 1.00 64.84 163 CYS D N 1
ATOM 5493 C CA . CYS D 1 163 ? -28.108 -28.932 17.494 1.00 56.57 163 CYS D CA 1
ATOM 5494 C C . CYS D 1 163 ? -28.968 -30.039 18.087 1.00 63.47 163 CYS D C 1
ATOM 5495 O O . CYS D 1 163 ? -28.514 -30.839 18.909 1.00 79.89 163 CYS D O 1
ATOM 5498 N N . GLN D 1 164 ? -30.223 -30.072 17.655 1.00 61.85 164 GLN D N 1
ATOM 5499 C CA . GLN D 1 164 ? -31.170 -31.082 18.098 1.00 59.82 164 GLN D CA 1
ATOM 5500 C C . GLN D 1 164 ? -31.123 -32.298 17.179 1.00 57.38 164 GLN D C 1
ATOM 5501 O O . GLN D 1 164 ? -30.617 -32.244 16.057 1.00 41.71 164 GLN D O 1
ATOM 5503 N N . LYS D 1 165 ? -31.662 -33.406 17.675 1.00 62.06 165 LYS D N 1
ATOM 5504 C CA . LYS D 1 165 ? -31.706 -34.655 16.932 1.00 61.21 165 LYS D CA 1
ATOM 5505 C C . LYS D 1 165 ? -33.056 -34.806 16.241 1.00 53.76 165 LYS D C 1
ATOM 5506 O O . LYS D 1 165 ? -34.085 -34.353 16.748 1.00 48.79 165 LYS D O 1
ATOM 5508 N N . CYS D 1 166 ? -33.036 -35.446 15.073 1.00 54.34 166 CYS D N 1
ATOM 5509 C CA . CYS D 1 166 ? -34.265 -35.683 14.329 1.00 42.60 166 CYS D CA 1
ATOM 5510 C C . CYS D 1 166 ? -35.252 -36.483 15.167 1.00 52.96 166 CYS D C 1
ATOM 5511 O O . CYS D 1 166 ? -34.866 -37.373 15.930 1.00 61.61 166 CYS D O 1
ATOM 5514 N N . ASP D 1 167 ? -36.531 -36.145 15.029 1.00 54.08 167 ASP D N 1
ATOM 5515 C CA . ASP D 1 167 ? -37.573 -36.860 15.748 1.00 59.79 167 ASP D CA 1
ATOM 5516 C C . ASP D 1 167 ? -37.495 -38.348 15.416 1.00 63.12 167 ASP D C 1
ATOM 5517 O O . ASP D 1 167 ? -37.258 -38.712 14.258 1.00 63.74 167 ASP D O 1
ATOM 5522 N N . PRO D 1 168 ? -37.671 -39.232 16.404 1.00 52.80 168 PRO D N 1
ATOM 5523 C CA . PRO D 1 168 ? -37.485 -40.673 16.153 1.00 40.15 168 PRO D CA 1
ATOM 5524 C C . PRO D 1 168 ? -38.369 -41.241 15.053 1.00 40.22 168 PRO D C 1
ATOM 5525 O O . PRO D 1 168 ? -38.122 -42.371 14.614 1.00 45.85 168 PRO D O 1
ATOM 5529 N N . SER D 1 169 ? -39.379 -40.503 14.590 1.00 39.35 169 SER D N 1
ATOM 5530 C CA . SER D 1 169 ? -40.273 -40.967 13.539 1.00 47.65 169 SER D CA 1
ATOM 5531 C C . SER D 1 169 ? -39.850 -40.485 12.154 1.00 48.57 169 SER D C 1
ATOM 5532 O O . SER D 1 169 ? -40.643 -40.563 11.210 1.00 48.10 169 SER D O 1
ATOM 5535 N N . CYS D 1 170 ? -38.622 -39.989 12.012 1.00 33.84 170 CYS D N 1
ATOM 5536 C CA . CYS D 1 170 ? -38.253 -39.582 10.661 1.00 33.55 170 CYS D CA 1
ATOM 5537 C C . CYS D 1 170 ? -37.658 -40.763 9.897 1.00 49.07 170 CYS D C 1
ATOM 5538 O O . CYS D 1 170 ? -36.954 -41.591 10.483 1.00 67.94 170 CYS D O 1
ATOM 5541 N N . PRO D 1 171 ? -37.931 -40.866 8.595 1.00 57.41 171 PRO D N 1
ATOM 5542 C CA . PRO D 1 171 ? -37.395 -41.986 7.802 1.00 62.44 171 PRO D CA 1
ATOM 5543 C C . PRO D 1 171 ? -35.879 -41.903 7.694 1.00 65.43 171 PRO D C 1
ATOM 5544 O O . PRO D 1 171 ? -35.332 -40.904 7.221 1.00 73.34 171 PRO D O 1
ATOM 5548 N N . ASN D 1 172 ? -35.203 -42.967 8.136 1.00 44.42 172 ASN D N 1
ATOM 5549 C CA . ASN D 1 172 ? -33.741 -43.060 8.106 1.00 42.20 172 ASN D CA 1
ATOM 5550 C C . ASN D 1 172 ? -33.079 -41.902 8.848 1.00 54.81 172 ASN D C 1
ATOM 5551 O O . ASN D 1 172 ? -31.974 -41.480 8.499 1.00 59.62 172 ASN D O 1
ATOM 5556 N N . GLY D 1 173 ? -33.747 -41.385 9.877 1.00 59.54 173 GLY D N 1
ATOM 5557 C CA . GLY D 1 173 ? -33.211 -40.259 10.623 1.00 60.00 173 GLY D CA 1
ATOM 5558 C C . GLY D 1 173 ? -33.030 -39.007 9.797 1.00 59.65 173 GLY D C 1
ATOM 5559 O O . GLY D 1 173 ? -32.149 -38.195 10.099 1.00 64.77 173 GLY D O 1
ATOM 5560 N N . SER D 1 174 ? -33.842 -38.827 8.759 1.00 60.47 174 SER D N 1
ATOM 5561 C CA . SER D 1 174 ? -33.732 -37.687 7.859 1.00 63.50 174 SER D CA 1
ATOM 5562 C C . SER D 1 174 ? -34.812 -36.668 8.199 1.00 60.46 174 SER D C 1
ATOM 5563 O O . SER D 1 174 ? -36.007 -36.947 8.047 1.00 56.76 174 SER D O 1
ATOM 5566 N N . CYS D 1 175 ? -34.388 -35.493 8.655 1.00 68.80 175 CYS D N 1
ATOM 5567 C CA . CYS D 1 175 ? -35.290 -34.405 8.997 1.00 61.90 175 CYS D CA 1
ATOM 5568 C C . CYS D 1 175 ? -34.637 -33.093 8.597 1.00 40.57 175 CYS D C 1
ATOM 5569 O O . CYS D 1 175 ? -33.412 -32.984 8.575 1.00 44.92 175 CYS D O 1
ATOM 5572 N N . TRP D 1 176 ? -35.462 -32.095 8.282 1.00 29.66 176 TRP D N 1
ATOM 5573 C CA . TRP D 1 176 ? -34.948 -30.776 7.936 1.00 47.42 176 TRP D CA 1
ATOM 5574 C C . TRP D 1 176 ? -34.778 -29.866 9.145 1.00 47.93 176 TRP D C 1
ATOM 5575 O O . TRP D 1 176 ? -34.229 -28.769 9.002 1.00 29.06 176 TRP D O 1
ATOM 5586 N N . GLY D 1 177 ? -35.226 -30.291 10.318 1.00 53.15 177 GLY D N 1
ATOM 5587 C CA . GLY D 1 177 ? -35.081 -29.474 11.504 1.00 57.34 177 GLY D CA 1
ATOM 5588 C C . GLY D 1 177 ? -35.617 -30.196 12.717 1.00 49.53 177 GLY D C 1
ATOM 5589 O O . GLY D 1 177 ? -35.826 -31.410 12.691 1.00 40.98 177 GLY D O 1
ATOM 5590 N N . ALA D 1 178 ? -35.841 -29.437 13.784 1.00 42.64 178 ALA D N 1
ATOM 5591 C CA . ALA D 1 178 ? -36.373 -30.006 15.012 1.00 35.88 178 ALA D CA 1
ATOM 5592 C C . ALA D 1 178 ? -37.885 -30.156 14.918 1.00 29.85 178 ALA D C 1
ATOM 5593 O O . ALA D 1 178 ? -38.576 -29.305 14.350 1.00 33.66 178 ALA D O 1
ATOM 5595 N N . GLY D 1 179 ? -38.391 -31.244 15.468 1.00 26.74 179 GLY D N 1
ATOM 5596 C CA . GLY D 1 179 ? -39.821 -31.460 15.513 1.00 37.41 179 GLY D CA 1
ATOM 5597 C C . GLY D 1 179 ? -40.263 -32.566 14.570 1.00 50.16 179 GLY D C 1
ATOM 5598 O O . GLY D 1 179 ? -39.650 -32.817 13.522 1.00 26.35 179 GLY D O 1
ATOM 5599 N N . GLU D 1 180 ? -41.350 -33.239 14.950 1.00 65.04 180 GLU D N 1
ATOM 5600 C CA . GLU D 1 180 ? -41.954 -34.264 14.107 1.00 65.21 180 GLU D CA 1
ATOM 5601 C C . GLU D 1 180 ? -42.448 -33.695 12.781 1.00 47.27 180 GLU D C 1
ATOM 5602 O O . GLU D 1 180 ? -42.614 -34.446 11.812 1.00 57.06 180 GLU D O 1
ATOM 5608 N N . GLU D 1 181 ? -42.656 -32.380 12.713 1.00 35.28 181 GLU D N 1
ATOM 5609 C CA . GLU D 1 181 ? -43.142 -31.746 11.493 1.00 32.15 181 GLU D CA 1
ATOM 5610 C C . GLU D 1 181 ? -42.093 -31.743 10.387 1.00 38.70 181 GLU D C 1
ATOM 5611 O O . GLU D 1 181 ? -42.446 -31.746 9.202 1.00 38.32 181 GLU D O 1
ATOM 5617 N N . ASN D 1 182 ? -40.810 -31.739 10.746 1.00 44.91 182 ASN D N 1
ATOM 5618 C CA . ASN D 1 182 ? -39.736 -31.466 9.801 1.00 34.94 182 ASN D CA 1
ATOM 5619 C C . ASN D 1 182 ? -39.057 -32.722 9.267 1.00 36.86 182 ASN D C 1
ATOM 5620 O O . ASN D 1 182 ? -37.983 -32.617 8.667 1.00 27.33 182 ASN D O 1
ATOM 5625 N N . CYS D 1 183 ? -39.646 -33.900 9.464 1.00 31.88 183 CYS D N 1
ATOM 5626 C CA . CYS D 1 183 ? -39.086 -35.106 8.868 1.00 44.32 183 CYS D CA 1
ATOM 5627 C C . CYS D 1 183 ? -39.131 -35.006 7.346 1.00 50.75 183 CYS D C 1
ATOM 5628 O O . CYS D 1 183 ? -40.021 -34.376 6.769 1.00 55.76 183 CYS D O 1
ATOM 5631 N N . GLN D 1 184 ? -38.154 -35.632 6.694 1.00 48.91 184 GLN D N 1
ATOM 5632 C CA . GLN D 1 184 ? -38.103 -35.607 5.238 1.00 43.04 184 GLN D CA 1
ATOM 5633 C C . GLN D 1 184 ? -39.231 -36.447 4.653 1.00 39.05 184 GLN D C 1
ATOM 5634 O O . GLN D 1 184 ? -39.480 -37.572 5.098 1.00 48.20 184 GLN D O 1
ATOM 5640 N N . LYS D 1 185 ? -39.915 -35.897 3.654 1.00 33.50 185 LYS D N 1
ATOM 5641 C CA . LYS D 1 185 ? -40.941 -36.626 2.924 1.00 41.93 185 LYS D CA 1
ATOM 5642 C C . LYS D 1 185 ? -40.303 -37.333 1.735 1.00 46.15 185 LYS D C 1
ATOM 5643 O O . LYS D 1 185 ? -39.625 -36.700 0.919 1.00 47.87 185 LYS D O 1
ATOM 5649 N N . LEU D 1 186 ? -40.515 -38.642 1.644 1.00 42.50 186 LEU D N 1
ATOM 5650 C CA . LEU D 1 186 ? -39.957 -39.458 0.574 1.00 37.10 186 LEU D CA 1
ATOM 5651 C C . LEU D 1 186 ? -41.049 -39.754 -0.446 1.00 41.97 186 LEU D C 1
ATOM 5652 O O . LEU D 1 186 ? -42.065 -40.373 -0.110 1.00 36.03 186 LEU D O 1
ATOM 5657 N N . THR D 1 187 ? -40.841 -39.308 -1.688 1.00 44.17 187 THR D N 1
ATOM 5658 C CA . THR D 1 187 ? -41.842 -39.459 -2.735 1.00 43.56 187 THR D CA 1
ATOM 5659 C C . THR D 1 187 ? -41.292 -40.083 -4.013 1.00 48.72 187 THR D C 1
ATOM 5660 O O . THR D 1 187 ? -41.987 -40.068 -5.035 1.00 35.94 187 THR D O 1
ATOM 5664 N N . LYS D 1 188 ? -40.076 -40.628 -3.997 1.00 58.72 188 LYS D N 1
ATOM 5665 C CA . LYS D 1 188 ? -39.544 -41.239 -5.211 1.00 54.48 188 LYS D CA 1
ATOM 5666 C C . LYS D 1 188 ? -38.874 -42.581 -4.940 1.00 53.12 188 LYS D C 1
ATOM 5667 O O . LYS D 1 188 ? -39.157 -43.567 -5.627 1.00 44.64 188 LYS D O 1
ATOM 5673 N N . ILE D 1 189 ? -37.989 -42.635 -3.945 1.00 40.49 189 ILE D N 1
ATOM 5674 C CA . ILE D 1 189 ? -37.160 -43.817 -3.726 1.00 39.82 189 ILE D CA 1
ATOM 5675 C C . ILE D 1 189 ? -37.902 -44.860 -2.901 1.00 53.24 189 ILE D C 1
ATOM 5676 O O . ILE D 1 189 ? -37.332 -45.893 -2.533 1.00 69.09 189 ILE D O 1
ATOM 5681 N N . ILE D 1 190 ? -39.174 -44.605 -2.602 1.00 36.69 190 ILE D N 1
ATOM 5682 C CA . ILE D 1 190 ? -40.010 -45.560 -1.886 1.00 51.52 190 ILE D CA 1
ATOM 5683 C C . ILE D 1 190 ? -41.248 -45.936 -2.698 1.00 55.50 190 ILE D C 1
ATOM 5684 O O . ILE D 1 190 ? -42.201 -46.492 -2.161 1.00 74.95 190 ILE D O 1
ATOM 5689 N N . CYS D 1 191 ? -41.238 -45.647 -3.996 1.00 50.92 191 CYS D N 1
ATOM 5690 C CA . CYS D 1 191 ? -42.388 -45.889 -4.852 1.00 55.31 191 CYS D CA 1
ATOM 5691 C C . CYS D 1 191 ? -42.382 -47.312 -5.393 1.00 57.59 191 CYS D C 1
ATOM 5692 O O . CYS D 1 191 ? -41.331 -47.943 -5.535 1.00 59.57 191 CYS D O 1
ATOM 5695 N N . ALA D 1 192 ? -43.577 -47.810 -5.701 1.00 54.85 192 ALA D N 1
ATOM 5696 C CA . ALA D 1 192 ? -43.724 -49.147 -6.250 1.00 61.35 192 ALA D CA 1
ATOM 5697 C C . ALA D 1 192 ? -43.127 -49.217 -7.655 1.00 66.79 192 ALA D C 1
ATOM 5698 O O . ALA D 1 192 ? -42.782 -48.204 -8.270 1.00 58.37 192 ALA D O 1
ATOM 5700 N N . GLN D 1 193 ? -43.010 -50.446 -8.164 1.00 79.54 193 GLN D N 1
ATOM 5701 C CA . GLN D 1 193 ? -42.419 -50.647 -9.483 1.00 76.68 193 GLN D CA 1
ATOM 5702 C C . GLN D 1 193 ? -43.281 -50.034 -10.580 1.00 68.19 193 GLN D C 1
ATOM 5703 O O . GLN D 1 193 ? -42.756 -49.510 -11.570 1.00 74.01 193 GLN D O 1
ATOM 5705 N N . GLN D 1 194 ? -44.605 -50.082 -10.421 1.00 60.14 194 GLN D N 1
ATOM 5706 C CA . GLN D 1 194 ? -45.509 -49.565 -11.441 1.00 62.71 194 GLN D CA 1
ATOM 5707 C C . GLN D 1 194 ? -45.549 -48.044 -11.486 1.00 57.32 194 GLN D C 1
ATOM 5708 O O . GLN D 1 194 ? -46.115 -47.488 -12.433 1.00 54.45 194 GLN D O 1
ATOM 5714 N N . CYS D 1 195 ? -44.971 -47.362 -10.500 1.00 60.69 195 CYS D N 1
ATOM 5715 C CA . CYS D 1 195 ? -45.002 -45.904 -10.471 1.00 53.70 195 CYS D CA 1
ATOM 5716 C C . CYS D 1 195 ? -44.103 -45.339 -11.564 1.00 49.08 195 CYS D C 1
ATOM 5717 O O . CYS D 1 195 ? -42.914 -45.666 -11.633 1.00 37.91 195 CYS D O 1
ATOM 5720 N N . SER D 1 196 ? -44.673 -44.487 -12.419 1.00 57.64 196 SER D N 1
ATOM 5721 C CA . SER D 1 196 ? -43.883 -43.845 -13.463 1.00 56.87 196 SER D CA 1
ATOM 5722 C C . SER D 1 196 ? -43.027 -42.718 -12.900 1.00 49.12 196 SER D C 1
ATOM 5723 O O . SER D 1 196 ? -41.897 -42.507 -13.352 1.00 50.77 196 SER D O 1
ATOM 5726 N N . GLY D 1 197 ? -43.547 -41.988 -11.916 1.00 48.08 197 GLY D N 1
ATOM 5727 C CA . GLY D 1 197 ? -42.814 -40.889 -11.320 1.00 52.75 197 GLY D CA 1
ATOM 5728 C C . GLY D 1 197 ? -42.808 -40.921 -9.806 1.00 56.57 197 GLY D C 1
ATOM 5729 O O . GLY D 1 197 ? -42.147 -41.769 -9.199 1.00 61.11 197 GLY D O 1
ATOM 5730 N N . ARG D 1 198 ? -43.542 -40.002 -9.186 1.00 50.74 198 ARG D N 1
ATOM 5731 C CA . ARG D 1 198 ? -43.589 -39.899 -7.737 1.00 46.67 198 ARG D CA 1
ATOM 5732 C C . ARG D 1 198 ? -44.709 -40.786 -7.194 1.00 45.02 198 ARG D C 1
ATOM 5733 O O . ARG D 1 198 ? -45.356 -41.531 -7.935 1.00 39.35 198 ARG D O 1
ATOM 5741 N N . CYS D 1 199 ? -44.953 -40.711 -5.887 1.00 47.77 199 CYS D N 1
ATOM 5742 C CA . CYS D 1 199 ? -45.964 -41.545 -5.254 1.00 45.22 199 CYS D CA 1
ATOM 5743 C C . CYS D 1 199 ? -46.303 -40.979 -3.884 1.00 26.92 199 CYS D C 1
ATOM 5744 O O . CYS D 1 199 ? -45.516 -40.246 -3.280 1.00 26.73 199 CYS D O 1
ATOM 5747 N N . ARG D 1 200 ? -47.493 -41.337 -3.401 1.00 40.47 200 ARG D N 1
ATOM 5748 C CA . ARG D 1 200 ? -47.912 -41.002 -2.047 1.00 38.22 200 ARG D CA 1
ATOM 5749 C C . ARG D 1 200 ? -47.427 -42.009 -1.016 1.00 53.49 200 ARG D C 1
ATOM 5750 O O . ARG D 1 200 ? -47.305 -41.660 0.164 1.00 65.90 200 ARG D O 1
ATOM 5758 N N . GLY D 1 201 ? -47.156 -43.237 -1.429 1.00 47.02 201 GLY D N 1
ATOM 5759 C CA . GLY D 1 201 ? -46.694 -44.262 -0.525 1.00 45.92 201 GLY D CA 1
ATOM 5760 C C . GLY D 1 201 ? -46.085 -45.417 -1.285 1.00 49.94 201 GLY D C 1
ATOM 5761 O O . GLY D 1 201 ? -45.733 -45.296 -2.459 1.00 53.77 201 GLY D O 1
ATOM 5762 N N . LYS D 1 202 ? -45.967 -46.555 -0.599 1.00 49.15 202 LYS D N 1
ATOM 5763 C CA . LYS D 1 202 ? -45.360 -47.736 -1.200 1.00 42.45 202 LYS D CA 1
ATOM 5764 C C . LYS D 1 202 ? -46.348 -48.564 -2.012 1.00 42.21 202 LYS D C 1
ATOM 5765 O O . LYS D 1 202 ? -45.919 -49.402 -2.812 1.00 37.38 202 LYS D O 1
ATOM 5767 N N . SER D 1 203 ? -47.647 -48.351 -1.828 1.00 48.10 203 SER D N 1
ATOM 5768 C CA . SER D 1 203 ? -48.638 -49.144 -2.536 1.00 55.12 203 SER D CA 1
ATOM 5769 C C . SER D 1 203 ? -48.617 -48.826 -4.031 1.00 61.14 203 SER D C 1
ATOM 5770 O O . SER D 1 203 ? -48.347 -47.690 -4.429 1.00 73.60 203 SER D O 1
ATOM 5773 N N . PRO D 1 204 ? -48.891 -49.820 -4.880 1.00 51.78 204 PRO D N 1
ATOM 5774 C CA . PRO D 1 204 ? -48.999 -49.545 -6.322 1.00 56.46 204 PRO D CA 1
ATOM 5775 C C . PRO D 1 204 ? -50.140 -48.607 -6.674 1.00 59.59 204 PRO D C 1
ATOM 5776 O O . PRO D 1 204 ? -50.161 -48.075 -7.790 1.00 65.33 204 PRO D O 1
ATOM 5780 N N . SER D 1 205 ? -51.089 -48.393 -5.763 1.00 56.13 205 SER D N 1
ATOM 5781 C CA . SER D 1 205 ? -52.192 -47.466 -5.979 1.00 64.44 205 SER D CA 1
ATOM 5782 C C . SER D 1 205 ? -51.837 -46.027 -5.630 1.00 67.42 205 SER D C 1
ATOM 5783 O O . SER D 1 205 ? -52.630 -45.124 -5.916 1.00 63.38 205 SER D O 1
ATOM 5786 N N . ASP D 1 206 ? -50.674 -45.792 -5.028 1.00 66.81 206 ASP D N 1
ATOM 5787 C CA . ASP D 1 206 ? -50.280 -44.461 -4.589 1.00 61.01 206 ASP D CA 1
ATOM 5788 C C . ASP D 1 206 ? -49.436 -43.715 -5.614 1.00 55.96 206 ASP D C 1
ATOM 5789 O O . ASP D 1 206 ? -48.979 -42.606 -5.321 1.00 60.93 206 ASP D O 1
ATOM 5794 N N . CYS D 1 207 ? -49.217 -44.290 -6.795 1.00 60.48 207 CYS D N 1
ATOM 5795 C CA . CYS D 1 207 ? -48.387 -43.638 -7.798 1.00 54.17 207 CYS D CA 1
ATOM 5796 C C . CYS D 1 207 ? -49.008 -42.318 -8.237 1.00 42.77 207 CYS D C 1
ATOM 5797 O O . CYS D 1 207 ? -50.222 -42.217 -8.435 1.00 42.75 207 CYS D O 1
ATOM 5800 N N . CYS D 1 208 ? -48.166 -41.299 -8.380 1.00 46.55 208 CYS D N 1
ATOM 5801 C CA . CYS D 1 208 ? -48.618 -40.016 -8.891 1.00 62.87 208 CYS D CA 1
ATOM 5802 C C . CYS D 1 208 ? -48.774 -40.079 -10.408 1.00 69.81 208 CYS D C 1
ATOM 5803 O O . CYS D 1 208 ? -48.311 -41.010 -11.072 1.00 80.08 208 CYS D O 1
ATOM 5806 N N . HIS D 1 209 ? -49.445 -39.072 -10.957 1.00 57.48 209 HIS D N 1
ATOM 5807 C CA . HIS D 1 209 ? -49.495 -38.929 -12.403 1.00 44.54 209 HIS D CA 1
ATOM 5808 C C . HIS D 1 209 ? -48.118 -38.533 -12.924 1.00 27.80 209 HIS D C 1
ATOM 5809 O O . HIS D 1 209 ? -47.345 -37.854 -12.242 1.00 30.39 209 HIS D O 1
ATOM 5816 N N . ASN D 1 210 ? -47.810 -38.970 -14.146 1.00 30.09 210 ASN D N 1
ATOM 5817 C CA . ASN D 1 210 ? -46.493 -38.709 -14.716 1.00 39.31 210 ASN D CA 1
ATOM 5818 C C . ASN D 1 210 ? -46.217 -37.223 -14.909 1.00 48.53 210 ASN D C 1
ATOM 5819 O O . ASN D 1 210 ? -45.068 -36.855 -15.177 1.00 60.76 210 ASN D O 1
ATOM 5824 N N . GLN D 1 211 ? -47.230 -36.368 -14.777 1.00 40.47 211 GLN D N 1
ATOM 5825 C CA . GLN D 1 211 ? -47.045 -34.927 -14.870 1.00 29.95 211 GLN D CA 1
ATOM 5826 C C . GLN D 1 211 ? -46.855 -34.261 -13.513 1.00 38.01 211 GLN D C 1
ATOM 5827 O O . GLN D 1 211 ? -46.593 -33.054 -13.467 1.00 52.59 211 GLN D O 1
ATOM 5833 N N . CYS D 1 212 ? -46.988 -35.003 -12.417 1.00 33.71 212 CYS D N 1
ATOM 5834 C CA . CYS D 1 212 ? -46.706 -34.446 -11.102 1.00 21.68 212 CYS D CA 1
ATOM 5835 C C . CYS D 1 212 ? -45.201 -34.275 -10.917 1.00 35.39 212 CYS D C 1
ATOM 5836 O O . CYS D 1 212 ? -44.397 -35.061 -11.424 1.00 35.07 212 CYS D O 1
ATOM 5839 N N . ALA D 1 213 ? -44.823 -33.233 -10.177 1.00 43.54 213 ALA D N 1
ATOM 5840 C CA . ALA D 1 213 ? -43.412 -32.905 -10.008 1.00 44.72 213 ALA D CA 1
ATOM 5841 C C . ALA D 1 213 ? -42.881 -33.355 -8.652 1.00 55.43 213 ALA D C 1
ATOM 5842 O O . ALA D 1 213 ? -42.023 -34.241 -8.579 1.00 61.57 213 ALA D O 1
ATOM 5844 N N . ALA D 1 214 ? -43.377 -32.748 -7.574 1.00 52.85 214 ALA D N 1
ATOM 5845 C CA . ALA D 1 214 ? -42.895 -33.065 -6.235 1.00 52.19 214 ALA D CA 1
ATOM 5846 C C . ALA D 1 214 ? -43.684 -34.183 -5.571 1.00 46.89 214 ALA D C 1
ATOM 5847 O O . ALA D 1 214 ? -43.145 -34.884 -4.707 1.00 26.46 214 ALA D O 1
ATOM 5849 N N . GLY D 1 215 ? -44.938 -34.365 -5.954 1.00 39.02 215 GLY D N 1
ATOM 5850 C CA . GLY D 1 215 ? -45.781 -35.367 -5.339 1.00 27.76 215 GLY D CA 1
ATOM 5851 C C . GLY D 1 215 ? -47.228 -35.124 -5.718 1.00 45.09 215 GLY D C 1
ATOM 5852 O O . GLY D 1 215 ? -47.532 -34.319 -6.597 1.00 61.05 215 GLY D O 1
ATOM 5853 N N . CYS D 1 216 ? -48.115 -35.833 -5.026 1.00 42.67 216 CYS D N 1
ATOM 5854 C CA . CYS D 1 216 ? -49.535 -35.723 -5.317 1.00 37.66 216 CYS D CA 1
ATOM 5855 C C . CYS D 1 216 ? -50.343 -36.038 -4.067 1.00 43.23 216 CYS D C 1
ATOM 5856 O O . CYS D 1 216 ? -49.825 -36.560 -3.076 1.00 56.31 216 CYS D O 1
ATOM 5859 N N . THR D 1 217 ? -51.628 -35.695 -4.128 1.00 43.29 217 THR D N 1
ATOM 5860 C CA . THR D 1 217 ? -52.615 -36.119 -3.145 1.00 42.83 217 THR D CA 1
ATOM 5861 C C . THR D 1 217 ? -53.599 -37.121 -3.735 1.00 29.87 217 THR D C 1
ATOM 5862 O O . THR D 1 217 ? -54.609 -37.440 -3.097 1.00 39.87 217 THR D O 1
ATOM 5866 N N . GLY D 1 218 ? -53.325 -37.618 -4.938 1.00 33.30 218 GLY D N 1
ATOM 5867 C CA . GLY D 1 218 ? -54.180 -38.568 -5.607 1.00 44.43 218 GLY D CA 1
ATOM 5868 C C . GLY D 1 218 ? -53.612 -38.958 -6.958 1.00 48.25 218 GLY D C 1
ATOM 5869 O O . GLY D 1 218 ? -52.632 -38.377 -7.435 1.00 47.59 218 GLY D O 1
ATOM 5870 N N . PRO D 1 219 ? -54.221 -39.952 -7.605 1.00 49.69 219 PRO D N 1
ATOM 5871 C CA . PRO D 1 219 ? -53.710 -40.439 -8.890 1.00 39.70 219 PRO D CA 1
ATOM 5872 C C . PRO D 1 219 ? -54.097 -39.592 -10.092 1.00 56.68 219 PRO D C 1
ATOM 5873 O O . PRO D 1 219 ? -53.888 -40.033 -11.226 1.00 74.63 219 PRO D O 1
ATOM 5877 N N . ARG D 1 220 ? -54.641 -38.399 -9.885 1.00 49.22 220 ARG D N 1
ATOM 5878 C CA . ARG D 1 220 ? -55.205 -37.596 -10.957 1.00 42.34 220 ARG D CA 1
ATOM 5879 C C . ARG D 1 220 ? -54.218 -36.542 -11.446 1.00 33.65 220 ARG D C 1
ATOM 5880 O O . ARG D 1 220 ? -53.262 -36.177 -10.759 1.00 30.69 220 ARG D O 1
ATOM 5888 N N . GLU D 1 221 ? -54.475 -36.052 -12.663 1.00 35.05 221 GLU D N 1
ATOM 5889 C CA . GLU D 1 221 ? -53.669 -34.979 -13.233 1.00 29.14 221 GLU D CA 1
ATOM 5890 C C . GLU D 1 221 ? -53.828 -33.673 -12.468 1.00 41.14 221 GLU D C 1
ATOM 5891 O O . GLU D 1 221 ? -52.985 -32.780 -12.607 1.00 36.22 221 GLU D O 1
ATOM 5897 N N . SER D 1 222 ? -54.890 -33.541 -11.673 1.00 54.62 222 SER D N 1
ATOM 5898 C CA . SER D 1 222 ? -55.139 -32.340 -10.891 1.00 55.37 222 SER D CA 1
ATOM 5899 C C . SER D 1 222 ? -54.612 -32.428 -9.467 1.00 47.48 222 SER D C 1
ATOM 5900 O O . SER D 1 222 ? -54.443 -31.388 -8.821 1.00 41.04 222 SER D O 1
ATOM 5903 N N . ASP D 1 223 ? -54.348 -33.632 -8.967 1.00 48.13 223 ASP D N 1
ATOM 5904 C CA . ASP D 1 223 ? -53.912 -33.825 -7.591 1.00 47.84 223 ASP D CA 1
ATOM 5905 C C . ASP D 1 223 ? -52.417 -33.599 -7.398 1.00 37.06 223 ASP D C 1
ATOM 5906 O O . ASP D 1 223 ? -51.910 -33.849 -6.300 1.00 46.25 223 ASP D O 1
ATOM 5911 N N . CYS D 1 224 ? -51.706 -33.136 -8.423 1.00 29.83 224 CYS D N 1
ATOM 5912 C CA . CYS D 1 224 ? -50.274 -32.904 -8.293 1.00 18.57 224 CYS D CA 1
ATOM 5913 C C . CYS D 1 224 ? -50.004 -31.723 -7.370 1.00 39.10 224 CYS D C 1
ATOM 5914 O O . CYS D 1 224 ? -50.738 -30.731 -7.370 1.00 25.14 224 CYS D O 1
ATOM 5917 N N . LEU D 1 225 ? -48.939 -31.836 -6.574 1.00 39.16 225 LEU D N 1
ATOM 5918 C CA . LEU D 1 225 ? -48.485 -30.693 -5.790 1.00 40.69 225 LEU D CA 1
ATOM 5919 C C . LEU D 1 225 ? -47.893 -29.622 -6.697 1.00 35.10 225 LEU D C 1
ATOM 5920 O O . LEU D 1 225 ? -48.190 -28.430 -6.549 1.00 50.79 225 LEU D O 1
ATOM 5925 N N . VAL D 1 226 ? -47.049 -30.031 -7.641 1.0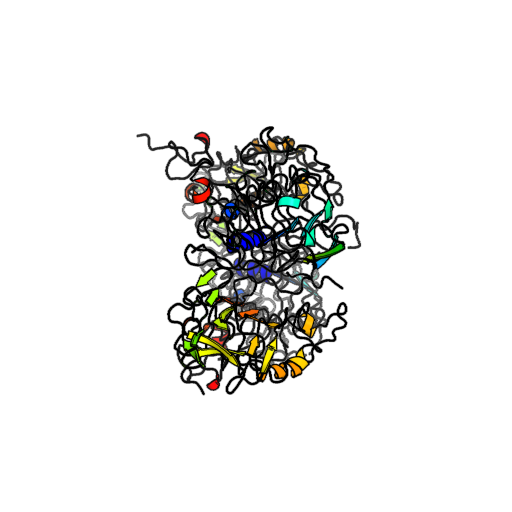0 35.42 226 VAL D N 1
ATOM 5926 C CA . VAL D 1 226 ? -46.469 -29.142 -8.641 1.00 41.69 226 VAL D CA 1
ATOM 5927 C C . VAL D 1 226 ? -46.547 -29.841 -9.991 1.00 42.68 226 VAL D C 1
ATOM 5928 O O . VAL D 1 226 ? -46.390 -31.064 -10.077 1.00 38.52 226 VAL D O 1
ATOM 5932 N N . CYS D 1 227 ? -46.804 -29.070 -11.045 1.00 43.73 227 CYS D N 1
ATOM 5933 C CA . CYS D 1 227 ? -46.791 -29.615 -12.395 1.00 39.24 227 CYS D CA 1
ATOM 5934 C C . CYS D 1 227 ? -45.360 -29.730 -12.903 1.00 38.81 227 CYS D C 1
ATOM 5935 O O . CYS D 1 227 ? -44.552 -28.811 -12.746 1.00 46.62 227 CYS D O 1
ATOM 5938 N N . ARG D 1 228 ? -45.052 -30.874 -13.516 1.00 32.78 228 ARG D N 1
ATOM 5939 C CA . ARG D 1 228 ? -43.694 -31.130 -13.982 1.00 22.14 228 ARG D CA 1
ATOM 5940 C C . ARG D 1 228 ? -43.365 -30.358 -15.255 1.00 33.92 228 ARG D C 1
ATOM 5941 O O . ARG D 1 228 ? -42.211 -29.967 -15.454 1.00 25.66 228 ARG D O 1
ATOM 5949 N N . LYS D 1 229 ? -44.352 -30.121 -16.118 1.00 40.34 229 LYS D N 1
ATOM 5950 C CA . LYS D 1 229 ? -44.113 -29.343 -17.329 1.00 36.64 229 LYS D CA 1
ATOM 5951 C C . LYS D 1 229 ? -44.924 -28.058 -17.328 1.00 38.51 229 LYS D C 1
ATOM 5952 O O . LYS D 1 229 ? -44.369 -26.973 -17.121 1.00 43.61 229 LYS D O 1
ATOM 5958 N N . PHE D 1 230 ? -46.231 -28.151 -17.564 1.00 20.05 230 PHE D N 1
ATOM 5959 C CA . PHE D 1 230 ? -47.085 -26.977 -17.659 1.00 19.29 230 PHE D CA 1
ATOM 5960 C C . PHE D 1 230 ? -48.331 -27.154 -16.807 1.00 42.34 230 PHE D C 1
ATOM 5961 O O . PHE D 1 230 ? -48.800 -28.273 -16.581 1.00 58.86 230 PHE D O 1
ATOM 5969 N N . ARG D 1 231 ? -48.868 -26.025 -16.349 1.00 24.46 231 ARG D N 1
ATOM 5970 C CA . ARG D 1 231 ? -50.116 -25.974 -15.599 1.00 31.83 231 ARG D CA 1
ATOM 5971 C C . ARG D 1 231 ? -51.117 -25.138 -16.384 1.00 31.03 231 ARG D C 1
ATOM 5972 O O . ARG D 1 231 ? -50.858 -23.965 -16.675 1.00 31.49 231 ARG D O 1
ATOM 5980 N N . ASP D 1 232 ? -52.258 -25.739 -16.718 1.00 30.36 232 ASP D N 1
ATOM 5981 C CA . ASP D 1 232 ? -53.299 -25.036 -17.456 1.00 49.09 232 ASP D CA 1
ATOM 5982 C C . ASP D 1 232 ? -54.065 -24.112 -16.517 1.00 69.23 232 ASP D C 1
ATOM 5983 O O . ASP D 1 232 ? -53.838 -22.898 -16.503 1.00 92.85 232 ASP D O 1
ATOM 5988 N N . GLU D 1 233 ? -54.978 -24.684 -15.735 1.00 52.35 233 GLU D N 1
ATOM 5989 C CA . GLU D 1 233 ? -55.670 -23.949 -14.685 1.00 46.27 233 GLU D CA 1
ATOM 5990 C C . GLU D 1 233 ? -55.588 -24.735 -13.384 1.00 36.99 233 GLU D C 1
ATOM 5991 O O . GLU D 1 233 ? -54.954 -24.296 -12.420 1.00 45.20 233 GLU D O 1
ATOM 5997 N N . ALA D 1 234 ? -56.223 -25.907 -13.355 1.00 40.43 234 ALA D N 1
ATOM 5998 C CA . ALA D 1 234 ? -56.126 -26.824 -12.228 1.00 50.98 234 ALA D CA 1
ATOM 5999 C C . ALA D 1 234 ? -55.787 -28.232 -12.703 1.00 59.29 234 ALA D C 1
ATOM 6000 O O . ALA D 1 234 ? -56.186 -29.217 -12.079 1.00 74.14 234 ALA D O 1
ATOM 6002 N N . THR D 1 235 ? -55.061 -28.339 -13.815 1.00 60.14 235 THR D N 1
ATOM 6003 C CA . THR D 1 235 ? -54.621 -29.619 -14.354 1.00 64.68 235 THR D CA 1
ATOM 6004 C C . THR D 1 235 ? -53.188 -29.490 -14.844 1.00 56.95 235 THR D C 1
ATOM 6005 O O . THR D 1 235 ? -52.815 -28.469 -15.430 1.00 76.68 235 THR D O 1
ATOM 6009 N N . CYS D 1 236 ? -52.388 -30.524 -14.600 1.00 27.37 236 CYS D N 1
ATOM 6010 C CA . CYS D 1 236 ? -51.038 -30.598 -15.140 1.00 30.20 236 CYS D CA 1
ATOM 6011 C C . CYS D 1 236 ? -51.078 -31.245 -16.517 1.00 31.22 236 CYS D C 1
ATOM 6012 O O . CYS D 1 236 ? -51.807 -32.217 -16.739 1.00 58.84 236 CYS D O 1
ATOM 6015 N N . LYS D 1 237 ? -50.295 -30.698 -17.444 1.00 18.97 237 LYS D N 1
ATOM 6016 C CA . LYS D 1 237 ? -50.351 -31.118 -18.836 1.00 40.15 237 LYS D CA 1
ATOM 6017 C C . LYS D 1 237 ? -48.948 -31.174 -19.422 1.00 38.38 237 LYS D C 1
ATOM 6018 O O . LYS D 1 237 ? -48.058 -30.417 -19.025 1.00 21.65 237 LYS D O 1
ATOM 6024 N N . ASP D 1 238 ? -48.763 -32.091 -20.375 1.00 46.77 238 ASP D N 1
ATOM 6025 C CA . ASP D 1 238 ? -47.473 -32.217 -21.046 1.00 49.32 238 ASP D CA 1
ATOM 6026 C C . ASP D 1 238 ? -47.199 -31.014 -21.940 1.00 21.54 238 ASP D C 1
ATOM 6027 O O . ASP D 1 238 ? -46.056 -30.553 -22.039 1.00 22.00 238 ASP D O 1
ATOM 6032 N N . THR D 1 239 ? -48.234 -30.498 -22.599 1.00 21.00 239 THR D N 1
ATOM 6033 C CA . THR D 1 239 ? -48.120 -29.325 -23.452 1.00 20.88 239 THR D CA 1
ATOM 6034 C C . THR D 1 239 ? -49.338 -28.438 -23.242 1.00 32.90 239 THR D C 1
ATOM 6035 O O . THR D 1 239 ? -50.438 -28.924 -22.966 1.00 29.78 239 THR D O 1
ATOM 6039 N N . CYS D 1 240 ? -49.131 -27.130 -23.370 1.00 29.68 240 CYS D N 1
ATOM 6040 C CA . CYS D 1 240 ? -50.241 -26.198 -23.336 1.00 29.83 240 CYS D CA 1
ATOM 6041 C C . CYS D 1 240 ? -51.100 -26.370 -24.586 1.00 37.72 240 CYS D C 1
ATOM 6042 O O . CYS D 1 240 ? -50.628 -26.877 -25.608 1.00 51.17 240 CYS D O 1
ATOM 6045 N N . PRO D 1 241 ? -52.371 -25.981 -24.523 1.00 37.13 241 PRO D N 1
ATOM 6046 C CA . PRO D 1 241 ? -53.207 -25.981 -25.727 1.00 30.82 241 PRO D CA 1
ATOM 6047 C C . PRO D 1 241 ? -52.568 -25.147 -26.821 1.00 28.63 241 PRO D C 1
ATOM 6048 O O . PRO D 1 241 ? -52.419 -23.924 -26.676 1.00 19.47 241 PRO D O 1
ATOM 6052 N N . PRO D 1 242 ? -52.168 -25.771 -27.926 1.00 28.57 242 PRO D N 1
ATOM 6053 C CA . PRO D 1 242 ? -51.392 -25.054 -28.941 1.00 32.24 242 PRO D CA 1
ATOM 6054 C C . PRO D 1 242 ? -52.209 -23.962 -29.612 1.00 27.61 242 PRO D C 1
ATOM 6055 O O . PRO D 1 242 ? -53.440 -23.988 -29.639 1.00 20.36 242 PRO D O 1
ATOM 6059 N N . LEU D 1 243 ? -51.489 -22.980 -30.154 1.00 23.27 243 LEU D N 1
ATOM 6060 C CA . LEU D 1 243 ? -52.113 -21.905 -30.911 1.00 26.17 243 LEU D CA 1
ATOM 6061 C C . LEU D 1 243 ? -52.519 -22.335 -32.312 1.00 57.01 243 LEU D C 1
ATOM 6062 O O . LEU D 1 243 ? -53.270 -21.609 -32.974 1.00 66.75 243 LEU D O 1
ATOM 6067 N N . MET D 1 244 ? -52.041 -23.488 -32.777 1.00 51.90 244 MET D N 1
ATOM 6068 C CA . MET D 1 244 ? -52.360 -23.999 -34.100 1.00 22.44 244 MET D CA 1
ATOM 6069 C C . MET D 1 244 ? -52.674 -25.483 -33.998 1.00 33.60 244 MET D C 1
ATOM 6070 O O . MET D 1 244 ? -51.994 -26.222 -33.280 1.00 22.23 244 MET D O 1
ATOM 6075 N N . LEU D 1 245 ? -53.708 -25.912 -34.716 1.00 50.98 245 LEU D N 1
ATOM 6076 C CA . LEU D 1 245 ? -54.100 -27.310 -34.782 1.00 40.21 245 LEU D CA 1
ATOM 6077 C C . LEU D 1 245 ? -54.105 -27.770 -36.233 1.00 40.47 245 LEU D C 1
ATOM 6078 O O . LEU D 1 245 ? -54.241 -26.966 -37.160 1.00 29.37 245 LEU D O 1
ATOM 6083 N N . TYR D 1 246 ? -53.955 -29.077 -36.427 1.00 49.31 246 TYR D N 1
ATOM 6084 C CA . TYR D 1 246 ? -53.898 -29.646 -37.766 1.00 42.38 246 TYR D CA 1
ATOM 6085 C C . TYR D 1 246 ? -55.281 -30.126 -38.190 1.00 50.99 246 TYR D C 1
ATOM 6086 O O . TYR D 1 246 ? -55.855 -31.027 -37.569 1.00 66.67 246 TYR D O 1
ATOM 6095 N N . ASN D 1 247 ? -55.809 -29.510 -39.245 1.00 33.89 247 ASN D N 1
ATOM 6096 C CA . ASN D 1 247 ? -57.018 -29.973 -39.907 1.00 24.92 247 ASN D CA 1
ATOM 6097 C C . ASN D 1 247 ? -56.616 -31.000 -40.957 1.00 42.35 247 ASN D C 1
ATOM 6098 O O . ASN D 1 247 ? -55.968 -30.631 -41.955 1.00 41.54 247 ASN D O 1
ATOM 6103 N N . PRO D 1 248 ? -56.950 -32.283 -40.773 1.00 37.61 248 PRO D N 1
ATOM 6104 C CA . PRO D 1 248 ? -56.620 -33.297 -41.785 1.00 47.75 248 PRO D CA 1
ATOM 6105 C C . PRO D 1 248 ? -57.555 -33.298 -42.980 1.00 46.38 248 PRO D C 1
ATOM 6106 O O . PRO D 1 248 ? -57.228 -33.925 -43.997 1.00 51.15 248 PRO D O 1
ATOM 6110 N N . THR D 1 249 ? -58.711 -32.637 -42.887 1.00 42.76 249 THR D N 1
ATOM 6111 C CA . THR D 1 249 ? -59.596 -32.535 -44.041 1.00 44.63 249 THR D CA 1
ATOM 6112 C C . THR D 1 249 ? -59.046 -31.543 -45.058 1.00 41.00 249 THR D C 1
ATOM 6113 O O . THR D 1 249 ? -58.887 -31.872 -46.240 1.00 38.96 249 THR D O 1
ATOM 6117 N N . THR D 1 250 ? -58.743 -30.327 -44.614 1.00 27.31 250 THR D N 1
ATOM 6118 C CA . THR D 1 250 ? -58.166 -29.303 -45.473 1.00 41.26 250 THR D CA 1
ATOM 6119 C C . THR D 1 250 ? -56.647 -29.387 -45.553 1.00 37.96 250 THR D C 1
ATOM 6120 O O . THR D 1 250 ? -56.037 -28.589 -46.272 1.00 27.90 250 THR D O 1
ATOM 6124 N N . TYR D 1 251 ? -56.032 -30.334 -44.840 1.00 39.11 251 TYR D N 1
ATOM 6125 C CA . TYR D 1 251 ? -54.579 -30.498 -44.810 1.00 45.75 251 TYR D CA 1
ATOM 6126 C C . TYR D 1 251 ? -53.888 -29.187 -44.444 1.00 45.02 251 TYR D C 1
ATOM 6127 O O . TYR D 1 251 ? -52.923 -28.765 -45.085 1.00 44.08 251 TYR D O 1
ATOM 6136 N N . GLN D 1 252 ? -54.393 -28.527 -43.405 1.00 52.28 252 GLN D N 1
ATOM 6137 C CA . GLN D 1 252 ? -53.958 -27.162 -43.134 1.00 49.80 252 GLN D CA 1
ATOM 6138 C C . GLN D 1 252 ? -53.828 -26.943 -41.635 1.00 53.55 252 GLN D C 1
ATOM 6139 O O . GLN D 1 252 ? -54.283 -27.751 -40.829 1.00 40.53 252 GLN D O 1
ATOM 6145 N N . MET D 1 253 ? -53.189 -25.839 -41.263 1.00 55.85 253 MET D N 1
ATOM 6146 C CA . MET D 1 253 ? -53.078 -25.431 -39.868 1.00 48.64 253 MET D CA 1
ATOM 6147 C C . MET D 1 253 ? -54.104 -24.340 -39.589 1.00 52.89 253 MET D C 1
ATOM 6148 O O . MET D 1 253 ? -54.066 -23.272 -40.210 1.00 57.03 253 MET D O 1
ATOM 6153 N N . ASP D 1 254 ? -55.019 -24.614 -38.667 1.00 48.36 254 ASP D N 1
ATOM 6154 C CA . ASP D 1 254 ? -56.011 -23.645 -38.233 1.00 44.27 254 ASP D CA 1
ATOM 6155 C C . ASP D 1 254 ? -55.615 -23.059 -36.883 1.00 27.24 254 ASP D C 1
ATOM 6156 O O . ASP D 1 254 ? -54.849 -23.651 -36.121 1.00 28.42 254 ASP D O 1
ATOM 6161 N N . VAL D 1 255 ? -56.148 -21.875 -36.598 1.00 28.99 255 VAL D N 1
ATOM 6162 C CA . VAL D 1 255 ? -55.902 -21.219 -35.319 1.00 31.17 255 VAL D CA 1
ATOM 6163 C C . VAL D 1 255 ? -56.812 -21.847 -34.271 1.00 47.12 255 VAL D C 1
ATOM 6164 O O . VAL D 1 255 ? -58.040 -21.815 -34.401 1.00 54.53 255 VAL D O 1
ATOM 6168 N N . ASN D 1 256 ? -56.213 -22.424 -33.242 1.00 52.19 256 ASN D N 1
ATOM 6169 C CA . ASN D 1 256 ? -56.977 -23.017 -32.154 1.00 44.19 256 ASN D CA 1
ATOM 6170 C C . ASN D 1 256 ? -57.620 -21.916 -31.321 1.00 52.57 256 ASN D C 1
ATOM 6171 O O . ASN D 1 256 ? -56.896 -21.151 -30.669 1.00 24.26 256 ASN D O 1
ATOM 6176 N N . PRO D 1 257 ? -58.951 -21.791 -31.310 1.00 52.89 257 PRO D N 1
ATOM 6177 C CA . PRO D 1 257 ? -59.576 -20.703 -30.541 1.00 44.20 257 PRO D CA 1
ATOM 6178 C C . PRO D 1 257 ? -59.373 -20.825 -29.043 1.00 48.76 257 PRO D C 1
ATOM 6179 O O . PRO D 1 257 ? -59.475 -19.814 -28.337 1.00 61.70 257 PRO D O 1
ATOM 6183 N N . GLU D 1 258 ? -59.093 -22.025 -28.535 1.00 36.32 258 GLU D N 1
ATOM 6184 C CA . GLU D 1 258 ? -58.740 -22.228 -27.138 1.00 45.83 258 GLU D CA 1
ATOM 6185 C C . GLU D 1 258 ? -57.230 -22.256 -26.928 1.00 36.63 258 GLU D C 1
ATOM 6186 O O . GLU D 1 258 ? -56.763 -22.738 -25.890 1.00 31.43 258 GLU D O 1
ATOM 6192 N N . GLY D 1 259 ? -56.464 -21.752 -27.893 1.00 40.69 259 GLY D N 1
ATOM 6193 C CA . GLY D 1 259 ? -55.018 -21.826 -27.795 1.00 43.78 259 GLY D CA 1
ATOM 6194 C C . GLY D 1 259 ? -54.481 -21.004 -26.640 1.00 41.00 259 GLY D C 1
ATOM 6195 O O . GLY D 1 259 ? -55.091 -20.028 -26.199 1.00 46.41 259 GLY D O 1
ATOM 6196 N N . LYS D 1 260 ? -53.314 -21.414 -26.145 1.00 19.15 260 LYS D N 1
ATOM 6197 C CA . LYS D 1 260 ? -52.684 -20.773 -25.001 1.00 19.01 260 LYS D CA 1
ATOM 6198 C C . LYS D 1 260 ? -51.175 -20.748 -25.188 1.00 29.54 260 LYS D C 1
ATOM 6199 O O . LYS D 1 260 ? -50.585 -21.710 -25.686 1.00 33.77 260 LYS D O 1
ATOM 6205 N N . TYR D 1 261 ? -50.560 -19.639 -24.787 1.00 32.13 261 TYR D N 1
ATOM 6206 C CA . TYR D 1 261 ? -49.113 -19.543 -24.715 1.00 25.60 261 TYR D CA 1
ATOM 6207 C C . TYR D 1 261 ? -48.614 -20.177 -23.418 1.00 34.08 261 TYR D C 1
ATOM 6208 O O . TYR D 1 261 ? -49.387 -20.491 -22.508 1.00 33.44 261 TYR D O 1
ATOM 6217 N N . SER D 1 262 ? -47.300 -20.362 -23.333 1.00 38.66 262 SER D N 1
ATOM 6218 C CA . SER D 1 262 ? -46.668 -20.989 -22.174 1.00 40.47 262 SER D CA 1
ATOM 6219 C C . SER D 1 262 ? -45.802 -19.944 -21.472 1.00 49.38 262 SER D C 1
ATOM 6220 O O . SER D 1 262 ? -44.627 -19.766 -21.795 1.00 54.29 262 SER D O 1
ATOM 6223 N N . PHE D 1 263 ? -46.401 -19.251 -20.506 1.00 62.91 263 PHE D N 1
ATOM 6224 C CA . PHE D 1 263 ? -45.688 -18.318 -19.642 1.00 57.03 263 PHE D CA 1
ATOM 6225 C C . PHE D 1 263 ? -45.098 -19.105 -18.477 1.00 45.94 263 PHE D C 1
ATOM 6226 O O . PHE D 1 263 ? -45.828 -19.545 -17.581 1.00 46.16 263 PHE D O 1
ATOM 6234 N N . GLY D 1 264 ? -43.780 -19.289 -18.493 1.00 31.03 264 GLY D N 1
ATOM 6235 C CA . GLY D 1 264 ? -43.142 -20.095 -17.465 1.00 28.01 264 GLY D CA 1
ATOM 6236 C C . GLY D 1 264 ? -43.620 -21.531 -17.543 1.00 34.29 264 GLY D C 1
ATOM 6237 O O . GLY D 1 264 ? -43.541 -22.182 -18.590 1.00 43.53 264 GLY D O 1
ATOM 6238 N N . ALA D 1 265 ? -44.125 -22.039 -16.419 1.00 27.61 265 ALA D N 1
ATOM 6239 C CA . ALA D 1 265 ? -44.743 -23.355 -16.359 1.00 29.99 265 ALA D CA 1
ATOM 6240 C C . ALA D 1 265 ? -46.265 -23.274 -16.339 1.00 29.86 265 ALA D C 1
ATOM 6241 O O . ALA D 1 265 ? -46.925 -24.199 -15.856 1.00 31.90 265 ALA D O 1
ATOM 6243 N N . THR D 1 266 ? -46.831 -22.185 -16.854 1.00 35.69 266 THR D N 1
ATOM 6244 C CA . THR D 1 266 ? -48.267 -21.957 -16.849 1.00 38.68 266 THR D CA 1
ATOM 6245 C C . THR D 1 266 ? -48.746 -21.701 -18.272 1.00 18.03 266 THR D C 1
ATOM 6246 O O . THR D 1 266 ? -48.006 -21.174 -19.105 1.00 18.62 266 THR D O 1
ATOM 6250 N N . CYS D 1 267 ? -49.986 -22.093 -18.553 1.00 21.36 267 CYS D N 1
ATOM 6251 C CA . CYS D 1 267 ? -50.626 -21.810 -19.830 1.00 23.02 267 CYS D CA 1
ATOM 6252 C C . CYS D 1 267 ? -51.490 -20.564 -19.671 1.00 31.13 267 CYS D C 1
ATOM 6253 O O . CYS D 1 267 ? -52.431 -20.556 -18.870 1.00 40.71 267 CYS D O 1
ATOM 6256 N N . VAL D 1 268 ? -51.167 -19.515 -20.426 1.00 37.38 268 VAL D N 1
ATOM 6257 C CA . VAL D 1 268 ? -51.845 -18.231 -20.302 1.00 39.15 268 VAL D CA 1
ATOM 6258 C C . VAL D 1 268 ? -52.479 -17.866 -21.636 1.00 28.48 268 VAL D C 1
ATOM 6259 O O . VAL D 1 268 ? -52.033 -18.304 -22.701 1.00 20.99 268 VAL D O 1
ATOM 6263 N N . LYS D 1 269 ? -53.532 -17.049 -21.571 1.00 28.90 269 LYS D N 1
ATOM 6264 C CA . LYS D 1 269 ? -54.222 -16.624 -22.783 1.00 30.34 269 LYS D CA 1
ATOM 6265 C C . LYS D 1 269 ? -53.416 -15.611 -23.586 1.00 51.48 269 LYS D C 1
ATOM 6266 O O . LYS D 1 269 ? -53.646 -15.473 -24.792 1.00 63.85 269 LYS D O 1
ATOM 6268 N N . LYS D 1 270 ? -52.484 -14.903 -22.951 1.00 46.54 270 LYS D N 1
ATOM 6269 C CA . LYS D 1 270 ? -51.666 -13.925 -23.652 1.00 47.38 270 LYS D CA 1
ATOM 6270 C C . LYS D 1 270 ? -50.402 -13.665 -22.845 1.00 39.41 270 LYS D C 1
ATOM 6271 O O . LYS D 1 270 ? -50.416 -13.707 -21.612 1.00 28.69 270 LYS D O 1
ATOM 6277 N N . CYS D 1 271 ? -49.312 -13.398 -23.560 1.00 41.19 271 CYS D N 1
ATOM 6278 C CA . CYS D 1 271 ? -48.037 -13.116 -22.925 1.00 40.13 271 CYS D CA 1
ATOM 6279 C C . CYS D 1 271 ? -48.068 -11.739 -22.265 1.00 44.34 271 CYS D C 1
ATOM 6280 O O . CYS D 1 271 ? -48.955 -10.927 -22.541 1.00 52.77 271 CYS D O 1
ATOM 6283 N N . PRO D 1 272 ? -47.115 -11.454 -21.377 1.00 37.69 272 PRO D N 1
ATOM 6284 C CA . PRO D 1 272 ? -46.908 -10.065 -20.957 1.00 32.20 272 PRO D CA 1
ATOM 6285 C C . PRO D 1 272 ? -46.521 -9.206 -22.151 1.00 51.98 272 PRO D C 1
ATOM 6286 O O . PRO D 1 272 ? -46.003 -9.693 -23.159 1.00 86.01 272 PRO D O 1
ATOM 6290 N N . ARG D 1 273 ? -46.784 -7.902 -22.029 1.00 42.36 273 ARG D N 1
ATOM 6291 C CA . ARG D 1 273 ? -46.679 -7.020 -23.189 1.00 55.02 273 ARG D CA 1
ATOM 6292 C C . ARG D 1 273 ? -45.258 -6.971 -23.738 1.00 58.95 273 ARG D C 1
ATOM 6293 O O . ARG D 1 273 ? -45.055 -7.035 -24.957 1.00 53.59 273 ARG D O 1
ATOM 6301 N N . ASN D 1 274 ? -44.260 -6.863 -22.862 1.00 55.76 274 ASN D N 1
ATOM 6302 C CA . ASN D 1 274 ? -42.871 -6.754 -23.285 1.00 56.19 274 ASN D CA 1
ATOM 6303 C C . ASN D 1 274 ? -42.195 -8.112 -23.457 1.00 55.91 274 ASN D C 1
ATOM 6304 O O . ASN D 1 274 ? -40.964 -8.196 -23.376 1.00 46.49 274 ASN D O 1
ATOM 6309 N N . TYR D 1 275 ? -42.965 -9.168 -23.695 1.00 53.31 275 TYR D N 1
ATOM 6310 C CA . TYR D 1 275 ? -42.422 -10.497 -23.927 1.00 46.47 275 TYR D CA 1
ATOM 6311 C C . TYR D 1 275 ? -42.472 -10.843 -25.411 1.00 35.66 275 TYR D C 1
ATOM 6312 O O . TYR D 1 275 ? -43.131 -10.179 -26.214 1.00 36.53 275 TYR D O 1
ATOM 6321 N N . VAL D 1 276 ? -41.756 -11.906 -25.769 1.00 27.13 276 VAL D N 1
ATOM 6322 C CA . VAL D 1 276 ? -41.611 -12.334 -27.154 1.00 32.74 276 VAL D CA 1
ATOM 6323 C C . VAL D 1 276 ? -42.096 -13.772 -27.272 1.00 38.16 276 VAL D C 1
ATOM 6324 O O . VAL D 1 276 ? -41.849 -14.594 -26.383 1.00 48.34 276 VAL D O 1
ATOM 6328 N N . VAL D 1 277 ? -42.788 -14.073 -28.369 1.00 39.59 277 VAL D N 1
ATOM 6329 C CA . VAL D 1 277 ? -43.368 -15.390 -28.610 1.00 25.68 277 VAL D CA 1
ATOM 6330 C C . VAL D 1 277 ? -42.398 -16.206 -29.454 1.00 34.73 277 VAL D C 1
ATOM 6331 O O . VAL D 1 277 ? -41.853 -15.707 -30.445 1.00 27.29 277 VAL D O 1
ATOM 6335 N N . THR D 1 278 ? -42.183 -17.460 -29.067 1.00 26.91 278 THR D N 1
ATOM 6336 C CA . THR D 1 278 ? -41.292 -18.350 -29.791 1.00 34.46 278 THR D CA 1
ATOM 6337 C C . THR D 1 278 ? -42.089 -19.212 -30.769 1.00 48.14 278 THR D C 1
ATOM 6338 O O . THR D 1 278 ? -43.309 -19.088 -30.902 1.00 57.52 278 THR D O 1
ATOM 6342 N N . ASP D 1 279 ? -41.377 -20.101 -31.468 1.00 49.75 279 ASP D N 1
ATOM 6343 C CA . ASP D 1 279 ? -42.034 -20.997 -32.414 1.00 60.65 279 ASP D CA 1
ATOM 6344 C C . ASP D 1 279 ? -42.969 -21.966 -31.702 1.00 72.80 279 ASP D C 1
ATOM 6345 O O . ASP D 1 279 ? -44.065 -22.257 -32.195 1.00 83.11 279 ASP D O 1
ATOM 6350 N N . HIS D 1 280 ? -42.556 -22.471 -30.542 1.00 67.94 280 HIS D N 1
ATOM 6351 C CA . HIS D 1 280 ? -43.358 -23.406 -29.764 1.00 61.67 280 HIS D CA 1
ATOM 6352 C C . HIS D 1 280 ? -44.410 -22.715 -28.902 1.00 50.29 280 HIS D C 1
ATOM 6353 O O . HIS D 1 280 ? -44.991 -23.361 -28.024 1.00 25.08 280 HIS D O 1
ATOM 6360 N N . GLY D 1 281 ? -44.667 -21.429 -29.131 1.00 39.42 281 GLY D N 1
ATOM 6361 C CA . GLY D 1 281 ? -45.688 -20.712 -28.395 1.00 40.86 281 GLY D CA 1
ATOM 6362 C C . GLY D 1 281 ? -45.337 -20.470 -26.942 1.00 47.08 281 GLY D C 1
ATOM 6363 O O . GLY D 1 281 ? -46.150 -20.732 -26.050 1.00 51.51 281 GLY D O 1
ATOM 6364 N N . SER D 1 282 ? -44.132 -19.967 -26.690 1.00 47.47 282 SER D N 1
ATOM 6365 C CA . SER D 1 282 ? -43.660 -19.688 -25.342 1.00 43.93 282 SER D CA 1
ATOM 6366 C C . SER D 1 282 ? -43.300 -18.215 -25.214 1.00 42.85 282 SER D C 1
ATOM 6367 O O . SER D 1 282 ? -42.682 -17.636 -26.112 1.00 47.26 282 SER D O 1
ATOM 6370 N N . CYS D 1 283 ? -43.689 -17.616 -24.091 1.00 37.60 283 CYS D N 1
ATOM 6371 C CA . CYS D 1 283 ? -43.358 -16.224 -23.806 1.00 23.57 283 CYS D CA 1
ATOM 6372 C C . CYS D 1 283 ? -41.973 -16.173 -23.174 1.00 24.29 283 CYS D C 1
ATOM 6373 O O . CYS D 1 283 ? -41.799 -16.557 -22.012 1.00 26.19 283 CYS D O 1
ATOM 6376 N N . VAL D 1 284 ? -40.986 -15.710 -23.933 1.00 38.38 284 VAL D N 1
ATOM 6377 C CA . VAL D 1 284 ? -39.630 -15.549 -23.431 1.00 36.84 284 VAL D CA 1
ATOM 6378 C C . VAL D 1 284 ? -39.326 -14.062 -23.318 1.00 39.60 284 VAL D C 1
ATOM 6379 O O . VAL D 1 284 ? -39.953 -13.217 -23.964 1.00 44.38 284 VAL D O 1
ATOM 6383 N N . ARG D 1 285 ? -38.345 -13.742 -22.473 1.00 27.69 285 ARG D N 1
ATOM 6384 C CA . ARG D 1 285 ? -37.929 -12.357 -22.302 1.00 52.31 285 ARG D CA 1
ATOM 6385 C C . ARG D 1 285 ? -37.010 -11.882 -23.418 1.00 60.02 285 ARG D C 1
ATOM 6386 O O . ARG D 1 285 ? -36.928 -10.673 -23.664 1.00 74.35 285 ARG D O 1
ATOM 6394 N N . ALA D 1 286 ? -36.325 -12.799 -24.098 1.00 56.97 286 ALA D N 1
ATOM 6395 C CA . ALA D 1 286 ? -35.458 -12.449 -25.213 1.00 51.99 286 ALA D CA 1
ATOM 6396 C C . ALA D 1 286 ? -35.278 -13.677 -26.092 1.00 61.08 286 ALA D C 1
ATOM 6397 O O . ALA D 1 286 ? -35.325 -14.812 -25.609 1.00 64.76 286 ALA D O 1
ATOM 6399 N N . CYS D 1 287 ? -35.073 -13.439 -27.385 1.00 63.11 287 CYS D N 1
ATOM 6400 C CA . CYS D 1 287 ? -34.889 -14.532 -28.326 1.00 61.99 287 CYS D CA 1
ATOM 6401 C C . CYS D 1 287 ? -33.546 -15.222 -28.095 1.00 56.38 287 CYS D C 1
ATOM 6402 O O . CYS D 1 287 ? -32.696 -14.762 -27.327 1.00 64.70 287 CYS D O 1
ATOM 6405 N N . GLY D 1 288 ? -33.363 -16.350 -28.780 1.00 60.27 288 GLY D N 1
ATOM 6406 C CA . GLY D 1 288 ? -32.160 -17.143 -28.657 1.00 62.54 288 GLY D CA 1
ATOM 6407 C C . GLY D 1 288 ? -31.088 -16.725 -29.645 1.00 61.22 288 GLY D C 1
ATOM 6408 O O . GLY D 1 288 ? -31.210 -15.738 -30.372 1.00 49.86 288 GLY D O 1
ATOM 6409 N N . ALA D 1 289 ? -30.007 -17.507 -29.660 1.00 69.33 289 ALA D N 1
ATOM 6410 C CA . ALA D 1 289 ? -28.902 -17.233 -30.570 1.00 63.85 289 ALA D CA 1
ATOM 6411 C C . ALA D 1 289 ? -29.223 -17.623 -32.007 1.00 70.61 289 ALA D C 1
ATOM 6412 O O . ALA D 1 289 ? -28.619 -17.073 -32.934 1.00 75.42 289 ALA D O 1
ATOM 6414 N N . ASP D 1 290 ? -30.157 -18.549 -32.211 1.00 66.41 290 ASP D N 1
ATOM 6415 C CA . ASP D 1 290 ? -30.509 -19.033 -33.538 1.00 69.09 290 ASP D CA 1
ATOM 6416 C C . ASP D 1 290 ? -31.722 -18.323 -34.123 1.00 67.14 290 ASP D C 1
ATOM 6417 O O . ASP D 1 290 ? -32.229 -18.745 -35.167 1.00 62.70 290 ASP D O 1
ATOM 6422 N N . SER D 1 291 ? -32.199 -17.259 -33.481 1.00 65.93 291 SER D N 1
ATOM 6423 C CA . SER D 1 291 ? -33.401 -16.572 -33.924 1.00 66.64 291 SER D CA 1
ATOM 6424 C C . SER D 1 291 ? -33.226 -15.070 -33.758 1.00 50.74 291 SER D C 1
ATOM 6425 O O . SER D 1 291 ? -32.372 -14.599 -33.002 1.00 44.79 291 SER D O 1
ATOM 6428 N N . TYR D 1 292 ? -34.053 -14.321 -34.484 1.00 36.00 292 TYR D N 1
ATOM 6429 C CA . TYR D 1 292 ? -34.097 -12.872 -34.392 1.00 45.82 292 TYR D CA 1
ATOM 6430 C C . TYR D 1 292 ? -35.522 -12.429 -34.095 1.00 47.77 292 TYR D C 1
ATOM 6431 O O . TYR D 1 292 ? -36.483 -13.192 -34.246 1.00 40.20 292 TYR D O 1
ATOM 6440 N N . GLU D 1 293 ? -35.640 -11.176 -33.663 1.00 63.24 293 GLU D N 1
ATOM 6441 C CA . GLU D 1 293 ? -36.914 -10.605 -33.254 1.00 64.17 293 GLU D CA 1
ATOM 6442 C C . GLU D 1 293 ? -37.612 -9.976 -34.455 1.00 44.75 293 GLU D C 1
ATOM 6443 O O . GLU D 1 293 ? -37.020 -9.165 -35.173 1.00 42.41 293 GLU D O 1
ATOM 6449 N N . MET D 1 294 ? -38.867 -10.359 -34.666 1.00 42.45 294 MET D N 1
ATOM 6450 C CA . MET D 1 294 ? -39.682 -9.886 -35.775 1.00 40.20 294 MET D CA 1
ATOM 6451 C C . MET D 1 294 ? -41.050 -9.486 -35.240 1.00 61.15 294 MET D C 1
ATOM 6452 O O . MET D 1 294 ? -41.376 -9.725 -34.075 1.00 66.81 294 MET D O 1
ATOM 6457 N N . GLU D 1 295 ? -41.858 -8.860 -36.091 1.00 60.45 295 GLU D N 1
ATOM 6458 C CA . GLU D 1 295 ? -43.207 -8.468 -35.705 1.00 52.93 295 GLU D CA 1
ATOM 6459 C C . GLU D 1 295 ? -44.188 -8.968 -36.753 1.00 47.23 295 GLU D C 1
ATOM 6460 O O . GLU D 1 295 ? -43.994 -8.738 -37.952 1.00 55.79 295 GLU D O 1
ATOM 6466 N N . GLU D 1 296 ? -45.233 -9.655 -36.298 1.00 53.64 296 GLU D N 1
ATOM 6467 C CA . GLU D 1 296 ? -46.225 -10.235 -37.196 1.00 74.79 296 GLU D CA 1
ATOM 6468 C C . GLU D 1 296 ? -47.439 -9.324 -37.315 1.00 72.89 296 GLU D C 1
ATOM 6469 O O . GLU D 1 296 ? -47.610 -8.631 -38.323 1.00 91.69 296 GLU D O 1
ATOM 6475 N N . ASP D 1 297 ? -48.291 -9.326 -36.290 1.00 48.69 297 ASP D N 1
ATOM 6476 C CA . ASP D 1 297 ? -49.472 -8.468 -36.234 1.00 57.45 297 ASP D CA 1
ATOM 6477 C C . ASP D 1 297 ? -49.447 -7.675 -34.926 1.00 64.50 297 ASP D C 1
ATOM 6478 O O . ASP D 1 297 ? -50.342 -7.770 -34.087 1.00 58.24 297 ASP D O 1
ATOM 6483 N N . GLY D 1 298 ? -48.391 -6.882 -34.757 1.00 63.48 298 GLY D N 1
ATOM 6484 C CA . GLY D 1 298 ? -48.165 -6.144 -33.535 1.00 54.09 298 GLY D CA 1
ATOM 6485 C C . GLY D 1 298 ? -47.494 -6.926 -32.431 1.00 53.39 298 GLY D C 1
ATOM 6486 O O . GLY D 1 298 ? -47.182 -6.344 -31.384 1.00 52.36 298 GLY D O 1
ATOM 6487 N N . VAL D 1 299 ? -47.262 -8.221 -32.625 1.00 34.28 299 VAL D N 1
ATOM 6488 C CA . VAL D 1 299 ? -46.650 -9.082 -31.620 1.00 28.68 299 VAL D CA 1
ATOM 6489 C C . VAL D 1 299 ? -45.204 -9.345 -32.019 1.00 42.02 299 VAL D C 1
ATOM 6490 O O . VAL D 1 299 ? -44.920 -9.688 -33.174 1.00 64.61 299 VAL D O 1
ATOM 6494 N N . ARG D 1 300 ? -44.291 -9.163 -31.071 1.00 31.19 300 ARG D N 1
ATOM 6495 C CA . ARG D 1 300 ? -42.889 -9.469 -31.309 1.00 31.71 300 ARG D CA 1
ATOM 6496 C C . ARG D 1 300 ? -42.643 -10.950 -31.058 1.00 35.27 300 ARG D C 1
ATOM 6497 O O . ARG D 1 300 ? -42.965 -11.472 -29.987 1.00 28.37 300 ARG D O 1
ATOM 6505 N N . LYS D 1 301 ? -42.090 -11.626 -32.063 1.00 38.06 301 LYS D N 1
ATOM 6506 C CA . LYS D 1 301 ? -41.921 -13.068 -32.062 1.00 34.53 301 LYS D CA 1
ATOM 6507 C C . LYS D 1 301 ? -40.502 -13.420 -32.483 1.00 45.23 301 LYS D C 1
ATOM 6508 O O . LYS D 1 301 ? -39.836 -12.649 -33.180 1.00 51.55 301 LYS D O 1
ATOM 6512 N N . CYS D 1 302 ? -40.043 -14.592 -32.049 1.00 45.84 302 CYS D N 1
ATOM 6513 C CA . CYS D 1 302 ? -38.724 -15.091 -32.417 1.00 52.16 302 CYS D CA 1
ATOM 6514 C C . CYS D 1 302 ? -38.838 -15.964 -33.659 1.00 60.69 302 CYS D C 1
ATOM 6515 O O . CYS D 1 302 ? -39.650 -16.893 -33.698 1.00 72.00 302 CYS D O 1
ATOM 6518 N N . LYS D 1 303 ? -38.022 -15.669 -34.669 1.00 60.60 303 LYS D N 1
ATOM 6519 C CA . LYS D 1 303 ? -38.004 -16.451 -35.898 1.00 68.24 303 LYS D CA 1
ATOM 6520 C C . LYS D 1 303 ? -36.578 -16.879 -36.203 1.00 67.91 303 LYS D C 1
ATOM 6521 O O . LYS D 1 303 ? -35.654 -16.067 -36.113 1.00 71.27 303 LYS D O 1
ATOM 6527 N N . LYS D 1 304 ? -36.400 -18.148 -36.560 1.00 63.29 304 LYS D N 1
ATOM 6528 C CA . LYS D 1 304 ? -35.089 -18.621 -36.982 1.00 59.09 304 LYS D CA 1
ATOM 6529 C C . LYS D 1 304 ? -34.695 -17.958 -38.296 1.00 69.11 304 LYS D C 1
ATOM 6530 O O . LYS D 1 304 ? -35.522 -17.795 -39.198 1.00 58.87 304 LYS D O 1
ATOM 6532 N N . CYS D 1 305 ? -33.427 -17.567 -38.403 1.00 77.46 305 CYS D N 1
ATOM 6533 C CA . CYS D 1 305 ? -32.953 -16.850 -39.579 1.00 88.66 305 CYS D CA 1
ATOM 6534 C C . CYS D 1 305 ? -32.509 -17.826 -40.661 1.00 88.53 305 CYS D C 1
ATOM 6535 O O . CYS D 1 305 ? -31.944 -18.884 -40.371 1.00 86.19 305 CYS D O 1
ATOM 6538 N N . GLU D 1 306 ? -32.783 -17.464 -41.913 1.00 85.69 306 GLU D N 1
ATOM 6539 C CA . GLU D 1 306 ? -32.268 -18.196 -43.067 1.00 78.27 306 GLU D CA 1
ATOM 6540 C C . GLU D 1 306 ? -30.811 -17.795 -43.248 1.00 82.43 306 GLU D C 1
ATOM 6541 O O . GLU D 1 306 ? -30.507 -16.745 -43.820 1.00 81.60 306 GLU D O 1
ATOM 6543 N N . GLY D 1 307 ? -29.904 -18.632 -42.753 1.00 85.59 307 GLY D N 1
ATOM 6544 C CA . GLY D 1 307 ? -28.509 -18.280 -42.667 1.00 80.03 307 GLY D CA 1
ATOM 6545 C C . GLY D 1 307 ? -28.183 -17.736 -41.292 1.00 76.45 307 GLY D C 1
ATOM 6546 O O . GLY D 1 307 ? -28.936 -17.929 -40.332 1.00 74.44 307 GLY D O 1
ATOM 6547 N N . PRO D 1 308 ? -27.048 -17.052 -41.162 1.00 84.90 308 PRO D N 1
ATOM 6548 C CA . PRO D 1 308 ? -26.708 -16.438 -39.873 1.00 94.31 308 PRO D CA 1
ATOM 6549 C C . PRO D 1 308 ? -27.527 -15.181 -39.621 1.00 100.88 308 PRO D C 1
ATOM 6550 O O . PRO D 1 308 ? -27.763 -14.376 -40.525 1.00 109.05 308 PRO D O 1
ATOM 6554 N N . CYS D 1 309 ? -27.967 -15.024 -38.375 1.00 94.23 309 CYS D N 1
ATOM 6555 C CA . CYS D 1 309 ? -28.719 -13.839 -37.989 1.00 78.94 309 CYS D CA 1
ATOM 6556 C C . CYS D 1 309 ? -27.829 -12.599 -38.025 1.00 67.15 309 CYS D C 1
ATOM 6557 O O . CYS D 1 309 ? -26.625 -12.661 -37.759 1.00 54.45 309 CYS D O 1
ATOM 6560 N N . ARG D 1 310 ? -28.441 -11.463 -38.352 1.00 63.33 310 ARG D N 1
ATOM 6561 C CA . ARG D 1 310 ? -27.700 -10.229 -38.571 1.00 52.67 310 ARG D CA 1
ATOM 6562 C C . ARG D 1 310 ? -27.063 -9.726 -37.276 1.00 55.55 310 ARG D C 1
ATOM 6563 O O . ARG D 1 310 ? -27.448 -10.107 -36.167 1.00 64.30 310 ARG D O 1
ATOM 6565 N N . LYS D 1 311 ? -26.074 -8.849 -37.437 1.00 67.64 311 LYS D N 1
ATOM 6566 C CA . LYS D 1 311 ? -25.338 -8.314 -36.301 1.00 83.53 311 LYS D CA 1
ATOM 6567 C C . LYS D 1 311 ? -26.241 -7.454 -35.423 1.00 84.58 311 LYS D C 1
ATOM 6568 O O . LYS D 1 311 ? -27.149 -6.771 -35.903 1.00 85.82 311 LYS D O 1
ATOM 6570 N N . VAL D 1 312 ? -25.977 -7.492 -34.119 1.00 83.40 312 VAL D N 1
ATOM 6571 C CA . VAL D 1 312 ? -26.786 -6.789 -33.132 1.00 76.07 312 VAL D CA 1
ATOM 6572 C C . VAL D 1 312 ? -25.861 -6.122 -32.123 1.00 78.73 312 VAL D C 1
ATOM 6573 O O . VAL D 1 312 ? -24.857 -6.705 -31.703 1.00 84.37 312 VAL D O 1
ATOM 6577 N N . CYS D 1 313 ? -26.191 -4.887 -31.749 1.00 64.69 313 CYS D N 1
ATOM 6578 C CA . CYS D 1 313 ? -25.456 -4.175 -30.708 1.00 70.52 313 CYS D CA 1
ATOM 6579 C C . CYS D 1 313 ? -25.966 -4.643 -29.350 1.00 78.42 313 CYS D C 1
ATOM 6580 O O . CYS D 1 313 ? -27.125 -4.403 -28.991 1.00 90.86 313 CYS D O 1
ATOM 6583 N N . ASN D 1 314 ? -25.093 -5.304 -28.589 1.00 67.58 314 ASN D N 1
ATOM 6584 C CA . ASN D 1 314 ? -25.534 -6.005 -27.388 1.00 64.70 314 ASN D CA 1
ATOM 6585 C C . ASN D 1 314 ? -25.893 -5.048 -26.262 1.00 68.05 314 ASN D C 1
ATOM 6586 O O . ASN D 1 314 ? -26.804 -5.336 -25.479 1.00 54.59 314 ASN D O 1
ATOM 6591 N N . GLY D 1 315 ? -25.202 -3.922 -26.157 1.00 74.45 315 GLY D N 1
ATOM 6592 C CA . GLY D 1 315 ? -25.395 -3.026 -25.038 1.00 77.88 315 GLY D CA 1
ATOM 6593 C C . GLY D 1 315 ? -24.522 -3.392 -23.850 1.00 67.72 315 GLY D C 1
ATOM 6594 O O . GLY D 1 315 ? -24.008 -4.504 -23.731 1.00 55.56 315 GLY D O 1
ATOM 6595 N N . ILE D 1 316 ? -24.367 -2.421 -22.948 1.00 62.84 316 ILE D N 1
ATOM 6596 C CA . ILE D 1 316 ? -23.465 -2.586 -21.816 1.00 46.80 316 ILE D CA 1
ATOM 6597 C C . ILE D 1 316 ? -23.963 -3.699 -20.906 1.00 44.92 316 ILE D C 1
ATOM 6598 O O . ILE D 1 316 ? -25.142 -3.744 -20.534 1.00 47.99 316 ILE D O 1
ATOM 6603 N N . GLY D 1 317 ? -23.059 -4.611 -20.546 1.00 42.13 317 GLY D N 1
ATOM 6604 C CA . GLY D 1 317 ? -23.344 -5.653 -19.584 1.00 49.39 317 GLY D CA 1
ATOM 6605 C C . GLY D 1 317 ? -23.741 -6.992 -20.171 1.00 71.65 317 GLY D C 1
ATOM 6606 O O . GLY D 1 317 ? -23.848 -7.967 -19.418 1.00 74.31 317 GLY D O 1
ATOM 6607 N N . ILE D 1 318 ? -23.968 -7.073 -21.479 1.00 87.55 318 ILE D N 1
ATOM 6608 C CA . ILE D 1 318 ? -24.394 -8.309 -22.124 1.00 93.45 318 ILE D CA 1
ATOM 6609 C C . ILE D 1 318 ? -23.459 -8.608 -23.286 1.00 94.18 318 ILE D C 1
ATOM 6610 O O . ILE D 1 318 ? -23.091 -7.709 -24.050 1.00 99.85 318 ILE D O 1
ATOM 6615 N N . GLY D 1 319 ? -23.072 -9.871 -23.411 1.00 91.64 319 GLY D N 1
ATOM 6616 C CA . GLY D 1 319 ? -22.339 -10.301 -24.588 1.00 86.83 319 GLY D CA 1
ATOM 6617 C C . GLY D 1 319 ? -20.925 -9.755 -24.579 1.00 83.37 319 GLY D C 1
ATOM 6618 O O . GLY D 1 319 ? -20.130 -10.032 -23.671 1.00 81.18 319 GLY D O 1
ATOM 6619 N N . GLU D 1 320 ? -20.598 -8.966 -25.606 1.00 79.18 320 GLU D N 1
ATOM 6620 C CA . GLU D 1 320 ? -19.252 -8.423 -25.765 1.00 79.18 320 GLU D CA 1
ATOM 6621 C C . GLU D 1 320 ? -18.949 -7.288 -24.796 1.00 79.14 320 GLU D C 1
ATOM 6622 O O . GLU D 1 320 ? -17.773 -7.030 -24.519 1.00 84.84 320 GLU D O 1
ATOM 6628 N N . PHE D 1 321 ? -19.973 -6.602 -24.285 1.00 70.45 321 PHE D N 1
ATOM 6629 C CA . PHE D 1 321 ? -19.790 -5.534 -23.310 1.00 75.15 321 PHE D CA 1
ATOM 6630 C C . PHE D 1 321 ? -20.097 -5.989 -21.889 1.00 77.18 321 PHE D C 1
ATOM 6631 O O . PHE D 1 321 ? -20.363 -5.151 -21.020 1.00 72.16 321 PHE D O 1
ATOM 6639 N N . LYS D 1 322 ? -20.073 -7.295 -21.637 1.00 77.81 322 LYS D N 1
ATOM 6640 C CA . LYS D 1 322 ? -20.136 -7.773 -20.268 1.00 76.61 322 LYS D CA 1
ATOM 6641 C C . LYS D 1 322 ? -18.964 -7.196 -19.479 1.00 71.31 322 LYS D C 1
ATOM 6642 O O . LYS D 1 322 ? -17.958 -6.766 -20.050 1.00 68.74 322 LYS D O 1
ATOM 6648 N N . ASP D 1 323 ? -19.113 -7.189 -18.150 1.00 75.23 323 ASP D N 1
ATOM 6649 C CA . ASP D 1 323 ? -18.269 -6.476 -17.187 1.00 93.07 323 ASP D CA 1
ATOM 6650 C C . ASP D 1 323 ? -17.489 -5.319 -17.812 1.00 101.08 323 ASP D C 1
ATOM 6651 O O . ASP D 1 323 ? -16.257 -5.271 -17.774 1.00 113.35 323 ASP D O 1
ATOM 6656 N N . SER D 1 324 ? -18.235 -4.401 -18.424 1.00 83.05 324 SER D N 1
ATOM 6657 C CA . SER D 1 324 ? -17.793 -3.044 -18.712 1.00 70.32 324 SER D CA 1
ATOM 6658 C C . SER D 1 324 ? -18.732 -2.106 -17.966 1.00 70.50 324 SER D C 1
ATOM 6659 O O . SER D 1 324 ? -19.955 -2.233 -18.083 1.00 73.30 324 SER D O 1
ATOM 6662 N N . LEU D 1 325 ? -18.166 -1.192 -17.177 1.00 65.96 325 LEU D N 1
ATOM 6663 C CA . LEU D 1 325 ? -18.984 -0.403 -16.262 1.00 46.90 325 LEU D CA 1
ATOM 6664 C C . LEU D 1 325 ? -19.998 0.441 -17.022 1.00 42.07 325 LEU D C 1
ATOM 6665 O O . LEU D 1 325 ? -21.211 0.313 -16.823 1.00 47.00 325 LEU D O 1
ATOM 6670 N N . SER D 1 326 ? -19.518 1.306 -17.913 1.00 44.03 326 SER D N 1
ATOM 6671 C CA . SER D 1 326 ? -20.408 2.201 -18.638 1.00 60.79 326 SER D CA 1
ATOM 6672 C C . SER D 1 326 ? -20.103 2.219 -20.129 1.00 64.06 326 SER D C 1
ATOM 6673 O O . SER D 1 326 ? -19.352 1.377 -20.633 1.00 77.32 326 SER D O 1
ATOM 6676 N N . ILE D 1 327 ? -20.706 3.171 -20.836 1.00 47.45 327 ILE D N 1
ATOM 6677 C CA . ILE D 1 327 ? -20.339 3.455 -22.217 1.00 44.58 327 ILE D CA 1
ATOM 6678 C C . ILE D 1 327 ? -18.904 3.974 -22.255 1.00 57.49 327 ILE D C 1
ATOM 6679 O O . ILE D 1 327 ? -18.535 4.868 -21.485 1.00 56.07 327 ILE D O 1
ATOM 6684 N N . ASN D 1 328 ? -18.076 3.405 -23.139 1.00 57.13 328 ASN D N 1
ATOM 6685 C CA . ASN D 1 328 ? -16.633 3.626 -23.095 1.00 64.63 328 ASN D CA 1
ATOM 6686 C C . ASN D 1 328 ? -16.109 4.207 -24.399 1.00 72.57 328 ASN D C 1
ATOM 6687 O O . ASN D 1 328 ? -16.429 3.711 -25.482 1.00 81.14 328 ASN D O 1
ATOM 6692 N N . ALA D 1 329 ? -15.251 5.227 -24.277 1.00 74.34 329 ALA D N 1
ATOM 6693 C CA . ALA D 1 329 ? -14.611 5.897 -25.409 1.00 76.38 329 ALA D CA 1
ATOM 6694 C C . ALA D 1 329 ? -13.944 4.920 -26.369 1.00 74.10 329 ALA D C 1
ATOM 6695 O O . ALA D 1 329 ? -13.542 5.307 -27.471 1.00 74.41 329 ALA D O 1
ATOM 6697 N N . THR D 1 330 ? -13.814 3.660 -25.960 1.00 76.36 330 THR D N 1
ATOM 6698 C CA . THR D 1 330 ? -13.260 2.606 -26.797 1.00 76.36 330 THR D CA 1
ATOM 6699 C C . THR D 1 330 ? -14.322 1.788 -27.516 1.00 74.74 330 THR D C 1
ATOM 6700 O O . THR D 1 330 ? -14.036 1.220 -28.576 1.00 79.56 330 THR D O 1
ATOM 6704 N N . ASN D 1 331 ? -15.537 1.713 -26.973 1.00 80.15 331 ASN D N 1
ATOM 6705 C CA . ASN D 1 331 ? -16.621 0.976 -27.609 1.00 79.71 331 ASN D CA 1
ATOM 6706 C C . ASN D 1 331 ? -17.708 1.887 -28.171 1.00 80.26 331 ASN D C 1
ATOM 6707 O O . ASN D 1 331 ? -18.774 1.392 -28.551 1.00 86.36 331 ASN D O 1
ATOM 6712 N N . ILE D 1 332 ? -17.469 3.203 -28.230 1.00 78.38 332 ILE D N 1
ATOM 6713 C CA . ILE D 1 332 ? -18.385 4.085 -28.954 1.00 74.36 332 ILE D CA 1
ATOM 6714 C C . ILE D 1 332 ? -18.428 3.699 -30.421 1.00 85.11 332 ILE D C 1
ATOM 6715 O O . ILE D 1 332 ? -19.457 3.858 -31.088 1.00 88.99 332 ILE D O 1
ATOM 6720 N N . LYS D 1 333 ? -17.306 3.201 -30.951 1.00 82.29 333 LYS D N 1
ATOM 6721 C CA . LYS D 1 333 ? -17.248 2.810 -32.354 1.00 82.71 333 LYS D CA 1
ATOM 6722 C C . LYS D 1 333 ? -18.218 1.675 -32.649 1.00 80.06 333 LYS D C 1
ATOM 6723 O O . LYS D 1 333 ? -18.845 1.648 -33.714 1.00 86.18 333 LYS D O 1
ATOM 6725 N N . HIS D 1 334 ? -18.352 0.726 -31.719 1.00 73.03 334 HIS D N 1
ATOM 6726 C CA . HIS D 1 334 ? -19.322 -0.348 -31.899 1.00 77.86 334 HIS D CA 1
ATOM 6727 C C . HIS D 1 334 ? -20.740 0.205 -31.978 1.00 78.86 334 HIS D C 1
ATOM 6728 O O . HIS D 1 334 ? -21.533 -0.215 -32.830 1.00 81.67 334 HIS D O 1
ATOM 6735 N N . PHE D 1 335 ? -21.075 1.153 -31.101 1.00 74.00 335 PHE D N 1
ATOM 6736 C CA . PHE D 1 335 ? -22.384 1.808 -31.109 1.00 74.42 335 PHE D CA 1
ATOM 6737 C C . PHE D 1 335 ? -22.360 2.969 -32.105 1.00 87.97 335 PHE D C 1
ATOM 6738 O O . PHE D 1 335 ? -22.372 4.148 -31.745 1.00 94.88 335 PHE D O 1
ATOM 6746 N N . LYS D 1 336 ? -22.324 2.613 -33.392 1.00 88.82 336 LYS D N 1
ATOM 6747 C CA . LYS D 1 336 ? -22.264 3.608 -34.448 1.00 89.73 336 LYS D CA 1
ATOM 6748 C C . LYS D 1 336 ? -23.596 3.613 -35.174 1.00 93.24 336 LYS D C 1
ATOM 6749 O O . LYS D 1 336 ? -24.541 4.298 -34.732 1.00 89.75 336 LYS D O 1
ATOM 6751 N N . ASN D 1 337 ? -23.743 2.883 -36.278 1.00 95.87 337 ASN D N 1
ATOM 6752 C CA . ASN D 1 337 ? -24.992 2.865 -37.041 1.00 104.20 337 ASN D CA 1
ATOM 6753 C C . ASN D 1 337 ? -25.891 1.749 -36.508 1.00 101.12 337 ASN D C 1
ATOM 6754 O O . ASN D 1 337 ? -26.087 0.700 -37.128 1.00 107.31 337 ASN D O 1
ATOM 6759 N N . CYS D 1 338 ? -26.449 2.000 -35.325 1.00 89.17 338 CYS D N 1
ATOM 6760 C CA . CYS D 1 338 ? -27.337 1.056 -34.665 1.00 74.62 338 CYS D CA 1
ATOM 6761 C C . CYS D 1 338 ? -28.660 1.734 -34.331 1.00 67.06 338 CYS D C 1
ATOM 6762 O O . CYS D 1 338 ? -28.694 2.912 -33.958 1.00 52.43 338 CYS D O 1
ATOM 6765 N N . THR D 1 339 ? -29.750 0.975 -34.454 1.00 67.58 339 THR D N 1
ATOM 6766 C CA . THR D 1 339 ? -31.086 1.489 -34.196 1.00 58.32 339 THR D CA 1
ATOM 6767 C C . THR D 1 339 ? -31.741 0.903 -32.955 1.00 58.89 339 THR D C 1
ATOM 6768 O O . THR D 1 339 ? -32.620 1.551 -32.380 1.00 73.02 339 THR D O 1
ATOM 6772 N N . SER D 1 340 ? -31.343 -0.295 -32.532 1.00 47.99 340 SER D N 1
ATOM 6773 C CA . SER D 1 340 ? -31.930 -0.943 -31.367 1.00 55.81 340 SER D CA 1
ATOM 6774 C C . SER D 1 340 ? -30.833 -1.631 -30.572 1.00 48.67 340 SER D C 1
ATOM 6775 O O . SER D 1 340 ? -30.019 -2.365 -31.140 1.00 61.11 340 SER D O 1
ATOM 6778 N N . ILE D 1 341 ? -30.817 -1.394 -29.263 1.00 39.22 341 ILE D N 1
ATOM 6779 C CA . ILE D 1 341 ? -29.805 -1.943 -28.368 1.00 48.49 341 ILE D CA 1
ATOM 6780 C C . ILE D 1 341 ? -30.385 -3.162 -27.666 1.00 49.54 341 ILE D C 1
ATOM 6781 O O . ILE D 1 341 ? -31.495 -3.106 -27.121 1.00 33.60 341 ILE D O 1
ATOM 6786 N N . SER D 1 342 ? -29.633 -4.262 -27.673 1.00 43.63 342 SER D N 1
ATOM 6787 C CA . SER D 1 342 ? -30.106 -5.523 -27.113 1.00 54.17 342 SER D CA 1
ATOM 6788 C C . SER D 1 342 ? -29.905 -5.587 -25.604 1.00 55.91 342 SER D C 1
ATOM 6789 O O . SER D 1 342 ? -29.340 -6.558 -25.091 1.00 59.29 342 SER D O 1
ATOM 6792 N N . GLY D 1 343 ? -30.365 -4.568 -24.883 1.00 51.51 343 GLY D N 1
ATOM 6793 C CA . GLY D 1 343 ? -30.270 -4.597 -23.438 1.00 49.40 343 GLY D CA 1
ATOM 6794 C C . GLY D 1 343 ? -30.133 -3.242 -22.777 1.00 52.79 343 GLY D C 1
ATOM 6795 O O . GLY D 1 343 ? -30.879 -2.307 -23.084 1.00 57.68 343 GLY D O 1
ATOM 6796 N N . ASP D 1 344 ? -29.167 -3.127 -21.871 1.00 48.97 344 ASP D N 1
ATOM 6797 C CA . ASP D 1 344 ? -29.040 -1.970 -21.003 1.00 55.89 344 ASP D CA 1
ATOM 6798 C C . ASP D 1 344 ? -28.185 -0.887 -21.660 1.00 37.98 344 ASP D C 1
ATOM 6799 O O . ASP D 1 344 ? -27.642 -1.062 -22.754 1.00 32.17 344 ASP D O 1
ATOM 6804 N N . LEU D 1 345 ? -28.063 0.250 -20.975 1.00 50.54 345 LEU D N 1
ATOM 6805 C CA . LEU D 1 345 ? -27.254 1.364 -21.466 1.00 67.62 345 LEU D CA 1
ATOM 6806 C C . LEU D 1 345 ? -26.853 2.213 -20.267 1.00 62.13 345 LEU D C 1
ATOM 6807 O O . LEU D 1 345 ? -27.692 2.930 -19.711 1.00 51.26 345 LEU D O 1
ATOM 6812 N N . HIS D 1 346 ? -25.583 2.133 -19.877 1.00 64.83 346 HIS D N 1
ATOM 6813 C CA . HIS D 1 346 ? -25.054 2.843 -18.720 1.00 31.18 346 HIS D CA 1
ATOM 6814 C C . HIS D 1 346 ? -24.185 4.007 -19.179 1.00 32.26 346 HIS D C 1
ATOM 6815 O O . HIS D 1 346 ? -23.410 3.875 -20.132 1.00 33.64 346 HIS D O 1
ATOM 6822 N N . ILE D 1 347 ? -24.315 5.145 -18.498 1.00 35.99 347 ILE D N 1
ATOM 6823 C CA . ILE D 1 347 ? -23.489 6.328 -18.740 1.00 45.44 347 ILE D CA 1
ATOM 6824 C C . ILE D 1 347 ? -23.089 6.851 -17.364 1.00 56.52 347 ILE D C 1
ATOM 6825 O O . ILE D 1 347 ? -23.865 7.555 -16.708 1.00 32.02 347 ILE D O 1
ATOM 6830 N N . LEU D 1 348 ? -21.880 6.518 -16.927 1.00 65.21 348 LEU D N 1
ATOM 6831 C CA . LEU D 1 348 ? -21.341 6.857 -15.621 1.00 65.34 348 LEU D CA 1
ATOM 6832 C C . LEU D 1 348 ? -20.230 7.891 -15.746 1.00 56.49 348 LEU D C 1
ATOM 6833 O O . LEU D 1 348 ? -19.670 8.092 -16.830 1.00 51.30 348 LEU D O 1
ATOM 6838 N N . PRO D 1 349 ? -19.886 8.575 -14.651 1.00 55.11 349 PRO D N 1
ATOM 6839 C CA . PRO D 1 349 ? -18.756 9.522 -14.699 1.00 57.81 349 PRO D CA 1
ATOM 6840 C C . PRO D 1 349 ? -17.417 8.863 -14.978 1.00 57.93 349 PRO D C 1
ATOM 6841 O O . PRO D 1 349 ? -16.476 9.562 -15.381 1.00 70.59 349 PRO D O 1
ATOM 6845 N N . VAL D 1 350 ? -17.297 7.548 -14.771 1.00 38.60 350 VAL D N 1
ATOM 6846 C CA . VAL D 1 350 ? -16.067 6.839 -15.118 1.00 53.39 350 VAL D CA 1
ATOM 6847 C C . VAL D 1 350 ? -15.724 7.041 -16.587 1.00 60.86 350 VAL D C 1
ATOM 6848 O O . VAL D 1 350 ? -14.544 7.090 -16.958 1.00 70.39 350 VAL D O 1
ATOM 6852 N N . ALA D 1 351 ? -16.739 7.185 -17.441 1.00 49.16 351 ALA D N 1
ATOM 6853 C CA . ALA D 1 351 ? -16.493 7.378 -18.866 1.00 60.44 351 ALA D CA 1
ATOM 6854 C C . ALA D 1 351 ? -15.840 8.727 -19.135 1.00 60.81 351 ALA D C 1
ATOM 6855 O O . ALA D 1 351 ? -14.843 8.812 -19.861 1.00 72.70 351 ALA D O 1
ATOM 6857 N N . PHE D 1 352 ? -16.392 9.796 -18.560 1.00 43.13 352 PHE D N 1
ATOM 6858 C CA . PHE D 1 352 ? -15.867 11.132 -18.804 1.00 51.13 352 PHE D CA 1
ATOM 6859 C C . PHE D 1 352 ? -14.585 11.412 -18.034 1.00 64.83 352 PHE D C 1
ATOM 6860 O O . PHE D 1 352 ? -13.868 12.359 -18.376 1.00 66.22 352 PHE D O 1
ATOM 6868 N N . ARG D 1 353 ? -14.278 10.617 -17.008 1.00 67.44 353 ARG D N 1
ATOM 6869 C CA . ARG D 1 353 ? -13.029 10.764 -16.276 1.00 62.25 353 ARG D CA 1
ATOM 6870 C C . ARG D 1 353 ? -11.954 9.782 -16.724 1.00 62.06 353 ARG D C 1
ATOM 6871 O O . ARG D 1 353 ? -10.781 9.978 -16.388 1.00 60.78 353 ARG D O 1
ATOM 6873 N N . GLY D 1 354 ? -12.317 8.746 -17.474 1.00 66.27 354 GLY D N 1
ATOM 6874 C CA . GLY D 1 354 ? -11.378 7.711 -17.846 1.00 75.09 354 GLY D CA 1
ATOM 6875 C C . GLY D 1 354 ? -11.099 6.763 -16.694 1.00 72.36 354 GLY D C 1
ATOM 6876 O O . GLY D 1 354 ? -11.525 6.962 -15.556 1.00 84.90 354 GLY D O 1
ATOM 6877 N N . ASP D 1 355 ? -10.359 5.702 -17.005 1.00 67.92 355 ASP D N 1
ATOM 6878 C CA . ASP D 1 355 ? -10.039 4.694 -15.997 1.00 66.64 355 ASP D CA 1
ATOM 6879 C C . ASP D 1 355 ? -8.766 3.977 -16.413 1.00 70.99 355 ASP D C 1
ATOM 6880 O O . ASP D 1 355 ? -8.701 3.425 -17.516 1.00 80.46 355 ASP D O 1
ATOM 6885 N N . SER D 1 356 ? -7.761 3.977 -15.533 1.00 71.67 356 SER D N 1
ATOM 6886 C CA . SER D 1 356 ? -6.484 3.349 -15.852 1.00 63.55 356 SER D CA 1
ATOM 6887 C C . SER D 1 356 ? -6.518 1.836 -15.663 1.00 64.90 356 SER D C 1
ATOM 6888 O O . SER D 1 356 ? -5.838 1.110 -16.397 1.00 79.40 356 SER D O 1
ATOM 6891 N N . PHE D 1 357 ? -7.290 1.345 -14.688 1.00 62.96 357 PHE D N 1
ATOM 6892 C CA . PHE D 1 357 ? -7.343 -0.091 -14.430 1.00 73.15 357 PHE D CA 1
ATOM 6893 C C . PHE D 1 357 ? -7.844 -0.866 -15.642 1.00 82.05 357 PHE D C 1
ATOM 6894 O O . PHE D 1 357 ? -7.456 -2.023 -15.844 1.00 86.57 357 PHE D O 1
ATOM 6902 N N . THR D 1 358 ? -8.699 -0.253 -16.456 1.00 88.61 358 THR D N 1
ATOM 6903 C CA . THR D 1 358 ? -9.223 -0.880 -17.66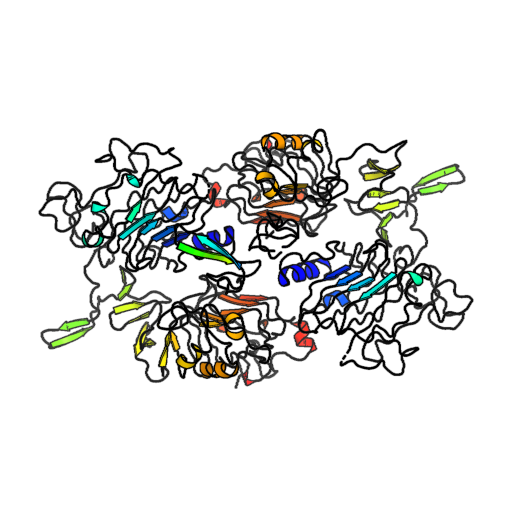0 1.00 92.09 358 THR D CA 1
ATOM 6904 C C . THR D 1 358 ? -8.579 -0.344 -18.930 1.00 96.85 358 THR D C 1
ATOM 6905 O O . THR D 1 358 ? -9.061 -0.643 -20.028 1.00 93.84 358 THR D O 1
ATOM 6909 N N . HIS D 1 359 ? -7.505 0.440 -18.804 1.00 90.73 359 HIS D N 1
ATOM 6910 C CA . HIS D 1 359 ? -6.800 1.013 -19.951 1.00 83.06 359 HIS D CA 1
ATOM 6911 C C . HIS D 1 359 ? -7.742 1.853 -20.812 1.00 83.77 359 HIS D C 1
ATOM 6912 O O . HIS D 1 359 ? -7.666 1.841 -22.042 1.00 89.71 359 HIS D O 1
ATOM 6919 N N . THR D 1 360 ? -8.639 2.589 -20.160 1.00 77.18 360 THR D N 1
ATOM 6920 C CA . THR D 1 360 ? -9.675 3.339 -20.862 1.00 74.36 360 THR D CA 1
ATOM 6921 C C . THR D 1 360 ? -9.406 4.834 -20.771 1.00 88.77 360 THR D C 1
ATOM 6922 O O . THR D 1 360 ? -9.450 5.401 -19.667 1.00 98.68 360 THR D O 1
ATOM 6926 N N . PRO D 1 361 ? -9.123 5.508 -21.881 1.00 91.64 361 PRO D N 1
ATOM 6927 C CA . PRO D 1 361 ? -9.003 6.969 -21.859 1.00 83.57 361 PRO D CA 1
ATOM 6928 C C . PRO D 1 361 ? -10.371 7.615 -21.731 1.00 71.19 361 PRO D C 1
ATOM 6929 O O . PRO D 1 361 ? -11.398 6.952 -21.940 1.00 58.79 361 PRO D O 1
ATOM 6933 N N . PRO D 1 362 ? -10.434 8.900 -21.383 1.00 73.89 362 PRO D N 1
ATOM 6934 C CA . PRO D 1 362 ? -11.736 9.562 -21.239 1.00 73.60 362 PRO D CA 1
ATOM 6935 C C . PRO D 1 362 ? -12.459 9.671 -22.573 1.00 71.95 362 PRO D C 1
ATOM 6936 O O . PRO D 1 362 ? -11.887 9.501 -23.651 1.00 83.98 362 PRO D O 1
ATOM 6940 N N . LEU D 1 363 ? -13.752 9.965 -22.480 1.00 57.72 363 LEU D N 1
ATOM 6941 C CA . LEU D 1 363 ? -14.623 10.048 -23.641 1.00 61.78 363 LEU D CA 1
ATOM 6942 C C . LEU D 1 363 ? -14.802 11.495 -24.082 1.00 74.23 363 LEU D C 1
ATOM 6943 O O . LEU D 1 363 ? -14.727 12.427 -23.276 1.00 84.02 363 LEU D O 1
ATOM 6945 N N . ASP D 1 364 ? -15.036 11.671 -25.382 1.00 69.12 364 ASP D N 1
ATOM 6946 C CA . ASP D 1 364 ? -15.339 12.979 -25.936 1.00 65.77 364 ASP D CA 1
ATOM 6947 C C . ASP D 1 364 ? -16.845 13.127 -26.051 1.00 74.96 364 ASP D C 1
ATOM 6948 O O . ASP D 1 364 ? -17.481 12.325 -26.752 1.00 88.27 364 ASP D O 1
ATOM 6950 N N . PRO D 1 365 ? -17.456 14.109 -25.382 1.00 77.83 365 PRO D N 1
ATOM 6951 C CA . PRO D 1 365 ? -18.912 14.285 -25.494 1.00 77.69 365 PRO D CA 1
ATOM 6952 C C . PRO D 1 365 ? -19.403 14.452 -26.924 1.00 87.75 365 PRO D C 1
ATOM 6953 O O . PRO D 1 365 ? -20.566 14.143 -27.207 1.00 85.78 365 PRO D O 1
ATOM 6957 N N . GLN D 1 366 ? -18.548 14.923 -27.836 1.00 99.40 366 GLN D N 1
ATOM 6958 C CA . GLN D 1 366 ? -18.959 15.074 -29.225 1.00 102.17 366 GLN D CA 1
ATOM 6959 C C . GLN D 1 366 ? -19.066 13.736 -29.942 1.00 98.50 366 GLN D C 1
ATOM 6960 O O . GLN D 1 366 ? -19.808 13.634 -30.923 1.00 109.72 366 GLN D O 1
ATOM 6966 N N . GLU D 1 367 ? -18.350 12.713 -29.478 1.00 82.87 367 GLU D N 1
ATOM 6967 C CA . GLU D 1 367 ? -18.610 11.351 -29.919 1.00 63.02 367 GLU D CA 1
ATOM 6968 C C . GLU D 1 367 ? -19.766 10.712 -29.163 1.00 56.86 367 GLU D C 1
ATOM 6969 O O . GLU D 1 367 ? -19.938 9.491 -29.222 1.00 59.79 367 GLU D O 1
ATOM 6975 N N . LEU D 1 368 ? -20.550 11.519 -28.449 1.00 62.74 368 LEU D N 1
ATOM 6976 C CA . LEU D 1 368 ? -21.767 11.075 -27.788 1.00 56.94 368 LEU D CA 1
ATOM 6977 C C . LEU D 1 368 ? -23.010 11.315 -28.637 1.00 56.65 368 LEU D C 1
ATOM 6978 O O . LEU D 1 368 ? -24.094 10.850 -28.269 1.00 47.36 368 LEU D O 1
ATOM 6983 N N . ASP D 1 369 ? -22.874 12.012 -29.766 1.00 69.60 369 ASP D N 1
ATOM 6984 C CA . ASP D 1 369 ? -23.989 12.287 -30.663 1.00 80.28 369 ASP D CA 1
ATOM 6985 C C . ASP D 1 369 ? -24.341 11.109 -31.562 1.00 80.10 369 ASP D C 1
ATOM 6986 O O . ASP D 1 369 ? -25.242 11.239 -32.398 1.00 77.62 369 ASP D O 1
ATOM 6991 N N . ILE D 1 370 ? -23.653 9.974 -31.424 1.00 73.76 370 ILE D N 1
ATOM 6992 C CA . ILE D 1 370 ? -23.933 8.828 -32.281 1.00 74.26 370 ILE D CA 1
ATOM 6993 C C . ILE D 1 370 ? -25.269 8.200 -31.907 1.00 76.02 370 ILE D C 1
ATOM 6994 O O . ILE D 1 370 ? -26.046 7.775 -32.777 1.00 82.12 370 ILE D O 1
ATOM 6999 N N . LEU D 1 371 ? -25.579 8.176 -30.610 1.00 61.28 371 LEU D N 1
ATOM 7000 C CA . LEU D 1 371 ? -26.801 7.566 -30.097 1.00 42.89 371 LEU D CA 1
ATOM 7001 C C . LEU D 1 371 ? -28.064 8.128 -30.736 1.00 60.30 371 LEU D C 1
ATOM 7002 O O . LEU D 1 371 ? -29.150 7.590 -30.489 1.00 66.24 371 LEU D O 1
ATOM 7007 N N . LYS D 1 372 ? -27.951 9.187 -31.542 1.00 75.57 372 LYS D N 1
ATOM 7008 C CA . LYS D 1 372 ? -29.110 9.699 -32.262 1.00 83.07 372 LYS D CA 1
ATOM 7009 C C . LYS D 1 372 ? -29.706 8.649 -33.187 1.00 76.72 372 LYS D C 1
ATOM 7010 O O . LYS D 1 372 ? -30.914 8.670 -33.448 1.00 68.12 372 LYS D O 1
ATOM 7012 N N . THR D 1 373 ? -28.889 7.719 -33.687 1.00 76.60 373 THR D N 1
ATOM 7013 C CA . THR D 1 373 ? -29.445 6.685 -34.556 1.00 71.43 373 THR D CA 1
ATOM 7014 C C . THR D 1 373 ? -30.344 5.724 -33.788 1.00 73.53 373 THR D C 1
ATOM 7015 O O . THR D 1 373 ? -31.238 5.106 -34.379 1.00 72.90 373 THR D O 1
ATOM 7019 N N . VAL D 1 374 ? -30.134 5.596 -32.479 1.00 63.34 374 VAL D N 1
ATOM 7020 C CA . VAL D 1 374 ? -30.852 4.605 -31.687 1.00 55.60 374 VAL D CA 1
ATOM 7021 C C . VAL D 1 374 ? -32.312 5.014 -31.540 1.00 59.65 374 VAL D C 1
ATOM 7022 O O . VAL D 1 374 ? -32.625 6.176 -31.253 1.00 35.72 374 VAL D O 1
ATOM 7026 N N . LYS D 1 375 ? -33.216 4.051 -31.738 1.00 66.28 375 LYS D N 1
ATOM 7027 C CA . LYS D 1 375 ? -34.642 4.274 -31.553 1.00 64.77 375 LYS D CA 1
ATOM 7028 C C . LYS D 1 375 ? -35.303 3.289 -30.601 1.00 58.56 375 LYS D C 1
ATOM 7029 O O . LYS D 1 375 ? -36.477 3.484 -30.265 1.00 70.72 375 LYS D O 1
ATOM 7035 N N . GLU D 1 376 ? -34.602 2.249 -30.155 1.00 44.94 376 GLU D N 1
ATOM 7036 C CA . GLU D 1 376 ? -35.205 1.212 -29.333 1.00 45.64 376 GLU D CA 1
ATOM 7037 C C . GLU D 1 376 ? -34.183 0.708 -28.325 1.00 49.72 376 GLU D C 1
ATOM 7038 O O . GLU D 1 376 ? -33.014 0.506 -28.664 1.00 59.71 376 GLU D O 1
ATOM 7044 N N . ILE D 1 377 ? -34.630 0.514 -27.085 1.00 44.08 377 ILE D N 1
ATOM 7045 C CA . ILE D 1 377 ? -33.798 -0.024 -26.013 1.00 44.33 377 ILE D CA 1
ATOM 7046 C C . ILE D 1 377 ? -34.627 -1.071 -25.279 1.00 49.20 377 ILE D C 1
ATOM 7047 O O . ILE D 1 377 ? -35.629 -0.734 -24.639 1.00 57.02 377 ILE D O 1
ATOM 7052 N N . THR D 1 378 ? -34.215 -2.337 -25.370 1.00 30.15 378 THR D N 1
ATOM 7053 C CA . THR D 1 378 ? -34.988 -3.417 -24.765 1.00 29.93 378 THR D CA 1
ATOM 7054 C C . THR D 1 378 ? -34.805 -3.486 -23.254 1.00 35.16 378 THR D C 1
ATOM 7055 O O . THR D 1 378 ? -35.736 -3.877 -22.541 1.00 48.15 378 THR D O 1
ATOM 7059 N N . GLY D 1 379 ? -33.629 -3.122 -22.749 1.00 35.68 379 GLY D N 1
ATOM 7060 C CA . GLY D 1 379 ? -33.389 -3.132 -21.319 1.00 44.72 379 GLY D CA 1
ATOM 7061 C C . GLY D 1 379 ? -33.767 -1.824 -20.657 1.00 46.38 379 GLY D C 1
ATOM 7062 O O . GLY D 1 379 ? -34.887 -1.337 -20.833 1.00 44.95 379 GLY D O 1
ATOM 7063 N N . PHE D 1 380 ? -32.847 -1.244 -19.892 1.00 41.81 380 PHE D N 1
ATOM 7064 C CA . PHE D 1 380 ? -33.073 0.040 -19.247 1.00 34.03 380 PHE D CA 1
ATOM 7065 C C . PHE D 1 380 ? -32.055 1.059 -19.744 1.00 31.79 380 PHE D C 1
ATOM 7066 O O . PHE D 1 380 ? -31.059 0.722 -20.388 1.00 33.23 380 PHE D O 1
ATOM 7074 N N . LEU D 1 381 ? -32.325 2.324 -19.432 1.00 30.87 381 LEU D N 1
ATOM 7075 C CA . LEU D 1 381 ? -31.462 3.444 -19.799 1.00 40.62 381 LEU D CA 1
ATOM 7076 C C . LEU D 1 381 ? -31.037 4.144 -18.513 1.00 47.42 381 LEU D C 1
ATOM 7077 O O . LEU D 1 381 ? -31.825 4.874 -17.904 1.00 53.62 381 LEU D O 1
ATOM 7082 N N . LEU D 1 382 ? -29.794 3.917 -18.099 1.00 42.06 382 LEU D N 1
ATOM 7083 C CA . LEU D 1 382 ? -29.226 4.554 -16.920 1.00 30.21 382 LEU D CA 1
ATOM 7084 C C . LEU D 1 382 ? -28.248 5.636 -17.356 1.00 28.26 382 LEU D C 1
ATOM 7085 O O . LEU D 1 382 ? -27.337 5.373 -18.148 1.00 47.69 382 LEU D O 1
ATOM 7090 N N . ILE D 1 383 ? -28.441 6.848 -16.839 1.00 28.26 383 ILE D N 1
ATOM 7091 C CA . ILE D 1 383 ? -27.600 7.993 -17.170 1.00 32.33 383 ILE D CA 1
ATOM 7092 C C . ILE D 1 383 ? -27.266 8.707 -15.865 1.00 47.68 383 ILE D C 1
ATOM 7093 O O . ILE D 1 383 ? -28.155 9.274 -15.216 1.00 39.11 383 ILE D O 1
ATOM 7098 N N . GLN D 1 384 ? -25.990 8.679 -15.481 1.00 59.20 384 GLN D N 1
ATOM 7099 C CA . GLN D 1 384 ? -25.519 9.333 -14.270 1.00 59.03 384 GLN D CA 1
ATOM 7100 C C . GLN D 1 384 ? -24.405 10.335 -14.534 1.00 58.13 384 GLN D C 1
ATOM 7101 O O . GLN D 1 384 ? -23.868 10.910 -13.580 1.00 60.42 384 GLN D O 1
ATOM 7107 N N . ALA D 1 385 ? -24.042 10.557 -15.796 1.00 51.10 385 ALA D N 1
ATOM 7108 C CA . ALA D 1 385 ? -23.084 11.585 -16.171 1.00 45.76 385 ALA D CA 1
ATOM 7109 C C . ALA D 1 385 ? -23.487 12.136 -17.529 1.00 51.93 385 ALA D C 1
ATOM 7110 O O . ALA D 1 385 ? -23.932 11.386 -18.401 1.00 54.49 385 ALA D O 1
ATOM 7112 N N . TRP D 1 386 ? -23.341 13.448 -17.700 1.00 55.24 386 TRP D N 1
ATOM 7113 C CA . TRP D 1 386 ? -23.721 14.094 -18.948 1.00 65.90 386 TRP D CA 1
ATOM 7114 C C . TRP D 1 386 ? -22.965 15.406 -19.058 1.00 62.81 386 TRP D C 1
ATOM 7115 O O . TRP D 1 386 ? -22.649 16.019 -18.032 1.00 55.05 386 TRP D O 1
ATOM 7126 N N . PRO D 1 387 ? -22.642 15.850 -20.273 1.00 59.58 387 PRO D N 1
ATOM 7127 C CA . PRO D 1 387 ? -21.992 17.159 -20.437 1.00 57.77 387 PRO D CA 1
ATOM 7128 C C . PRO D 1 387 ? -22.829 18.271 -19.827 1.00 58.60 387 PRO D C 1
ATOM 7129 O O . PRO D 1 387 ? -23.977 18.498 -20.220 1.00 72.02 387 PRO D O 1
ATOM 7133 N N . GLU D 1 388 ? -22.245 18.964 -18.848 1.00 53.70 388 GLU D N 1
ATOM 7134 C CA . GLU D 1 388 ? -22.929 20.103 -18.250 1.00 64.89 388 GLU D CA 1
ATOM 7135 C C . GLU D 1 388 ? -23.118 21.227 -19.262 1.00 76.09 388 GLU D C 1
ATOM 7136 O O . GLU D 1 388 ? -24.045 22.034 -19.129 1.00 80.23 388 GLU D O 1
ATOM 7142 N N . ASN D 1 389 ? -22.249 21.295 -20.275 1.00 79.74 389 ASN D N 1
ATOM 7143 C CA . ASN D 1 389 ? -22.366 22.338 -21.288 1.00 87.12 389 ASN D CA 1
ATOM 7144 C C . ASN D 1 389 ? -23.617 22.150 -22.136 1.00 95.09 389 ASN D C 1
ATOM 7145 O O . ASN D 1 389 ? -24.306 23.124 -22.459 1.00 101.44 389 ASN D O 1
ATOM 7147 N N . ARG D 1 390 ? -23.924 20.910 -22.508 1.00 91.01 390 ARG D N 1
ATOM 7148 C CA . ARG D 1 390 ? -25.117 20.627 -23.294 1.00 81.19 390 ARG D CA 1
ATOM 7149 C C . ARG D 1 390 ? -26.338 20.650 -22.384 1.00 75.03 390 ARG D C 1
ATOM 7150 O O . ARG D 1 390 ? -26.388 19.929 -21.381 1.00 65.11 390 ARG D O 1
ATOM 7158 N N . THR D 1 391 ? -27.322 21.474 -22.735 1.00 86.30 391 THR D N 1
ATOM 7159 C CA . THR D 1 391 ? -28.524 21.663 -21.925 1.00 90.89 391 THR D CA 1
ATOM 7160 C C . THR D 1 391 ? -29.671 20.765 -22.363 1.00 95.11 391 THR D C 1
ATOM 7161 O O . THR D 1 391 ? -30.835 21.172 -22.298 1.00 93.76 391 THR D O 1
ATOM 7165 N N . ASP D 1 392 ? -29.385 19.541 -22.799 1.00 96.09 392 ASP D N 1
ATOM 7166 C CA . ASP D 1 392 ? -30.418 18.680 -23.361 1.00 95.13 392 ASP D CA 1
ATOM 7167 C C . ASP D 1 392 ? -29.880 17.259 -23.468 1.00 88.84 392 ASP D C 1
ATOM 7168 O O . ASP D 1 392 ? -28.667 17.039 -23.525 1.00 88.74 392 ASP D O 1
ATOM 7173 N N . LEU D 1 393 ? -30.804 16.297 -23.487 1.00 76.93 393 LEU D N 1
ATOM 7174 C CA . LEU D 1 393 ? -30.475 14.908 -23.809 1.00 74.92 393 LEU D CA 1
ATOM 7175 C C . LEU D 1 393 ? -30.535 14.729 -25.326 1.00 75.98 393 LEU D C 1
ATOM 7176 O O . LEU D 1 393 ? -31.378 14.023 -25.884 1.00 91.97 393 LEU D O 1
ATOM 7181 N N . HIS D 1 394 ? -29.601 15.412 -25.993 1.00 54.68 394 HIS D N 1
ATOM 7182 C CA . HIS D 1 394 ? -29.608 15.477 -27.452 1.00 67.59 394 HIS D CA 1
ATOM 7183 C C . HIS D 1 394 ? -29.414 14.102 -28.074 1.00 77.23 394 HIS D C 1
ATOM 7184 O O . HIS D 1 394 ? -30.033 13.783 -29.095 1.00 85.42 394 HIS D O 1
ATOM 7191 N N . ALA D 1 395 ? -28.555 13.273 -27.472 1.00 67.54 395 ALA D N 1
ATOM 7192 C CA . ALA D 1 395 ? -28.220 11.986 -28.073 1.00 60.94 395 ALA D CA 1
ATOM 7193 C C . ALA D 1 395 ? -29.437 11.080 -28.194 1.00 67.00 395 ALA D C 1
ATOM 7194 O O . ALA D 1 395 ? -29.501 10.247 -29.104 1.00 89.44 395 ALA D O 1
ATOM 7196 N N . PHE D 1 396 ? -30.410 11.225 -27.296 1.00 50.53 396 PHE D N 1
ATOM 7197 C CA . PHE D 1 396 ? -31.615 10.406 -27.309 1.00 59.09 396 PHE D CA 1
ATOM 7198 C C . PHE D 1 396 ? -32.830 11.182 -27.807 1.00 69.79 396 PHE D C 1
ATOM 7199 O O . PHE D 1 396 ? -33.949 10.963 -27.338 1.00 67.75 396 PHE D O 1
ATOM 7207 N N . GLU D 1 397 ? -32.625 12.092 -28.762 1.00 68.80 397 GLU D N 1
ATOM 7208 C CA . GLU D 1 397 ? -33.746 12.807 -29.357 1.00 66.06 397 GLU D CA 1
ATOM 7209 C C . GLU D 1 397 ? -34.560 11.933 -30.301 1.00 62.07 397 GLU D C 1
ATOM 7210 O O . GLU D 1 397 ? -35.629 12.364 -30.747 1.00 77.07 397 GLU D O 1
ATOM 7216 N N . ASN D 1 398 ? -34.085 10.726 -30.614 1.00 50.73 398 ASN D N 1
ATOM 7217 C CA . ASN D 1 398 ? -34.798 9.807 -31.493 1.00 46.39 398 ASN D CA 1
ATOM 7218 C C . ASN D 1 398 ? -35.104 8.472 -30.826 1.00 39.61 398 ASN D C 1
ATOM 7219 O O . ASN D 1 398 ? -35.493 7.523 -31.517 1.00 48.18 398 ASN D O 1
ATOM 7224 N N . LEU D 1 399 ? -34.936 8.368 -29.509 1.00 33.05 399 LEU D N 1
ATOM 7225 C CA . LEU D 1 399 ? -35.320 7.154 -28.802 1.00 43.97 399 LEU D CA 1
ATOM 7226 C C . LEU D 1 399 ? -36.838 7.052 -28.747 1.00 52.05 399 LEU D C 1
ATOM 7227 O O . LEU D 1 399 ? -37.515 7.974 -28.283 1.00 30.63 399 LEU D O 1
ATOM 7232 N N . GLU D 1 400 ? -37.374 5.928 -29.219 1.00 46.74 400 GLU D N 1
ATOM 7233 C CA . GLU D 1 400 ? -38.816 5.774 -29.366 1.00 52.58 400 GLU D CA 1
ATOM 7234 C C . GLU D 1 400 ? -39.458 4.918 -28.282 1.00 44.91 400 GLU D C 1
ATOM 7235 O O . GLU D 1 400 ? -40.605 5.183 -27.905 1.00 32.50 400 GLU D O 1
ATOM 7237 N N . ILE D 1 401 ? -38.764 3.905 -27.769 1.00 42.58 401 ILE D N 1
ATOM 7238 C CA . ILE D 1 401 ? -39.365 2.987 -26.805 1.00 28.15 401 ILE D CA 1
ATOM 7239 C C . ILE D 1 401 ? -38.274 2.378 -25.934 1.00 33.39 401 ILE D C 1
ATOM 7240 O O . ILE D 1 401 ? -37.234 1.942 -26.435 1.00 31.33 401 ILE D O 1
ATOM 7245 N N . ILE D 1 402 ? -38.512 2.362 -24.624 1.00 29.63 402 ILE D N 1
ATOM 7246 C CA . ILE D 1 402 ? -37.688 1.633 -23.666 1.00 26.73 402 ILE D CA 1
ATOM 7247 C C . ILE D 1 402 ? -38.522 0.457 -23.177 1.00 41.65 402 ILE D C 1
ATOM 7248 O O . ILE D 1 402 ? -39.465 0.634 -22.395 1.00 41.71 402 ILE D O 1
ATOM 7253 N N . ARG D 1 403 ? -38.181 -0.748 -23.635 1.00 42.06 403 ARG D N 1
ATOM 7254 C CA . ARG D 1 403 ? -39.029 -1.905 -23.374 1.00 51.99 403 ARG D CA 1
ATOM 7255 C C . ARG D 1 403 ? -38.948 -2.377 -21.929 1.00 40.46 403 ARG D C 1
ATOM 7256 O O . ARG D 1 403 ? -39.891 -3.010 -21.445 1.00 42.54 403 ARG D O 1
ATOM 7264 N N . GLY D 1 404 ? -37.853 -2.084 -21.233 1.00 26.75 404 GLY D N 1
ATOM 7265 C CA . GLY D 1 404 ? -37.742 -2.464 -19.838 1.00 26.53 404 GLY D CA 1
ATOM 7266 C C . GLY D 1 404 ? -37.714 -3.955 -19.586 1.00 41.30 404 GLY D C 1
ATOM 7267 O O . GLY D 1 404 ? -38.108 -4.398 -18.503 1.00 39.95 404 GLY D O 1
ATOM 7268 N N . ARG D 1 405 ? -37.264 -4.746 -20.564 1.00 41.45 405 ARG D N 1
ATOM 7269 C CA . ARG D 1 405 ? -37.113 -6.180 -20.336 1.00 43.03 405 ARG D CA 1
ATOM 7270 C C . ARG D 1 405 ? -36.079 -6.459 -19.254 1.00 41.25 405 ARG D C 1
ATOM 7271 O O . ARG D 1 405 ? -36.149 -7.490 -18.576 1.00 36.50 405 ARG D O 1
ATOM 7279 N N . THR D 1 406 ? -35.118 -5.554 -19.080 1.00 46.42 406 THR D N 1
ATOM 7280 C CA . THR D 1 406 ? -34.166 -5.593 -17.980 1.00 58.56 406 THR D CA 1
ATOM 7281 C C . THR D 1 406 ? -34.203 -4.247 -17.273 1.00 64.64 406 THR D C 1
ATOM 7282 O O . THR D 1 406 ? -34.278 -3.199 -17.923 1.00 74.91 406 THR D O 1
ATOM 7286 N N . LYS D 1 407 ? -34.159 -4.275 -15.942 1.00 58.60 407 LYS D N 1
ATOM 7287 C CA . LYS D 1 407 ? -34.312 -3.072 -15.137 1.00 48.16 407 LYS D CA 1
ATOM 7288 C C . LYS D 1 407 ? -33.134 -2.917 -14.186 1.00 35.89 407 LYS D C 1
ATOM 7289 O O . LYS D 1 407 ? -32.480 -3.894 -13.812 1.00 27.64 407 LYS D O 1
ATOM 7295 N N . GLN D 1 408 ? -32.870 -1.668 -13.802 1.00 26.42 408 GLN D N 1
ATOM 7296 C CA . GLN D 1 408 ? -31.808 -1.371 -12.849 1.00 36.45 408 GLN D CA 1
ATOM 7297 C C . GLN D 1 408 ? -32.234 -1.802 -11.452 1.00 38.64 408 GLN D C 1
ATOM 7298 O O . GLN D 1 408 ? -33.253 -1.332 -10.934 1.00 42.57 408 GLN D O 1
ATOM 7304 N N . HIS D 1 409 ? -31.450 -2.695 -10.843 1.00 40.99 409 HIS D N 1
ATOM 7305 C CA . HIS D 1 409 ? -31.768 -3.274 -9.537 1.00 61.14 409 HIS D CA 1
ATOM 7306 C C . HIS D 1 409 ? -33.147 -3.928 -9.533 1.00 70.24 409 HIS D C 1
ATOM 7307 O O . HIS D 1 409 ? -33.794 -4.035 -8.488 1.00 86.57 409 HIS D O 1
ATOM 7314 N N . GLY D 1 410 ? -33.603 -4.370 -10.703 1.00 68.78 410 GLY D N 1
ATOM 7315 C CA . GLY D 1 410 ? -34.939 -4.927 -10.826 1.00 66.64 410 GLY D CA 1
ATOM 7316 C C . GLY D 1 410 ? -36.044 -3.936 -10.545 1.00 56.03 410 GLY D C 1
ATOM 7317 O O . GLY D 1 410 ? -37.103 -4.324 -10.042 1.00 60.81 410 GLY D O 1
ATOM 7318 N N . GLN D 1 411 ? -35.829 -2.658 -10.858 1.00 49.71 411 GLN D N 1
ATOM 7319 C CA . GLN D 1 411 ? -36.810 -1.630 -10.534 1.00 54.38 411 GLN D CA 1
ATOM 7320 C C . GLN D 1 411 ? -37.045 -0.665 -11.690 1.00 55.90 411 GLN D C 1
ATOM 7321 O O . GLN D 1 411 ? -38.155 -0.592 -12.227 1.00 62.37 411 GLN D O 1
ATOM 7327 N N . PHE D 1 412 ? -36.013 0.077 -12.079 1.00 55.76 412 PHE D N 1
ATOM 7328 C CA . PHE D 1 412 ? -36.168 1.216 -12.973 1.00 51.13 412 PHE D CA 1
ATOM 7329 C C . PHE D 1 412 ? -35.774 0.862 -14.401 1.00 37.82 412 PHE D C 1
ATOM 7330 O O . PHE D 1 412 ? -34.767 0.187 -14.633 1.00 49.71 412 PHE D O 1
ATOM 7338 N N . SER D 1 413 ? -36.577 1.334 -15.356 1.00 24.95 413 SER D N 1
ATOM 7339 C CA . SER D 1 413 ? -36.258 1.219 -16.772 1.00 25.02 413 SER D CA 1
ATOM 7340 C C . SER D 1 413 ? -35.679 2.500 -17.356 1.00 30.96 413 SER D C 1
ATOM 7341 O O . SER D 1 413 ? -35.022 2.444 -18.401 1.00 25.33 413 SER D O 1
ATOM 7344 N N . LEU D 1 414 ? -35.914 3.643 -16.716 1.00 46.37 414 LEU D N 1
ATOM 7345 C CA . LEU D 1 414 ? -35.299 4.909 -17.095 1.00 25.11 414 LEU D CA 1
ATOM 7346 C C . LEU D 1 414 ? -34.808 5.592 -15.830 1.00 36.21 414 LEU D C 1
ATOM 7347 O O . LEU D 1 414 ? -35.587 5.805 -14.895 1.00 28.41 414 LEU D O 1
ATOM 7352 N N . ALA D 1 415 ? -33.519 5.926 -15.797 1.00 29.47 415 ALA D N 1
ATOM 7353 C CA . ALA D 1 415 ? -32.915 6.579 -14.643 1.00 34.16 415 ALA D CA 1
ATOM 7354 C C . ALA D 1 415 ? -32.023 7.706 -15.134 1.00 36.91 415 ALA D C 1
ATOM 7355 O O . ALA D 1 415 ? -31.088 7.468 -15.902 1.00 54.11 415 ALA D O 1
ATOM 7357 N N . VAL D 1 416 ? -32.318 8.928 -14.699 1.00 26.81 416 VAL D N 1
ATOM 7358 C CA . VAL D 1 416 ? -31.545 10.116 -15.047 1.00 27.69 416 VAL D CA 1
ATOM 7359 C C . VAL D 1 416 ? -31.184 10.798 -13.736 1.00 28.15 416 VAL D C 1
ATOM 7360 O O . VAL D 1 416 ? -32.048 11.408 -13.093 1.00 28.27 416 VAL D O 1
ATOM 7364 N N . VAL D 1 417 ? -29.918 10.696 -13.330 1.00 30.71 417 VAL D N 1
ATOM 7365 C CA . VAL D 1 417 ? -29.521 11.046 -11.970 1.00 38.44 417 VAL D CA 1
ATOM 7366 C C . VAL D 1 417 ? -28.354 12.024 -11.995 1.00 40.38 417 VAL D C 1
ATOM 7367 O O . VAL D 1 417 ? -27.351 11.786 -12.679 1.00 39.81 417 VAL D O 1
ATOM 7371 N N . SER D 1 418 ? -28.494 13.120 -11.244 1.00 30.97 418 SER D N 1
ATOM 7372 C CA . SER D 1 418 ? -27.391 14.026 -10.916 1.00 32.30 418 SER D CA 1
ATOM 7373 C C . SER D 1 418 ? -26.689 14.555 -12.163 1.00 47.12 418 SER D C 1
ATOM 7374 O O . SER D 1 418 ? -25.459 14.609 -12.232 1.00 58.64 418 SER D O 1
ATOM 7377 N N . LEU D 1 419 ? -27.475 14.950 -13.157 1.00 41.63 419 LEU D N 1
ATOM 7378 C CA . LEU D 1 419 ? -26.959 15.650 -14.321 1.00 42.32 419 LEU D CA 1
ATOM 7379 C C . LEU D 1 419 ? -27.232 17.143 -14.189 1.00 45.37 419 LEU D C 1
ATOM 7380 O O . LEU D 1 419 ? -28.016 17.589 -13.349 1.00 61.79 419 LEU D O 1
ATOM 7385 N N . ASN D 1 420 ? -26.564 17.918 -15.037 1.00 37.10 420 ASN D N 1
ATOM 7386 C CA . ASN D 1 420 ? -26.783 19.357 -15.137 1.00 38.75 420 ASN D CA 1
ATOM 7387 C C . ASN D 1 420 ? -27.458 19.610 -16.483 1.00 45.50 420 ASN D C 1
ATOM 7388 O O . ASN D 1 420 ? -26.827 20.021 -17.458 1.00 40.31 420 ASN D O 1
ATOM 7393 N N . ILE D 1 421 ? -28.761 19.340 -16.530 1.00 63.16 421 ILE D N 1
ATOM 7394 C CA . ILE D 1 421 ? -29.551 19.412 -17.753 1.00 71.02 421 ILE D CA 1
ATOM 7395 C C . ILE D 1 421 ? -30.796 20.240 -17.472 1.00 64.22 421 ILE D C 1
ATOM 7396 O O . ILE D 1 421 ? -31.469 20.029 -16.457 1.00 73.11 421 ILE D O 1
ATOM 7401 N N . THR D 1 422 ? -31.105 21.174 -18.370 1.00 50.94 422 THR D N 1
ATOM 7402 C CA . THR D 1 422 ? -32.288 22.010 -18.226 1.00 52.08 422 THR D CA 1
ATOM 7403 C C . THR D 1 422 ? -33.534 21.407 -18.861 1.00 59.19 422 THR D C 1
ATOM 7404 O O . THR D 1 422 ? -34.637 21.895 -18.594 1.00 47.99 422 THR D O 1
ATOM 7408 N N . SER D 1 423 ? -33.396 20.368 -19.684 1.00 67.24 423 SER D N 1
ATOM 7409 C CA . SER D 1 423 ? -34.533 19.863 -20.444 1.00 67.86 423 SER D CA 1
ATOM 7410 C C . SER D 1 423 ? -34.270 18.436 -20.903 1.00 65.83 423 SER D C 1
ATOM 7411 O O . SER D 1 423 ? -33.243 18.166 -21.533 1.00 71.78 423 SER D O 1
ATOM 7414 N N . LEU D 1 424 ? -35.208 17.539 -20.608 1.00 61.20 424 LEU D N 1
ATOM 7415 C CA . LEU D 1 424 ? -35.155 16.160 -21.092 1.00 68.19 424 LEU D CA 1
ATOM 7416 C C . LEU D 1 424 ? -35.502 16.144 -22.575 1.00 79.25 424 LEU D C 1
ATOM 7417 O O . LEU D 1 424 ? -36.673 16.227 -22.951 1.00 86.42 424 LEU D O 1
ATOM 7422 N N . GLY D 1 425 ? -34.490 16.019 -23.428 1.00 71.85 425 GLY D N 1
ATOM 7423 C CA . GLY D 1 425 ? -34.718 16.007 -24.861 1.00 70.54 425 GLY D CA 1
ATOM 7424 C C . GLY D 1 425 ? -35.313 14.713 -25.381 1.00 63.06 425 GLY D C 1
ATOM 7425 O O . GLY D 1 425 ? -34.870 14.187 -26.406 1.00 77.77 425 GLY D O 1
ATOM 7426 N N . LEU D 1 426 ? -36.326 14.199 -24.689 1.00 44.36 426 LEU D N 1
ATOM 7427 C CA . LEU D 1 426 ? -36.951 12.922 -25.037 1.00 38.87 426 LEU D CA 1
ATOM 7428 C C . LEU D 1 426 ? -38.181 13.121 -25.918 1.00 54.70 426 LEU D C 1
ATOM 7429 O O . LEU D 1 426 ? -39.260 12.607 -25.629 1.00 61.56 426 LEU D O 1
ATOM 7434 N N . ARG D 1 427 ? -38.018 13.871 -27.011 1.00 70.22 427 ARG D N 1
ATOM 7435 C CA . ARG D 1 427 ? -39.146 14.165 -27.891 1.00 72.86 427 ARG D CA 1
ATOM 7436 C C . ARG D 1 427 ? -39.756 12.889 -28.457 1.00 68.35 427 ARG D C 1
ATOM 7437 O O . ARG D 1 427 ? -40.974 12.685 -28.394 1.00 72.22 427 ARG D O 1
ATOM 7445 N N . SER D 1 428 ? -38.920 12.014 -29.015 1.00 47.10 428 SER D N 1
ATOM 7446 C CA . SER D 1 428 ? -39.402 10.842 -29.733 1.00 56.09 428 SER D CA 1
ATOM 7447 C C . SER D 1 428 ? -39.877 9.721 -28.818 1.00 74.90 428 SER D C 1
ATOM 7448 O O . SER D 1 428 ? -40.416 8.729 -29.320 1.00 78.33 428 SER D O 1
ATOM 7451 N N . LEU D 1 429 ? -39.690 9.842 -27.506 1.00 79.82 429 LEU D N 1
ATOM 7452 C CA . LEU D 1 429 ? -40.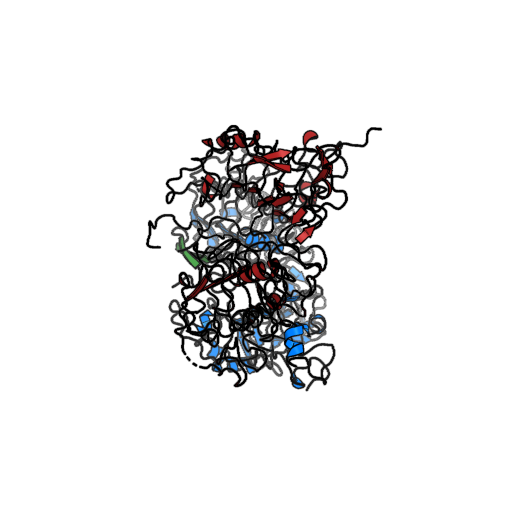104 8.786 -26.590 1.00 75.82 429 LEU D CA 1
ATOM 7453 C C . LEU D 1 429 ? -41.624 8.689 -26.562 1.00 47.99 429 LEU D C 1
ATOM 7454 O O . LEU D 1 429 ? -42.311 9.666 -26.241 1.00 31.05 429 LEU D O 1
ATOM 7459 N N . LYS D 1 430 ? -42.150 7.510 -26.898 1.00 34.65 430 LYS D N 1
ATOM 7460 C CA . LYS D 1 430 ? -43.586 7.293 -26.938 1.00 34.08 430 LYS D CA 1
ATOM 7461 C C . LYS D 1 430 ? -44.048 6.094 -26.122 1.00 49.37 430 LYS D C 1
ATOM 7462 O O . LYS D 1 430 ? -45.259 5.875 -26.014 1.00 51.58 430 LYS D O 1
ATOM 7468 N N . GLU D 1 431 ? -43.133 5.317 -25.544 1.00 44.90 431 GLU D N 1
ATOM 7469 C CA . GLU D 1 431 ? -43.528 4.130 -24.802 1.00 45.53 431 GLU D CA 1
ATOM 7470 C C . GLU D 1 431 ? -42.413 3.717 -23.852 1.00 55.24 431 GLU D C 1
ATOM 7471 O O . GLU D 1 431 ? -41.232 3.768 -24.208 1.00 56.65 431 GLU D O 1
ATOM 7477 N N . ILE D 1 432 ? -42.802 3.320 -22.643 1.00 57.11 432 ILE D N 1
ATOM 7478 C CA . ILE D 1 432 ? -41.926 2.640 -21.695 1.00 41.37 432 ILE D CA 1
ATOM 7479 C C . ILE D 1 432 ? -42.683 1.386 -21.276 1.00 27.44 432 ILE D C 1
ATOM 7480 O O . ILE D 1 432 ? -43.577 1.447 -20.424 1.00 39.35 432 ILE D O 1
ATOM 7485 N N . SER D 1 433 ? -42.333 0.245 -21.878 1.00 43.39 433 SER D N 1
ATOM 7486 C CA . SER D 1 433 ? -43.167 -0.949 -21.762 1.00 57.21 433 SER D CA 1
ATOM 7487 C C . SER D 1 433 ? -43.265 -1.450 -20.327 1.00 62.93 433 SER D C 1
ATOM 7488 O O . SER D 1 433 ? -44.319 -1.951 -19.919 1.00 65.19 433 SER D O 1
ATOM 7491 N N . ASP D 1 434 ? -42.194 -1.332 -19.549 1.00 57.79 434 ASP D N 1
ATOM 7492 C CA . ASP D 1 434 ? -42.212 -1.763 -18.156 1.00 60.89 434 ASP D CA 1
ATOM 7493 C C . ASP D 1 434 ? -41.128 -0.996 -17.405 1.00 71.07 434 ASP D C 1
ATOM 7494 O O . ASP D 1 434 ? -40.499 -0.085 -17.952 1.00 72.95 434 ASP D O 1
ATOM 7499 N N . GLY D 1 435 ? -40.914 -1.363 -16.144 1.00 62.24 435 GLY D N 1
ATOM 7500 C CA . GLY D 1 435 ? -39.916 -0.711 -15.319 1.00 56.38 435 GLY D CA 1
ATOM 7501 C C . GLY D 1 435 ? -40.350 0.653 -14.821 1.00 40.59 435 GLY D C 1
ATOM 7502 O O . GLY D 1 435 ? -41.176 1.318 -15.452 1.00 46.36 435 GLY D O 1
ATOM 7503 N N . ASP D 1 436 ? -39.799 1.079 -13.690 1.00 25.47 436 ASP D N 1
ATOM 7504 C CA . ASP D 1 436 ? -40.120 2.380 -13.127 1.00 35.15 436 ASP D CA 1
ATOM 7505 C C . ASP D 1 436 ? -39.219 3.457 -13.726 1.00 45.30 436 ASP D C 1
ATOM 7506 O O . ASP D 1 436 ? -38.293 3.182 -14.493 1.00 51.77 436 ASP D O 1
ATOM 7511 N N . VAL D 1 437 ? -39.509 4.706 -13.368 1.00 25.36 437 VAL D N 1
ATOM 7512 C CA . VAL D 1 437 ? -38.786 5.866 -13.872 1.00 37.26 437 VAL D CA 1
ATOM 7513 C C . VAL D 1 437 ? -38.429 6.756 -12.692 1.00 54.78 437 VAL D C 1
ATOM 7514 O O . VAL D 1 437 ? -39.274 7.014 -11.828 1.00 65.53 437 VAL D O 1
ATOM 7518 N N . ILE D 1 438 ? -37.181 7.216 -12.649 1.00 57.71 438 ILE D N 1
ATOM 7519 C CA . ILE D 1 438 ? -36.703 8.092 -11.585 1.00 64.76 438 ILE D CA 1
ATOM 7520 C C . ILE D 1 438 ? -35.849 9.190 -12.201 1.00 50.94 438 ILE D C 1
ATOM 7521 O O . ILE D 1 438 ? -35.016 8.930 -13.076 1.00 46.21 438 ILE D O 1
ATOM 7526 N N . ILE D 1 439 ? -36.071 10.427 -11.756 1.00 56.85 439 ILE D N 1
ATOM 7527 C CA . ILE D 1 439 ? -35.278 11.565 -12.208 1.00 45.36 439 ILE D CA 1
ATOM 7528 C C . ILE D 1 439 ? -34.976 12.454 -11.010 1.00 61.19 439 ILE D C 1
ATOM 7529 O O . ILE D 1 439 ? -35.850 13.184 -10.531 1.00 71.75 439 ILE D O 1
ATOM 7534 N N . SER D 1 440 ? -33.739 12.403 -10.519 1.00 69.15 440 SER D N 1
ATOM 7535 C CA . SER D 1 440 ? -33.367 13.132 -9.317 1.00 72.79 440 SER D CA 1
ATOM 7536 C C . SER D 1 440 ? -32.002 13.779 -9.500 1.00 59.25 440 SER D C 1
ATOM 7537 O O . SER D 1 440 ? -31.244 13.438 -10.411 1.00 51.38 440 SER D O 1
ATOM 7540 N N . GLY D 1 441 ? -31.704 14.733 -8.616 1.00 55.44 441 GLY D N 1
ATOM 7541 C CA . GLY D 1 441 ? -30.412 15.385 -8.568 1.00 63.22 441 GLY D CA 1
ATOM 7542 C C . GLY D 1 441 ? -30.102 16.331 -9.707 1.00 58.99 441 GLY D C 1
ATOM 7543 O O . GLY D 1 441 ? -28.976 16.833 -9.779 1.00 51.70 441 GLY D O 1
ATOM 7544 N N . ASN D 1 442 ? -31.056 16.596 -10.599 1.00 52.79 442 ASN D N 1
ATOM 7545 C CA . ASN D 1 442 ? -30.836 17.467 -11.754 1.00 52.01 442 ASN D CA 1
ATOM 7546 C C . ASN D 1 442 ? -31.315 18.865 -11.379 1.00 64.57 442 ASN D C 1
ATOM 7547 O O . ASN D 1 442 ? -32.477 19.221 -11.579 1.00 77.72 442 ASN D O 1
ATOM 7552 N N . LYS D 1 443 ? -30.401 19.670 -10.838 1.00 57.22 443 LYS D N 1
ATOM 7553 C CA . LYS D 1 443 ? -30.709 20.989 -10.284 1.00 56.80 443 LYS D CA 1
ATOM 7554 C C . LYS D 1 443 ? -31.122 22.023 -11.334 1.00 67.80 443 LYS D C 1
ATOM 7555 O O . LYS D 1 443 ? -31.251 23.196 -10.958 1.00 68.22 443 LYS D O 1
ATOM 7561 N N . ASN D 1 444 ? -31.337 21.673 -12.603 1.00 68.56 444 ASN D N 1
ATOM 7562 C CA . ASN D 1 444 ? -31.792 22.628 -13.602 1.00 68.37 444 ASN D CA 1
ATOM 7563 C C . ASN D 1 444 ? -32.937 22.104 -14.458 1.00 69.75 444 ASN D C 1
ATOM 7564 O O . ASN D 1 444 ? -33.438 22.845 -15.309 1.00 70.24 444 ASN D O 1
ATOM 7569 N N . LEU D 1 445 ? -33.368 20.862 -14.253 1.00 71.84 445 LEU D N 1
ATOM 7570 C CA . LEU D 1 445 ? -34.397 20.243 -15.079 1.00 67.40 445 LEU D CA 1
ATOM 7571 C C . LEU D 1 445 ? -35.772 20.612 -14.534 1.00 78.20 445 LEU D C 1
ATOM 7572 O O . LEU D 1 445 ? -36.096 20.291 -13.385 1.00 70.61 445 LEU D O 1
ATOM 7577 N N . CYS D 1 446 ? -36.588 21.267 -15.365 1.00 92.18 446 CYS D N 1
ATOM 7578 C CA . CYS D 1 446 ? -37.831 21.865 -14.902 1.00 95.71 446 CYS D CA 1
ATOM 7579 C C . CYS D 1 446 ? -39.092 21.299 -15.542 1.00 85.88 446 CYS D C 1
ATOM 7580 O O . CYS D 1 446 ? -40.187 21.577 -15.041 1.00 94.03 446 CYS D O 1
ATOM 7583 N N . TYR D 1 447 ? -38.986 20.528 -16.621 1.00 73.20 447 TYR D N 1
ATOM 7584 C CA . TYR D 1 447 ? -40.163 20.086 -17.356 1.00 69.45 447 TYR D CA 1
ATOM 7585 C C . TYR D 1 447 ? -40.571 18.653 -17.042 1.00 40.64 447 TYR D C 1
ATOM 7586 O O . TYR D 1 447 ? -41.529 18.157 -17.640 1.00 34.10 447 TYR D O 1
ATOM 7595 N N . ALA D 1 448 ? -39.875 17.982 -16.124 1.00 35.37 448 ALA D N 1
ATOM 7596 C CA . ALA D 1 448 ? -40.171 16.576 -15.870 1.00 47.22 448 ALA D CA 1
ATOM 7597 C C . ALA D 1 448 ? -41.476 16.395 -15.104 1.00 41.73 448 ALA D C 1
ATOM 7598 O O . ALA D 1 448 ? -42.179 15.400 -15.310 1.00 31.50 448 ALA D O 1
ATOM 7600 N N . ASN D 1 449 ? -41.821 17.342 -14.231 1.00 37.29 449 ASN D N 1
ATOM 7601 C CA . ASN D 1 449 ? -43.036 17.232 -13.429 1.00 49.14 449 ASN D CA 1
ATOM 7602 C C . ASN D 1 449 ? -44.311 17.443 -14.234 1.00 50.18 449 ASN D C 1
ATOM 7603 O O . ASN D 1 449 ? -45.400 17.379 -13.653 1.00 59.55 449 ASN D O 1
ATOM 7608 N N . THR D 1 450 ? -44.212 17.689 -15.539 1.00 45.46 450 THR D N 1
ATOM 7609 C CA . THR D 1 450 ? -45.387 17.891 -16.375 1.00 57.82 450 THR D CA 1
ATOM 7610 C C . THR D 1 450 ? -45.780 16.652 -17.168 1.00 66.41 450 THR D C 1
ATOM 7611 O O . THR D 1 450 ? -46.941 16.545 -17.578 1.00 82.80 450 THR D O 1
ATOM 7615 N N . ILE D 1 451 ? -44.851 15.714 -17.371 1.00 57.82 451 ILE D N 1
ATOM 7616 C CA . ILE D 1 451 ? -45.097 14.577 -18.251 1.00 49.98 451 ILE D CA 1
ATOM 7617 C C . ILE D 1 451 ? -46.253 13.741 -17.722 1.00 54.70 451 ILE D C 1
ATOM 7618 O O . ILE D 1 451 ? -46.283 13.362 -16.544 1.00 53.22 451 ILE D O 1
ATOM 7623 N N . ASN D 1 452 ? -47.216 13.453 -18.595 1.00 52.26 452 ASN D N 1
ATOM 7624 C CA . ASN D 1 452 ? -48.283 12.498 -18.300 1.00 31.53 452 ASN D CA 1
ATOM 7625 C C . ASN D 1 452 ? -47.764 11.115 -18.672 1.00 30.19 452 ASN D C 1
ATOM 7626 O O . ASN D 1 452 ? -47.808 10.714 -19.838 1.00 29.88 452 ASN D O 1
ATOM 7631 N N . TRP D 1 453 ? -47.265 10.382 -17.675 1.00 49.82 453 TRP D N 1
ATOM 7632 C CA . TRP D 1 453 ? -46.580 9.123 -17.942 1.00 54.24 453 TRP D CA 1
ATOM 7633 C C . TRP D 1 453 ? -47.535 8.002 -18.331 1.00 67.76 453 TRP D C 1
ATOM 7634 O O . TRP D 1 453 ? -47.081 6.974 -18.847 1.00 69.93 453 TRP D O 1
ATOM 7645 N N . LYS D 1 454 ? -48.839 8.169 -18.096 1.00 68.04 454 LYS D N 1
ATOM 7646 C CA . LYS D 1 454 ? -49.810 7.195 -18.584 1.00 72.06 454 LYS D CA 1
ATOM 7647 C C . LYS D 1 454 ? -49.779 7.082 -20.102 1.00 70.64 454 LYS D C 1
ATOM 7648 O O . LYS D 1 454 ? -50.157 6.039 -20.648 1.00 74.57 454 LYS D O 1
ATOM 7654 N N . LYS D 1 455 ? -49.326 8.132 -20.790 1.00 61.41 455 LYS D N 1
ATOM 7655 C CA . LYS D 1 455 ? -49.187 8.086 -22.240 1.00 56.32 455 LYS D CA 1
ATOM 7656 C C . LYS D 1 455 ? -48.123 7.085 -22.675 1.00 44.13 455 LYS D C 1
ATOM 7657 O O . LYS D 1 455 ? -48.208 6.532 -23.778 1.00 49.34 455 LYS D O 1
ATOM 7663 N N . LEU D 1 456 ? -47.124 6.830 -21.826 1.00 34.01 456 LEU D N 1
ATOM 7664 C CA . LEU D 1 456 ? -45.978 6.014 -22.203 1.00 37.29 456 LEU D CA 1
ATOM 7665 C C . LEU D 1 456 ? -45.885 4.686 -21.466 1.00 43.23 456 LEU D C 1
ATOM 7666 O O . LEU D 1 456 ? -45.207 3.778 -21.957 1.00 45.00 456 LEU D O 1
ATOM 7671 N N . PHE D 1 457 ? -46.535 4.546 -20.314 1.00 47.79 457 PHE D N 1
ATOM 7672 C CA . PHE D 1 457 ? -46.408 3.333 -19.518 1.00 53.35 457 PHE D CA 1
ATOM 7673 C C . PHE D 1 457 ? -47.241 2.203 -20.112 1.00 61.87 457 PHE D C 1
ATOM 7674 O O . PHE D 1 457 ? -48.382 2.407 -20.536 1.00 69.08 457 PHE D O 1
ATOM 7682 N N . GLY D 1 458 ? -46.662 1.004 -20.132 1.00 52.33 458 GLY D N 1
ATOM 7683 C CA . GLY D 1 458 ? -47.288 -0.134 -20.779 1.00 64.58 458 GLY D CA 1
ATOM 7684 C C . GLY D 1 458 ? -47.888 -1.157 -19.837 1.00 76.62 458 GLY D C 1
ATOM 7685 O O . GLY D 1 458 ? -48.926 -1.752 -20.145 1.00 76.71 458 GLY D O 1
ATOM 7686 N N . THR D 1 459 ? -47.248 -1.384 -18.694 1.00 77.59 459 THR D N 1
ATOM 7687 C CA . THR D 1 459 ? -47.730 -2.328 -17.694 1.00 73.21 459 THR D CA 1
ATOM 7688 C C . THR D 1 459 ? -48.262 -1.563 -16.490 1.00 77.65 459 THR D C 1
ATOM 7689 O O . THR D 1 459 ? -47.605 -0.643 -15.994 1.00 78.51 459 THR D O 1
ATOM 7693 N N . SER D 1 460 ? -49.450 -1.947 -16.028 1.00 77.37 460 SER D N 1
ATOM 7694 C CA . SER D 1 460 ? -50.073 -1.278 -14.892 1.00 68.29 460 SER D CA 1
ATOM 7695 C C . SER D 1 460 ? -49.282 -1.565 -13.621 1.00 60.74 460 SER D C 1
ATOM 7696 O O . SER D 1 460 ? -49.197 -2.716 -13.180 1.00 57.86 460 SER D O 1
ATOM 7699 N N . GLY D 1 461 ? -48.706 -0.520 -13.035 1.00 54.11 461 GLY D N 1
ATOM 7700 C CA . GLY D 1 461 ? -47.916 -0.667 -11.829 1.00 47.80 461 GLY D CA 1
ATOM 7701 C C . GLY D 1 461 ? -46.643 0.153 -11.854 1.00 39.28 461 GLY D C 1
ATOM 7702 O O . GLY D 1 461 ? -45.913 0.211 -10.860 1.00 34.73 461 GLY D O 1
ATOM 7703 N N . GLN D 1 462 ? -46.367 0.792 -12.988 1.00 36.52 462 GLN D N 1
ATOM 7704 C CA . GLN D 1 462 ? -45.172 1.614 -13.112 1.00 35.17 462 GLN D CA 1
ATOM 7705 C C . GLN D 1 462 ? -45.329 2.909 -12.327 1.00 38.68 462 GLN D C 1
ATOM 7706 O O . GLN D 1 462 ? -46.418 3.487 -12.258 1.00 28.82 462 GLN D O 1
ATOM 7712 N N . LYS D 1 463 ? -44.230 3.366 -11.730 1.00 40.66 463 LYS D N 1
ATOM 7713 C CA . LYS D 1 463 ? -44.235 4.544 -10.877 1.00 44.89 463 LYS D CA 1
ATOM 7714 C C . LYS D 1 463 ? -43.084 5.464 -11.255 1.00 46.04 463 LYS D C 1
ATOM 7715 O O . LYS D 1 463 ? -42.071 5.026 -11.809 1.00 26.72 463 LYS D O 1
ATOM 7721 N N . THR D 1 464 ? -43.250 6.747 -10.947 1.00 57.52 464 THR D N 1
ATOM 7722 C CA . THR D 1 464 ? -42.236 7.757 -11.202 1.00 50.52 464 THR D CA 1
ATOM 7723 C C . THR D 1 464 ? -41.754 8.347 -9.884 1.00 40.12 464 THR D C 1
ATOM 7724 O O . THR D 1 464 ? -42.507 8.435 -8.909 1.00 46.02 464 THR D O 1
ATOM 7728 N N . LYS D 1 465 ? -40.481 8.750 -9.864 1.00 28.08 465 LYS D N 1
ATOM 7729 C CA . LYS D 1 465 ? -39.869 9.388 -8.699 1.00 29.37 465 LYS D CA 1
ATOM 7730 C C . LYS D 1 465 ? -39.029 10.558 -9.221 1.00 46.56 465 LYS D C 1
ATOM 7731 O O . LYS D 1 465 ? -37.813 10.450 -9.420 1.00 49.82 465 LYS D O 1
ATOM 7737 N N . ILE D 1 466 ? -39.695 11.684 -9.456 1.00 51.85 466 ILE D N 1
ATOM 7738 C CA . ILE D 1 466 ? -39.033 12.891 -9.937 1.00 45.20 466 ILE D CA 1
ATOM 7739 C C . ILE D 1 466 ? -38.945 13.897 -8.798 1.00 56.46 466 ILE D C 1
ATOM 7740 O O . ILE D 1 466 ? -39.886 14.660 -8.559 1.00 73.70 466 ILE D O 1
ATOM 7745 N N . ILE D 1 467 ? -37.814 13.906 -8.095 1.00 51.68 467 ILE D N 1
ATOM 7746 C CA . ILE D 1 467 ? -37.610 14.775 -6.945 1.00 59.23 467 ILE D CA 1
ATOM 7747 C C . ILE D 1 467 ? -36.238 15.431 -7.053 1.00 59.85 467 ILE D C 1
ATOM 7748 O O . ILE D 1 467 ? -35.447 15.132 -7.949 1.00 74.96 467 ILE D O 1
ATOM 7753 N N . SER D 1 468 ? -35.971 16.349 -6.123 1.00 51.98 468 SER D N 1
ATOM 7754 C CA . SER D 1 468 ? -34.666 16.990 -5.953 1.00 61.97 468 SER D CA 1
ATOM 7755 C C . SER D 1 468 ? -34.172 17.688 -7.219 1.00 61.66 468 SER D C 1
ATOM 7756 O O . SER D 1 468 ? -32.985 18.013 -7.328 1.00 63.27 468 SER D O 1
ATOM 7759 N N . ASN D 1 469 ? -35.054 17.923 -8.184 1.00 51.05 469 ASN D N 1
ATOM 7760 C CA . ASN D 1 469 ? -34.715 18.709 -9.357 1.00 50.03 469 ASN D CA 1
ATOM 7761 C C . ASN D 1 469 ? -35.041 20.174 -9.070 1.00 55.61 469 ASN D C 1
ATOM 7762 O O . ASN D 1 469 ? -35.346 20.549 -7.934 1.00 78.71 469 ASN D O 1
ATOM 7767 N N . ARG D 1 470 ? -34.975 21.026 -10.089 1.00 44.03 470 ARG D N 1
ATOM 7768 C CA . ARG D 1 470 ? -35.294 22.431 -9.883 1.00 47.56 470 ARG D CA 1
ATOM 7769 C C . ARG D 1 470 ? -36.772 22.588 -9.550 1.00 47.45 470 ARG D C 1
ATOM 7770 O O . ARG D 1 470 ? -37.631 21.915 -10.127 1.00 57.08 470 ARG D O 1
ATOM 7778 N N . GLY D 1 471 ? -37.061 23.474 -8.601 1.00 45.34 471 GLY D N 1
ATOM 7779 C CA . GLY D 1 471 ? -38.427 23.627 -8.127 1.00 58.04 471 GLY D CA 1
ATOM 7780 C C . GLY D 1 471 ? -39.317 24.222 -9.200 1.00 68.98 471 GLY D C 1
ATOM 7781 O O . GLY D 1 471 ? -38.938 25.182 -9.881 1.00 72.40 471 GLY D O 1
ATOM 7782 N N . GLU D 1 472 ? -40.511 23.648 -9.360 1.00 69.65 472 GLU D N 1
ATOM 7783 C CA . GLU D 1 472 ? -41.468 24.169 -10.332 1.00 63.73 472 GLU D CA 1
ATOM 7784 C C . GLU D 1 472 ? -41.769 25.638 -10.067 1.00 75.41 472 GLU D C 1
ATOM 7785 O O . GLU D 1 472 ? -41.726 26.471 -10.980 1.00 77.84 472 GLU D O 1
ATOM 7787 N N . ASN D 1 473 ? -42.063 25.976 -8.810 1.00 85.90 473 ASN D N 1
ATOM 7788 C CA . ASN D 1 473 ? -42.287 27.371 -8.456 1.00 102.36 473 ASN D CA 1
ATOM 7789 C C . ASN D 1 473 ? -41.029 28.204 -8.662 1.00 100.81 473 ASN D C 1
ATOM 7790 O O . ASN D 1 473 ? -41.114 29.421 -8.864 1.00 98.93 473 ASN D O 1
ATOM 7795 N N . SER D 1 474 ? -39.857 27.568 -8.624 1.00 98.08 474 SER D N 1
ATOM 7796 C CA . SER D 1 474 ? -38.611 28.320 -8.730 1.00 89.72 474 SER D CA 1
ATOM 7797 C C . SER D 1 474 ? -38.350 28.769 -10.164 1.00 83.16 474 SER D C 1
ATOM 7798 O O . SER D 1 474 ? -37.945 29.915 -10.394 1.00 67.12 474 SER D O 1
ATOM 7801 N N . CYS D 1 475 ? -38.581 27.895 -11.142 1.00 81.51 475 CYS D N 1
ATOM 7802 C CA . CYS D 1 475 ? -38.399 28.270 -12.539 1.00 84.89 475 CYS D CA 1
ATOM 7803 C C . CYS D 1 475 ? -39.686 28.723 -13.210 1.00 74.71 475 CYS D C 1
ATOM 7804 O O . CYS D 1 475 ? -39.679 28.964 -14.422 1.00 75.49 475 CYS D O 1
ATOM 7807 N N . LYS D 1 476 ? -40.788 28.833 -12.462 1.00 68.09 476 LYS D N 1
ATOM 7808 C CA . LYS D 1 476 ? -41.961 29.523 -12.989 1.00 62.96 476 LYS D CA 1
ATOM 7809 C C . LYS D 1 476 ? -41.589 30.929 -13.448 1.00 69.32 476 LYS D C 1
ATOM 7810 O O . LYS D 1 476 ? -41.887 31.329 -14.580 1.00 57.43 476 LYS D O 1
ATOM 7812 N N . ALA D 1 477 ? -40.924 31.693 -12.579 1.00 87.29 477 ALA D N 1
ATOM 7813 C CA . ALA D 1 477 ? -40.307 32.943 -12.999 1.00 96.53 477 ALA D CA 1
ATOM 7814 C C . ALA D 1 477 ? -39.084 32.640 -13.854 1.00 103.13 477 ALA D C 1
ATOM 7815 O O . ALA D 1 477 ? -38.314 31.720 -13.553 1.00 93.07 477 ALA D O 1
ATOM 7817 N N . THR D 1 478 ? -38.896 33.442 -14.913 1.00 112.90 478 THR D N 1
ATOM 7818 C CA . THR D 1 478 ? -37.955 33.179 -16.009 1.00 112.12 478 THR D CA 1
ATOM 7819 C C . THR D 1 478 ? -37.831 31.678 -16.264 1.00 98.78 478 THR D C 1
ATOM 7820 O O . THR D 1 478 ? -38.848 30.980 -16.333 1.00 81.71 478 THR D O 1
ATOM 7824 N N . GLY D 1 479 ? -36.610 31.170 -16.445 1.00 111.10 479 GLY D N 1
ATOM 7825 C CA . GLY D 1 479 ? -36.386 29.739 -16.515 1.00 115.10 479 GLY D CA 1
ATOM 7826 C C . GLY D 1 479 ? -36.876 29.038 -17.767 1.00 107.92 479 GLY D C 1
ATOM 7827 O O . GLY D 1 479 ? -36.153 28.193 -18.305 1.00 102.70 479 GLY D O 1
ATOM 7828 N N . GLN D 1 480 ? -38.096 29.375 -18.209 1.00 134.19 480 GLN D N 1
ATOM 7829 C CA . GLN D 1 480 ? -38.826 28.817 -19.351 1.00 117.95 480 GLN D CA 1
ATOM 7830 C C . GLN D 1 480 ? -39.729 27.670 -18.900 1.00 116.27 480 GLN D C 1
ATOM 7831 O O . GLN D 1 480 ? -39.369 26.895 -18.010 1.00 119.39 480 GLN D O 1
ATOM 7833 N N . VAL D 1 481 ? -40.918 27.578 -19.502 1.00 102.77 481 VAL D N 1
ATOM 7834 C CA . VAL D 1 481 ? -41.960 26.648 -19.090 1.00 89.08 481 VAL D CA 1
ATOM 7835 C C . VAL D 1 481 ? -42.685 26.121 -20.327 1.00 88.62 481 VAL D C 1
ATOM 7836 O O . VAL D 1 481 ? -42.337 26.441 -21.472 1.00 95.59 481 VAL D O 1
ATOM 7840 N N . CYS D 1 482 ? -43.722 25.320 -20.080 1.00 84.39 482 CYS D N 1
ATOM 7841 C CA . CYS D 1 482 ? -44.488 24.664 -21.137 1.00 78.89 482 CYS D CA 1
ATOM 7842 C C . CYS D 1 482 ? -45.005 25.668 -22.160 1.00 78.70 482 CYS D C 1
ATOM 7843 O O . CYS D 1 482 ? -45.598 26.693 -21.806 1.00 75.85 482 CYS D O 1
ATOM 7846 N N . HIS D 1 483 ? -44.778 25.362 -23.435 1.00 76.87 483 HIS D N 1
ATOM 7847 C CA . HIS D 1 483 ? -45.234 26.226 -24.512 1.00 83.89 483 HIS D CA 1
ATOM 7848 C C . HIS D 1 483 ? -46.755 26.305 -24.515 1.00 80.31 483 HIS D C 1
ATOM 7849 O O . HIS D 1 483 ? -47.452 25.338 -24.194 1.00 88.36 483 HIS D O 1
ATOM 7856 N N . ALA D 1 484 ? -47.271 27.478 -24.888 1.00 63.62 484 ALA D N 1
ATOM 7857 C CA . ALA D 1 484 ? -48.714 27.686 -24.939 1.00 55.24 484 ALA D CA 1
ATOM 7858 C C . ALA D 1 484 ? -49.398 26.820 -25.988 1.00 61.13 484 ALA D C 1
ATOM 7859 O O . ALA D 1 484 ? -50.632 26.743 -25.993 1.00 66.78 484 ALA D O 1
ATOM 7861 N N . LEU D 1 485 ? -48.637 26.174 -26.871 1.00 64.28 485 LEU D N 1
ATOM 7862 C CA . LEU D 1 485 ? -49.205 25.270 -27.861 1.00 68.11 485 LEU D CA 1
ATOM 7863 C C . LEU D 1 485 ? -49.334 23.840 -27.357 1.00 57.67 485 LEU D C 1
ATOM 7864 O O . LEU D 1 485 ? -50.062 23.048 -27.966 1.00 41.08 485 LEU D O 1
ATOM 7869 N N . CYS D 1 486 ? -48.651 23.491 -26.269 1.00 69.95 486 CYS D N 1
ATOM 7870 C CA . CYS D 1 486 ? -48.713 22.131 -25.756 1.00 78.36 486 CYS D CA 1
ATOM 7871 C C . CYS D 1 486 ? -50.051 21.873 -25.068 1.00 74.74 486 CYS D C 1
ATOM 7872 O O . CYS D 1 486 ? -50.716 22.791 -24.580 1.00 74.25 486 CYS D O 1
ATOM 7875 N N . SER D 1 487 ? -50.438 20.603 -25.032 1.00 67.25 487 SER D N 1
ATOM 7876 C CA . SER D 1 487 ? -51.639 20.172 -24.334 1.00 52.92 487 SER D CA 1
ATOM 7877 C C . SER D 1 487 ? -51.338 20.026 -22.846 1.00 50.50 487 SER D C 1
ATOM 7878 O O . SER D 1 487 ? -50.182 20.100 -22.425 1.00 54.67 487 SER D O 1
ATOM 7881 N N . PRO D 1 488 ? -52.366 19.814 -22.003 1.00 63.96 488 PRO D N 1
ATOM 7882 C CA . PRO D 1 488 ? -52.097 19.611 -20.571 1.00 74.49 488 PRO D CA 1
ATOM 7883 C C . PRO D 1 488 ? -51.438 18.275 -20.249 1.00 72.41 488 PRO D C 1
ATOM 7884 O O . PRO D 1 488 ? -51.446 17.847 -19.091 1.00 63.37 488 PRO D O 1
ATOM 7888 N N . GLU D 1 489 ? -50.862 17.610 -21.249 1.00 68.48 489 GLU D N 1
ATOM 7889 C CA . GLU D 1 489 ? -50.207 16.325 -21.046 1.00 74.78 489 GLU D CA 1
ATOM 7890 C C . GLU D 1 489 ? -48.725 16.450 -20.718 1.00 67.85 489 GLU D C 1
ATOM 7891 O O . GLU D 1 489 ? -48.082 15.433 -20.438 1.00 62.42 489 GLU D O 1
ATOM 7897 N N . GLY D 1 490 ? -48.169 17.652 -20.747 1.00 46.92 490 GLY D N 1
ATOM 7898 C CA . GLY D 1 490 ? -46.793 17.872 -20.347 1.00 58.63 490 GLY D CA 1
ATOM 7899 C C . GLY D 1 490 ? -45.910 18.266 -21.517 1.00 47.66 490 GLY D C 1
ATOM 7900 O O . GLY D 1 490 ? -46.334 18.323 -22.673 1.00 52.88 490 GLY D O 1
ATOM 7901 N N . CYS D 1 491 ? -44.650 18.538 -21.182 1.00 49.89 491 CYS D N 1
ATOM 7902 C CA . CYS D 1 491 ? -43.676 19.025 -22.146 1.00 63.28 491 CYS D CA 1
ATOM 7903 C C . CYS D 1 491 ? -42.327 18.381 -21.880 1.00 52.79 491 CYS D C 1
ATOM 7904 O O . CYS D 1 491 ? -41.920 18.225 -20.725 1.00 53.71 491 CYS D O 1
ATOM 7907 N N . TRP D 1 492 ? -41.636 18.014 -22.956 1.00 53.72 492 TRP D N 1
ATOM 7908 C CA . TRP D 1 492 ? -40.256 17.568 -22.844 1.00 58.58 492 TRP D CA 1
ATOM 7909 C C . TRP D 1 492 ? -39.278 18.730 -22.751 1.00 53.52 492 TRP D C 1
ATOM 7910 O O . TRP D 1 492 ? -38.085 18.498 -22.530 1.00 55.66 492 TRP D O 1
ATOM 7921 N N . GLY D 1 493 ? -39.750 19.965 -22.899 1.00 68.61 493 GLY D N 1
ATOM 7922 C CA . GLY D 1 493 ? -38.890 21.120 -22.820 1.00 81.29 493 GLY D CA 1
ATOM 7923 C C . GLY D 1 493 ? -39.594 22.425 -23.127 1.00 80.69 493 GLY D C 1
ATOM 7924 O O . GLY D 1 493 ? -40.815 22.554 -22.989 1.00 74.75 493 GLY D O 1
ATOM 7925 N N . PRO D 1 494 ? -38.823 23.429 -23.547 1.00 81.11 494 PRO D N 1
ATOM 7926 C CA . PRO D 1 494 ? -39.400 24.760 -23.778 1.00 79.10 494 PRO D CA 1
ATOM 7927 C C . PRO D 1 494 ? -39.976 24.936 -25.176 1.00 71.77 494 PRO D C 1
ATOM 7928 O O . PRO D 1 494 ? -40.986 25.624 -25.355 1.00 61.72 494 PRO D O 1
ATOM 7932 N N . GLU D 1 495 ? -39.342 24.318 -26.170 1.00 67.30 495 GLU D N 1
ATOM 7933 C CA . GLU D 1 495 ? -39.740 24.494 -27.556 1.00 66.53 495 GLU D CA 1
ATOM 7934 C C . GLU D 1 495 ? -41.067 23.786 -27.833 1.00 68.70 495 GLU D C 1
ATOM 7935 O O . GLU D 1 495 ? -41.481 22.906 -27.076 1.00 77.16 495 GLU D O 1
ATOM 7937 N N . PRO D 1 496 ? -41.764 24.164 -28.913 1.00 55.77 496 PRO D N 1
ATOM 7938 C CA . PRO D 1 496 ? -43.024 23.473 -29.234 1.00 60.52 496 PRO D CA 1
ATOM 7939 C C . PRO D 1 496 ? -42.828 22.040 -29.696 1.00 77.15 496 PRO D C 1
ATOM 7940 O O . PRO D 1 496 ? -43.691 21.195 -29.429 1.00 88.23 496 PRO D O 1
ATOM 7944 N N . ARG D 1 497 ? -41.727 21.735 -30.385 1.00 70.29 497 ARG D N 1
ATOM 7945 C CA . ARG D 1 497 ? -41.439 20.346 -30.727 1.00 61.95 497 ARG D CA 1
ATOM 7946 C C . ARG D 1 497 ? -41.238 19.490 -29.485 1.00 55.46 497 ARG D C 1
ATOM 7947 O O . ARG D 1 497 ? -41.264 18.258 -29.579 1.00 37.70 497 ARG D O 1
ATOM 7949 N N . ASP D 1 498 ? -41.044 20.117 -28.328 1.00 65.70 498 ASP D N 1
ATOM 7950 C CA . ASP D 1 498 ? -40.908 19.420 -27.059 1.00 66.31 498 ASP D CA 1
ATOM 7951 C C . ASP D 1 498 ? -42.248 19.137 -26.391 1.00 56.82 498 ASP D C 1
ATOM 7952 O O . ASP D 1 498 ? -42.265 18.582 -25.287 1.00 44.09 498 ASP D O 1
ATOM 7957 N N . CYS D 1 499 ? -43.364 19.510 -27.016 1.00 49.17 499 CYS D N 1
ATOM 7958 C CA . CYS D 1 499 ? -44.667 19.143 -26.482 1.00 49.23 499 CYS D CA 1
ATOM 7959 C C . CYS D 1 499 ? -44.878 17.638 -26.600 1.00 57.66 499 CYS D C 1
ATOM 7960 O O . CYS D 1 499 ? -44.418 16.995 -27.548 1.00 51.01 499 CYS D O 1
ATOM 7963 N N . VAL D 1 500 ? -45.584 17.074 -25.620 1.00 68.04 500 VAL D N 1
ATOM 7964 C CA . VAL D 1 500 ? -45.979 15.673 -25.713 1.00 61.15 500 VAL D CA 1
ATOM 7965 C C . VAL D 1 500 ? -47.239 15.511 -26.552 1.00 41.51 500 VAL D C 1
ATOM 7966 O O . VAL D 1 500 ? -47.464 14.439 -27.129 1.00 40.31 500 VAL D O 1
ATOM 7970 N N . SER D 1 501 ? -48.057 16.557 -26.653 1.00 50.43 501 SER D N 1
ATOM 7971 C CA . SER D 1 501 ? -49.251 16.537 -27.484 1.00 54.37 501 SER D CA 1
ATOM 7972 C C . SER D 1 501 ? -49.682 17.971 -27.750 1.00 61.55 501 SER D C 1
ATOM 7973 O O . SER D 1 501 ? -49.497 18.854 -26.908 1.00 51.86 501 SER D O 1
ATOM 7976 N N . HIS D 1 502 ? -50.251 18.192 -28.932 1.00 59.20 502 HIS D N 1
ATOM 7977 C CA . HIS D 1 502 ? -50.748 19.503 -29.312 1.00 41.93 502 HIS D CA 1
ATOM 7978 C C . HIS D 1 502 ? -52.188 19.672 -28.834 1.00 38.07 502 HIS D C 1
ATOM 7979 O O . HIS D 1 502 ? -52.760 18.803 -28.172 1.00 40.90 502 HIS D O 1
ATOM 7981 N N . HIS D 1 503 ? -52.784 20.811 -29.172 1.00 54.34 503 HIS D N 1
ATOM 7982 C CA . HIS D 1 503 ? -54.166 21.065 -28.801 1.00 60.80 503 HIS D CA 1
ATOM 7983 C C . HIS D 1 503 ? -55.113 20.260 -29.688 1.00 55.88 503 HIS D C 1
ATOM 7984 O O . HIS D 1 503 ? -54.716 19.653 -30.686 1.00 33.22 503 HIS D O 1
ATOM 7991 N N . HIS D 1 504 ? -56.386 20.260 -29.305 1.00 57.26 504 HIS D N 1
ATOM 7992 C CA . HIS D 1 504 ? -57.395 19.507 -30.036 1.00 59.90 504 HIS D CA 1
ATOM 7993 C C . HIS D 1 504 ? -57.780 20.248 -31.309 1.00 74.87 504 HIS D C 1
ATOM 7994 O O . HIS D 1 504 ? -58.081 21.446 -31.275 1.00 86.47 504 HIS D O 1
ATOM 8001 N N . HIS D 1 505 ? -57.772 19.531 -32.428 1.00 75.54 505 HIS D N 1
ATOM 8002 C CA . HIS D 1 505 ? -58.003 20.145 -33.732 1.00 68.96 505 HIS D CA 1
ATOM 8003 C C . HIS D 1 505 ? -59.486 20.186 -34.070 1.00 53.40 505 HIS D C 1
ATOM 8004 O O . HIS D 1 505 ? -60.118 21.242 -33.972 1.00 66.01 505 HIS D O 1
ATOM 8011 N N . HIS D 1 506 ? -60.045 19.040 -34.461 1.00 52.83 506 HIS D N 1
ATOM 8012 C CA . HIS D 1 506 ? -61.446 18.926 -34.866 1.00 52.80 506 HIS D CA 1
ATOM 8013 C C . HIS D 1 506 ? -61.849 19.995 -35.880 1.00 46.48 506 HIS D C 1
ATOM 8014 O O . HIS D 1 506 ? -62.779 19.800 -36.663 1.00 48.12 506 HIS D O 1
#

Secondary structure (DSSP, 8-state):
---EE-----TT---SSHHHHHHHHHHHHTT-SEESS-EEEE---TT---GGGGG--EESS-EEEES---SB---TT--EE--SS-BTTTEEEEE--------S--B---TT--EE-SSEEEE---TT--SSTT--TTTTB-GGGTTS-EE----SS--PPPPPTTSGGG-BSSSSSTTB---SSTTS-TT-SS-BSSSSGGGBPPTTEEEEESSSSTT-EEEESSEE-SS-EESSPPPSEEEETTTTEEEEPTT--EEETTEEESS--TT-BB-TTSB-BSS--SSEEEEEETTEEEEEES-TT---EEEPTBSGGGBT--S--TTTGGGGTT--EEES-EEE-HHHHH-BTTTTBPPPPGGGGGGGGG--EESS-EEE----TT--S-GGGTT--EE--SS-BTTTEEEEEES---S----TT--EE-SSEEEEE--TT--GGGGS-GGGTB-STT--EEEESSS-HHHHHTTT-S--TT-BTTBBSSSSGGGBSSS--/--SSTTSSSTTEE--EE-TTEETTTT-EEP--/--STTEEEEEETTTTEEEEEE-TTEESSSS-EEPP-/-----EE--B--TT---SSHHHHHHHHHHHHTT-SEESSBEEEES--TT---GGGGG--EESS-EEEES---SB---TT--EE--SS-SSSSEEEEEE--B-TTS-B--B---TT--EESS-EEEEE--TT--SSTT--TTTTB-TTSTTS-B--------PPPPTTSGGG-BSSSSGGGBPPPSSTT--TT-SS-BSSSSGGGBPPTTBSS-BSSSSSSSBSSBSSEE-SSSEESS---SEEEETTTTEEEE-TT--EEETTEEESS--TT-EE-TTSEEESS--TTEEEEESSS-EEEEE-SSSPPP-B--BTSGGGTT--S--TTTTTTSSS-SEESSBEEE-HHHHH-BTTTTBPPPPGGGGGGGGG--EESS-EEE----SS--S-GGGTT--EE--SS-BTTTEEEEEES---SS---TT--EE-SSEEEEES-TT--SGGG--GGGTB-STT--EEE-SS--HHHHHSSS----TTB-TT-BSSSSGGGBSSB----

Radius of gyration: 35.2 Å; Cα contacts (8 Å, |Δi|>4): 2847; chains: 4; bounding box: 59×117×94 Å

Organism: Homo sapiens (NCBI:txid9606)

CATH classification: 2.10.220.10 (+1 more: 3.80.20.20)

Solvent-accessible surface area: 48546 Å² total; per-residue (Å²): 187,97,50,67,17,66,8,34,92,74,38,17,36,48,35,15,32,79,33,63,18,9,81,43,13,66,83,52,0,95,100,3,45,17,0,44,22,4,0,10,0,5,22,2,29,57,48,35,86,4,51,32,0,76,48,0,31,28,0,19,4,13,0,0,0,0,27,0,21,7,57,85,0,3,0,20,50,0,33,0,0,12,1,102,106,85,11,100,93,37,32,0,0,1,0,7,3,0,72,113,111,34,66,7,0,25,85,1,5,0,50,45,2,4,19,1,34,78,0,0,0,66,1,14,52,11,22,5,8,33,17,1,69,39,11,22,21,133,0,4,0,32,76,118,41,60,99,77,41,42,64,46,59,154,68,80,32,63,94,42,128,190,33,38,132,83,5,70,128,36,2,0,4,10,38,30,68,120,14,15,6,84,43,17,69,71,44,33,24,118,139,18,94,32,10,2,110,23,80,48,73,87,32,26,8,54,70,17,6,0,0,1,13,92,7,86,135,69,48,20,25,80,12,4,77,82,44,61,19,139,76,41,8,64,74,81,8,23,70,55,95,85,132,42,91,112,76,172,104,110,54,116,19,119,121,6,22,44,18,18,54,17,27,9,36,115,125,22,50,217,40,27,0,14,30,121,161,13,35,16,51,50,28,6,32,96,69,20,21,12,67,107,100,133,72,39,71,22,18,23,66,32,128,71,98,9,77,95,24,10,41,0,7,42,92,43,118,3,49,109,35,40,0,0,22,27,84,13,0,58,109,0,111,75,0,12,7,0,8,10,28,0,22,0,0,45,18,1,42,196,14,17,85,110,74,165,15,74,85,6,74,66,67,59,8,95,35,0,37,44,0,70,17,0,8,0,7,0,0,0,3,10,20,18,122,143,36,79,39,0,51,4,0,60,59,0,78,25,0,20,0,7,58,55,13,82,45,74,4,0,0,2,0,12,62,10,41,0,47,10,3,5,0,84,37,6,67,62,0,8,16,5,16,0,2,0,16,16,0,27,32,0,16,11,2,111,48,9,59,18,172,55,8,34,60,58,117,68,25,135,61,51,26,116,31,26,65,36,117,118,34,8,113,95,73,56,56,72,27,68,104,107,21,26,138,49,3,0,3,0,73,39,47,121,16,4,38,32,155,59,83,87,165,63,109,138,95,35,83,18,68,29,16,34,84,65,45,6,16,30,13,46,20,31,63,16,0,27,19,31,75,35,74,113,46,18,60,38,12,30,78,62,134,43,80,76,18,126,75,32,44,15,109,16,40,53,21,68,6,14,98,10,0,10,19,24,45,28,141,50,105,95,56,46,73,17,59,10,27,72,51,27,89,57,62,30,29,39,88,54,44,10,13,85,33,10,68,70,38,0,74,106,1,42,23,0,42,16,9,0,6,0,2,38,0,42,93,80,27,67,3,42,28,0,70,52,0,32,28,0,18,3,7,1,0,0,0,58,0,12,7,74,82,0,5,0,23,68,0,31,0,0,13,3,101,95,70,32,108,135,27,26,0,0,1,0,26,34,0,95,35,119,75,74,60,2,0,61,61,1,3,0,49,33,4,8,19,0,27,82,0,0,0,67,1,18,75,12,52,26,5,18,20,0,94,27,7,59,22,64,0,1,4,32,99,110,39,64,104,81,40,39,61,63,59,148,31,201,130,60,60,90,28,44,136,75,11,52,120,42,1,0,5,12,62,29,123,112,10,16,6,88,24,15,66,82,71,32,20,103,124,19,100,29,11,1,118,14,74,45,82,79,30,21,8,47,73,8,5,2,0,1,12,92,3,85,163,89,47,36,7,62,2,5,82,80,40,37,20,123,55,53,2,62,75,88,13,22,65,47,100,88,130,44,92,112,80,171,108,104,58,108,19,129,133,18,43,29,8,35,47,23,33,6,33,84,125,18,46,162,11,27,0,7,21,110,146,7,17,9,41,97,67,34,50,103,119,26,102,52,47,96,107,140,61,36,48,35,8,102,58,35,116,51,132,41,93,113,86,23,32,0,1,32,71,51,103,9,131,139,32,36,0,8,20,31,75,10,13,79,106,5,42,143,14,76,42,1,43,2,14,0,20,1,0,55,12,3,56,82,13,12,71,71,64,163,13,77,83,21,55,51,145,96,12,64,50,10,31,53,2,106,33,0,19,0,9,0,0,0,4,12,15,19,108,98,113,70,26,0,30,0,0,69,55,0,36,22,0,26,0,19,50,64,13,68,40,76,23,0,0,2,0,8,62,9,34,0,49,5,2,5,0,86,32,1,102,41,0,1,28,4,36,0,0,0,7,13,0,33,26,2,18,11,3,96,54,12,61,22,164,82,2,38,33,37,127,64,22,148,56,83,28,82,37,21,67,33,59,141,80,5,64,72,132,32,46,86,51,67,92,107,11,16,140,50,4,0,2,0,56,44,69,69,17,25,6,36,60,105,184,165,229

GO terms:
  GO:0031901 early endosome membrane (C, IDA)
  GO:0034165 positive regulation of toll-like receptor 9 signaling pathway (P, IDA)
  GO:0097708 intracellular vesicle (C, IDA)
  GO:0032587 ruffle membrane (C, IDA)
  GO:0005886 plasma membrane (C, IDA)
  GO:0043410 positive regulation of MAPK cascade (P, IDA)
  GO:0007173 epidermal growth factor receptor signaling pathway (P, IDA)
  GO:0048471 perinuclear region of cytoplasm (C, IMP)
  GO:0005515 protein binding (F, IPI)
  GO:0005768 endosome (C, IDA)
  GO:1903078 positive regulation of protein localization to plasma membrane (P, IDA)
  GO:0090037 positive regulation of protein kinase C signaling (P, IDA)
  GO:0005006 epidermal growth factor receptor activity (F, IMP)
  GO:0019900 kinase binding (F, IPI)
  GO:0004713 protein tyrosine kinase activity (F, IDA)
  GO:0005006 epidermal growth factor receptor activity (F, IDA)
  GO:0004888 transmembrane signaling receptor activity (F, IDA)
  GO:0038134 ERBB2-EGFR signaling pathway (P, IDA)
  GO:0030296 protein tyrosine kinase activator activity (F, IDA)
  GO:0043235 signaling receptor complex (C, IDA)

InterPro domains:
  IPR000494 Receptor L-domain [PF01030] (57-167)
  IPR000494 Receptor L-domain [PF01030] (361-480)
  IPR000719 Protein kinase domain [PS50011] (712-979)
  IPR001245 Serine-threonine/tyrosine-protein kinase, catalytic domain [PF07714] (714-966)
  IPR001245 Serine-threonine/tyrosine-protein kinase, catalytic domain [PR00109] (790-803)
  IPR001245 Serine-threonine/tyrosine-protein kinase, catalytic domain [PR00109] (827-845)
  IPR001245 Serine-threonine/tyrosine-protein kinase, catalytic domain [PR00109] (876-886)
  IPR001245 Serine-threonine/tyrosine-protein kinase, catalytic domain [PR00109] (895-917)
  IPR001245 Serine-threonine/tyrosine-protein kinase, catalytic domain [PR00109] (939-961)
  IPR006211 Furin-like cysteine-rich domain [PF00757] (185-338)
  IPR006212 Furin-like repeat [SM00261] (228-270)
  IPR006212 Furin-like repeat [SM00261] (496-547)
  IPR006212 Furin-like repeat [SM00261] (552-601)
  IPR006212 Furin-like repeat [cd00064] (231-274)
  IPR006212 Furin-like repeat [cd00064] (506-559)
  IPR006212 Furin-like repeat [cd00064] (558-598)
  IPR008266 Tyrosine-protein kinase, active site [PS00109] (833-845)
  IPR009030 Growth factor receptor cysteine-rich domain superfamily [SSF57184] (186-339)
  IPR009030 Growth factor receptor cysteine-rich domain superfamily [SSF57184] (505-636)
  IPR011009 Protein kinase-like domain superfamily [SSF56112] (708-1003)

B-factor: mean 53.8, std 20.02, range [3.93, 137.98]

Sequence (1073 aa):
EKKVCQGTSNKLTQLGTFEDHFLSLQRMFNNCEVVLGNLEITYVQRNYDLSFLKTIQEVAGYVLIALNTVERIPLENLQIIRGNMYYENSYALAVLSNYDNKTGLKELPMRNLQEILHGAVRFSNNPALCNVESIQWRDIVSSDFLSNMSMDFQNHLGSCQKCDPSCPNGSCWGAGEENCQKLTKIICAQQCSGRCRGKSPSDCCHNQCAAGCTGPRESDCLVCRKFRDEATCKDTCPPLMLYNPTTYQMDVNPEGKYSFGATCVKKCPRNYVVTDHGSCVRACGADSYEMEEDGVRKCKKCEGPCRKVCNGIGIGEFKDSLSINATNIKHFKNCTSISGDLHILPVAFRGDSFTHTPPLDPQELDILKTVKEITGFLLIQAWPENRTDLHAFENLEIIRGRTKQHGQFSLAVVSLNITSLGLRSLKEISDGDVIISGNKNLCYANTINWKKLFGTSGQKTKIISNRGENSCKATGQVCHALCSPEGCWGPEPRDCVSHHHCLEDHNSYCINGACCRCFTGYTGERCEHLTLTSYCINGACAFHHELEKAICRCFTGYTGERCEHLTLTLEEKKVCQGTSNKLTQLGTFEDHFLSLQRMFNNCEVVLGNLEITYVQRNYDLSFLKTIQEVAGYVLIALNTVERIPLENLQIIRGNMYYENSYALAVLSNYDANKTGLKELPMRNLQEILHGAVRFSNNPALCNVESIQWRDIVSSDFLSNMSMDFQNHSCQKCDPSCPNGSCWGAGEENCQKLTKIICAQQCSGRCRGKSPSDCCHNQCAAGCTGPRESDCLVCRKFRDEATCKDTCPPLMLYNPTTYQMDVNPEGKYSFGATCVKKCPRNYVVTDHGSCVRACGADSYEMEEDGVRKCKKCEGPCRKVCNGIGIGEFKDSLSINATNIKHFKNCTSISGDLHILPVAFRGDSFTHTPPLDPQELDILKTVKEITGFLLIQAWPENRTDLHAFENLEIIRGRTKQHGQFSLAVVSLNITSLGLRSLKEISDGDVIISGNKNLCYANTINWKKLFGTSGQKTKIISNRGENSCKATGQVCHALCSPEGCWGPEPRDCVSHHHHH